Protein AF-A0A353BIG0-F1 (afdb_monomer)

Solvent-accessible surface area (backbone atoms only — not comparable to full-atom values): 51142 Å² total; per-residue (Å²): 138,81,90,80,89,87,86,81,90,82,89,83,92,85,81,86,79,82,74,80,84,74,84,76,69,96,79,75,74,76,82,68,70,40,45,62,81,20,70,46,75,50,62,79,36,42,40,41,32,28,27,45,16,28,34,22,61,23,34,34,74,80,96,41,64,10,23,25,47,74,30,81,84,37,34,51,23,29,32,25,8,45,36,43,28,32,29,44,91,85,68,50,62,15,39,36,35,8,37,39,77,92,74,71,43,39,18,23,34,37,14,31,74,85,79,68,41,54,77,60,36,70,64,34,65,65,21,36,55,36,38,61,80,36,74,68,35,49,74,68,46,84,53,62,56,97,89,38,74,67,77,77,48,77,35,26,36,42,28,25,19,22,30,69,43,78,91,40,49,55,99,85,54,42,76,68,32,38,38,37,36,40,40,36,40,26,42,62,48,86,56,42,20,47,38,39,38,38,36,40,40,39,25,31,70,38,97,53,56,35,32,66,23,32,43,25,51,33,38,30,42,34,66,70,57,42,63,73,93,56,19,42,33,22,45,52,72,41,77,94,60,31,26,43,36,41,36,56,92,66,69,47,92,77,47,95,69,55,45,25,41,34,42,28,52,83,45,50,55,48,22,65,65,80,49,71,48,68,38,53,35,97,86,71,59,44,80,42,49,57,77,35,72,51,52,65,42,17,35,38,72,40,33,85,95,58,58,65,86,44,32,63,38,44,41,30,42,56,69,13,22,45,68,90,79,71,47,72,43,14,56,59,71,80,69,25,73,48,61,28,47,40,29,39,36,51,12,32,53,60,22,61,41,44,50,74,32,73,46,49,38,31,38,36,44,33,50,27,75,36,75,68,54,34,51,51,46,50,52,51,50,47,55,41,53,78,50,74,52,58,56,88,58,45,37,43,59,31,55,63,47,73,36,64,28,61,39,21,36,37,40,35,47,53,68,50,27,70,76,33,59,42,70,28,62,79,65,57,74,58,47,45,93,88,73,79,46,72,36,68,43,78,44,72,80,51,49,73,46,81,52,86,72,81,84,62,96,44,27,18,24,35,51,77,56,99,82,81,43,77,52,76,51,48,73,84,81,74,64,92,83,76,64,92,70,40,69,67,39,67,45,45,61,78,82,51,49,59,56,61,35,52,35,34,42,40,46,38,34,13,65,42,72,70,31,45,70,34,82,89,46,33,39,43,46,61,50,75,88,67,69,68,95,74,39,74,36,79,86,60,65,33,59,52,70,40,76,37,57,36,23,11,45,70,78,76,72,54,38,57,71,49,82,60,53,58,75,44,68,28,70,87,44,72,46,75,56,80,52,69,53,46,62,38,65,47,60,34,69,76,42,42,53,70,46,63,72,47,55,57,78,44,64,35,30,40,20,44,27,30,30,25,48,38,84,45,59,95,72,51,90,57,67,60,62,53,29,59,30,58,33,65,43,59,43,46,80,47,54,20,33,68,72,60,98,82,67,77,78,78,80,74,84,87,81,90,88,71,61,48,20,57,89,68,57,10,29,36,32,77,49,72,56,63,45,64,57,48,68,92,76,65,73,97,80,61,71,45,80,44,73,47,83,54,45,70,83,59,88,88,45,46,46,63,24,43,28,50,32,38,18,42,80,87,68,50,76,77,38,70,54,80,42,67,44,48,81,55,78,56,81,96,49,63,86,49,53,46,49,72,53,65,99,74,50,47,43,64,51,92,58,36,25,40,31,89,40,66,46,50,44,80,84,44,71,78,80,94,77,85,63,79,45,75,29,95,90,58,66,80,60,64,69,67,17,54,39,76,41,73,59,88,58,93,54,94,61,96,80,70,56,70,69,66,88,60,36,36,50,52,67,42,41,40,31,34,62,50,63,45,100,82,72,40,60,21,38,31,69,49,42,30,34,62,58,72,72,41,76,48,60,77,56,86,58,30,33,94,88,62,59,66,81,31,47,48,42,53,46,66,92,90,69,88,44,27,40,74,57,49,42,66,85,71,34,47,62,76,44,27,36,37,41,45,61,34,30,45,23,65,37,33,40,98,89,46,63,42,55,30,64,80,43,54,94,41,47,86,42,65,60,20,36,60

Nearest PDB structures (foldseek):
  8rfg-assembly1_A  TM=5.755E-01  e=1.318E-05  Agrobacterium tumefaciens
  8rf9-assembly1_A  TM=5.511E-01  e=8.692E-06  Agrobacterium tumefaciens
  6gh3-assembly1_A  TM=3.251E-01  e=2.875E-05  Paenibacillus sp. YM1
  6gh3-assembly1_B  TM=3.128E-01  e=3.540E-05  Paenibacillus sp. YM1

Structure (mmCIF, N/CA/C/O backbone):
data_AF-A0A353BIG0-F1
#
_entry.id   AF-A0A353BIG0-F1
#
loop_
_atom_site.group_PDB
_atom_site.id
_atom_site.type_symbol
_atom_site.label_atom_id
_atom_site.label_alt_id
_atom_site.label_comp_id
_atom_site.label_asym_id
_atom_site.label_entity_id
_atom_site.label_seq_id
_atom_site.pdbx_PDB_ins_code
_atom_site.Cartn_x
_atom_site.Cartn_y
_atom_site.Cartn_z
_atom_site.occupancy
_atom_site.B_iso_or_equiv
_atom_site.auth_seq_id
_atom_site.auth_comp_id
_atom_site.auth_asym_id
_atom_site.auth_atom_id
_atom_site.pdbx_PDB_model_num
ATOM 1 N N . MET A 1 1 ? 72.687 -7.183 16.453 1.00 33.12 1 MET A N 1
ATOM 2 C CA . MET A 1 1 ? 73.380 -6.685 17.669 1.00 33.12 1 MET A CA 1
ATOM 3 C C . MET A 1 1 ? 72.549 -7.045 18.902 1.00 33.12 1 MET A C 1
ATOM 5 O O . MET A 1 1 ? 71.515 -7.675 18.727 1.00 33.12 1 MET A O 1
ATOM 9 N N . SER A 1 2 ? 73.030 -6.768 20.119 1.00 26.17 2 SER A N 1
ATOM 10 C CA . SER A 1 2 ? 72.526 -7.365 21.373 1.00 26.17 2 SER A CA 1
ATOM 11 C C . SER A 1 2 ? 72.053 -6.316 22.396 1.00 26.17 2 SER A C 1
ATOM 13 O O . SER A 1 2 ? 72.319 -5.133 22.214 1.00 26.17 2 SER A O 1
ATOM 15 N N . TYR A 1 3 ? 71.450 -6.798 23.494 1.00 25.53 3 TYR A N 1
ATOM 16 C CA . TYR A 1 3 ? 70.954 -6.075 24.682 1.00 25.53 3 TYR A CA 1
ATOM 17 C C . TYR A 1 3 ? 69.730 -5.161 24.458 1.00 25.53 3 TYR A C 1
ATOM 19 O O . TYR A 1 3 ? 69.538 -4.633 23.374 1.00 25.53 3 TYR A O 1
ATOM 27 N N . ARG A 1 4 ? 68.883 -4.829 25.446 1.00 28.52 4 ARG A N 1
ATOM 28 C CA . ARG A 1 4 ? 68.296 -5.465 26.662 1.00 28.52 4 ARG A CA 1
ATOM 29 C C . ARG A 1 4 ? 67.818 -4.313 27.579 1.00 28.52 4 ARG A C 1
ATOM 31 O O . ARG A 1 4 ? 68.652 -3.593 28.103 1.00 28.52 4 ARG A O 1
ATOM 38 N N . LYS A 1 5 ? 66.504 -4.262 27.841 1.00 30.64 5 LYS A N 1
ATOM 39 C CA . LYS A 1 5 ? 65.819 -3.890 29.109 1.00 30.64 5 LYS A CA 1
ATOM 40 C C . LYS A 1 5 ? 66.248 -2.645 29.929 1.00 30.64 5 LYS A C 1
ATOM 42 O O . LYS A 1 5 ? 67.293 -2.676 30.565 1.00 30.64 5 LYS A O 1
ATOM 47 N N . ILE A 1 6 ? 65.289 -1.734 30.161 1.00 28.56 6 ILE A N 1
ATOM 48 C CA . ILE A 1 6 ? 65.031 -1.044 31.456 1.00 28.56 6 ILE A CA 1
ATOM 49 C C . ILE A 1 6 ? 63.497 -1.037 31.708 1.00 28.56 6 ILE A C 1
ATOM 51 O O . ILE A 1 6 ? 62.725 -1.195 30.763 1.00 28.56 6 ILE A O 1
ATOM 55 N N . THR A 1 7 ? 63.057 -0.951 32.971 1.00 27.53 7 THR A N 1
ATOM 56 C CA . THR A 1 7 ? 61.685 -1.227 33.480 1.00 27.53 7 THR A CA 1
ATOM 57 C C . THR A 1 7 ? 61.436 -0.489 34.812 1.00 27.53 7 THR A C 1
ATOM 59 O O . THR A 1 7 ? 62.406 -0.318 35.543 1.00 27.53 7 THR A O 1
ATOM 62 N N . ALA A 1 8 ? 60.220 -0.118 35.251 1.00 25.77 8 ALA A N 1
ATOM 63 C CA . ALA A 1 8 ? 58.867 -0.150 34.653 1.00 25.77 8 ALA A CA 1
ATOM 64 C C . ALA A 1 8 ? 57.851 0.665 35.513 1.00 25.77 8 ALA A C 1
ATOM 66 O O . ALA A 1 8 ? 58.154 0.972 36.663 1.00 25.77 8 ALA A O 1
ATOM 67 N N . ALA A 1 9 ? 56.624 0.862 34.992 1.00 24.08 9 ALA A N 1
ATOM 68 C CA . ALA A 1 9 ? 55.405 1.348 35.687 1.00 24.08 9 ALA A CA 1
ATOM 69 C C . ALA A 1 9 ? 55.402 2.861 36.078 1.00 24.08 9 ALA A C 1
ATOM 71 O O . ALA A 1 9 ? 56.448 3.495 36.028 1.00 24.08 9 ALA A O 1
ATOM 72 N N . ILE A 1 10 ? 54.281 3.551 36.369 1.00 25.89 10 ILE A N 1
ATOM 73 C CA . ILE A 1 10 ? 52.926 3.175 36.854 1.00 25.89 10 ILE A CA 1
ATOM 74 C C . ILE A 1 10 ? 51.797 3.985 36.140 1.00 25.89 10 ILE A C 1
ATOM 76 O O . ILE A 1 10 ? 52.033 5.112 35.733 1.00 25.89 10 ILE A O 1
ATOM 80 N N . LEU A 1 11 ? 50.588 3.391 36.036 1.00 24.09 11 LEU A N 1
ATOM 81 C CA . LEU A 1 11 ? 49.238 3.934 35.695 1.00 24.09 11 LEU A CA 1
ATOM 82 C C . LEU A 1 11 ? 49.072 5.103 34.686 1.00 24.09 11 LEU A C 1
ATOM 84 O O . LEU A 1 11 ? 49.396 6.245 34.985 1.00 24.09 11 LEU A O 1
ATOM 88 N N . CYS A 1 12 ? 48.253 4.869 33.648 1.00 23.31 12 CYS A N 1
ATOM 89 C CA . CYS A 1 12 ? 46.862 5.368 33.643 1.00 23.31 12 CYS A CA 1
ATOM 90 C C . CYS A 1 12 ? 45.965 4.541 32.688 1.00 23.31 12 CYS A C 1
ATOM 92 O O . CYS A 1 12 ? 46.475 3.730 31.916 1.00 23.31 12 CYS A O 1
ATOM 94 N N . LEU A 1 13 ? 44.636 4.685 32.774 1.00 27.86 13 LEU A N 1
ATOM 95 C CA . LEU A 1 13 ? 43.669 3.850 32.039 1.00 27.86 13 LEU A CA 1
ATOM 96 C C . LEU A 1 13 ? 43.413 4.351 30.608 1.00 27.86 13 LEU A C 1
ATOM 98 O O . LEU A 1 13 ? 43.028 5.501 30.423 1.00 27.86 13 LEU A O 1
ATOM 102 N N . THR A 1 14 ? 43.478 3.449 29.623 1.00 25.98 14 THR A N 1
ATOM 103 C CA . THR A 1 14 ? 42.478 3.294 28.537 1.00 25.98 14 THR A CA 1
ATOM 104 C C . THR A 1 14 ? 42.842 2.089 27.665 1.00 25.98 14 THR A C 1
ATOM 106 O O . THR A 1 14 ? 43.896 2.064 27.039 1.00 25.98 14 THR A O 1
ATOM 109 N N . VAL A 1 15 ? 41.968 1.080 27.601 1.00 26.09 15 VAL A N 1
ATOM 110 C CA . VAL A 1 15 ? 42.100 -0.052 26.667 1.00 26.09 15 VAL A CA 1
ATOM 111 C C . VAL A 1 15 ? 40.781 -0.204 25.922 1.00 26.09 15 VAL A C 1
ATOM 113 O O . VAL A 1 15 ? 39.806 -0.687 26.492 1.00 26.09 15 VAL A O 1
ATOM 116 N N . LEU A 1 16 ? 40.751 0.190 24.645 1.00 27.78 16 LEU A N 1
ATOM 117 C CA . LEU A 1 16 ? 39.713 -0.286 23.734 1.00 27.78 16 LEU A CA 1
ATOM 118 C C . LEU A 1 16 ? 40.027 -1.740 23.377 1.00 27.78 16 LEU A C 1
ATOM 120 O O . LEU A 1 16 ? 41.023 -2.029 22.713 1.00 27.78 16 LEU A O 1
ATOM 124 N N . 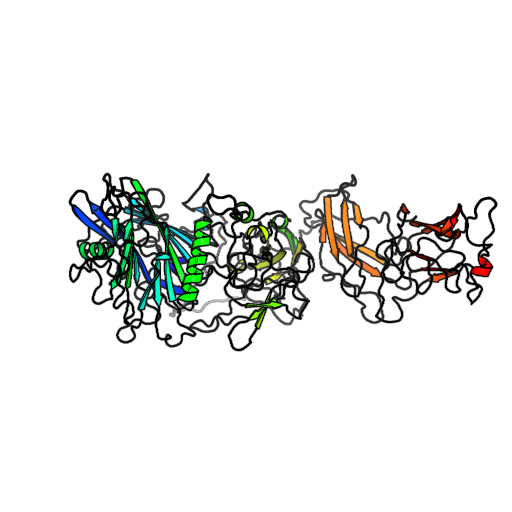SER A 1 17 ? 39.163 -2.659 23.796 1.00 25.45 17 SER A N 1
ATOM 125 C CA . SER A 1 17 ? 39.187 -4.046 23.347 1.00 25.45 17 SER A CA 1
ATOM 126 C C . SER A 1 17 ? 38.634 -4.147 21.922 1.00 25.45 17 SER A C 1
ATOM 128 O O . SER A 1 17 ? 37.429 -4.253 21.705 1.00 25.45 17 SER A O 1
ATOM 130 N N . LEU A 1 18 ? 39.536 -4.156 20.937 1.00 27.56 18 LEU A N 1
ATOM 131 C CA . LEU A 1 18 ? 39.240 -4.571 19.563 1.00 27.56 18 LEU A CA 1
ATOM 132 C C . LEU A 1 18 ? 38.856 -6.062 19.538 1.00 27.56 18 LEU A C 1
ATOM 134 O O . LEU A 1 18 ? 39.691 -6.938 19.315 1.00 27.56 18 LEU A O 1
ATOM 138 N N . ALA A 1 19 ? 37.579 -6.351 19.783 1.00 25.36 19 ALA A N 1
ATOM 139 C CA . ALA A 1 19 ? 36.992 -7.657 19.517 1.00 25.36 19 ALA A CA 1
ATOM 140 C C . ALA A 1 19 ? 36.952 -7.890 17.999 1.00 25.36 19 ALA A C 1
ATOM 142 O O . ALA A 1 19 ? 36.293 -7.159 17.260 1.00 25.36 19 ALA A O 1
ATOM 143 N N . ALA A 1 20 ? 37.667 -8.913 17.529 1.00 24.39 20 ALA A N 1
ATOM 144 C CA . ALA A 1 20 ? 37.645 -9.301 16.127 1.00 24.39 20 ALA A CA 1
ATOM 145 C C . ALA A 1 20 ? 36.263 -9.867 15.764 1.00 24.39 20 ALA A C 1
ATOM 147 O O . ALA A 1 20 ? 35.860 -10.912 16.278 1.00 24.39 20 ALA A O 1
ATOM 148 N N . ALA A 1 21 ? 35.551 -9.190 14.862 1.00 24.31 21 ALA A N 1
ATOM 149 C CA . ALA A 1 21 ? 34.274 -9.648 14.329 1.00 24.31 21 ALA A CA 1
ATOM 150 C C . ALA A 1 21 ? 34.482 -10.843 13.380 1.00 24.31 21 ALA A C 1
ATOM 152 O O . ALA A 1 21 ? 34.543 -10.694 12.160 1.00 24.31 21 ALA A O 1
ATOM 153 N N . ALA A 1 22 ? 34.617 -12.042 13.949 1.00 24.81 22 ALA A N 1
ATOM 154 C CA . ALA A 1 22 ? 34.528 -13.282 13.191 1.00 24.81 22 ALA A CA 1
ATOM 155 C C . ALA A 1 22 ? 33.106 -13.413 12.623 1.00 24.81 22 ALA A C 1
ATOM 157 O O . ALA A 1 22 ? 32.133 -13.408 13.377 1.00 24.81 22 ALA A O 1
ATOM 158 N N . ALA A 1 23 ? 32.985 -13.513 11.298 1.00 27.28 23 ALA A N 1
ATOM 159 C CA . ALA A 1 23 ? 31.691 -13.645 10.638 1.00 27.28 23 ALA A CA 1
ATOM 160 C C . ALA A 1 23 ? 31.014 -14.963 11.049 1.00 27.28 23 ALA A C 1
ATOM 162 O O . ALA A 1 23 ? 31.510 -16.049 10.742 1.00 27.28 23 ALA A O 1
ATOM 163 N N . THR A 1 24 ? 29.879 -14.870 11.742 1.00 25.33 24 THR A N 1
ATOM 164 C CA . THR A 1 24 ? 29.028 -16.025 12.037 1.00 25.33 24 THR A CA 1
ATOM 165 C C . THR A 1 24 ? 28.322 -16.499 10.767 1.00 25.33 24 THR A C 1
ATOM 167 O O . THR A 1 24 ? 27.964 -15.708 9.893 1.00 25.33 24 THR A O 1
ATOM 170 N N . ALA A 1 25 ? 28.140 -17.814 10.644 1.00 24.17 25 ALA A N 1
ATOM 171 C CA . ALA A 1 25 ? 27.469 -18.404 9.490 1.00 24.17 25 ALA A CA 1
ATOM 172 C C . ALA A 1 25 ? 25.969 -18.031 9.457 1.00 24.17 25 ALA A C 1
ATOM 174 O O . ALA A 1 25 ? 25.348 -17.912 10.519 1.00 24.17 25 ALA A O 1
ATOM 175 N N . PRO A 1 26 ? 25.355 -17.896 8.263 1.00 33.38 26 PRO A N 1
ATOM 176 C CA . PRO A 1 26 ? 23.918 -17.667 8.143 1.00 33.38 26 PRO A CA 1
ATOM 177 C C . PRO A 1 26 ? 23.152 -18.874 8.702 1.00 33.38 26 PRO A C 1
ATOM 179 O O . PRO A 1 26 ? 23.159 -19.955 8.119 1.00 33.38 26 PRO A O 1
ATOM 182 N N . GLY A 1 27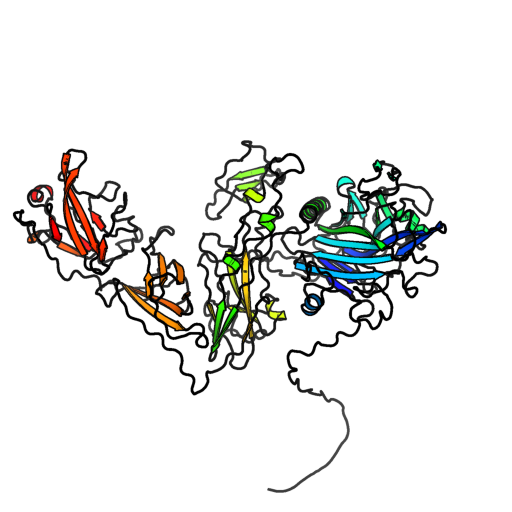 ? 22.520 -18.691 9.863 1.00 28.42 27 GLY A N 1
ATOM 183 C CA . GLY A 1 27 ? 21.805 -19.754 10.576 1.00 28.42 27 GLY A CA 1
ATOM 184 C C . GLY A 1 27 ? 21.632 -19.497 12.075 1.00 28.42 27 GLY A C 1
ATOM 185 O O . GLY A 1 27 ? 20.665 -19.975 12.659 1.00 28.42 27 GLY A O 1
ATOM 186 N N . SER A 1 28 ? 22.504 -18.699 12.703 1.00 23.28 28 SER A N 1
ATOM 187 C CA . SER A 1 28 ? 22.279 -18.242 14.080 1.00 23.28 28 SER A CA 1
ATOM 188 C C . SER A 1 28 ? 21.232 -17.124 14.109 1.00 23.28 28 SER A C 1
ATOM 190 O O . SER A 1 28 ? 21.559 -15.960 13.864 1.00 23.28 28 SER A O 1
ATOM 192 N N . THR A 1 29 ? 19.984 -17.458 14.438 1.00 28.86 29 THR A N 1
ATOM 193 C CA . THR A 1 29 ? 19.007 -16.467 14.909 1.00 28.86 29 THR A CA 1
ATOM 194 C C . THR A 1 29 ? 19.590 -15.741 16.125 1.00 28.86 29 THR A C 1
ATOM 196 O O . THR A 1 29 ? 19.948 -16.419 17.092 1.00 28.86 29 THR A O 1
ATOM 199 N N . PRO A 1 30 ? 19.692 -14.399 16.131 1.00 30.88 30 PRO A N 1
ATOM 200 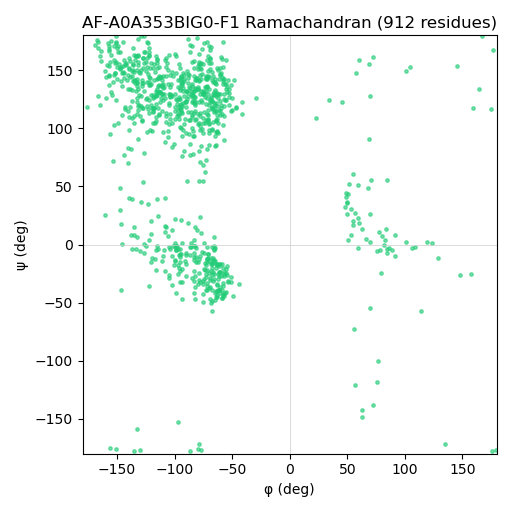C CA . PRO A 1 30 ? 19.952 -13.668 17.362 1.00 30.88 30 PRO A CA 1
ATOM 201 C C . PRO A 1 30 ? 18.803 -13.968 18.320 1.00 30.88 30 PRO A C 1
ATOM 203 O O . PRO A 1 30 ? 17.646 -13.756 17.951 1.00 30.88 30 PRO A O 1
ATOM 206 N N . ASP A 1 31 ? 19.107 -14.484 19.510 1.00 34.94 31 ASP A N 1
ATOM 207 C CA . ASP A 1 31 ? 18.074 -14.801 20.492 1.00 34.94 31 ASP A CA 1
ATOM 208 C C . ASP A 1 31 ? 17.388 -13.494 20.914 1.00 34.94 31 ASP A C 1
ATOM 210 O O . ASP A 1 31 ? 17.986 -12.621 21.554 1.00 34.94 31 ASP A O 1
ATOM 214 N N . ARG A 1 32 ? 16.155 -13.293 20.437 1.00 50.88 32 ARG A N 1
ATOM 215 C CA . ARG A 1 32 ? 15.383 -12.075 20.688 1.00 50.88 32 ARG A CA 1
ATOM 216 C C . ARG A 1 32 ? 14.844 -12.164 22.113 1.00 50.88 32 ARG A C 1
ATOM 218 O O . ARG A 1 32 ? 13.703 -12.579 22.304 1.00 50.88 32 ARG A O 1
ATOM 225 N N . ASN A 1 33 ? 15.687 -11.758 23.073 1.00 43.25 33 ASN A N 1
ATOM 226 C CA . ASN A 1 33 ? 15.368 -11.587 24.496 1.00 43.25 33 ASN A CA 1
ATOM 227 C C . ASN A 1 33 ? 13.896 -11.212 24.684 1.00 43.25 33 ASN A C 1
ATOM 229 O O . ASN A 1 33 ? 13.444 -10.226 24.088 1.00 43.25 33 ASN A O 1
ATOM 233 N N . ALA A 1 34 ? 13.179 -11.979 25.509 1.00 49.56 34 ALA A N 1
ATOM 234 C CA . ALA A 1 34 ? 11.756 -11.780 25.750 1.00 49.56 34 ALA A CA 1
ATOM 235 C C . ALA A 1 34 ? 11.470 -10.311 26.098 1.00 49.56 34 ALA A C 1
ATOM 237 O O . ALA A 1 34 ? 11.971 -9.767 27.084 1.00 49.56 34 ALA A O 1
ATOM 238 N N . LYS A 1 35 ? 10.707 -9.642 25.228 1.00 56.09 35 LYS A N 1
ATOM 239 C CA . LYS A 1 35 ? 10.376 -8.228 25.385 1.00 56.09 35 LYS A CA 1
ATOM 240 C C . LYS A 1 35 ? 9.135 -8.087 26.251 1.00 56.09 35 LYS A C 1
ATOM 242 O O . LYS A 1 35 ? 8.030 -7.959 25.729 1.00 56.09 35 LYS A O 1
ATOM 247 N N . ASN A 1 36 ? 9.356 -8.061 27.564 1.00 64.12 36 ASN A N 1
ATOM 248 C CA . ASN A 1 36 ? 8.404 -7.524 28.534 1.00 64.12 36 ASN A CA 1
ATOM 249 C C . ASN A 1 36 ? 7.802 -6.230 27.965 1.00 64.12 36 ASN A C 1
ATOM 251 O O . ASN A 1 36 ? 8.562 -5.314 27.652 1.00 64.12 36 ASN A O 1
ATOM 255 N N . MET A 1 37 ? 6.474 -6.154 27.839 1.00 80.38 37 MET A N 1
ATOM 256 C CA . MET A 1 37 ? 5.775 -4.953 27.356 1.00 80.38 37 MET A CA 1
ATOM 257 C C . MET A 1 37 ? 6.299 -4.479 25.979 1.00 80.38 37 MET A C 1
ATOM 259 O O . MET A 1 37 ? 6.851 -3.390 25.822 1.00 80.38 37 MET A O 1
ATOM 263 N N . SER A 1 38 ? 6.179 -5.330 24.956 1.00 89.25 38 SER A N 1
ATOM 264 C CA . SER A 1 38 ? 6.744 -5.104 23.620 1.00 89.25 38 SER A CA 1
ATOM 265 C C . SER A 1 38 ? 6.072 -3.944 22.869 1.00 89.25 38 SER A C 1
ATOM 267 O O . SER A 1 38 ? 5.085 -4.146 22.164 1.00 89.25 38 SER A O 1
ATOM 269 N N . GLN A 1 39 ? 6.697 -2.767 22.874 1.00 92.06 39 GLN A N 1
ATOM 270 C CA . GLN A 1 39 ? 6.380 -1.679 21.941 1.00 92.06 39 GLN A CA 1
ATOM 271 C C . GLN A 1 39 ? 7.047 -1.880 20.561 1.00 92.06 39 GLN A C 1
ATOM 273 O O . GLN A 1 39 ? 8.197 -2.329 20.460 1.00 92.06 39 GLN A O 1
ATOM 278 N N . ARG A 1 40 ? 6.343 -1.501 19.488 1.00 93.44 40 ARG A N 1
ATOM 279 C CA . ARG A 1 40 ? 6.851 -1.334 18.112 1.00 93.44 40 ARG A CA 1
ATOM 280 C C . ARG A 1 40 ? 6.295 -0.043 17.505 1.00 93.44 40 ARG A C 1
ATOM 282 O O . ARG A 1 40 ? 5.401 0.573 18.073 1.00 93.44 40 ARG A O 1
ATOM 289 N N . THR A 1 41 ? 6.831 0.364 16.360 1.00 93.06 41 THR A N 1
ATOM 290 C CA . THR A 1 41 ? 6.434 1.597 15.670 1.00 93.06 41 THR A CA 1
ATOM 291 C C . THR A 1 41 ? 5.792 1.262 14.327 1.00 93.06 41 THR A C 1
ATOM 293 O O . THR A 1 41 ? 6.376 0.513 13.544 1.00 93.06 41 THR A O 1
ATOM 296 N N . LEU A 1 42 ? 4.610 1.822 14.078 1.00 90.62 42 LEU A N 1
ATOM 297 C CA . LEU A 1 42 ? 3.981 1.917 12.762 1.00 90.62 42 LEU A CA 1
ATOM 298 C C . LEU A 1 42 ? 4.444 3.240 12.144 1.00 90.62 42 LEU A C 1
ATOM 300 O O . LEU A 1 42 ? 4.324 4.276 12.795 1.00 90.62 42 LEU A O 1
ATOM 304 N N . ASN A 1 43 ? 5.049 3.197 10.959 1.00 87.44 43 ASN A N 1
ATOM 305 C CA . ASN A 1 43 ? 5.731 4.332 10.326 1.00 87.44 43 ASN A CA 1
ATOM 306 C C . ASN A 1 43 ? 5.925 4.185 8.804 1.00 87.44 43 ASN A C 1
ATOM 308 O O . ASN A 1 43 ? 6.871 4.739 8.244 1.00 87.44 43 ASN A O 1
ATOM 312 N N . ILE A 1 44 ? 5.081 3.403 8.126 1.00 79.62 44 ILE A N 1
ATOM 313 C CA . ILE A 1 44 ? 5.158 3.235 6.665 1.00 79.62 44 ILE A CA 1
ATOM 314 C C . ILE A 1 44 ? 4.669 4.466 5.887 1.00 79.62 44 ILE A C 1
ATOM 316 O O . ILE A 1 44 ? 5.029 4.627 4.720 1.00 79.62 44 ILE A O 1
ATOM 320 N N . ASN A 1 45 ? 3.844 5.303 6.524 1.00 80.31 45 ASN A N 1
ATOM 321 C CA . ASN A 1 45 ? 3.114 6.417 5.924 1.00 80.31 45 ASN A CA 1
ATOM 322 C C . ASN A 1 45 ? 3.259 7.714 6.757 1.00 80.31 45 ASN A C 1
ATOM 324 O O . ASN A 1 45 ? 4.237 7.847 7.492 1.00 80.31 45 ASN A O 1
ATOM 328 N N . ALA A 1 46 ? 2.361 8.702 6.634 1.00 81.56 46 ALA A N 1
ATOM 329 C CA . ALA A 1 46 ? 2.488 9.973 7.366 1.00 81.56 46 ALA A CA 1
ATOM 330 C C . ALA A 1 46 ? 2.319 9.842 8.888 1.00 81.56 46 ALA A C 1
ATOM 332 O O . ALA A 1 46 ? 2.689 10.769 9.613 1.00 81.56 46 ALA A O 1
ATOM 333 N N . TRP A 1 47 ? 1.775 8.726 9.379 1.00 88.94 47 TRP A N 1
ATOM 334 C CA . TRP A 1 47 ? 1.696 8.438 10.806 1.00 88.94 47 TRP A CA 1
ATOM 335 C C . TRP A 1 47 ? 2.997 7.845 11.344 1.00 88.94 47 TRP A C 1
ATOM 337 O O . TRP A 1 47 ? 3.612 6.975 10.737 1.00 88.94 47 TRP A O 1
ATOM 347 N N . THR A 1 48 ? 3.370 8.255 12.553 1.00 92.69 48 THR A N 1
ATOM 348 C CA . THR A 1 48 ? 4.283 7.521 13.431 1.00 92.69 48 THR A CA 1
ATOM 349 C C . THR A 1 48 ? 3.528 7.182 14.710 1.00 92.69 48 THR A C 1
ATOM 351 O O . THR A 1 48 ? 3.289 8.058 15.536 1.00 92.69 48 THR A O 1
ATOM 354 N N . ILE A 1 49 ? 3.128 5.918 14.865 1.00 95.56 49 ILE A N 1
ATOM 355 C CA . ILE A 1 49 ? 2.369 5.426 16.023 1.00 95.56 49 ILE A CA 1
ATOM 356 C C . ILE A 1 49 ? 3.195 4.391 16.784 1.00 95.56 49 ILE A C 1
ATOM 358 O O . ILE A 1 49 ? 3.659 3.399 16.219 1.00 95.56 49 ILE A O 1
ATOM 362 N N . LEU A 1 50 ? 3.346 4.597 18.088 1.00 95.31 50 LEU A N 1
ATOM 363 C CA . LEU A 1 50 ? 3.920 3.632 19.017 1.00 95.31 50 LEU A CA 1
ATOM 364 C C . LEU A 1 50 ? 2.818 2.674 19.484 1.00 95.31 50 LEU A C 1
ATOM 366 O O . LEU A 1 50 ? 1.923 3.075 20.216 1.00 95.31 50 LEU A O 1
ATOM 370 N N . THR A 1 51 ? 2.868 1.413 19.057 1.00 95.69 51 THR A N 1
ATOM 371 C CA . THR A 1 51 ? 1.832 0.405 19.341 1.00 95.69 51 THR A CA 1
ATOM 372 C C . THR A 1 51 ? 2.390 -0.773 20.141 1.00 95.69 51 THR A C 1
ATOM 374 O O . THR A 1 51 ? 3.587 -1.074 20.069 1.00 95.69 51 THR A O 1
ATOM 377 N N . THR A 1 52 ? 1.547 -1.436 20.934 1.00 95.62 52 THR A N 1
ATOM 378 C CA . THR A 1 52 ? 1.989 -2.375 21.980 1.00 95.62 52 THR A CA 1
ATOM 379 C C . THR A 1 52 ? 1.251 -3.710 21.951 1.00 95.62 52 THR A C 1
ATOM 381 O O . THR A 1 52 ? 0.339 -3.928 21.159 1.00 95.62 52 THR A O 1
ATOM 384 N N . ASN A 1 53 ? 1.658 -4.629 22.827 1.00 94.19 53 ASN A N 1
ATOM 385 C CA . ASN A 1 53 ? 0.924 -5.848 23.151 1.00 94.19 53 ASN A CA 1
ATOM 386 C C . ASN A 1 53 ? 0.442 -5.868 24.610 1.00 94.19 53 ASN A C 1
ATOM 388 O O . ASN A 1 53 ? 0.525 -6.902 25.270 1.00 94.19 53 ASN A O 1
ATOM 392 N N . TYR A 1 54 ? -0.009 -4.726 25.130 1.00 93.50 54 TYR A N 1
ATOM 393 C CA . TYR A 1 54 ? -0.506 -4.615 26.504 1.00 93.50 54 TYR A CA 1
ATOM 394 C C . TYR A 1 54 ? -1.629 -3.575 26.656 1.00 93.50 54 TYR A C 1
ATOM 396 O O . TYR A 1 54 ? -1.781 -2.988 27.719 1.00 93.50 54 TYR A O 1
ATOM 404 N N . GLY A 1 55 ? -2.441 -3.340 25.618 1.00 93.69 55 GLY A N 1
ATOM 405 C CA . GLY A 1 55 ? -3.616 -2.454 25.684 1.00 93.69 55 GLY A CA 1
ATOM 406 C C . GLY A 1 55 ? -3.524 -1.183 24.832 1.00 93.69 55 GLY A C 1
ATOM 407 O O . GLY A 1 55 ? -4.398 -1.004 23.976 1.00 93.69 55 GLY A O 1
ATOM 408 N N . PRO A 1 56 ? -2.508 -0.313 25.021 1.00 96.25 56 PRO A N 1
ATOM 409 C CA . PRO A 1 56 ? -2.416 0.930 24.270 1.00 96.25 56 PRO A CA 1
ATOM 410 C C . PRO A 1 56 ? -2.039 0.658 22.811 1.00 96.25 56 PRO A C 1
ATOM 412 O O . PRO A 1 56 ? -0.924 0.212 22.503 1.00 96.25 56 PRO A O 1
ATOM 415 N N . PHE A 1 57 ? -2.979 0.927 21.905 1.00 96.50 57 PHE A N 1
ATOM 416 C CA . PHE A 1 57 ? -2.751 0.850 20.464 1.00 96.50 57 PHE A CA 1
ATOM 417 C C . PHE A 1 57 ? -2.010 2.094 19.951 1.00 96.50 57 PHE A C 1
ATOM 419 O O . PHE A 1 57 ? -1.264 1.988 18.976 1.00 96.50 57 PHE A O 1
ATOM 426 N N . VAL A 1 58 ? -2.133 3.212 20.678 1.00 97.06 58 VAL A N 1
ATOM 427 C CA . VAL A 1 58 ? -1.190 4.336 20.699 1.00 97.06 58 VAL A CA 1
ATOM 428 C C . VAL A 1 58 ? -0.665 4.482 22.134 1.00 97.06 58 VAL A C 1
ATOM 430 O O . VAL A 1 58 ? -1.441 4.721 23.053 1.00 97.06 58 VAL A O 1
ATOM 433 N N . ASN A 1 59 ? 0.637 4.309 22.350 1.00 95.25 59 ASN A N 1
ATOM 434 C CA . ASN A 1 59 ? 1.252 4.257 23.678 1.00 95.25 59 ASN A CA 1
ATOM 435 C C . ASN A 1 59 ? 2.164 5.464 23.940 1.00 95.25 59 ASN A C 1
ATOM 437 O O . ASN A 1 59 ? 3.154 5.591 23.215 1.00 95.25 59 ASN A O 1
ATOM 441 N N . PRO A 1 60 ? 1.932 6.261 24.997 1.00 92.06 60 PRO A N 1
ATOM 442 C CA . PRO A 1 60 ? 2.890 7.255 25.462 1.00 92.06 60 PRO A CA 1
ATOM 443 C C . PRO A 1 60 ? 4.023 6.580 26.261 1.00 92.06 60 PRO A C 1
ATOM 445 O O . PRO A 1 60 ? 3.778 6.023 27.337 1.00 92.06 60 PRO A O 1
ATOM 448 N N . PRO A 1 61 ? 5.286 6.566 25.788 1.00 84.38 61 PRO A N 1
ATOM 449 C CA . PRO A 1 61 ? 6.385 6.015 26.570 1.00 84.38 61 PRO A CA 1
ATOM 450 C C . PRO A 1 61 ? 6.812 7.021 27.650 1.00 84.38 61 PRO A C 1
ATOM 452 O O . PRO A 1 61 ? 7.574 7.959 27.404 1.00 84.38 61 PRO A O 1
ATOM 455 N N . GLY A 1 62 ? 6.329 6.809 28.875 1.00 80.75 62 GLY A N 1
ATOM 456 C CA . GLY A 1 62 ? 6.596 7.703 30.001 1.00 80.75 62 GLY A CA 1
ATOM 457 C C . GLY A 1 62 ? 5.768 8.980 29.890 1.00 80.75 62 GLY A C 1
ATOM 458 O O . GLY A 1 62 ? 4.548 8.910 29.902 1.00 80.75 62 GLY A O 1
ATOM 459 N N . SER A 1 63 ? 6.429 10.134 29.788 1.00 80.88 63 SER A N 1
ATOM 460 C CA . SER A 1 63 ? 5.785 11.453 29.699 1.00 80.88 63 SER A CA 1
ATOM 461 C C . SER A 1 63 ? 5.895 12.066 28.295 1.00 80.88 63 SER A C 1
ATOM 463 O O . SER A 1 63 ? 6.224 13.246 28.160 1.00 80.88 63 SER A O 1
ATOM 465 N N . THR A 1 64 ? 5.739 11.259 27.242 1.00 87.88 64 THR A N 1
ATOM 466 C CA . THR A 1 64 ? 5.832 11.719 25.844 1.00 87.88 64 THR A CA 1
ATOM 467 C C . THR A 1 64 ? 4.722 11.101 24.989 1.00 87.88 64 THR A C 1
ATOM 469 O O . THR A 1 64 ? 4.390 9.943 25.238 1.00 87.88 64 THR A O 1
ATOM 472 N N . PRO A 1 65 ? 4.162 11.821 23.994 1.00 92.12 65 PRO A N 1
ATOM 473 C CA . PRO A 1 65 ? 3.078 11.312 23.151 1.00 92.12 65 PRO A CA 1
ATOM 474 C C . PRO A 1 65 ? 3.428 10.049 22.353 1.00 92.12 65 PRO A C 1
ATOM 476 O O . PRO A 1 65 ? 4.579 9.825 21.969 1.00 92.12 65 PRO A O 1
ATOM 479 N N . GLY A 1 66 ? 2.410 9.238 22.065 1.00 93.94 66 GLY A N 1
ATOM 480 C CA . GLY A 1 66 ? 2.533 7.991 21.313 1.00 93.94 66 GLY A CA 1
ATOM 481 C C . GLY A 1 66 ? 2.220 8.083 19.817 1.00 93.94 66 GLY A C 1
ATOM 482 O O . GLY A 1 66 ? 2.621 7.185 19.072 1.00 93.94 66 GLY A O 1
ATOM 483 N N . GLY A 1 67 ? 1.494 9.113 19.365 1.00 95.19 67 GLY A N 1
ATOM 484 C CA . GLY A 1 67 ? 1.002 9.231 17.988 1.00 95.19 67 GLY A CA 1
ATOM 485 C C . GLY A 1 67 ? 1.292 10.589 17.353 1.00 95.19 67 GLY A C 1
ATOM 486 O O . GLY A 1 67 ? 0.809 11.625 17.813 1.00 95.19 67 GLY A O 1
ATOM 487 N N . PHE A 1 68 ? 2.042 10.563 16.251 1.00 93.62 68 PHE A N 1
ATOM 488 C CA . PHE A 1 68 ? 2.475 11.740 15.497 1.00 93.62 68 PHE A CA 1
ATOM 489 C C . PHE A 1 68 ? 2.029 11.648 14.032 1.00 93.62 68 PHE A C 1
ATOM 491 O O . PHE A 1 68 ? 2.030 10.551 13.472 1.00 93.62 68 PHE A O 1
ATOM 498 N N . TRP A 1 69 ? 1.710 12.775 13.390 1.00 91.88 69 TRP A N 1
ATOM 499 C CA . TRP A 1 69 ? 1.324 12.819 11.969 1.00 91.88 69 TRP A CA 1
ATOM 500 C C . TRP A 1 69 ? 1.999 13.973 11.219 1.00 91.88 69 TRP A C 1
ATOM 502 O O . TRP A 1 69 ? 2.176 15.061 11.757 1.00 91.88 69 TRP A O 1
ATOM 512 N N . GLY A 1 70 ? 2.421 13.730 9.976 1.00 73.81 70 GLY A N 1
ATOM 513 C CA . GLY A 1 70 ? 3.124 14.699 9.122 1.00 73.81 70 GLY A CA 1
ATOM 514 C C . GLY A 1 70 ? 4.621 14.855 9.438 1.00 73.81 70 GLY A C 1
ATOM 515 O O . GLY A 1 70 ? 5.407 15.195 8.550 1.00 73.81 70 GLY A O 1
ATOM 516 N N . GLY A 1 71 ? 5.056 14.543 10.665 1.00 70.69 71 GLY A N 1
ATOM 517 C CA . GLY A 1 71 ? 6.471 14.521 11.035 1.00 70.69 71 GLY A CA 1
ATOM 518 C C . GLY A 1 71 ? 6.772 14.226 12.509 1.00 70.69 71 GLY A C 1
ATOM 519 O O . GLY A 1 71 ? 5.879 14.263 13.356 1.00 70.69 71 GLY A O 1
ATOM 520 N N . PRO A 1 72 ? 8.047 13.942 12.840 1.00 65.25 72 PRO A N 1
ATOM 521 C CA . PRO A 1 72 ? 8.488 13.732 14.210 1.00 65.25 72 PRO A CA 1
ATOM 522 C C . PRO A 1 72 ? 8.443 15.063 14.971 1.00 65.25 72 PRO A C 1
ATOM 524 O O . PRO A 1 72 ? 9.115 16.024 14.593 1.00 65.25 72 PRO A O 1
ATOM 527 N N . GLY A 1 73 ? 7.654 15.103 16.046 1.00 74.31 73 GLY A N 1
ATOM 528 C CA . GLY A 1 73 ? 7.388 16.313 16.832 1.00 74.31 73 GLY A CA 1
ATOM 529 C C . GLY A 1 73 ? 6.047 16.999 16.539 1.00 74.31 73 GLY A C 1
ATOM 530 O O . GLY A 1 73 ? 5.782 18.032 17.138 1.00 74.31 73 GLY A O 1
ATOM 531 N N . TYR A 1 74 ? 5.207 16.444 15.656 1.00 86.69 74 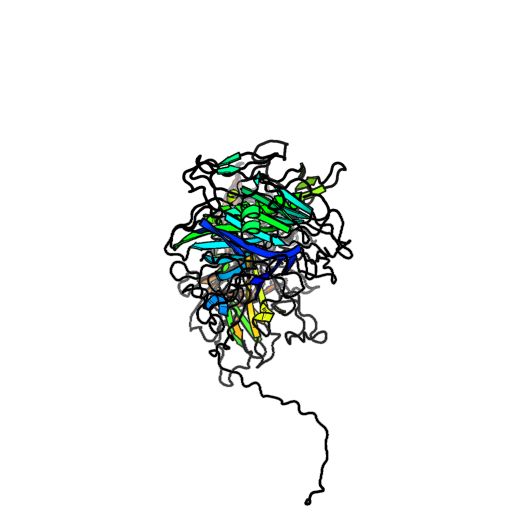TYR A N 1
ATOM 532 C CA . TYR A 1 74 ? 3.796 16.830 15.528 1.00 86.69 74 TYR A CA 1
ATOM 533 C C . TYR A 1 74 ? 2.902 15.790 16.215 1.00 86.69 74 TYR A C 1
ATOM 535 O O . TYR A 1 74 ? 2.442 14.849 15.566 1.00 86.69 74 TYR A O 1
ATOM 543 N N . ASN A 1 75 ? 2.712 15.887 17.531 1.00 92.50 75 ASN A N 1
ATOM 544 C CA . ASN A 1 75 ? 1.840 14.977 18.281 1.00 92.50 75 ASN A CA 1
ATOM 545 C C . ASN A 1 75 ? 0.361 15.299 18.054 1.00 92.50 75 ASN A C 1
ATOM 547 O O . ASN A 1 75 ? -0.049 16.438 18.209 1.00 92.50 75 ASN A O 1
ATOM 551 N N . TYR A 1 76 ? -0.426 14.279 17.714 1.00 94.88 76 TYR A N 1
ATOM 552 C CA . TYR A 1 76 ? -1.888 14.369 17.589 1.00 94.88 76 TYR A CA 1
ATOM 553 C C . TYR A 1 76 ? -2.621 13.417 18.543 1.00 94.88 76 TYR A C 1
ATOM 555 O O . TYR A 1 76 ? -3.841 13.478 18.663 1.00 94.88 76 TYR A O 1
ATOM 563 N N . ILE A 1 77 ? -1.896 12.485 19.172 1.00 95.75 77 ILE A N 1
ATOM 564 C CA . ILE A 1 77 ? -2.435 11.512 20.123 1.00 95.75 77 ILE A CA 1
ATOM 565 C C . ILE A 1 77 ? -1.393 11.308 21.228 1.00 95.75 77 ILE A C 1
ATOM 567 O O . ILE A 1 77 ? -0.290 10.822 20.946 1.00 95.75 77 ILE A O 1
ATOM 571 N N . TYR A 1 78 ? -1.734 11.634 22.478 1.00 94.50 78 TYR A N 1
ATOM 572 C CA . TYR A 1 78 ? -0.906 11.282 23.630 1.00 94.50 78 TYR A CA 1
ATOM 573 C C . TYR A 1 78 ? -0.920 9.767 23.817 1.00 94.50 78 TYR A C 1
ATOM 575 O O . TYR A 1 78 ? 0.113 9.103 23.716 1.00 94.50 78 TYR A O 1
ATOM 583 N N . GLY A 1 79 ? -2.118 9.205 23.970 1.00 96.00 79 GLY A N 1
ATOM 584 C CA . GLY A 1 79 ? -2.332 7.775 24.097 1.00 96.00 79 GLY A CA 1
ATOM 585 C C . GLY A 1 79 ? -3.753 7.363 23.741 1.00 96.00 79 GLY A C 1
ATOM 586 O O . GLY A 1 79 ? -4.697 8.144 23.811 1.00 96.00 79 GLY A O 1
ATOM 587 N N . ALA A 1 80 ? -3.908 6.115 23.323 1.00 97.56 80 ALA A N 1
ATOM 588 C CA . ALA A 1 80 ? -5.204 5.536 23.024 1.00 97.56 80 ALA A CA 1
ATOM 589 C C . ALA A 1 80 ? -5.173 4.020 23.218 1.00 97.56 80 ALA A C 1
ATOM 591 O O . ALA A 1 80 ? -4.220 3.335 22.835 1.00 97.56 80 ALA A O 1
ATOM 592 N N . GLY A 1 81 ? -6.246 3.482 23.786 1.00 97.38 81 GLY A N 1
ATOM 593 C CA . GLY A 1 81 ? -6.400 2.059 24.076 1.00 97.38 81 GLY A CA 1
ATOM 594 C C . GLY A 1 81 ? -7.867 1.668 24.058 1.00 97.38 81 GLY A C 1
ATOM 595 O O . GLY A 1 81 ? -8.748 2.506 24.246 1.00 97.38 81 GLY A O 1
ATOM 596 N N . VAL A 1 82 ? -8.146 0.391 23.811 1.00 97.50 82 VAL A N 1
ATOM 597 C CA . VAL A 1 82 ? -9.531 -0.092 23.789 1.00 97.50 82 VAL A CA 1
ATOM 598 C C . VAL A 1 82 ? -10.001 -0.451 25.189 1.00 97.50 82 VAL A C 1
ATOM 600 O O . VAL A 1 82 ? -9.343 -1.204 25.906 1.00 97.50 82 VAL A O 1
ATOM 603 N N . TRP A 1 83 ? -11.162 0.078 25.561 1.00 98.12 83 TRP A N 1
ATOM 604 C CA . TRP A 1 83 ? -11.914 -0.329 26.739 1.00 98.12 83 TRP A CA 1
ATOM 605 C C . TRP A 1 83 ? -12.955 -1.364 26.327 1.00 98.12 83 TRP A C 1
ATOM 607 O O . TRP A 1 83 ? -13.696 -1.164 25.359 1.00 98.12 83 TRP A O 1
ATOM 617 N N . PHE A 1 84 ? -13.036 -2.457 27.083 1.00 98.44 84 PHE A N 1
ATOM 618 C CA . PHE A 1 84 ? -14.107 -3.440 26.953 1.00 98.44 84 PHE A CA 1
ATOM 619 C C . PHE A 1 84 ? -14.837 -3.585 28.288 1.00 98.44 84 PHE A C 1
ATOM 621 O O . PHE A 1 84 ? -14.271 -4.063 29.269 1.00 98.44 84 PHE A O 1
ATOM 628 N N . ALA A 1 85 ? -16.099 -3.170 28.321 1.00 98.25 85 ALA A N 1
ATOM 629 C CA . ALA A 1 85 ? -16.949 -3.225 29.502 1.00 98.25 85 ALA A CA 1
ATOM 630 C C . ALA A 1 85 ? -17.959 -4.368 29.405 1.00 98.25 85 ALA A C 1
ATOM 632 O O . ALA A 1 85 ? -18.474 -4.644 28.321 1.00 98.25 85 ALA A O 1
ATOM 633 N N . ALA A 1 86 ? -18.299 -4.994 30.533 1.00 98.06 86 ALA A N 1
ATOM 634 C CA . ALA A 1 86 ? -19.387 -5.970 30.609 1.00 98.06 86 ALA A CA 1
ATOM 635 C C . ALA A 1 86 ? -19.978 -6.093 32.021 1.00 98.06 86 ALA A C 1
ATOM 637 O O . ALA A 1 86 ? -19.377 -5.679 33.012 1.00 98.06 86 ALA A O 1
ATOM 638 N N . THR A 1 87 ? -21.170 -6.684 32.108 1.00 97.38 87 THR A N 1
ATOM 639 C CA . THR A 1 87 ? -21.761 -7.184 33.353 1.00 97.38 87 THR A CA 1
ATOM 640 C C . THR A 1 87 ? -21.548 -8.700 33.438 1.00 97.38 87 THR A C 1
ATOM 642 O O . THR A 1 87 ? -21.863 -9.436 32.497 1.00 97.38 87 THR A O 1
ATOM 645 N N . THR A 1 88 ? -21.030 -9.184 34.568 1.00 92.38 88 THR A N 1
ATOM 646 C CA . THR A 1 88 ? -20.935 -10.623 34.866 1.00 92.38 88 THR A CA 1
ATOM 647 C C . THR A 1 88 ? -22.292 -11.183 35.334 1.00 92.38 88 THR A C 1
ATOM 649 O O . THR A 1 88 ? -23.160 -10.419 35.766 1.00 92.38 88 THR A O 1
ATOM 652 N N . PRO A 1 89 ? -22.501 -12.515 35.346 1.00 90.25 89 PRO A N 1
ATOM 653 C CA . PRO A 1 89 ? -23.717 -13.129 35.894 1.00 90.25 89 PRO A CA 1
ATOM 654 C C . PRO A 1 89 ? -23.993 -12.822 37.376 1.00 90.25 89 PRO A C 1
ATOM 656 O O . PRO A 1 89 ? -25.117 -13.013 37.831 1.00 90.25 89 PRO A O 1
ATOM 659 N N . GLY A 1 90 ? -22.993 -12.345 38.130 1.00 85.44 90 GLY A N 1
ATOM 660 C CA . GLY A 1 90 ? -23.156 -11.869 39.509 1.00 85.44 90 GLY A CA 1
ATOM 661 C C . GLY A 1 90 ? -23.656 -10.423 39.627 1.00 85.44 90 GLY A C 1
ATOM 662 O O . GLY A 1 90 ? -23.823 -9.935 40.739 1.00 85.44 90 GLY A O 1
ATOM 663 N N . GLY A 1 91 ? -23.868 -9.725 38.506 1.00 90.81 91 GLY A N 1
ATOM 664 C CA . GLY A 1 91 ? -24.252 -8.310 38.466 1.00 90.81 91 GLY A CA 1
ATOM 665 C C . GLY A 1 91 ? -23.078 -7.328 38.546 1.00 90.81 91 GLY A C 1
ATOM 666 O O . GLY A 1 91 ? -23.293 -6.126 38.413 1.00 90.81 91 GLY A O 1
ATOM 667 N N . THR A 1 92 ? -21.842 -7.807 38.722 1.00 92.44 92 THR A N 1
ATOM 668 C CA . THR A 1 92 ? -20.640 -6.960 38.733 1.00 92.44 92 THR A CA 1
ATOM 669 C C . THR A 1 92 ? -20.426 -6.334 37.359 1.00 92.44 92 THR A C 1
ATOM 671 O O . THR A 1 92 ? -20.280 -7.053 36.369 1.00 92.44 92 THR A O 1
ATOM 674 N N . ARG A 1 93 ? -20.385 -5.002 37.307 1.00 95.31 93 ARG A N 1
ATOM 675 C CA . ARG A 1 93 ? -19.875 -4.227 36.173 1.00 95.31 93 ARG A CA 1
ATOM 676 C C . ARG A 1 93 ? -18.351 -4.153 36.284 1.00 95.31 93 ARG A C 1
ATOM 678 O O . ARG A 1 93 ? -17.837 -3.908 37.371 1.00 95.31 93 ARG A O 1
ATOM 685 N N . GLY A 1 94 ? -17.653 -4.399 35.182 1.00 95.50 94 GLY A N 1
ATOM 686 C CA . GLY A 1 94 ? -16.195 -4.293 35.087 1.00 95.50 94 GLY A CA 1
ATOM 687 C C . GLY A 1 94 ? -15.784 -3.734 33.731 1.00 95.50 94 GLY A C 1
ATOM 688 O O . GLY A 1 94 ? -16.542 -3.862 32.759 1.00 95.50 94 GLY A O 1
ATOM 689 N N . VAL A 1 95 ? -14.608 -3.108 33.665 1.00 97.12 95 VAL A N 1
ATOM 690 C CA . VAL A 1 95 ? -14.069 -2.524 32.429 1.00 97.12 95 VAL A CA 1
ATOM 691 C C . VAL A 1 95 ? -12.603 -2.891 32.279 1.00 97.12 95 VAL A C 1
ATOM 693 O O . VAL A 1 95 ? -11.760 -2.357 32.979 1.00 97.12 95 VAL A O 1
ATOM 696 N N . ALA A 1 96 ? -12.287 -3.739 31.303 1.00 97.00 96 ALA A N 1
ATOM 697 C CA . ALA A 1 96 ? -10.910 -4.033 30.938 1.00 97.00 96 ALA A CA 1
ATOM 698 C C . ALA A 1 96 ? -10.293 -2.797 30.254 1.00 97.00 96 ALA A C 1
ATOM 700 O O . ALA A 1 96 ? -10.540 -2.547 29.067 1.00 97.00 96 ALA A O 1
ATOM 701 N N . CYS A 1 97 ? -9.540 -1.991 31.008 1.00 96.81 97 CYS A N 1
ATOM 702 C CA . CYS A 1 97 ? -9.004 -0.712 30.550 1.00 96.81 97 CYS A CA 1
ATOM 703 C C . CYS A 1 97 ? -7.678 -0.886 29.790 1.00 96.81 97 CYS A C 1
ATOM 705 O O . CYS A 1 97 ? -6.610 -1.018 30.388 1.00 96.81 97 CYS A O 1
ATOM 707 N N . GLY A 1 98 ? -7.725 -0.855 28.453 1.00 95.75 98 GLY A N 1
ATOM 708 C CA . GLY A 1 98 ? -6.522 -0.909 27.615 1.00 95.75 98 GLY A CA 1
ATOM 709 C C . GLY A 1 98 ? -5.663 0.363 27.618 1.00 95.75 98 GLY A C 1
ATOM 710 O O . GLY A 1 98 ? -4.549 0.323 27.115 1.00 95.75 98 GLY A O 1
ATOM 711 N N . TYR A 1 99 ? -6.155 1.489 28.140 1.00 95.50 99 TYR A N 1
ATOM 712 C CA . TYR A 1 99 ? -5.385 2.724 28.345 1.00 95.50 99 TYR A CA 1
ATOM 713 C C . TYR A 1 99 ? -6.160 3.652 29.285 1.00 95.50 99 TYR A C 1
ATOM 715 O O . TYR A 1 99 ? -7.283 4.041 28.970 1.00 95.50 99 TYR A O 1
ATOM 723 N N . ASN A 1 100 ? -5.575 3.999 30.425 1.00 93.56 100 ASN A N 1
ATOM 724 C CA . ASN A 1 100 ? -6.117 4.958 31.376 1.00 93.56 100 ASN A CA 1
ATOM 725 C C . ASN A 1 100 ? -5.479 6.332 31.109 1.00 93.56 100 ASN A C 1
ATOM 727 O O . ASN A 1 100 ? -4.297 6.491 31.424 1.00 93.56 100 ASN A O 1
ATOM 731 N N . PRO A 1 101 ? -6.218 7.310 30.557 1.00 90.38 101 PRO A N 1
ATOM 732 C CA . PRO A 1 101 ? -5.652 8.607 30.193 1.00 90.38 101 PRO A CA 1
ATOM 733 C C . PRO A 1 101 ? -5.021 9.343 31.380 1.00 90.38 101 PRO A C 1
ATOM 735 O O . PRO A 1 101 ? -3.913 9.854 31.268 1.00 90.38 101 PRO A O 1
ATOM 738 N N . ASN A 1 102 ? -5.646 9.265 32.558 1.00 87.25 102 ASN A N 1
ATOM 739 C CA . ASN A 1 102 ? -5.190 9.954 33.765 1.00 87.25 102 ASN A CA 1
ATOM 740 C C . ASN A 1 102 ? -3.788 9.528 34.254 1.00 87.25 102 ASN A C 1
ATOM 742 O O . ASN A 1 102 ? -3.142 10.262 35.000 1.00 87.25 102 ASN A O 1
ATOM 746 N N . SER A 1 103 ? -3.323 8.323 33.893 1.00 87.88 103 SER A N 1
ATOM 747 C CA . SER A 1 103 ? -2.049 7.766 34.382 1.00 87.88 103 SER A CA 1
ATOM 748 C C . SER A 1 103 ? -1.146 7.143 33.312 1.00 87.88 103 SER A C 1
ATOM 750 O O . SER A 1 103 ? -0.050 6.681 33.638 1.00 87.88 103 SER A O 1
ATOM 752 N N . GLY A 1 104 ? -1.593 7.072 32.055 1.00 88.25 104 GLY A N 1
ATOM 753 C CA . GLY A 1 104 ? -0.914 6.368 30.962 1.00 88.25 104 GLY A CA 1
ATOM 754 C C . GLY A 1 104 ? -0.850 4.838 31.111 1.00 88.25 104 GLY A C 1
ATOM 755 O O . GLY A 1 104 ? -0.200 4.167 30.310 1.00 88.25 104 GLY A O 1
ATOM 756 N N . GLN A 1 105 ? -1.479 4.262 32.143 1.00 90.88 105 GLN A N 1
ATOM 757 C CA . GLN A 1 105 ? -1.393 2.831 32.463 1.00 90.88 105 GLN A CA 1
ATOM 758 C C . GLN A 1 105 ? -2.428 1.990 31.700 1.00 90.88 105 GLN A C 1
ATOM 760 O O . GLN A 1 105 ? -3.340 2.512 31.069 1.00 90.88 105 GLN A O 1
ATOM 765 N N . SER A 1 106 ? -2.313 0.666 31.788 1.00 93.31 106 SER A N 1
ATOM 766 C CA . SER A 1 106 ? -3.253 -0.299 31.211 1.00 93.31 106 SER A CA 1
ATOM 767 C C . SER A 1 106 ? -3.388 -1.506 32.135 1.00 93.31 106 SER A C 1
ATOM 769 O O . SER A 1 106 ? -2.419 -1.892 32.790 1.00 93.31 106 SER A O 1
ATOM 771 N N . GLU A 1 107 ? -4.576 -2.105 32.155 1.00 94.12 107 GLU A N 1
ATOM 772 C CA . GLU A 1 107 ? -4.891 -3.339 32.886 1.00 94.12 107 GLU A CA 1
ATOM 773 C C . GLU A 1 107 ? -4.652 -4.601 32.044 1.00 94.12 107 GLU A C 1
ATOM 775 O O . GLU A 1 107 ? -4.741 -5.722 32.542 1.00 94.12 107 GLU A O 1
ATOM 780 N N . MET A 1 108 ? -4.345 -4.431 30.757 1.00 93.62 108 MET A N 1
ATOM 781 C CA . MET A 1 108 ? -4.089 -5.528 29.830 1.00 93.62 108 MET A CA 1
ATOM 782 C C . MET A 1 108 ? -2.618 -5.967 29.894 1.00 93.62 108 MET A C 1
ATOM 784 O O . MET A 1 108 ? -1.704 -5.155 29.775 1.00 93.62 108 MET A O 1
ATOM 788 N N . GLY A 1 109 ? -2.376 -7.272 29.993 1.00 92.88 109 GLY A N 1
ATOM 789 C CA . GLY A 1 109 ? -1.052 -7.891 29.927 1.00 92.88 109 GLY A CA 1
ATOM 790 C C . GLY A 1 109 ? -0.786 -8.647 28.616 1.00 92.88 109 GLY A C 1
ATOM 791 O O . GLY A 1 109 ? -1.733 -9.117 27.980 1.00 92.88 109 GLY A O 1
ATOM 792 N N . PRO A 1 110 ? 0.487 -8.836 28.216 1.00 94.44 110 PRO A N 1
ATOM 793 C CA . PRO A 1 110 ? 0.861 -9.708 27.102 1.00 94.44 110 PRO A CA 1
ATOM 794 C C . PRO A 1 110 ? 0.391 -11.160 27.273 1.00 94.44 110 PRO A C 1
ATOM 796 O O . PRO A 1 110 ? 0.523 -11.734 28.355 1.00 94.44 110 PRO A O 1
ATOM 799 N N . VAL A 1 111 ? -0.057 -11.790 26.181 1.00 94.31 111 VAL A N 1
ATOM 800 C CA . VAL A 1 111 ? -0.326 -13.242 26.123 1.00 94.31 111 VAL A CA 1
ATOM 801 C C . VAL A 1 111 ? 0.394 -13.907 24.949 1.00 94.31 111 VAL A C 1
ATOM 803 O O . VAL A 1 111 ? 0.772 -13.252 23.975 1.00 94.31 111 VAL A O 1
ATOM 806 N N . ASP A 1 112 ? 0.570 -15.227 25.016 1.00 93.19 112 ASP A N 1
ATOM 807 C CA . ASP A 1 112 ? 0.997 -16.020 23.861 1.00 93.19 112 ASP A CA 1
ATOM 808 C C . ASP A 1 112 ? -0.056 -15.932 22.734 1.00 93.19 112 ASP A C 1
ATOM 810 O O . ASP A 1 112 ? -1.239 -16.193 22.982 1.00 93.19 112 ASP A O 1
ATOM 814 N N . PRO A 1 113 ? 0.324 -15.610 21.484 1.00 92.31 113 PRO A N 1
ATOM 815 C CA . PRO A 1 113 ? -0.644 -15.434 20.404 1.00 92.31 113 PRO A CA 1
ATOM 816 C C . PRO A 1 113 ? -1.363 -16.730 19.985 1.00 92.31 113 PRO A C 1
ATOM 818 O O . PRO A 1 113 ? -2.441 -16.653 19.388 1.00 92.31 113 PRO A O 1
ATOM 821 N N . TYR A 1 114 ? -0.791 -17.899 20.298 1.00 91.25 114 TYR A N 1
ATOM 822 C CA . TYR A 1 114 ? -1.304 -19.224 19.946 1.00 91.25 114 TYR A CA 1
ATOM 823 C C . TYR A 1 114 ? -2.069 -19.894 21.095 1.00 91.25 114 TYR A C 1
ATOM 825 O O . TYR A 1 114 ? -3.099 -20.515 20.841 1.00 91.25 114 TYR A O 1
ATOM 833 N N . THR A 1 115 ? -1.584 -19.801 22.342 1.00 93.06 115 THR A N 1
ATOM 834 C CA . THR A 1 115 ? -2.247 -20.433 23.507 1.00 93.06 115 THR A CA 1
ATOM 835 C C . THR A 1 115 ? -3.179 -19.496 24.272 1.00 93.06 115 THR A C 1
ATOM 837 O O . THR A 1 115 ? -4.000 -19.968 25.057 1.00 93.06 115 THR A O 1
ATOM 840 N N . GLU A 1 116 ? -3.081 -18.183 24.038 1.00 94.19 116 GLU A N 1
ATOM 841 C CA . GLU A 1 116 ? -3.846 -17.135 24.728 1.00 94.19 116 GLU A CA 1
ATOM 842 C C . GLU A 1 116 ? -3.612 -17.090 26.252 1.00 94.19 116 GLU A C 1
ATOM 844 O O . GLU A 1 116 ? -4.426 -16.517 26.972 1.00 94.19 116 GLU A O 1
ATOM 849 N N . SER A 1 117 ? -2.518 -17.682 26.752 1.00 91.88 117 SER A N 1
ATOM 850 C CA . SER A 1 117 ? -2.135 -17.608 28.170 1.00 91.88 117 SER A CA 1
ATOM 851 C C . SER A 1 117 ? -1.143 -16.472 28.444 1.00 91.88 117 SER A C 1
ATOM 853 O O . SER A 1 117 ? -0.245 -16.208 27.640 1.00 91.88 117 SER A O 1
ATOM 855 N N . TYR A 1 118 ? -1.286 -15.843 29.614 1.00 90.50 118 TYR A N 1
ATOM 856 C CA . TYR A 1 118 ? -0.314 -14.922 30.215 1.00 90.50 118 TYR A CA 1
ATOM 857 C C . TYR A 1 118 ? 0.776 -15.651 31.035 1.00 90.50 118 TYR A C 1
ATOM 859 O O . TYR A 1 118 ? 1.682 -15.009 31.572 1.00 90.50 118 TYR A O 1
ATOM 867 N N . ASP A 1 119 ? 0.723 -16.982 31.155 1.00 87.81 119 ASP A N 1
ATOM 868 C CA . ASP A 1 119 ? 1.746 -17.767 31.853 1.00 87.81 119 ASP A CA 1
ATOM 869 C C . ASP A 1 119 ? 3.132 -17.521 31.247 1.00 87.81 119 ASP A C 1
ATOM 871 O O . ASP A 1 119 ? 3.339 -17.652 30.039 1.00 87.81 119 ASP A O 1
ATOM 875 N N . ASN A 1 120 ? 4.112 -17.218 32.101 1.00 83.69 120 ASN A N 1
ATOM 876 C CA . ASN A 1 120 ? 5.492 -16.940 31.695 1.00 83.69 120 ASN A CA 1
ATOM 877 C C . ASN A 1 120 ? 5.632 -15.783 30.677 1.00 83.69 120 ASN A C 1
ATOM 879 O O . ASN A 1 120 ? 6.601 -15.751 29.920 1.00 83.69 120 ASN A O 1
ATOM 883 N N . TRP A 1 121 ? 4.712 -14.806 30.660 1.00 77.62 121 TRP A N 1
ATOM 884 C CA . TRP A 1 121 ? 4.760 -13.654 29.740 1.00 77.62 121 TRP A CA 1
ATOM 885 C C . TRP A 1 121 ? 6.115 -12.910 29.741 1.00 77.62 121 TRP A C 1
ATOM 887 O O . TRP A 1 121 ? 6.560 -12.452 28.693 1.00 77.62 121 TRP A O 1
ATOM 897 N N . LEU A 1 122 ? 6.804 -12.869 30.891 1.00 75.38 122 LEU A N 1
ATOM 898 C CA . LEU A 1 122 ? 8.151 -12.299 31.079 1.00 75.38 122 LEU A CA 1
ATOM 899 C C . LEU A 1 122 ? 9.276 -13.017 30.307 1.00 75.38 122 LEU A C 1
ATOM 901 O O . LEU A 1 122 ? 10.370 -12.478 30.155 1.00 75.38 122 LEU A O 1
ATOM 905 N N . THR A 1 123 ? 9.065 -14.266 29.888 1.00 82.06 123 THR A N 1
ATOM 906 C CA . THR A 1 123 ? 10.080 -15.098 29.215 1.00 82.06 123 THR A CA 1
ATOM 907 C C . THR A 1 123 ? 9.598 -15.668 27.881 1.00 82.06 123 THR A C 1
ATOM 909 O O . THR A 1 123 ? 10.398 -16.216 27.122 1.00 82.06 123 THR A O 1
ATOM 912 N N . ASN A 1 124 ? 8.317 -15.502 27.543 1.00 85.31 124 ASN A N 1
ATOM 913 C CA . ASN A 1 124 ? 7.757 -15.949 26.277 1.00 85.31 124 ASN A CA 1
ATOM 914 C C . ASN A 1 124 ? 8.115 -14.990 25.127 1.00 85.31 124 ASN A C 1
ATOM 916 O O . ASN A 1 124 ? 7.471 -13.961 24.922 1.00 85.31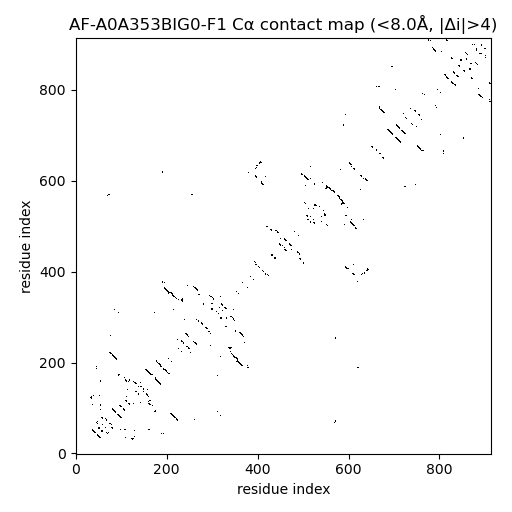 124 ASN A O 1
ATOM 920 N N . ASN A 1 125 ? 9.096 -15.370 24.306 1.00 86.06 125 ASN A N 1
ATOM 921 C CA . ASN A 1 125 ? 9.519 -14.603 23.130 1.00 86.06 125 ASN A CA 1
ATOM 922 C C . ASN A 1 125 ? 8.463 -14.495 22.002 1.00 86.06 125 ASN A C 1
ATOM 92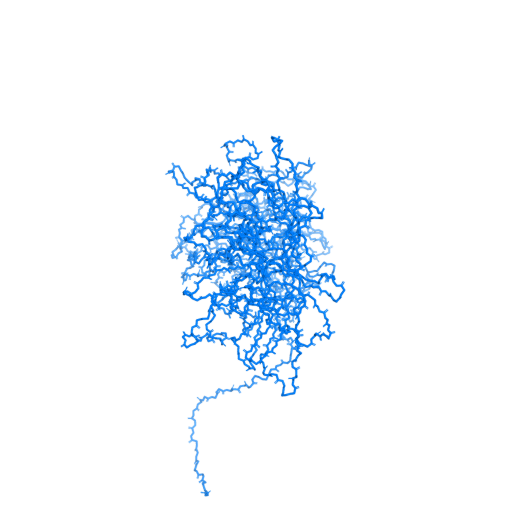4 O O . ASN A 1 125 ? 8.698 -13.779 21.029 1.00 86.06 125 ASN A O 1
ATOM 928 N N . LYS A 1 126 ? 7.296 -15.143 22.126 1.00 88.75 126 LYS A N 1
ATOM 929 C CA . LYS A 1 126 ? 6.141 -14.973 21.224 1.00 88.75 126 LYS A CA 1
ATOM 930 C C . LYS A 1 126 ? 5.139 -13.926 21.709 1.00 88.75 126 LYS A C 1
ATOM 932 O O . LYS A 1 126 ? 4.362 -13.414 20.906 1.00 88.75 126 LYS A O 1
ATOM 937 N N . ALA A 1 127 ? 5.140 -13.595 23.001 1.00 91.12 127 ALA A N 1
ATOM 938 C CA . ALA A 1 127 ? 4.259 -12.588 23.586 1.00 91.12 127 ALA A CA 1
ATOM 939 C C . ALA A 1 127 ? 4.792 -11.180 23.260 1.00 91.12 127 ALA A C 1
ATOM 941 O O . ALA A 1 127 ? 5.336 -10.479 24.113 1.00 91.12 127 ALA A O 1
ATOM 942 N N . ARG A 1 128 ? 4.682 -10.780 21.985 1.00 92.69 128 ARG A N 1
ATOM 943 C CA . ARG A 1 128 ? 5.238 -9.532 21.434 1.00 92.69 128 ARG A CA 1
ATOM 944 C C . ARG A 1 128 ? 4.409 -8.971 20.276 1.00 92.69 128 ARG A C 1
ATOM 946 O O . ARG A 1 128 ? 3.526 -9.648 19.755 1.00 92.69 128 ARG A O 1
ATOM 953 N N . VAL A 1 129 ? 4.725 -7.747 19.847 1.00 94.69 129 VAL A N 1
ATOM 954 C CA . VAL A 1 129 ? 4.201 -7.176 18.593 1.00 94.69 129 VAL A CA 1
ATOM 955 C C . VAL A 1 129 ? 5.074 -7.616 17.417 1.00 94.69 129 VAL A C 1
ATOM 957 O O . VAL A 1 129 ? 6.298 -7.422 17.420 1.00 94.69 129 VAL A O 1
ATOM 960 N N . TYR A 1 130 ? 4.418 -8.181 16.408 1.00 95.12 130 TYR A N 1
ATOM 961 C CA . TYR A 1 130 ? 4.983 -8.559 15.115 1.00 95.12 130 TYR A CA 1
ATOM 962 C C . TYR A 1 130 ? 4.740 -7.432 14.097 1.00 95.12 130 TYR A C 1
ATOM 964 O O . TYR A 1 130 ? 3.657 -6.848 14.111 1.00 95.12 130 TYR A O 1
ATOM 972 N N . LEU A 1 131 ? 5.705 -7.142 13.212 1.00 93.81 131 LEU A N 1
ATOM 973 C CA . LEU A 1 131 ? 5.542 -6.223 12.066 1.00 93.81 131 LEU A CA 1
ATOM 974 C C . LEU A 1 131 ? 5.828 -6.933 10.735 1.00 93.81 131 LEU A C 1
ATOM 976 O O . LEU A 1 131 ? 6.844 -7.617 10.631 1.00 93.81 131 LEU A O 1
ATOM 980 N N . SER A 1 132 ? 5.021 -6.720 9.689 1.00 90.62 132 SER A N 1
ATOM 981 C CA . SER A 1 132 ? 5.311 -7.303 8.362 1.00 90.62 132 SER A CA 1
ATOM 982 C C . SER A 1 132 ? 6.558 -6.710 7.689 1.00 90.62 132 SER A C 1
ATOM 984 O O . SER A 1 132 ? 7.120 -7.323 6.785 1.00 90.62 132 SER A O 1
ATOM 986 N N . THR A 1 133 ? 7.039 -5.555 8.159 1.00 80.19 133 THR A N 1
ATOM 987 C CA . THR A 1 133 ? 8.292 -4.930 7.704 1.00 80.19 133 THR A CA 1
ATOM 988 C C . THR A 1 133 ? 9.553 -5.490 8.383 1.00 80.19 133 THR A C 1
ATOM 990 O O . THR A 1 133 ? 10.660 -5.072 8.052 1.00 80.19 133 THR A O 1
ATOM 993 N N . ASP A 1 134 ? 9.424 -6.448 9.311 1.00 80.19 134 ASP A N 1
ATOM 994 C CA . ASP A 1 134 ? 10.541 -7.156 9.952 1.00 80.19 134 ASP A CA 1
ATOM 995 C C . ASP A 1 134 ? 10.619 -8.604 9.426 1.00 80.19 134 ASP A C 1
ATOM 997 O O . ASP A 1 134 ? 9.755 -9.420 9.759 1.00 80.19 134 ASP A O 1
ATOM 1001 N N . PRO A 1 135 ? 11.646 -8.978 8.634 1.00 74.69 135 PRO A N 1
ATOM 1002 C CA . PRO A 1 135 ? 11.729 -10.308 8.026 1.00 74.69 135 PRO A CA 1
ATOM 1003 C C . PRO A 1 135 ? 11.684 -11.482 9.016 1.00 74.69 135 PRO A C 1
ATOM 1005 O O . PRO A 1 135 ? 11.225 -12.564 8.654 1.00 74.69 135 PRO A O 1
ATOM 1008 N N . VAL A 1 136 ? 12.120 -11.293 10.269 1.00 79.19 136 VAL A N 1
ATOM 1009 C CA . VAL A 1 136 ? 12.037 -12.343 11.304 1.00 79.19 136 VAL A CA 1
ATOM 1010 C C . VAL A 1 136 ? 10.592 -12.533 11.767 1.00 79.19 136 VAL A C 1
ATOM 1012 O O . VAL A 1 136 ? 10.134 -13.658 11.954 1.00 79.19 136 VAL A O 1
ATOM 1015 N N . ASP A 1 137 ? 9.848 -11.438 11.892 1.00 87.31 137 ASP A N 1
ATOM 1016 C CA . ASP A 1 137 ? 8.446 -11.457 12.305 1.00 87.31 137 ASP A CA 1
ATOM 1017 C C . ASP A 1 137 ? 7.553 -12.019 11.204 1.00 87.31 137 ASP A C 1
ATOM 1019 O O . ASP A 1 137 ? 6.629 -12.773 11.499 1.00 87.31 137 ASP A O 1
ATOM 1023 N N . VAL A 1 138 ? 7.875 -11.729 9.939 1.00 82.69 138 VAL A N 1
ATOM 1024 C CA . VAL A 1 138 ? 7.263 -12.398 8.787 1.00 82.69 138 VAL A CA 1
ATOM 1025 C C . VAL A 1 138 ? 7.508 -13.903 8.864 1.00 82.69 138 VAL A C 1
ATOM 1027 O O . VAL A 1 138 ? 6.563 -14.671 8.705 1.00 82.69 138 VAL A O 1
ATOM 1030 N N . LEU A 1 139 ? 8.731 -14.370 9.152 1.00 82.94 139 LEU A N 1
ATOM 1031 C CA . LEU A 1 139 ? 8.999 -15.810 9.245 1.00 82.94 139 LEU A CA 1
ATOM 1032 C C . LEU A 1 139 ? 8.104 -16.507 10.287 1.00 82.94 139 LEU A C 1
ATOM 1034 O O . LEU A 1 139 ? 7.518 -17.549 9.968 1.00 82.94 139 LEU A O 1
ATOM 1038 N N . GLU A 1 140 ? 7.945 -15.893 11.461 1.00 88.12 140 GLU A N 1
ATOM 1039 C CA . GLU A 1 140 ? 7.167 -16.379 12.612 1.00 88.12 140 GLU A CA 1
ATOM 1040 C C . GLU A 1 140 ? 5.664 -16.022 12.591 1.00 88.12 140 GLU A C 1
ATOM 1042 O O . GLU A 1 140 ? 4.939 -16.428 13.502 1.00 88.12 140 GLU A O 1
ATOM 1047 N N . TRP A 1 141 ? 5.196 -15.284 11.575 1.00 92.44 141 TRP A N 1
ATOM 1048 C CA . TRP A 1 141 ? 3.903 -14.582 11.548 1.00 92.44 141 TRP A CA 1
ATOM 1049 C C . TRP A 1 141 ? 2.716 -15.444 12.023 1.00 92.44 141 TRP A C 1
ATOM 1051 O O . TRP A 1 141 ? 2.418 -16.453 11.370 1.00 92.44 141 TRP A O 1
ATOM 1061 N N . PRO A 1 142 ? 2.018 -15.087 13.126 1.00 92.38 142 PRO A N 1
ATOM 1062 C CA . PRO A 1 142 ? 1.020 -15.975 13.729 1.00 92.38 142 PRO A CA 1
ATOM 1063 C C . PRO A 1 142 ? -0.232 -16.216 12.878 1.00 92.38 142 PRO A C 1
ATOM 1065 O O . PRO A 1 142 ? -0.731 -17.341 12.827 1.00 92.38 142 PRO A O 1
ATOM 1068 N N . ARG A 1 143 ? -0.739 -15.182 12.192 1.00 90.94 143 ARG A N 1
ATOM 1069 C CA . ARG A 1 143 ? -2.025 -15.229 11.479 1.00 90.94 143 ARG A CA 1
ATOM 1070 C C . ARG A 1 143 ? -1.876 -15.869 10.095 1.00 90.94 143 ARG A C 1
ATOM 1072 O O . ARG A 1 143 ? -1.126 -15.376 9.250 1.00 90.94 143 ARG A O 1
ATOM 1079 N N . LYS A 1 144 ? -2.586 -16.976 9.850 1.00 87.44 144 LYS A N 1
ATOM 1080 C CA . LYS A 1 144 ? -2.444 -17.793 8.631 1.00 87.44 144 LYS A CA 1
ATOM 1081 C C . LYS A 1 144 ? -3.790 -18.240 8.062 1.00 87.44 144 LYS A C 1
ATOM 1083 O O . LYS A 1 144 ? -4.727 -18.481 8.815 1.00 87.44 144 LYS A O 1
ATOM 1088 N N . VAL A 1 145 ? -3.840 -18.397 6.741 1.00 83.56 145 VAL A N 1
ATOM 1089 C CA . VAL A 1 145 ? -4.951 -18.978 5.965 1.00 83.56 145 VAL A CA 1
ATOM 1090 C C . VAL A 1 145 ? -4.337 -19.965 4.973 1.00 83.56 145 VAL A C 1
ATOM 1092 O O . VAL A 1 145 ? -3.330 -19.644 4.348 1.00 83.56 145 VAL A O 1
ATOM 1095 N N . ASP A 1 146 ? -4.871 -21.184 4.874 1.00 82.50 146 ASP A N 1
ATOM 1096 C CA . ASP A 1 146 ? -4.334 -22.267 4.025 1.00 82.50 146 ASP A CA 1
ATOM 1097 C C . ASP A 1 146 ? -2.813 -22.490 4.180 1.00 82.50 146 ASP A C 1
ATOM 1099 O O . ASP A 1 146 ? -2.071 -22.659 3.212 1.00 82.50 146 ASP A O 1
ATOM 1103 N N . ASN A 1 147 ? -2.330 -22.430 5.429 1.00 79.06 147 ASN A N 1
ATOM 1104 C CA . ASN A 1 147 ? -0.914 -22.417 5.838 1.00 79.06 147 ASN A CA 1
ATOM 1105 C C . ASN A 1 147 ? -0.050 -21.252 5.300 1.00 79.06 147 ASN A C 1
ATOM 1107 O O . ASN A 1 147 ? 1.108 -21.122 5.706 1.00 79.06 147 ASN A O 1
ATOM 1111 N N . LYS A 1 148 ? -0.592 -20.365 4.459 1.00 78.06 148 LYS A N 1
ATOM 1112 C CA . LYS A 1 148 ? 0.049 -19.115 4.028 1.00 78.06 148 LYS A CA 1
ATOM 1113 C C . LYS A 1 148 ? -0.099 -18.042 5.107 1.00 78.06 148 LYS A C 1
ATOM 1115 O O . LYS A 1 148 ? -1.058 -18.038 5.874 1.00 78.06 148 LYS A O 1
ATOM 1120 N N . ARG A 1 149 ? 0.859 -17.117 5.169 1.00 84.12 149 ARG A N 1
ATOM 1121 C CA . ARG A 1 149 ? 0.835 -15.954 6.073 1.00 84.12 149 ARG A CA 1
ATOM 1122 C C . ARG A 1 149 ? -0.200 -14.952 5.566 1.00 84.12 149 ARG A C 1
ATOM 1124 O O . ARG A 1 149 ? -0.185 -14.646 4.378 1.00 84.12 149 ARG A O 1
ATOM 1131 N N . LEU A 1 150 ? -1.065 -14.447 6.443 1.00 86.00 150 LEU A N 1
ATOM 1132 C CA . LEU A 1 150 ? -2.030 -13.406 6.090 1.00 86.00 150 LEU A CA 1
ATOM 1133 C C . LEU A 1 150 ? -1.460 -12.032 6.457 1.00 86.00 150 LEU A C 1
ATOM 1135 O O . LEU A 1 150 ? -1.476 -11.655 7.629 1.00 86.00 150 LEU A O 1
ATOM 1139 N N . ILE A 1 151 ? -0.949 -11.335 5.443 1.00 87.31 151 ILE A N 1
ATOM 1140 C CA . ILE A 1 151 ? -0.464 -9.949 5.470 1.00 87.31 151 ILE A CA 1
ATOM 1141 C C . ILE A 1 151 ? -1.212 -9.224 4.339 1.00 87.31 151 ILE A C 1
ATOM 1143 O O . ILE A 1 151 ? -1.293 -9.790 3.248 1.00 87.31 151 ILE A O 1
ATOM 1147 N N . LYS A 1 152 ? -1.791 -8.040 4.586 1.00 84.12 152 LYS A N 1
ATOM 1148 C CA . LYS A 1 152 ? -2.649 -7.331 3.608 1.00 84.12 152 LYS A CA 1
ATOM 1149 C C . LYS A 1 152 ? -2.120 -5.981 3.113 1.00 84.12 152 LYS A C 1
ATOM 1151 O O . LYS A 1 152 ? -2.554 -5.522 2.062 1.00 84.12 152 LYS A O 1
ATOM 1156 N N . SER A 1 153 ? -1.224 -5.328 3.845 1.00 86.81 153 SER A N 1
ATOM 1157 C CA . SER A 1 153 ? -0.830 -3.936 3.599 1.00 86.81 153 SER A CA 1
ATOM 1158 C C . SER A 1 153 ? 0.687 -3.744 3.513 1.00 86.81 153 SER A C 1
ATOM 1160 O O . SER A 1 153 ? 1.468 -4.691 3.646 1.00 86.81 153 SER A O 1
ATOM 1162 N N . ARG A 1 154 ? 1.130 -2.500 3.279 1.00 80.44 154 ARG A N 1
ATOM 1163 C CA . ARG A 1 154 ? 2.563 -2.164 3.215 1.00 80.44 154 ARG A CA 1
ATOM 1164 C C . ARG A 1 154 ? 3.230 -2.215 4.600 1.00 80.44 154 ARG A C 1
ATOM 1166 O O . ARG A 1 154 ? 4.441 -2.413 4.666 1.00 80.44 154 ARG A O 1
ATOM 1173 N N . GLN A 1 155 ? 2.462 -2.104 5.689 1.00 86.12 155 GLN A N 1
ATOM 1174 C CA . GLN A 1 155 ? 2.895 -2.458 7.044 1.00 86.12 155 GLN A CA 1
ATOM 1175 C C . GLN A 1 155 ? 1.711 -2.953 7.885 1.00 86.12 155 GLN A C 1
ATOM 1177 O O . GLN A 1 155 ? 0.908 -2.165 8.378 1.00 86.12 155 GLN A O 1
ATOM 1182 N N . ASP A 1 156 ? 1.658 -4.267 8.094 1.00 95.25 156 ASP A N 1
ATOM 1183 C CA . ASP A 1 156 ? 0.760 -4.897 9.057 1.00 95.25 156 ASP A CA 1
ATOM 1184 C C . ASP A 1 156 ? 1.451 -4.979 10.421 1.00 95.25 156 ASP A C 1
ATOM 1186 O O . ASP A 1 156 ? 2.663 -5.224 10.503 1.00 95.25 156 ASP A O 1
ATOM 1190 N N . SER A 1 157 ? 0.669 -4.910 11.498 1.00 96.94 157 SER A N 1
ATOM 1191 C CA . SER A 1 157 ? 1.092 -5.402 12.813 1.00 96.94 157 SER A CA 1
ATOM 1192 C C . SER A 1 157 ? 0.113 -6.411 13.395 1.00 96.94 157 SER A C 1
ATOM 1194 O O . SER A 1 157 ? -1.069 -6.416 13.057 1.00 96.94 157 SER A O 1
ATOM 1196 N N . TYR A 1 158 ? 0.603 -7.244 14.312 1.00 97.81 158 TYR A N 1
ATOM 1197 C CA . TYR A 1 158 ? -0.202 -8.246 15.010 1.00 97.81 158 TYR A CA 1
ATOM 1198 C C . TYR A 1 158 ? 0.280 -8.446 16.454 1.00 97.81 158 TYR A C 1
ATOM 1200 O O . TYR A 1 158 ? 1.487 -8.575 16.692 1.00 97.81 158 TYR A O 1
ATOM 1208 N N . CYS A 1 159 ? -0.651 -8.523 17.409 1.00 96.38 159 CYS A N 1
ATOM 1209 C CA . CYS A 1 159 ? -0.402 -8.970 18.784 1.00 96.38 159 CYS A CA 1
ATOM 1210 C C . CYS A 1 159 ? -1.683 -9.495 19.472 1.00 96.38 159 CYS A C 1
ATOM 1212 O O . CYS A 1 159 ? -2.792 -9.339 18.960 1.00 96.38 159 CYS A O 1
ATOM 1214 N N . LYS A 1 160 ? -1.527 -10.108 20.655 1.00 96.88 160 LYS A N 1
ATOM 1215 C CA . LYS A 1 160 ? -2.627 -10.405 21.588 1.00 96.88 160 LYS A CA 1
ATOM 1216 C C . LYS A 1 160 ? -2.290 -9.918 23.002 1.00 96.88 160 LYS A C 1
ATOM 1218 O O . LYS A 1 160 ? -1.124 -9.970 23.402 1.00 96.88 160 LYS A O 1
ATOM 1223 N N . TYR A 1 161 ? -3.307 -9.496 23.751 1.00 96.62 161 TYR A N 1
ATOM 1224 C CA . TYR A 1 161 ? -3.223 -9.096 25.162 1.00 96.62 161 TYR A CA 1
ATOM 1225 C C . TYR A 1 161 ? -4.529 -9.380 25.925 1.00 96.62 161 TYR A C 1
ATOM 1227 O O . TYR A 1 161 ? -5.545 -9.698 25.310 1.00 96.62 161 TYR A O 1
ATOM 1235 N N . SER A 1 162 ? -4.505 -9.334 27.260 1.00 96.81 162 SER A N 1
ATOM 1236 C CA . SER A 1 162 ? -5.634 -9.744 28.110 1.00 96.81 162 SER A CA 1
ATOM 1237 C C . SER A 1 162 ? -5.615 -9.116 29.503 1.00 96.81 162 SER A C 1
ATOM 1239 O O . SER A 1 162 ? -4.554 -8.993 30.108 1.00 96.81 162 SER A O 1
ATOM 1241 N N . ASP A 1 163 ? -6.791 -8.816 30.051 1.00 95.94 163 ASP A N 1
ATOM 1242 C CA . ASP A 1 163 ? -6.996 -8.376 31.440 1.00 95.94 163 ASP A CA 1
ATOM 1243 C C . ASP A 1 163 ? -6.899 -9.518 32.473 1.00 95.94 163 ASP A C 1
ATOM 1245 O O . ASP A 1 163 ? -6.919 -9.282 33.678 1.00 95.94 163 ASP A O 1
ATOM 1249 N N . GLN A 1 164 ? -6.777 -10.775 32.026 1.00 94.75 164 GLN A N 1
ATOM 1250 C CA . GLN A 1 164 ? -6.779 -11.951 32.903 1.00 94.75 164 GLN A CA 1
ATOM 1251 C C . GLN A 1 164 ? -5.566 -12.043 33.847 1.00 94.75 164 GLN A C 1
ATOM 1253 O O . GLN A 1 164 ? -5.579 -12.869 34.759 1.00 94.75 164 GLN A O 1
ATOM 1258 N N . ASN A 1 165 ? -4.524 -11.227 33.652 1.00 91.75 165 ASN A N 1
ATOM 1259 C CA . ASN A 1 165 ? -3.355 -11.204 34.526 1.00 91.75 165 ASN A CA 1
ATOM 1260 C C . ASN A 1 165 ? -3.531 -10.166 35.662 1.00 91.75 165 ASN A C 1
ATOM 1262 O O . ASN A 1 165 ? -3.378 -8.966 35.416 1.00 91.75 165 ASN A O 1
ATOM 1266 N N . PRO A 1 166 ? -3.746 -10.595 36.925 1.00 89.06 166 PRO A N 1
ATOM 1267 C CA . PRO A 1 166 ? -4.008 -9.696 38.054 1.00 89.06 166 PRO A CA 1
ATOM 1268 C C . PRO A 1 166 ? -2.811 -8.818 38.462 1.00 89.06 166 PRO A C 1
ATOM 1270 O O . PRO A 1 166 ? -2.938 -8.016 39.380 1.00 89.06 166 PRO A O 1
ATOM 1273 N N . GLN A 1 167 ? -1.649 -8.952 37.812 1.00 88.81 167 GLN A N 1
ATOM 1274 C CA . GLN A 1 167 ? -0.506 -8.058 38.009 1.00 88.81 167 GLN A CA 1
ATOM 1275 C C . GLN A 1 167 ? -0.756 -6.628 37.482 1.00 88.81 167 GLN A C 1
ATOM 1277 O O . GLN A 1 167 ? -0.079 -5.705 37.934 1.00 88.81 167 GLN A O 1
ATOM 1282 N N . TYR A 1 168 ? -1.686 -6.445 36.537 1.00 88.88 168 TYR A N 1
ATOM 1283 C CA . TYR A 1 168 ? -1.925 -5.159 35.863 1.00 88.88 168 TYR A CA 1
ATOM 1284 C C . TYR A 1 168 ? -3.234 -4.460 36.254 1.00 88.88 168 TYR A C 1
ATOM 1286 O O . TYR A 1 168 ? -3.325 -3.245 36.098 1.00 88.88 168 TYR A O 1
ATOM 1294 N N . GLY A 1 169 ? -4.232 -5.200 36.750 1.00 86.56 169 GLY A N 1
ATOM 1295 C CA . GLY A 1 169 ? -5.535 -4.642 37.128 1.00 86.56 169 GLY A CA 1
ATOM 1296 C C . GLY A 1 169 ? -5.415 -3.533 38.177 1.00 86.56 169 GLY A C 1
ATOM 1297 O O . GLY A 1 169 ? -4.637 -3.648 39.130 1.00 86.56 169 GLY A O 1
ATOM 1298 N N . PHE A 1 170 ? -6.179 -2.452 38.020 1.00 90.50 170 PHE A N 1
ATOM 1299 C CA . PHE A 1 170 ? -6.140 -1.334 38.956 1.00 90.50 170 PHE A CA 1
ATOM 1300 C C . PHE A 1 170 ? -6.800 -1.707 40.293 1.00 90.50 170 PHE A C 1
ATOM 1302 O O . PHE A 1 170 ? -7.598 -2.640 40.403 1.00 90.50 170 PHE A O 1
ATOM 1309 N N . SER A 1 171 ? -6.453 -0.967 41.350 1.00 84.44 171 SER A N 1
ATOM 1310 C CA . SER A 1 171 ? -6.892 -1.257 42.719 1.00 84.44 171 SER A CA 1
ATOM 1311 C C . SER A 1 171 ? -8.411 -1.111 42.888 1.00 84.44 171 SER A C 1
ATOM 1313 O O . SER A 1 171 ? -8.900 -0.034 43.223 1.00 84.44 171 SER A O 1
ATOM 1315 N N . GLY A 1 172 ? -9.140 -2.218 42.731 1.00 83.12 172 GLY A N 1
ATOM 1316 C CA . GLY A 1 172 ? -10.597 -2.294 42.878 1.00 83.12 172 GLY A CA 1
ATOM 1317 C C . GLY A 1 172 ? -11.371 -2.490 41.569 1.00 83.12 172 GLY A C 1
ATOM 1318 O O . GLY A 1 172 ? -12.591 -2.628 41.632 1.00 83.12 172 GLY A O 1
ATOM 1319 N N . SER A 1 173 ? -10.690 -2.540 40.420 1.00 88.25 173 SER A N 1
ATOM 1320 C CA . SER A 1 173 ? -11.286 -2.954 39.142 1.00 88.25 173 SER A CA 1
ATOM 1321 C C . SER A 1 173 ? -11.630 -4.447 39.133 1.00 88.25 173 SER A C 1
ATOM 1323 O O . SER A 1 173 ? -11.077 -5.240 39.904 1.00 88.25 173 SER A O 1
ATOM 1325 N N . ALA A 1 174 ? -12.528 -4.851 38.234 1.00 90.88 174 ALA A N 1
ATOM 1326 C CA . ALA A 1 174 ? -12.935 -6.240 38.059 1.00 90.88 174 ALA A CA 1
ATOM 1327 C C . ALA A 1 174 ? -12.374 -6.822 36.754 1.00 90.88 174 ALA A C 1
ATOM 1329 O O . ALA A 1 174 ? -12.641 -6.305 35.673 1.00 90.88 174 ALA A O 1
ATOM 1330 N N . ILE A 1 175 ? -11.671 -7.959 36.846 1.00 94.00 175 ILE A N 1
ATOM 1331 C CA . ILE A 1 175 ? -11.268 -8.739 35.666 1.00 94.00 175 ILE A CA 1
ATOM 1332 C C . ILE A 1 175 ? -12.539 -9.189 34.931 1.00 94.00 175 ILE A C 1
ATOM 1334 O O . ILE A 1 175 ? -13.338 -9.965 35.462 1.00 94.00 175 ILE A O 1
ATOM 1338 N N . VAL A 1 176 ? -12.713 -8.702 33.705 1.00 95.88 176 VAL A N 1
ATOM 1339 C CA . VAL A 1 176 ? -13.812 -9.038 32.792 1.00 95.88 176 VAL A CA 1
ATOM 1340 C C . VAL A 1 176 ? -13.552 -10.388 32.120 1.00 95.88 176 VAL A C 1
ATOM 1342 O O . VAL A 1 176 ? -14.492 -11.130 31.833 1.00 95.88 176 VAL A O 1
ATOM 1345 N N . GLY A 1 177 ? -12.285 -10.750 31.913 1.00 96.06 177 GLY A N 1
ATOM 1346 C CA . GLY A 1 177 ? -11.869 -12.063 31.426 1.00 96.06 177 GLY A CA 1
ATOM 1347 C C . GLY A 1 177 ? -11.914 -12.171 29.906 1.00 96.06 177 GLY A C 1
ATOM 1348 O O . GLY A 1 177 ? -12.580 -13.051 29.351 1.00 96.06 177 GLY A O 1
ATOM 1349 N N . VAL A 1 178 ? -11.212 -11.267 29.225 1.00 97.81 178 VAL A N 1
ATOM 1350 C CA . VAL A 1 178 ? -11.172 -11.162 27.765 1.00 97.81 178 VAL A CA 1
ATOM 1351 C C . VAL A 1 178 ? -9.750 -11.209 27.212 1.00 97.81 178 VAL A C 1
ATOM 1353 O O . VAL A 1 178 ? -8.792 -10.760 27.835 1.00 97.81 178 VAL A O 1
ATOM 1356 N N . VAL A 1 179 ? -9.608 -11.733 25.996 1.00 98.38 179 VAL A N 1
ATOM 1357 C CA . VAL A 1 179 ? -8.386 -11.607 25.186 1.00 98.38 179 VAL A CA 1
ATOM 1358 C C . VAL A 1 179 ? -8.704 -10.714 23.998 1.00 98.38 179 VAL A C 1
ATOM 1360 O O . VAL A 1 179 ? -9.646 -10.985 23.256 1.00 98.38 179 VAL A O 1
ATOM 1363 N N . VAL A 1 180 ? -7.913 -9.665 23.805 1.00 98.56 180 VAL A N 1
ATOM 1364 C CA . VAL A 1 180 ? -7.951 -8.807 22.623 1.00 98.56 180 VAL A CA 1
ATOM 1365 C C . VAL A 1 180 ? -6.858 -9.264 21.666 1.00 98.56 180 VAL A C 1
ATOM 1367 O O . VAL A 1 180 ? -5.682 -9.313 22.025 1.00 98.56 180 VAL A O 1
ATOM 1370 N N . GLU A 1 181 ? -7.237 -9.585 20.436 1.00 98.31 181 GLU A N 1
ATOM 1371 C CA . GLU A 1 181 ? -6.320 -9.661 19.303 1.00 98.31 181 GLU A CA 1
ATOM 1372 C C . GLU A 1 181 ? -6.358 -8.328 18.554 1.00 98.31 181 GLU A C 1
ATOM 1374 O O . GLU A 1 181 ? -7.418 -7.906 18.084 1.00 98.31 181 GLU A O 1
ATOM 1379 N N . GLN A 1 182 ? -5.201 -7.669 18.469 1.00 98.38 182 GLN A N 1
ATOM 1380 C CA . GLN A 1 182 ? -5.031 -6.410 17.753 1.00 98.38 182 GLN A CA 1
ATOM 1381 C C . GLN A 1 182 ? -4.290 -6.663 16.439 1.00 98.38 182 GLN A C 1
ATOM 1383 O O . GLN A 1 182 ? -3.213 -7.268 16.416 1.00 98.38 182 GLN A O 1
ATOM 1388 N N . ILE A 1 183 ? -4.854 -6.158 15.344 1.00 97.88 183 ILE A N 1
ATOM 1389 C CA . ILE A 1 183 ? -4.264 -6.212 14.000 1.00 97.88 183 ILE A CA 1
ATOM 1390 C C . ILE A 1 183 ? -4.271 -4.799 13.427 1.00 97.88 183 ILE A C 1
ATOM 1392 O O . ILE A 1 183 ? -5.248 -4.079 13.626 1.00 97.88 183 ILE A O 1
ATOM 1396 N N . THR A 1 184 ? -3.223 -4.400 12.709 1.00 97.69 184 THR A N 1
ATOM 1397 C CA . THR A 1 184 ? -3.223 -3.127 11.970 1.00 97.69 184 THR A CA 1
ATOM 1398 C C . THR A 1 184 ? -2.925 -3.315 10.495 1.00 97.69 184 THR A C 1
ATOM 1400 O O . THR A 1 184 ? -2.243 -4.273 10.130 1.00 97.69 184 THR A O 1
ATOM 1403 N N . TYR A 1 185 ? -3.431 -2.396 9.671 1.00 95.94 185 TYR A N 1
ATOM 1404 C CA . TYR A 1 185 ? -3.098 -2.279 8.252 1.00 95.94 185 TYR A CA 1
ATOM 1405 C C . TYR A 1 185 ? -2.785 -0.816 7.903 1.00 95.94 185 TYR A C 1
ATOM 1407 O O . TYR A 1 185 ? -3.528 0.088 8.301 1.00 95.94 185 TYR A O 1
ATOM 1415 N N . ALA A 1 186 ? -1.724 -0.586 7.127 1.00 88.62 186 ALA A N 1
ATOM 1416 C CA . ALA A 1 186 ? -1.319 0.738 6.660 1.00 88.62 186 ALA A CA 1
ATOM 1417 C C . ALA A 1 186 ? -0.691 0.700 5.252 1.00 88.62 186 ALA A C 1
ATOM 1419 O O . ALA A 1 186 ? 0.100 -0.184 4.909 1.00 88.62 186 ALA A O 1
ATOM 1420 N N . TRP A 1 187 ? -1.018 1.709 4.444 1.00 81.06 187 TRP A N 1
ATOM 1421 C CA . TRP A 1 187 ? -0.466 1.951 3.107 1.00 81.06 187 TRP A CA 1
ATOM 1422 C C . TRP A 1 187 ? 0.063 3.382 3.022 1.00 81.06 187 TRP A C 1
ATOM 1424 O O . TRP A 1 187 ? -0.301 4.243 3.821 1.00 81.06 187 TRP A O 1
ATOM 1434 N N . ASN A 1 188 ? 0.928 3.622 2.042 1.00 71.19 188 ASN A N 1
ATOM 1435 C CA . ASN A 1 188 ? 1.584 4.899 1.779 1.00 71.19 188 ASN A CA 1
ATOM 1436 C C . ASN A 1 188 ? 1.322 5.396 0.348 1.00 71.19 188 ASN A C 1
ATOM 1438 O O . ASN A 1 188 ? 2.192 5.989 -0.288 1.00 71.19 188 ASN A O 1
ATOM 1442 N N . TYR A 1 189 ? 0.123 5.124 -0.173 1.00 65.38 189 TYR A N 1
ATOM 1443 C CA . TYR A 1 189 ? -0.351 5.666 -1.447 1.00 65.38 189 TYR A CA 1
ATOM 1444 C C . TYR A 1 189 ? -0.965 7.054 -1.192 1.00 65.38 189 TYR A C 1
ATOM 1446 O O . TYR A 1 189 ? -1.362 7.353 -0.067 1.00 65.38 189 TYR A O 1
ATOM 1454 N N . ALA A 1 190 ? -1.041 7.919 -2.207 1.00 55.12 190 ALA A N 1
ATOM 1455 C CA . ALA A 1 190 ? -1.167 9.380 -2.054 1.00 55.12 190 ALA A CA 1
ATOM 1456 C C . ALA A 1 190 ? -2.337 9.920 -1.188 1.00 55.12 190 ALA A C 1
ATOM 1458 O O . ALA A 1 190 ? -2.293 11.081 -0.751 1.00 55.12 190 ALA A O 1
ATOM 1459 N N . ASP A 1 191 ? -3.353 9.089 -0.952 1.00 58.00 191 ASP A N 1
ATOM 1460 C CA . ASP A 1 191 ? -4.660 9.418 -0.365 1.00 58.00 191 ASP A CA 1
ATOM 1461 C C . ASP A 1 191 ? -5.047 8.465 0.783 1.00 58.00 191 ASP A C 1
ATOM 1463 O O . ASP A 1 191 ? -6.041 8.687 1.469 1.00 58.00 191 ASP A O 1
ATOM 1467 N N . ASN A 1 192 ? -4.246 7.417 1.021 1.00 71.75 192 ASN A N 1
ATOM 1468 C CA . ASN A 1 192 ? -4.335 6.555 2.206 1.00 71.75 192 ASN A CA 1
ATOM 1469 C C . ASN A 1 192 ? -3.092 6.636 3.110 1.00 71.75 192 ASN A C 1
ATOM 1471 O O . ASN A 1 192 ? -3.071 6.053 4.192 1.00 71.75 192 ASN A O 1
ATOM 1475 N N . ASN A 1 193 ? -2.101 7.436 2.707 1.00 75.00 193 ASN A N 1
ATOM 1476 C CA . ASN A 1 193 ? -0.902 7.754 3.472 1.00 75.00 193 ASN A CA 1
ATOM 1477 C C . ASN A 1 193 ? -1.197 8.400 4.842 1.00 75.00 193 ASN A C 1
ATOM 1479 O O . ASN A 1 193 ? -0.354 8.366 5.732 1.00 75.00 193 ASN A O 1
ATOM 1483 N N . ASP A 1 194 ? -2.391 8.962 5.021 1.00 83.19 194 ASP A N 1
ATOM 1484 C CA . ASP A 1 194 ? -2.827 9.637 6.246 1.00 83.19 194 ASP A CA 1
ATOM 1485 C C . ASP A 1 194 ? -3.761 8.763 7.116 1.00 83.19 194 ASP A C 1
ATOM 1487 O O . ASP A 1 194 ? -4.394 9.267 8.046 1.00 83.19 194 ASP A O 1
ATOM 1491 N N . ILE A 1 195 ? -3.855 7.455 6.825 1.00 91.31 195 ILE A N 1
ATOM 1492 C CA . ILE A 1 195 ? -4.828 6.509 7.400 1.00 91.31 195 ILE A CA 1
ATOM 1493 C C . ILE A 1 195 ? -4.115 5.263 7.962 1.00 91.31 195 ILE A C 1
ATOM 1495 O O . ILE A 1 195 ? -3.247 4.680 7.311 1.00 91.31 195 ILE A O 1
ATOM 1499 N N . VAL A 1 196 ? -4.515 4.812 9.154 1.00 97.25 196 VAL A N 1
ATOM 1500 C CA . VAL A 1 196 ? -4.117 3.528 9.759 1.00 97.25 196 VAL A CA 1
ATOM 1501 C C . VAL A 1 196 ? -5.359 2.823 10.301 1.00 97.25 196 VAL A C 1
ATOM 1503 O O . VAL A 1 196 ? -6.114 3.389 11.092 1.00 97.25 196 VAL A O 1
ATOM 1506 N N . PHE A 1 197 ? -5.577 1.574 9.895 1.00 98.31 197 PHE A N 1
ATOM 1507 C CA . PHE A 1 197 ? -6.690 0.761 10.386 1.00 98.31 197 PHE A CA 1
ATOM 1508 C C . PHE A 1 197 ? -6.249 -0.093 11.569 1.00 98.31 197 PHE A C 1
ATOM 1510 O O . PHE A 1 197 ? -5.196 -0.726 11.512 1.00 98.31 197 PHE A O 1
ATOM 1517 N N . PHE A 1 198 ? -7.094 -0.173 12.593 1.00 98.38 198 PHE A N 1
ATOM 1518 C CA . PHE A 1 198 ? -6.954 -1.044 13.754 1.00 98.38 198 PHE A CA 1
ATOM 1519 C C . PHE A 1 198 ? -8.167 -1.975 13.851 1.00 98.38 198 PHE A C 1
ATOM 1521 O O . PHE A 1 198 ? -9.314 -1.531 13.840 1.00 98.38 198 PHE A O 1
ATOM 1528 N N . PHE A 1 199 ? -7.915 -3.272 13.982 1.00 98.25 199 PHE A N 1
ATOM 1529 C CA . PHE A 1 199 ? -8.907 -4.275 14.354 1.00 98.25 199 PHE A CA 1
ATOM 1530 C C . PHE A 1 199 ? -8.701 -4.683 15.802 1.00 98.25 199 PHE A C 1
ATOM 1532 O O . PHE A 1 199 ? -7.575 -4.979 16.199 1.00 98.25 199 PHE A O 1
ATOM 1539 N N . PHE A 1 200 ? -9.800 -4.779 16.542 1.00 98.56 200 PHE A N 1
ATOM 1540 C CA . PHE A 1 200 ? -9.845 -5.284 17.907 1.00 98.56 200 PHE A CA 1
ATOM 1541 C C . PHE A 1 200 ? -10.836 -6.445 17.961 1.00 98.56 200 PHE A C 1
ATOM 1543 O O . PHE A 1 200 ? -12.051 -6.254 18.035 1.00 98.56 200 PHE A O 1
ATOM 1550 N N . ASN A 1 201 ? -10.298 -7.659 17.872 1.00 98.31 201 ASN A N 1
ATOM 1551 C CA . ASN A 1 201 ? -11.037 -8.910 17.989 1.00 98.31 201 ASN A CA 1
ATOM 1552 C C . ASN A 1 201 ? -11.049 -9.313 19.469 1.00 98.31 201 ASN A C 1
ATOM 1554 O O . ASN A 1 201 ? -10.082 -9.893 19.964 1.00 98.31 201 ASN A O 1
ATOM 1558 N N . VAL A 1 202 ? -12.116 -8.971 20.193 1.00 98.50 202 VAL A N 1
ATOM 1559 C CA . VAL A 1 202 ? -12.238 -9.246 21.631 1.00 98.50 202 VAL A CA 1
ATOM 1560 C C . VAL A 1 202 ? -12.979 -10.556 21.856 1.00 98.50 202 VAL A C 1
ATOM 1562 O O . VAL A 1 202 ? -14.143 -10.706 21.481 1.00 98.50 202 VAL A O 1
ATOM 1565 N N . LYS A 1 203 ? -12.292 -11.506 22.484 1.00 98.50 203 LYS A N 1
ATOM 1566 C CA . LYS A 1 203 ? -12.768 -12.848 22.803 1.00 98.50 203 LYS A CA 1
ATOM 1567 C C . LYS A 1 203 ? -13.133 -12.958 24.281 1.00 98.50 203 LYS A C 1
ATOM 1569 O O . LYS A 1 203 ? -12.294 -12.676 25.134 1.00 98.50 203 LYS A O 1
ATOM 1574 N N . ASN A 1 204 ? -14.330 -13.451 24.592 1.00 98.25 204 ASN A N 1
ATOM 1575 C CA . ASN A 1 204 ? -14.686 -13.844 25.958 1.00 98.25 204 ASN A CA 1
ATOM 1576 C C . ASN A 1 204 ? -13.970 -15.154 26.335 1.00 98.25 204 ASN A C 1
ATOM 1578 O O . ASN A 1 204 ? -14.166 -16.178 25.679 1.00 98.25 204 ASN A O 1
ATOM 1582 N N . LYS A 1 205 ? -13.152 -15.131 27.393 1.00 97.31 205 LYS A N 1
ATOM 1583 C CA . LYS A 1 205 ? -12.394 -16.293 27.894 1.00 97.31 205 LYS A CA 1
ATOM 1584 C C . LYS A 1 205 ? -13.053 -16.968 29.101 1.00 97.31 205 LYS A C 1
ATOM 1586 O O . LYS A 1 205 ? -12.512 -17.941 29.624 1.00 97.31 205 LYS A O 1
ATOM 1591 N N . ASN A 1 206 ? -14.210 -16.477 29.541 1.00 96.56 206 ASN A N 1
ATOM 1592 C CA . ASN A 1 206 ? -14.992 -17.084 30.608 1.00 96.56 206 ASN A CA 1
ATOM 1593 C C . ASN A 1 206 ? -15.792 -18.296 30.112 1.00 96.56 206 ASN A C 1
ATOM 1595 O O . ASN A 1 206 ? -16.216 -18.367 28.961 1.00 96.56 206 ASN A O 1
ATOM 1599 N N . SER A 1 207 ? -16.120 -19.200 31.038 1.00 96.81 207 SER A N 1
ATOM 1600 C CA . SER A 1 207 ? -17.077 -20.297 30.828 1.00 96.81 207 SER A CA 1
ATOM 1601 C C . SER A 1 207 ? -18.549 -19.848 30.809 1.00 96.81 207 SER A C 1
ATOM 1603 O O . SER A 1 207 ? -19.446 -20.681 30.684 1.00 96.81 207 SER A O 1
ATOM 1605 N N . TYR A 1 208 ? -18.811 -18.545 30.948 1.00 97.00 208 TYR A N 1
ATOM 1606 C CA . TYR A 1 208 ? -20.142 -17.953 31.050 1.00 97.00 208 TYR A CA 1
ATOM 1607 C C . TYR A 1 208 ? -20.314 -16.757 30.102 1.00 97.00 208 TYR A C 1
ATOM 1609 O O . TYR A 1 208 ? -19.352 -16.118 29.677 1.00 97.00 208 TYR A O 1
ATOM 1617 N N . THR A 1 209 ? -21.568 -16.453 29.771 1.00 97.75 209 THR A N 1
ATOM 1618 C CA . THR A 1 209 ? -21.941 -15.318 28.920 1.00 97.75 209 THR A CA 1
ATOM 1619 C C . THR A 1 209 ? -21.741 -13.991 29.650 1.00 97.75 209 THR A C 1
ATOM 1621 O O . THR A 1 209 ? -22.262 -13.805 30.750 1.00 97.75 209 THR A O 1
ATOM 1624 N N . LEU A 1 210 ? -21.047 -13.056 29.005 1.00 98.31 210 LEU A N 1
ATOM 1625 C CA . LEU A 1 210 ? -20.990 -11.651 29.400 1.00 98.31 210 LEU A CA 1
ATOM 1626 C C . LEU A 1 210 ? -22.194 -10.903 28.803 1.00 98.31 210 LEU A C 1
ATOM 1628 O O . LEU A 1 210 ? -22.568 -11.138 27.650 1.00 98.31 210 LEU A O 1
ATOM 1632 N N . THR A 1 211 ? -22.817 -10.018 29.582 1.00 97.81 211 THR A N 1
ATOM 1633 C CA . THR A 1 211 ? -24.002 -9.247 29.163 1.00 97.81 211 THR A CA 1
ATOM 1634 C C . THR A 1 211 ? -23.756 -7.745 29.258 1.00 97.81 211 THR A C 1
ATOM 1636 O O . THR A 1 211 ? -22.797 -7.301 29.890 1.00 97.81 211 THR A O 1
ATOM 1639 N N . ASN A 1 212 ? -24.606 -6.953 28.593 1.00 97.19 212 ASN A N 1
ATOM 1640 C CA . ASN A 1 212 ? -24.475 -5.494 28.497 1.00 97.19 212 ASN A CA 1
ATOM 1641 C C . ASN A 1 212 ? -23.062 -5.050 28.064 1.00 97.19 212 ASN A C 1
ATOM 1643 O O . ASN A 1 212 ? -22.522 -4.063 28.566 1.00 97.19 212 ASN A O 1
ATOM 1647 N N . CYS A 1 213 ? -22.444 -5.828 27.173 1.00 98.56 213 CYS A N 1
ATOM 1648 C CA . CYS A 1 213 ? -21.082 -5.622 26.713 1.00 98.56 213 CYS A CA 1
ATOM 1649 C C . CYS A 1 213 ? -20.982 -4.341 25.887 1.00 98.56 213 CYS A C 1
ATOM 1651 O O . CYS A 1 213 ? -21.886 -4.042 25.103 1.00 98.56 213 CYS A O 1
ATOM 1653 N N . ARG A 1 214 ? -19.883 -3.603 26.045 1.00 98.56 214 ARG A N 1
ATOM 1654 C CA . ARG A 1 214 ? -19.592 -2.373 25.299 1.00 98.56 214 ARG A CA 1
ATOM 1655 C C . ARG A 1 214 ? -18.116 -2.315 24.937 1.00 98.56 214 ARG A C 1
ATOM 1657 O O . ARG A 1 214 ? -17.279 -2.766 25.715 1.00 98.56 214 ARG A O 1
ATOM 1664 N N . ILE A 1 215 ? -17.803 -1.751 23.776 1.00 98.62 215 ILE A N 1
ATOM 1665 C CA . ILE A 1 215 ? -16.427 -1.593 23.295 1.00 98.62 215 ILE A CA 1
ATOM 1666 C C . ILE A 1 215 ? -16.206 -0.180 22.748 1.00 98.62 215 ILE A C 1
ATOM 1668 O O . ILE A 1 215 ? -17.087 0.363 22.080 1.00 98.62 215 ILE A O 1
ATOM 1672 N N . ALA A 1 216 ? -15.047 0.409 23.043 1.00 98.00 216 ALA A N 1
ATOM 1673 C CA . ALA A 1 216 ? -14.652 1.741 22.583 1.00 98.00 216 ALA A CA 1
ATOM 1674 C C . ALA A 1 216 ? -13.126 1.872 22.496 1.00 98.00 216 ALA A C 1
ATOM 1676 O O . ALA A 1 216 ? -12.449 1.355 23.385 1.00 98.00 216 ALA A O 1
ATOM 1677 N N . PRO A 1 217 ? -12.553 2.623 21.539 1.00 96.94 217 PRO A N 1
ATOM 1678 C CA . PRO A 1 217 ? -11.322 3.344 21.818 1.00 96.94 217 PRO A CA 1
ATOM 1679 C C . PRO A 1 217 ? -11.614 4.444 22.855 1.00 96.94 217 PRO A C 1
ATOM 1681 O O . PRO A 1 217 ? -12.543 5.238 22.686 1.00 96.94 217 PRO A O 1
ATOM 1684 N N . CYS A 1 218 ? -10.808 4.492 23.912 1.00 96.56 218 CYS A N 1
ATOM 1685 C CA . CYS A 1 218 ? -10.567 5.717 24.663 1.00 96.56 218 CYS A CA 1
ATOM 1686 C C . CYS A 1 218 ? -9.373 6.418 24.023 1.00 96.56 218 CYS A C 1
ATOM 1688 O O . CYS A 1 218 ? -8.346 5.775 23.779 1.00 96.56 218 CYS A O 1
ATOM 1690 N N . VAL A 1 219 ? -9.516 7.710 23.749 1.00 96.31 219 VAL A N 1
ATOM 1691 C CA . VAL A 1 219 ? -8.506 8.530 23.084 1.00 96.31 219 VAL A CA 1
ATOM 1692 C C . VAL A 1 219 ? -8.200 9.739 23.952 1.00 96.31 219 VAL A C 1
ATOM 1694 O O . VAL A 1 219 ? -9.092 10.500 24.322 1.00 96.31 219 VAL A O 1
ATOM 1697 N N . ASP A 1 220 ? -6.918 9.890 24.250 1.00 94.00 220 ASP A N 1
ATOM 1698 C CA . ASP A 1 220 ? -6.296 11.083 24.798 1.00 94.00 220 ASP A CA 1
ATOM 1699 C C . ASP A 1 220 ? -5.512 11.711 23.653 1.00 94.00 220 ASP A C 1
ATOM 1701 O O . ASP A 1 220 ? -4.406 11.278 23.301 1.00 94.00 220 ASP A O 1
ATOM 1705 N N . ALA A 1 221 ? -6.188 12.622 22.960 1.00 89.44 221 ALA A N 1
ATOM 1706 C CA . ALA A 1 221 ? -5.578 13.436 21.934 1.00 89.44 221 ALA A CA 1
ATOM 1707 C C . ALA A 1 221 ? -5.091 14.729 22.595 1.00 89.44 221 ALA A C 1
ATOM 1709 O O . ALA A 1 221 ? -5.818 15.382 23.330 1.00 89.44 221 ALA A O 1
ATOM 1710 N N . ASP A 1 222 ? -3.820 15.014 22.349 1.00 86.56 222 ASP A N 1
ATOM 1711 C CA . ASP A 1 222 ? -3.064 16.160 22.845 1.00 86.56 222 ASP A CA 1
ATOM 1712 C C . ASP A 1 222 ? -2.380 16.693 21.593 1.00 86.56 222 ASP A C 1
ATOM 1714 O O . ASP A 1 222 ? -1.353 16.150 21.154 1.00 86.56 222 ASP A O 1
ATOM 1718 N N . ILE A 1 223 ? -3.053 17.622 20.909 1.00 91.38 223 ILE A N 1
ATOM 1719 C CA . ILE A 1 223 ? -2.533 18.215 19.681 1.00 91.38 223 ILE A CA 1
ATOM 1720 C C . ILE A 1 223 ? -1.551 19.330 20.070 1.00 91.38 223 ILE A C 1
ATOM 1722 O O . ILE A 1 223 ? -1.933 20.399 20.527 1.00 91.38 223 ILE A O 1
ATOM 1726 N N . GLY A 1 224 ? -0.252 19.099 19.889 1.00 88.62 224 GLY A N 1
ATOM 1727 C CA . GLY A 1 224 ? 0.767 20.087 20.262 1.00 88.62 224 GLY A CA 1
ATOM 1728 C C . GLY A 1 224 ? 1.052 20.156 21.763 1.00 88.62 224 GLY A C 1
ATOM 1729 O O . GLY A 1 224 ? 1.864 19.368 22.248 1.00 88.62 224 GLY A O 1
ATOM 1730 N N . ASN A 1 225 ? 0.492 21.134 22.478 1.00 85.69 225 ASN A N 1
ATOM 1731 C CA . ASN A 1 225 ? 0.801 21.372 23.890 1.00 85.69 225 ASN A CA 1
ATOM 1732 C C . ASN A 1 225 ? -0.450 21.686 24.730 1.00 85.69 225 ASN A C 1
ATOM 1734 O O . ASN A 1 225 ? -0.693 22.840 25.089 1.00 85.69 225 ASN A O 1
ATOM 1738 N N . GLU A 1 226 ? -1.175 20.653 25.159 1.00 82.19 226 GLU A N 1
ATOM 1739 C CA . GLU A 1 226 ? -2.346 20.794 26.040 1.00 82.19 226 GLU A CA 1
ATOM 1740 C C . GLU A 1 226 ? -2.000 21.029 27.536 1.00 82.19 226 GLU A C 1
ATOM 1742 O O . GLU A 1 226 ? -2.789 20.782 28.449 1.00 82.19 226 GLU A O 1
ATOM 1747 N N . ALA A 1 227 ? -0.806 21.554 27.833 1.00 79.44 227 ALA A N 1
ATOM 1748 C CA . ALA A 1 227 ? -0.359 21.810 29.200 1.00 79.44 227 ALA A CA 1
ATOM 1749 C C . ALA A 1 227 ? -0.980 23.088 29.808 1.00 79.44 227 ALA A C 1
ATOM 1751 O O . ALA A 1 227 ? -0.588 24.213 29.483 1.00 79.44 227 ALA A O 1
ATOM 1752 N N . GLN A 1 228 ? -1.869 22.913 30.792 1.00 80.75 228 GLN A N 1
ATOM 1753 C CA . GLN A 1 228 ? -2.456 23.988 31.611 1.00 80.75 228 GLN A CA 1
ATOM 1754 C C . GLN A 1 228 ? -3.176 25.065 30.771 1.00 80.75 228 GLN A C 1
ATOM 1756 O O . GLN A 1 228 ? -4.122 24.752 30.060 1.00 80.75 228 GLN A O 1
ATOM 1761 N N . GLU A 1 229 ? -2.768 26.336 30.852 1.00 77.69 229 GLU A N 1
ATOM 1762 C CA . GLU A 1 229 ? -3.410 27.456 30.139 1.00 77.69 229 GLU A CA 1
ATOM 1763 C C . GLU A 1 229 ? -3.170 27.444 28.616 1.00 77.69 229 GLU A C 1
ATOM 1765 O O . GLU A 1 229 ? -3.781 28.236 27.901 1.00 77.69 229 GLU A O 1
ATOM 1770 N N . ALA A 1 230 ? -2.297 26.566 28.108 1.00 77.19 230 ALA A N 1
ATOM 1771 C CA . ALA A 1 230 ? -2.121 26.355 26.669 1.00 77.19 230 ALA A CA 1
ATOM 1772 C C . ALA A 1 230 ? -3.175 25.411 26.060 1.00 77.19 230 ALA A C 1
ATOM 1774 O O . ALA A 1 230 ? -3.332 25.383 24.838 1.00 77.19 230 ALA A O 1
ATOM 1775 N N . ALA A 1 231 ? -3.904 24.674 26.906 1.00 82.44 231 ALA A N 1
ATOM 1776 C CA . ALA A 1 231 ? -4.878 23.680 26.489 1.00 82.44 231 ALA A CA 1
ATOM 1777 C C . ALA A 1 231 ? -6.008 24.294 25.651 1.00 82.44 231 ALA A C 1
ATOM 1779 O O . ALA A 1 231 ? -6.770 25.139 26.134 1.00 82.44 231 ALA A O 1
ATOM 1780 N N . ASN A 1 232 ? -6.093 23.906 24.379 1.00 86.81 232 ASN A N 1
ATOM 1781 C CA . ASN A 1 232 ? -7.021 24.479 23.416 1.00 86.81 232 ASN A CA 1
ATOM 1782 C C . ASN A 1 232 ? -7.713 23.471 22.484 1.00 86.81 232 ASN A C 1
ATOM 1784 O O . ASN A 1 232 ? -8.448 23.908 21.585 1.00 86.81 232 ASN A O 1
ATOM 1788 N N . ASP A 1 233 ? -7.543 22.169 22.728 1.00 88.38 233 ASP A N 1
ATOM 1789 C CA . ASP A 1 233 ? -8.164 21.097 21.952 1.00 88.38 233 ASP A CA 1
ATOM 1790 C C . ASP A 1 233 ? -9.696 21.097 22.040 1.00 88.38 233 ASP A C 1
ATOM 1792 O O . ASP A 1 233 ? -10.319 21.593 22.989 1.00 88.38 233 ASP A O 1
ATOM 1796 N N . ARG A 1 234 ? -10.321 20.581 20.978 1.00 88.94 234 ARG A N 1
ATOM 1797 C CA . ARG A 1 234 ? -11.778 20.562 20.778 1.00 88.94 234 ARG A CA 1
ATOM 1798 C C . ARG A 1 234 ? -12.185 19.296 20.051 1.00 88.94 234 ARG A C 1
ATOM 1800 O O . ARG A 1 234 ? -11.474 18.791 19.188 1.00 88.94 234 ARG A O 1
ATOM 1807 N N . THR A 1 235 ? -13.371 18.804 20.365 1.00 89.12 235 THR A N 1
ATOM 1808 C CA . THR A 1 235 ? -13.920 17.565 19.813 1.00 89.12 235 THR A CA 1
ATOM 1809 C C . THR A 1 235 ? -15.167 17.829 18.979 1.00 89.12 235 THR A C 1
ATOM 1811 O O . THR A 1 235 ? -15.852 18.840 19.124 1.00 89.12 235 THR A O 1
ATOM 1814 N N . ALA A 1 236 ? -15.456 16.915 18.058 1.00 87.06 236 ALA A N 1
ATOM 1815 C CA . ALA A 1 236 ? -16.708 16.858 17.313 1.00 87.06 236 ALA A CA 1
ATOM 1816 C C . ALA A 1 236 ? -16.947 15.432 16.803 1.00 87.06 236 ALA A C 1
ATOM 1818 O O . ALA A 1 236 ? -16.037 14.604 16.781 1.00 87.06 236 ALA A O 1
ATOM 1819 N N . PHE A 1 237 ? -18.151 15.152 16.308 1.00 88.31 237 PHE A N 1
ATOM 1820 C CA . PHE A 1 237 ? -18.450 13.885 15.647 1.00 88.31 237 PHE A CA 1
ATOM 1821 C C . PHE A 1 237 ? -19.321 14.067 14.396 1.00 88.31 237 PHE A C 1
ATOM 1823 O O . PHE A 1 237 ? -20.014 15.065 14.212 1.00 88.31 237 PHE A O 1
ATOM 1830 N N . ASP A 1 238 ? -19.262 13.087 13.499 1.00 86.38 238 ASP A N 1
ATOM 1831 C CA . ASP A 1 238 ? -20.161 12.917 12.362 1.00 86.38 238 ASP A CA 1
ATOM 1832 C C . ASP A 1 238 ? -20.852 11.561 12.523 1.00 86.38 238 ASP A C 1
ATOM 1834 O O . ASP A 1 238 ? -20.294 10.505 12.202 1.00 86.38 238 ASP A O 1
ATOM 1838 N N . TYR A 1 239 ? -22.071 11.602 13.069 1.00 84.00 239 TYR A N 1
ATOM 1839 C CA . TYR A 1 239 ? -22.868 10.411 13.356 1.00 84.00 239 TYR A CA 1
ATOM 1840 C C . TYR A 1 239 ? -23.074 9.534 12.112 1.00 84.00 239 TYR A C 1
ATOM 1842 O O . TYR A 1 239 ? -22.956 8.312 12.184 1.00 84.00 239 TYR A O 1
ATOM 1850 N N . HIS A 1 240 ? -23.318 10.146 10.949 1.00 82.94 240 HIS A N 1
ATOM 1851 C CA . HIS A 1 240 ? -23.589 9.420 9.707 1.00 82.94 240 HIS A CA 1
ATOM 1852 C C . HIS A 1 240 ? -22.375 8.634 9.195 1.00 82.94 240 HIS A C 1
ATOM 1854 O O . HIS A 1 240 ? -22.553 7.646 8.485 1.00 82.94 240 HIS A O 1
ATOM 1860 N N . ARG A 1 241 ? -21.159 9.040 9.578 1.00 86.12 241 ARG A N 1
ATOM 1861 C CA . ARG A 1 241 ? -19.908 8.323 9.288 1.00 86.12 241 ARG A CA 1
ATOM 1862 C C . ARG A 1 241 ? -19.445 7.401 10.417 1.00 86.12 241 ARG A C 1
ATOM 1864 O O . ARG A 1 241 ? -18.484 6.672 10.212 1.00 86.12 241 ARG A O 1
ATOM 1871 N N . ASN A 1 242 ? -20.080 7.431 11.594 1.00 93.69 242 ASN A N 1
ATOM 1872 C CA . ASN A 1 242 ? -19.508 6.917 12.849 1.00 93.69 242 ASN A CA 1
ATOM 1873 C C . ASN A 1 242 ? -18.073 7.445 13.077 1.00 93.69 242 ASN A C 1
ATOM 1875 O O . ASN A 1 242 ? -17.169 6.674 13.400 1.00 93.69 242 ASN A O 1
ATOM 1879 N N . LEU A 1 243 ? -17.852 8.744 12.848 1.00 92.88 243 LEU A N 1
ATOM 1880 C CA . LEU A 1 243 ? -16.540 9.396 12.905 1.00 92.88 243 LEU A CA 1
ATOM 1881 C C . LEU A 1 243 ? -16.469 10.344 14.110 1.00 92.88 243 LEU A C 1
ATOM 1883 O O . LEU A 1 243 ? -17.169 11.352 14.123 1.00 92.88 243 LEU A O 1
ATOM 1887 N N . ALA A 1 244 ? -15.602 10.056 15.078 1.00 94.06 244 ALA A N 1
ATOM 1888 C CA . ALA A 1 244 ? -15.135 11.021 16.073 1.00 94.06 244 ALA A CA 1
ATOM 1889 C C . ALA A 1 244 ? -13.984 11.865 15.495 1.00 94.06 244 ALA A C 1
ATOM 1891 O O . ALA A 1 244 ? -13.261 11.397 14.612 1.00 94.06 244 ALA A O 1
ATOM 1892 N N . MET A 1 245 ? -13.816 13.104 15.961 1.00 91.19 245 MET A N 1
ATOM 1893 C CA . MET A 1 245 ? -12.822 14.069 15.473 1.00 91.19 245 MET A CA 1
ATOM 1894 C C . MET A 1 245 ? -12.282 14.927 16.626 1.00 91.19 245 MET A C 1
ATOM 1896 O O . MET A 1 245 ? -13.059 15.337 17.487 1.00 91.19 245 MET A O 1
ATOM 1900 N N . GLN A 1 246 ? -10.988 15.256 16.593 1.00 91.81 246 GLN A N 1
ATOM 1901 C CA . GLN A 1 246 ? -10.339 16.215 17.496 1.00 91.81 246 GLN A CA 1
ATOM 1902 C C . GLN A 1 246 ? -9.471 17.202 16.700 1.00 91.81 246 GLN A C 1
ATOM 1904 O O . GLN A 1 246 ? -8.866 16.837 15.684 1.00 91.81 246 GLN A O 1
ATOM 1909 N N . PHE A 1 247 ? -9.511 18.473 17.092 1.00 88.81 247 PHE A N 1
ATOM 1910 C CA . PHE A 1 247 ? -8.950 19.604 16.357 1.00 88.81 247 PHE A CA 1
ATOM 1911 C C . PHE A 1 247 ? -8.814 20.842 17.252 1.00 88.81 247 PHE A C 1
ATOM 1913 O O . PHE A 1 247 ? -9.581 21.036 18.189 1.00 88.81 247 PHE A O 1
ATOM 1920 N N . GLN A 1 248 ? -7.934 21.763 16.868 1.00 84.19 248 GLN A N 1
ATOM 1921 C CA . GLN A 1 248 ? -7.781 23.062 17.526 1.00 84.19 248 GLN A CA 1
ATOM 1922 C C . GLN A 1 248 ? -8.332 24.210 16.670 1.00 84.19 248 GLN A C 1
ATOM 1924 O O . GLN A 1 248 ? -8.508 24.096 15.456 1.00 84.19 248 GLN A O 1
ATOM 1929 N N . SER A 1 249 ? -8.618 25.346 17.315 1.00 78.62 249 SER A N 1
ATOM 1930 C CA . SER A 1 249 ? -8.992 26.605 16.633 1.00 78.62 249 SER A CA 1
ATOM 1931 C C . SER A 1 249 ? -7.827 27.591 16.488 1.00 78.62 249 SER A C 1
ATOM 1933 O O . SER A 1 249 ? -7.985 28.646 15.873 1.00 78.62 249 SER A O 1
ATOM 1935 N N . VAL A 1 250 ? -6.671 27.264 17.066 1.00 81.75 250 VAL A N 1
ATOM 1936 C CA . VAL A 1 250 ? -5.428 28.036 17.002 1.00 81.75 250 VAL A CA 1
ATOM 1937 C C . VAL A 1 250 ? -4.369 27.170 16.315 1.00 81.75 250 VAL A C 1
ATOM 1939 O O . VAL A 1 250 ? -4.489 25.950 16.261 1.00 81.75 250 VAL A O 1
ATOM 1942 N N . ASN A 1 251 ? -3.364 27.806 15.715 1.00 84.06 251 ASN A N 1
ATOM 1943 C CA . ASN A 1 251 ? -2.233 27.104 15.123 1.00 84.06 251 ASN A CA 1
ATOM 1944 C C . ASN A 1 251 ? -1.096 26.986 16.136 1.00 84.06 251 ASN A C 1
ATOM 1946 O O . ASN A 1 251 ? -0.675 28.000 16.695 1.00 84.06 251 ASN A O 1
ATOM 1950 N N . GLU A 1 252 ? -0.542 25.788 16.281 1.00 86.12 252 GLU A N 1
ATOM 1951 C CA . GLU A 1 252 ? 0.458 25.504 17.303 1.00 86.12 252 GLU A CA 1
ATOM 1952 C C . GLU A 1 252 ? 1.771 26.288 17.103 1.00 86.12 252 GLU A C 1
ATOM 1954 O O . GLU A 1 252 ? 2.218 26.495 15.963 1.00 86.12 252 GLU A O 1
ATOM 1959 N N . PRO A 1 253 ? 2.422 26.759 18.186 1.00 85.50 253 PRO A N 1
ATOM 1960 C CA . PRO A 1 253 ? 3.658 27.529 18.087 1.00 85.50 253 PRO A CA 1
ATOM 1961 C C . PRO A 1 253 ? 4.786 26.751 17.392 1.00 85.50 253 PRO A C 1
ATOM 1963 O O . PRO A 1 253 ? 5.236 25.705 17.851 1.00 85.50 253 PRO A O 1
ATOM 1966 N N . GLY A 1 254 ? 5.279 27.288 16.272 1.00 83.00 254 GLY A N 1
ATOM 1967 C CA . GLY A 1 254 ? 6.321 26.647 15.459 1.00 83.00 254 GLY A CA 1
ATOM 1968 C C . GLY A 1 254 ? 5.811 25.572 14.490 1.00 83.00 254 GLY A C 1
ATOM 1969 O O . GLY A 1 254 ? 6.609 25.019 13.733 1.00 83.00 254 GLY A O 1
ATOM 1970 N N . TRP A 1 255 ? 4.504 25.297 14.456 1.00 81.12 255 TRP A N 1
ATOM 1971 C CA . TRP A 1 255 ? 3.905 24.391 13.479 1.00 81.12 255 TRP A CA 1
ATOM 1972 C C . TRP A 1 255 ? 3.505 25.153 12.196 1.00 81.12 255 TRP A C 1
ATOM 1974 O O . TRP A 1 255 ? 2.948 26.247 12.292 1.00 81.12 255 TRP A O 1
ATOM 1984 N N . PRO A 1 256 ? 3.727 24.605 10.984 1.00 74.38 256 PRO A N 1
ATOM 1985 C CA . PRO A 1 256 ? 3.352 25.243 9.715 1.00 74.38 256 PRO A CA 1
ATOM 1986 C C . PRO A 1 256 ? 1.839 25.290 9.501 1.00 74.38 256 PRO A C 1
ATOM 1988 O O . PRO A 1 256 ? 1.323 26.249 8.929 1.00 74.38 256 PRO A O 1
ATOM 1991 N N . LYS A 1 257 ? 1.148 24.230 9.935 1.00 79.44 257 LYS A N 1
ATOM 1992 C CA . LYS A 1 257 ? -0.305 24.151 10.042 1.00 79.44 257 LYS A CA 1
ATOM 1993 C C . LYS A 1 257 ? -0.693 23.104 11.095 1.00 79.44 257 LYS A C 1
ATOM 1995 O O . LYS A 1 257 ? -0.223 21.972 11.006 1.00 79.44 257 LYS A O 1
ATOM 2000 N N . THR A 1 258 ? -1.581 23.441 12.027 1.00 82.44 258 THR A N 1
ATOM 2001 C CA . THR A 1 258 ? -2.308 22.439 12.830 1.00 82.44 258 THR A CA 1
ATOM 2002 C C . THR A 1 258 ? -3.406 21.780 11.988 1.00 82.44 258 THR A C 1
ATOM 2004 O O . THR A 1 258 ? -4.160 22.463 11.289 1.00 82.44 258 THR A O 1
ATOM 2007 N N . GLY A 1 259 ? -3.474 20.448 12.019 1.00 85.88 259 GLY A N 1
ATOM 2008 C CA . GLY A 1 259 ? -4.499 19.647 11.352 1.00 85.88 259 GLY A CA 1
ATOM 2009 C C . GLY A 1 259 ? -5.647 19.224 12.275 1.00 85.88 259 GLY A C 1
ATOM 2010 O O . GLY A 1 259 ? -5.972 19.882 13.260 1.00 85.88 259 GLY A O 1
ATOM 2011 N N . CYS A 1 260 ? -6.265 18.096 11.944 1.00 88.94 260 CYS A N 1
ATOM 2012 C CA . CYS A 1 260 ? -7.303 17.431 12.726 1.00 88.94 260 CYS A CA 1
ATOM 2013 C C . CYS A 1 260 ? -7.054 15.918 12.699 1.00 88.94 260 CYS A C 1
ATOM 2015 O O . CYS A 1 260 ? -6.670 15.385 11.655 1.00 88.94 260 CYS A O 1
ATOM 2017 N N . VAL A 1 261 ? -7.336 15.224 13.802 1.00 95.88 261 VAL A N 1
ATOM 2018 C CA . VAL A 1 261 ? -7.336 13.755 13.888 1.00 95.88 261 VAL A CA 1
ATOM 2019 C C . VAL A 1 261 ? -8.772 13.230 13.944 1.00 95.88 261 VAL A C 1
ATOM 2021 O O . VAL A 1 261 ? -9.676 13.909 14.427 1.00 95.88 261 VAL A O 1
ATOM 2024 N N . GLY A 1 262 ? -9.009 12.026 13.428 1.00 95.81 262 GLY A N 1
ATOM 2025 C CA . GLY A 1 262 ? -10.317 11.383 13.402 1.00 95.81 262 GLY A CA 1
ATOM 2026 C C . GLY A 1 262 ? -10.254 9.871 13.581 1.00 95.81 262 GLY A C 1
ATOM 2027 O O . GLY A 1 262 ? -9.259 9.226 13.251 1.00 95.81 262 GLY A O 1
ATOM 2028 N N . PHE A 1 263 ? -11.345 9.317 14.108 1.00 97.88 263 PHE A N 1
ATOM 2029 C CA . PHE A 1 263 ? -11.512 7.900 14.420 1.00 97.88 263 PHE A CA 1
ATOM 2030 C C . PHE A 1 263 ? -12.868 7.424 13.886 1.00 97.88 263 PHE A C 1
ATOM 2032 O O . PHE A 1 263 ? -13.913 7.872 14.358 1.00 97.88 263 PHE A O 1
ATOM 2039 N N . ARG A 1 264 ? -12.868 6.556 12.865 1.00 97.31 264 ARG A N 1
ATOM 2040 C CA . ARG A 1 264 ? -14.096 6.036 12.228 1.00 97.31 264 ARG A CA 1
ATOM 2041 C C . ARG A 1 264 ? -14.323 4.564 12.520 1.00 97.31 264 ARG A C 1
ATOM 2043 O O . ARG A 1 264 ? -13.412 3.768 12.325 1.00 97.31 264 ARG A O 1
ATOM 2050 N N . PHE A 1 265 ? -15.551 4.191 12.874 1.00 98.06 265 PHE A N 1
ATOM 2051 C CA . PHE A 1 265 ? -15.977 2.789 12.883 1.00 98.06 265 PHE A CA 1
ATOM 2052 C C . PHE A 1 265 ? -16.439 2.340 11.494 1.00 98.06 265 PHE A C 1
ATOM 2054 O O . PHE A 1 265 ? -17.383 2.906 10.944 1.00 98.06 265 PHE A O 1
ATOM 2061 N N . PHE A 1 266 ? -15.826 1.277 10.968 1.00 95.62 266 PHE A N 1
ATOM 2062 C CA . PHE A 1 266 ? -16.288 0.590 9.747 1.00 95.62 266 PHE A CA 1
ATOM 2063 C C . PHE A 1 266 ? -17.022 -0.717 10.066 1.00 95.62 266 PHE A C 1
ATOM 2065 O O . PHE A 1 266 ? -18.005 -1.070 9.421 1.00 95.62 266 PHE A O 1
ATOM 2072 N N . GLN A 1 267 ? -16.571 -1.411 11.114 1.00 95.31 267 GLN A N 1
ATOM 2073 C CA . GLN A 1 267 ? -17.176 -2.630 11.641 1.00 95.31 267 GLN A CA 1
ATOM 2074 C C . GLN A 1 267 ? -17.305 -2.506 13.154 1.00 95.31 267 GLN A C 1
ATOM 2076 O O . GLN A 1 267 ? -16.404 -1.992 13.812 1.00 95.31 267 GLN A O 1
ATOM 2081 N N . GLY A 1 268 ? -18.395 -3.027 13.708 1.00 95.44 268 GLY A N 1
ATOM 2082 C CA . GLY A 1 268 ? -18.608 -3.107 15.145 1.00 95.44 268 GLY A CA 1
ATOM 2083 C C . GLY A 1 268 ? -19.597 -4.214 15.513 1.00 95.44 268 GLY A C 1
ATOM 2084 O O . GLY A 1 268 ? -20.050 -4.959 14.637 1.00 95.44 268 GLY A O 1
ATOM 2085 N N . PRO A 1 269 ? -19.959 -4.317 16.801 1.00 97.19 269 PRO A N 1
ATOM 2086 C CA . PRO A 1 269 ? -20.971 -5.252 17.270 1.00 97.19 269 PRO A CA 1
ATOM 2087 C C . PRO A 1 269 ? -22.341 -5.048 16.596 1.00 97.19 269 PRO A C 1
ATOM 2089 O O . PRO A 1 269 ? -22.732 -3.946 16.201 1.00 97.19 269 PRO A O 1
ATOM 2092 N N . VAL A 1 270 ? -23.104 -6.136 16.521 1.00 97.12 270 VAL A N 1
ATOM 2093 C CA . VAL A 1 270 ? -24.506 -6.168 16.077 1.00 97.12 270 VAL A CA 1
ATOM 2094 C C . VAL A 1 270 ? -25.406 -6.262 17.308 1.00 97.12 270 VAL A C 1
ATOM 2096 O O . VAL A 1 270 ? -25.048 -6.934 18.276 1.00 97.12 270 VAL A O 1
ATOM 2099 N N . ASN A 1 271 ? -26.587 -5.636 17.279 1.00 97.69 271 ASN A N 1
ATOM 2100 C CA . ASN A 1 271 ? -27.570 -5.775 18.350 1.00 97.69 271 ASN A CA 1
ATOM 2101 C C . ASN A 1 271 ? -28.070 -7.229 18.435 1.00 97.69 271 ASN A C 1
ATOM 2103 O O . ASN A 1 271 ? -28.989 -7.633 17.723 1.00 97.69 271 ASN A O 1
ATOM 2107 N N . ASN A 1 272 ? -27.483 -8.011 19.336 1.00 97.31 272 ASN A N 1
ATOM 2108 C CA . ASN A 1 272 ? -27.882 -9.382 19.647 1.00 97.31 272 ASN A CA 1
ATOM 2109 C C . ASN A 1 272 ? -28.583 -9.500 21.016 1.00 97.31 272 ASN A C 1
ATOM 2111 O O . ASN A 1 272 ? -28.759 -10.604 21.524 1.00 97.31 272 ASN A O 1
ATOM 2115 N N . THR A 1 273 ? -29.017 -8.378 21.606 1.00 95.56 273 THR A N 1
ATOM 2116 C CA . THR A 1 273 ? -29.651 -8.337 22.940 1.00 95.56 273 THR A CA 1
ATOM 2117 C C . THR A 1 273 ? -31.064 -8.934 22.977 1.00 95.56 273 THR A C 1
ATOM 2119 O O . THR A 1 273 ? -31.642 -9.107 24.047 1.00 95.56 273 THR A O 1
ATOM 2122 N N . GLY A 1 274 ? -31.659 -9.198 21.808 1.00 93.75 274 GLY A N 1
ATOM 2123 C CA . GLY A 1 274 ? -33.062 -9.597 21.658 1.00 93.75 274 GLY A CA 1
ATOM 2124 C C . GLY A 1 274 ? -34.071 -8.452 21.830 1.00 93.75 274 GLY A C 1
ATOM 2125 O O . GLY A 1 274 ? -35.253 -8.657 21.577 1.00 93.75 274 GLY A O 1
ATOM 2126 N N . SER A 1 275 ? -33.620 -7.251 22.208 1.00 95.69 275 SER A N 1
ATOM 2127 C CA . SER A 1 275 ? -34.446 -6.052 22.397 1.00 95.69 275 SER A CA 1
ATOM 2128 C C . SER A 1 275 ? -33.965 -4.896 21.517 1.00 95.69 275 SER A C 1
ATOM 2130 O O . SER A 1 275 ? -32.837 -4.892 21.030 1.00 95.69 275 SER A O 1
ATOM 2132 N N . THR A 1 276 ? -34.809 -3.889 21.302 1.00 96.38 276 THR A N 1
ATOM 2133 C CA . THR A 1 276 ? -34.393 -2.647 20.632 1.00 96.38 276 THR A CA 1
ATOM 2134 C C . THR A 1 276 ? -33.441 -1.860 21.532 1.00 96.38 276 THR A C 1
ATOM 2136 O O . THR A 1 276 ? -33.803 -1.520 22.658 1.00 96.38 276 THR A O 1
ATOM 2139 N N . VAL A 1 277 ? -32.247 -1.532 21.033 1.00 95.38 277 VAL A N 1
ATOM 2140 C CA . VAL A 1 277 ? -31.352 -0.568 21.686 1.00 95.38 277 VAL A CA 1
ATOM 2141 C C . VAL A 1 277 ? -31.808 0.833 21.295 1.00 95.38 277 VAL A C 1
ATOM 2143 O O . VAL A 1 277 ? -31.899 1.141 20.109 1.00 95.38 277 VAL A O 1
ATOM 2146 N N . ASN A 1 278 ? -32.100 1.678 22.282 1.00 93.31 278 ASN A N 1
ATOM 2147 C CA . ASN A 1 278 ? -32.446 3.078 22.056 1.00 93.31 278 ASN A CA 1
ATOM 2148 C C . ASN A 1 278 ? -31.262 3.963 22.442 1.00 93.31 278 ASN A C 1
ATOM 2150 O O . ASN A 1 278 ? -30.826 3.931 23.598 1.00 93.31 278 ASN A O 1
ATOM 2154 N N . ILE A 1 279 ? -30.796 4.749 21.475 1.00 91.31 279 ILE A N 1
ATOM 2155 C CA . ILE A 1 279 ? -29.969 5.934 21.684 1.00 91.31 279 ILE A CA 1
ATOM 2156 C C . ILE A 1 279 ? -30.906 7.043 22.174 1.00 91.31 279 ILE A C 1
ATOM 2158 O O . ILE A 1 279 ? -31.908 7.339 21.515 1.00 91.31 279 ILE A O 1
ATOM 2162 N N . VAL A 1 280 ? -30.611 7.591 23.349 1.00 85.50 280 VAL A N 1
ATOM 2163 C CA . VAL A 1 280 ? -31.387 8.610 24.061 1.00 85.50 280 VAL A CA 1
ATOM 2164 C C . VAL A 1 280 ? -30.516 9.852 24.163 1.00 85.50 280 VAL A C 1
ATOM 2166 O O . VAL A 1 280 ? -29.564 9.894 24.938 1.00 85.50 280 VAL A O 1
ATOM 2169 N N . ASP A 1 281 ? -30.839 10.833 23.333 1.00 85.50 281 ASP A N 1
ATOM 2170 C CA . ASP A 1 281 ? -29.955 11.954 23.037 1.00 85.50 281 ASP A CA 1
ATOM 2171 C C . ASP A 1 281 ? -30.755 13.208 22.666 1.00 85.50 281 ASP A C 1
ATOM 2173 O O . ASP A 1 281 ? -31.840 13.100 22.074 1.00 85.50 281 ASP A O 1
ATOM 2177 N N . ASN A 1 282 ? -30.230 14.389 23.011 1.00 78.12 282 ASN A N 1
ATOM 2178 C CA . ASN A 1 282 ? -30.951 15.650 22.853 1.00 78.12 282 ASN A CA 1
ATOM 2179 C C . ASN A 1 282 ? -31.063 16.144 21.391 1.00 78.12 282 ASN A C 1
ATOM 2181 O O . ASN A 1 282 ? -31.958 16.947 21.107 1.00 78.12 282 ASN A O 1
ATOM 2185 N N . GLN A 1 283 ? -30.266 15.607 20.454 1.00 74.19 283 GLN A N 1
ATOM 2186 C CA . GLN A 1 283 ? -30.340 15.916 19.016 1.00 74.19 283 GLN A CA 1
ATOM 2187 C C . GLN A 1 283 ? -30.585 14.683 18.119 1.00 74.19 283 GLN A C 1
ATOM 2189 O O . GLN A 1 283 ? -31.305 14.784 17.122 1.00 74.19 283 GLN A O 1
ATOM 2194 N N . ILE A 1 284 ? -30.027 13.514 18.454 1.00 78.31 284 ILE A N 1
ATOM 2195 C CA . ILE A 1 284 ? -29.936 12.316 17.595 1.00 78.31 284 ILE A CA 1
ATOM 2196 C C . ILE A 1 284 ? -30.484 11.062 18.312 1.00 78.31 284 ILE A C 1
ATOM 2198 O O . ILE A 1 284 ? -29.854 10.007 18.385 1.00 78.31 284 ILE A O 1
ATOM 2202 N N . THR A 1 285 ? -31.716 11.144 18.819 1.00 85.19 285 THR A N 1
ATOM 2203 C CA . THR A 1 285 ? -32.441 9.967 19.339 1.00 85.19 285 THR A CA 1
ATOM 2204 C C . THR A 1 285 ? -32.719 8.942 18.222 1.00 85.19 285 THR A C 1
ATOM 2206 O O . THR A 1 285 ? -33.258 9.288 17.167 1.00 85.19 285 THR A O 1
ATOM 2209 N N . LYS A 1 286 ? -32.406 7.655 18.451 1.00 88.56 286 LYS A N 1
ATOM 2210 C CA . LYS A 1 286 ? -32.575 6.572 17.454 1.00 88.56 286 LYS A CA 1
ATOM 2211 C C . LYS A 1 286 ? -32.858 5.205 18.087 1.00 88.56 286 LYS A C 1
ATOM 2213 O O . LYS A 1 286 ? -32.235 4.822 19.069 1.00 88.56 286 LYS A O 1
ATOM 2218 N N . ALA A 1 287 ? -33.722 4.416 17.448 1.00 93.88 287 ALA A N 1
ATOM 2219 C CA . ALA A 1 287 ? -33.916 2.994 17.741 1.00 93.88 287 ALA A CA 1
ATOM 2220 C C . ALA A 1 287 ? -33.070 2.098 16.809 1.00 93.88 287 ALA A C 1
ATOM 2222 O O . ALA A 1 287 ? -33.069 2.293 15.592 1.00 93.88 287 ALA A O 1
ATOM 2223 N N . ILE A 1 288 ? -32.390 1.093 17.369 1.00 95.12 288 ILE A N 1
ATOM 2224 C CA . ILE A 1 288 ? -31.619 0.063 16.654 1.00 95.12 288 ILE A CA 1
ATOM 2225 C C . ILE A 1 288 ? -32.229 -1.308 16.962 1.00 95.12 288 ILE A C 1
ATOM 2227 O O . ILE A 1 288 ? -32.214 -1.777 18.103 1.00 95.12 288 ILE A O 1
ATOM 2231 N N . LEU A 1 289 ? -32.783 -1.962 15.943 1.00 96.88 289 LEU A N 1
ATOM 2232 C CA . LEU A 1 289 ? -33.489 -3.237 16.084 1.00 96.88 289 LEU A CA 1
ATOM 2233 C C . LEU A 1 289 ? -32.511 -4.419 16.245 1.00 96.88 289 LEU A C 1
ATOM 2235 O O . LEU A 1 289 ? -31.367 -4.333 15.789 1.00 96.88 289 LEU A O 1
ATOM 2239 N N . PRO A 1 290 ? -32.941 -5.545 16.848 1.00 97.69 290 PRO A N 1
ATOM 2240 C CA . PRO A 1 290 ? -32.161 -6.780 16.851 1.00 97.69 290 PRO A CA 1
ATOM 2241 C C . PRO A 1 290 ? -31.711 -7.186 15.439 1.00 97.69 290 PRO A C 1
ATOM 2243 O O . PRO A 1 290 ? -32.481 -7.108 14.483 1.00 97.69 290 PRO A O 1
ATOM 2246 N N . GLY A 1 291 ? -30.456 -7.614 15.310 1.00 95.31 291 GLY A N 1
ATOM 2247 C CA . GLY A 1 291 ? -29.820 -7.968 14.038 1.00 95.31 291 GLY A CA 1
ATOM 2248 C C . GLY A 1 291 ? -29.224 -6.794 13.249 1.00 95.31 291 GLY A C 1
ATOM 2249 O O . GLY A 1 291 ? -28.535 -7.038 12.262 1.00 95.31 291 GLY A O 1
ATOM 2250 N N . GLN A 1 292 ? -29.426 -5.537 13.665 1.00 96.25 292 GLN A N 1
ATOM 2251 C CA . GLN A 1 292 ? -28.790 -4.374 13.029 1.00 96.25 292 GLN A CA 1
ATOM 2252 C C . GLN A 1 292 ? -27.411 -4.062 13.651 1.00 96.25 292 GLN A C 1
ATOM 2254 O O . GLN A 1 292 ? -27.241 -4.245 14.861 1.00 96.25 292 GLN A O 1
ATOM 2259 N N . PRO A 1 293 ? -26.426 -3.567 12.872 1.00 95.25 293 PRO A N 1
ATOM 2260 C CA . PRO A 1 293 ? -25.176 -3.030 13.414 1.00 95.25 293 PRO A CA 1
ATOM 2261 C C . PRO A 1 293 ? -25.439 -1.898 14.413 1.00 95.25 293 PRO A C 1
ATOM 2263 O O . PRO A 1 293 ? -26.291 -1.043 14.167 1.00 95.25 293 PRO A O 1
ATOM 2266 N N . LEU A 1 294 ? -24.698 -1.877 15.524 1.00 96.31 294 LEU A N 1
ATOM 2267 C CA . LEU A 1 294 ? -24.834 -0.832 16.544 1.00 96.31 294 LEU A CA 1
ATOM 2268 C C . LEU A 1 294 ? -24.205 0.497 16.101 1.00 96.31 294 LEU A C 1
ATOM 2270 O O . LEU A 1 294 ? -24.806 1.553 16.288 1.00 96.31 294 LEU A O 1
ATOM 2274 N N . GLY A 1 295 ? -23.018 0.446 15.487 1.00 94.31 295 GLY A N 1
ATOM 2275 C CA . GLY A 1 295 ? -22.241 1.648 15.171 1.00 94.31 295 GLY A CA 1
ATOM 2276 C C . GLY A 1 295 ? -21.830 2.406 16.437 1.00 94.31 295 GLY A C 1
ATOM 2277 O O . GLY A 1 295 ? -21.615 1.797 17.485 1.00 94.31 295 GLY A O 1
ATOM 2278 N N . MET A 1 296 ? -21.721 3.729 16.345 1.00 94.25 296 MET A N 1
ATOM 2279 C CA . MET A 1 296 ? -21.459 4.611 17.483 1.00 94.25 296 MET A CA 1
ATOM 2280 C C . MET A 1 296 ? -22.751 4.850 18.282 1.00 94.25 296 MET A C 1
ATOM 2282 O O . MET A 1 296 ? -23.628 5.604 17.859 1.00 94.25 296 MET A O 1
ATOM 2286 N N . THR A 1 297 ? -22.879 4.201 19.438 1.00 95.81 297 THR A N 1
ATOM 2287 C CA . THR A 1 297 ? -24.066 4.261 20.312 1.00 95.81 297 THR A CA 1
ATOM 2288 C C . THR A 1 297 ? -23.933 5.257 21.456 1.00 95.81 297 THR A C 1
ATOM 2290 O O . THR A 1 297 ? -24.946 5.624 22.032 1.00 95.81 297 THR A O 1
ATOM 2293 N N . ALA A 1 298 ? -22.709 5.679 21.778 1.00 95.12 298 ALA A N 1
ATOM 2294 C CA . ALA A 1 298 ? -22.444 6.856 22.598 1.00 95.12 298 ALA A CA 1
ATOM 2295 C C . ALA A 1 298 ? -21.122 7.514 22.167 1.00 95.12 298 ALA A C 1
ATOM 2297 O O . ALA A 1 298 ? -20.242 6.852 21.609 1.00 95.12 298 ALA A O 1
ATOM 2298 N N . PHE A 1 299 ? -20.985 8.809 22.426 1.00 94.94 299 PHE A N 1
ATOM 2299 C CA . PHE A 1 299 ? -19.759 9.586 22.244 1.00 94.94 299 PHE A CA 1
ATOM 2300 C C . PHE A 1 299 ? -19.650 10.519 23.440 1.00 94.94 299 PHE A C 1
ATOM 2302 O O . PHE A 1 299 ? -20.472 11.420 23.577 1.00 94.94 299 PHE A O 1
ATOM 2309 N N . LYS A 1 300 ? -18.694 10.260 24.333 1.00 93.94 300 LYS A N 1
ATOM 2310 C CA . LYS A 1 300 ? -18.590 10.990 25.600 1.00 93.94 300 LYS A CA 1
ATOM 2311 C C . LYS A 1 300 ? -17.240 11.662 25.738 1.00 93.94 300 LYS A C 1
ATOM 2313 O O . LYS A 1 300 ? -16.225 11.063 25.382 1.00 93.94 300 LYS A O 1
ATOM 2318 N N . ILE A 1 301 ? -17.257 12.879 26.269 1.00 92.06 301 ILE A N 1
ATOM 2319 C CA . ILE A 1 301 ? -16.110 13.784 26.350 1.00 92.06 301 ILE A CA 1
ATOM 2320 C C . ILE A 1 301 ? -15.796 14.060 27.818 1.00 92.06 301 ILE A C 1
ATOM 2322 O O . ILE A 1 301 ? -16.694 14.212 28.646 1.00 92.06 301 ILE A O 1
ATOM 2326 N N . PHE A 1 302 ? -14.513 14.131 28.142 1.00 91.25 302 PHE A N 1
ATOM 2327 C CA . PHE A 1 302 ? -14.020 14.507 29.460 1.00 91.25 302 PHE A CA 1
ATOM 2328 C C . PHE A 1 302 ? -12.645 15.179 29.337 1.00 91.25 302 PHE A C 1
ATOM 2330 O O . PHE A 1 302 ? -12.127 15.382 28.240 1.00 91.25 302 PHE A O 1
ATOM 2337 N N . ASP A 1 303 ? -12.084 15.585 30.467 1.00 89.19 303 ASP A N 1
ATOM 2338 C CA . ASP A 1 303 ? -10.780 16.230 30.590 1.00 89.19 303 ASP A CA 1
ATOM 2339 C C . ASP A 1 303 ? -10.106 15.769 31.895 1.00 89.19 303 ASP A C 1
ATOM 2341 O O . ASP A 1 303 ? -10.727 15.055 32.685 1.00 89.19 303 ASP A O 1
ATOM 2345 N N . ILE A 1 304 ? -8.849 16.157 32.125 1.00 86.38 304 ILE A N 1
ATOM 2346 C CA . ILE A 1 304 ? -8.014 15.623 33.216 1.00 86.38 304 ILE A CA 1
ATOM 2347 C C . ILE A 1 304 ? -8.566 15.861 34.636 1.00 86.38 304 ILE A C 1
ATOM 2349 O O . ILE A 1 304 ? -8.259 15.092 35.550 1.00 86.38 304 ILE A O 1
ATOM 2353 N N . ASP A 1 305 ? -9.416 16.878 34.842 1.00 87.69 305 ASP A N 1
ATOM 2354 C CA . ASP A 1 305 ? -10.078 17.116 36.136 1.00 87.69 305 ASP A CA 1
ATOM 2355 C C . ASP A 1 305 ? -11.208 16.098 36.400 1.00 87.69 305 ASP A C 1
ATOM 2357 O O . ASP A 1 305 ? -11.638 15.908 37.542 1.00 87.69 305 ASP A O 1
ATOM 2361 N N . ILE A 1 306 ? -11.715 15.466 35.336 1.00 90.38 306 ILE A N 1
ATOM 2362 C CA . ILE A 1 306 ? -12.922 14.633 35.304 1.00 90.38 306 ILE A CA 1
ATOM 2363 C C . ILE A 1 306 ? -12.733 13.341 34.485 1.00 90.38 306 ILE A C 1
ATOM 2365 O O . ILE A 1 306 ? -13.646 12.883 33.795 1.00 90.38 306 ILE A O 1
ATOM 2369 N N . ASP A 1 307 ? -11.559 12.717 34.590 1.00 90.44 307 ASP A N 1
ATOM 2370 C CA . ASP A 1 307 ? -11.343 11.353 34.102 1.00 90.44 307 ASP A CA 1
ATOM 2371 C C . ASP A 1 307 ? -12.154 10.320 34.922 1.00 90.44 307 ASP A C 1
ATOM 2373 O O . ASP A 1 307 ? -12.190 10.390 36.158 1.00 90.44 307 ASP A O 1
ATOM 2377 N N . PRO A 1 308 ? -12.758 9.293 34.290 1.00 93.19 308 PRO A N 1
ATOM 2378 C CA . PRO A 1 308 ? -13.434 8.207 35.001 1.00 93.19 308 PRO A CA 1
ATOM 2379 C C . PRO A 1 308 ? -12.423 7.250 35.670 1.00 93.19 308 PRO A C 1
ATOM 2381 O O . PRO A 1 308 ? -11.791 6.399 35.035 1.00 93.19 308 PRO A O 1
ATOM 2384 N N . GLN A 1 309 ? -12.293 7.367 36.994 1.00 91.12 309 GLN A N 1
ATOM 2385 C CA . GLN A 1 309 ? -11.262 6.691 37.795 1.00 91.12 309 GLN A CA 1
ATOM 2386 C C . GLN A 1 309 ? -11.591 5.233 38.159 1.00 91.12 309 GLN A C 1
ATOM 2388 O O . GLN A 1 309 ? -10.679 4.429 38.367 1.00 91.12 309 GLN A O 1
ATOM 2393 N N . THR A 1 310 ? -12.874 4.875 38.235 1.00 93.56 310 THR A N 1
ATOM 2394 C CA . THR A 1 310 ? -13.349 3.535 38.635 1.00 93.56 310 THR A CA 1
ATOM 2395 C C . THR A 1 310 ? -14.073 2.816 37.501 1.00 93.56 310 THR A C 1
ATOM 2397 O O . THR A 1 310 ? -14.595 3.458 36.589 1.00 93.56 310 THR A O 1
ATOM 2400 N N . ASP A 1 311 ? -14.167 1.487 37.581 1.00 93.75 311 ASP A N 1
ATOM 2401 C CA . ASP A 1 311 ? -14.891 0.679 36.591 1.00 93.75 311 ASP A CA 1
ATOM 2402 C C . ASP A 1 311 ? -16.343 1.110 36.417 1.00 93.75 311 ASP A C 1
ATOM 2404 O O . ASP A 1 311 ? -16.792 1.216 35.284 1.00 93.75 311 ASP A O 1
ATOM 2408 N N . GLU A 1 312 ? -17.066 1.435 37.493 1.00 95.38 312 GLU A N 1
ATOM 2409 C CA . GLU A 1 312 ? -18.449 1.913 37.370 1.00 95.38 312 GLU A CA 1
ATOM 2410 C C . GLU A 1 312 ? -18.513 3.252 36.620 1.00 95.38 312 GLU A C 1
ATOM 2412 O O . GLU A 1 312 ? -19.366 3.427 35.756 1.00 95.38 312 GLU A O 1
ATOM 2417 N N . GLN A 1 313 ? -17.578 4.176 36.870 1.00 95.69 313 GLN A N 1
ATOM 2418 C CA . GLN A 1 313 ? -17.514 5.444 36.135 1.00 95.69 313 GLN A CA 1
ATOM 2419 C C . GLN A 1 313 ? -17.200 5.210 34.653 1.00 95.69 313 GLN A C 1
ATOM 2421 O O . GLN A 1 313 ? -17.922 5.718 33.801 1.00 95.69 313 GLN A O 1
ATOM 2426 N N . ARG A 1 314 ? -16.194 4.382 34.325 1.00 96.00 314 ARG A N 1
ATOM 2427 C CA . ARG A 1 314 ? -15.868 4.020 32.931 1.00 96.00 314 ARG A CA 1
ATOM 2428 C C . ARG A 1 314 ? -17.041 3.323 32.244 1.00 96.00 314 ARG A C 1
ATOM 2430 O O . ARG A 1 314 ? -17.342 3.612 31.089 1.00 96.00 314 ARG A O 1
ATOM 2437 N N . TYR A 1 315 ? -17.718 2.424 32.956 1.00 97.38 315 TYR A N 1
ATOM 2438 C CA . TYR A 1 315 ? -18.874 1.682 32.470 1.00 97.38 315 TYR A CA 1
ATOM 2439 C C . TYR A 1 315 ? -20.039 2.625 32.152 1.00 97.38 315 TYR A C 1
ATOM 2441 O O . TYR A 1 315 ? -20.639 2.506 31.086 1.00 97.38 315 TYR A O 1
ATOM 2449 N N . LEU A 1 316 ? -20.331 3.579 33.042 1.00 96.94 316 LEU A N 1
ATOM 2450 C CA . LEU A 1 316 ? -21.356 4.605 32.849 1.00 96.94 316 LEU A CA 1
ATOM 2451 C C . LEU A 1 316 ? -21.030 5.517 31.659 1.00 96.94 316 LEU A C 1
ATOM 2453 O O . LEU A 1 316 ? -21.902 5.732 30.818 1.00 96.94 316 LEU A O 1
ATOM 2457 N N . THR A 1 317 ? -19.775 5.953 31.514 1.00 96.38 317 THR A N 1
ATOM 2458 C CA . THR A 1 317 ? -19.329 6.723 30.342 1.00 96.38 317 THR A CA 1
ATOM 2459 C C . THR A 1 317 ? -19.542 5.930 29.044 1.00 96.38 317 THR A C 1
ATOM 2461 O O . THR A 1 317 ? -20.126 6.439 28.093 1.00 96.38 317 THR A O 1
ATOM 2464 N N . LEU A 1 318 ? -19.171 4.645 29.003 1.00 97.50 318 LEU A N 1
ATOM 2465 C CA . LEU A 1 318 ? -19.436 3.775 27.844 1.00 97.50 318 LEU A CA 1
ATOM 2466 C C . LEU A 1 318 ? -20.940 3.515 27.612 1.00 97.50 318 LEU A C 1
ATOM 2468 O O . LEU A 1 318 ? -21.350 3.212 26.493 1.00 97.50 318 LEU A O 1
ATOM 2472 N N . GLU A 1 319 ? -21.764 3.616 28.656 1.00 96.06 319 GLU A N 1
ATOM 2473 C CA . GLU A 1 319 ? -23.225 3.472 28.636 1.00 96.06 319 GLU A CA 1
ATOM 2474 C C . GLU A 1 319 ? -23.974 4.743 28.186 1.00 96.06 319 GLU A C 1
ATOM 2476 O O . GLU A 1 319 ? -25.192 4.682 28.028 1.00 96.06 319 GLU A O 1
ATOM 2481 N N . GLY A 1 320 ? -23.270 5.855 27.928 1.00 94.56 320 GLY A N 1
ATOM 2482 C CA . GLY A 1 320 ? -23.876 7.141 27.548 1.00 94.56 320 GLY A CA 1
ATOM 2483 C C . GLY A 1 320 ? -24.346 7.984 28.742 1.00 94.56 320 GLY A C 1
ATOM 2484 O O . GLY A 1 320 ? -25.087 8.954 28.589 1.00 94.56 320 GLY A O 1
ATOM 2485 N N . VAL A 1 321 ? -23.928 7.626 29.959 1.00 94.25 321 VAL A N 1
ATOM 2486 C CA . VAL A 1 321 ? -24.294 8.318 31.200 1.00 94.25 321 VAL A CA 1
ATOM 2487 C C . VAL A 1 321 ? -23.141 9.201 31.662 1.00 94.25 321 VAL A C 1
ATOM 2489 O O . VAL A 1 321 ? -22.017 8.736 31.844 1.00 94.25 321 VAL A O 1
ATOM 2492 N N . ASN A 1 322 ? -23.422 10.479 31.913 1.00 91.38 322 ASN A N 1
ATOM 2493 C CA . ASN A 1 322 ? -22.493 11.348 32.622 1.00 91.38 322 ASN A CA 1
ATOM 2494 C C . ASN A 1 322 ? -22.450 10.909 34.097 1.00 91.38 322 ASN A C 1
ATOM 2496 O O . ASN A 1 322 ? -23.395 11.115 34.860 1.00 91.38 322 ASN A O 1
ATOM 2500 N N . TYR A 1 323 ? -21.348 10.279 34.505 1.00 92.88 323 TYR A N 1
ATOM 2501 C CA . TYR A 1 323 ? -21.215 9.663 35.828 1.00 92.88 323 TYR A CA 1
ATOM 2502 C C . TYR A 1 323 ? -21.166 10.669 36.997 1.00 92.88 323 TYR A C 1
ATOM 2504 O O . TYR A 1 323 ? -21.257 10.258 38.152 1.00 92.88 323 TYR A O 1
ATOM 2512 N N . GLN A 1 324 ? -21.006 11.973 36.733 1.00 92.44 324 GLN A N 1
ATOM 2513 C CA . GLN A 1 324 ? -20.935 13.006 37.776 1.00 92.44 324 GLN A CA 1
ATOM 2514 C C . GLN A 1 324 ? -22.328 13.437 38.252 1.00 92.44 324 GLN A C 1
ATOM 2516 O O . GLN A 1 324 ? -22.523 13.731 39.430 1.00 92.44 324 GLN A O 1
ATOM 2521 N N . ASN A 1 325 ? -23.296 13.488 37.331 1.00 92.50 325 ASN A N 1
ATOM 2522 C CA . ASN A 1 325 ? -24.669 13.935 37.589 1.00 92.50 325 ASN A CA 1
ATOM 2523 C C . ASN A 1 325 ? -25.724 12.827 37.384 1.00 92.50 325 ASN A C 1
ATOM 2525 O O . ASN A 1 325 ? -26.896 13.040 37.692 1.00 92.50 325 ASN A O 1
ATOM 2529 N N . MET A 1 326 ? -25.308 11.648 36.906 1.00 93.75 326 MET A N 1
ATOM 2530 C CA . MET A 1 326 ? -26.139 10.477 36.595 1.00 93.75 326 MET A CA 1
ATOM 2531 C C . MET A 1 326 ? -27.229 10.724 35.536 1.00 93.75 326 MET A C 1
ATOM 2533 O O . MET A 1 326 ? -28.211 9.983 35.464 1.00 93.75 326 MET A O 1
ATOM 2537 N N . ILE A 1 327 ? -27.055 11.742 34.689 1.00 91.06 327 ILE A N 1
ATOM 2538 C CA . ILE A 1 327 ? -27.921 12.017 33.538 1.00 91.06 327 ILE A CA 1
ATOM 2539 C C . ILE A 1 327 ? -27.417 11.209 32.337 1.00 91.06 327 ILE A C 1
ATOM 2541 O O . ILE A 1 327 ? -26.217 11.174 32.053 1.00 91.06 327 ILE A O 1
ATOM 2545 N N . ARG A 1 328 ? -28.342 10.559 31.622 1.00 90.69 328 ARG A N 1
ATOM 2546 C CA . ARG A 1 328 ? -28.065 9.929 30.327 1.00 90.69 328 ARG A CA 1
ATOM 2547 C C . ARG A 1 328 ? -28.269 10.944 29.205 1.00 90.69 328 ARG A C 1
ATOM 2549 O O . ARG A 1 328 ? -29.328 11.562 29.143 1.00 90.69 328 ARG A O 1
ATOM 2556 N N . ASP A 1 329 ? -27.256 11.075 28.363 1.00 90.38 329 ASP A N 1
ATOM 2557 C CA . ASP A 1 329 ? -27.186 11.969 27.204 1.00 90.38 329 ASP A CA 1
ATOM 2558 C C . ASP A 1 329 ? -26.145 11.306 26.291 1.00 90.38 329 ASP A C 1
ATOM 2560 O O . ASP A 1 329 ? -24.950 11.355 26.587 1.00 90.38 329 ASP A O 1
ATOM 2564 N N . ASP A 1 330 ? -26.579 10.497 25.322 1.00 91.88 330 ASP A N 1
ATOM 2565 C CA . ASP A 1 330 ? -25.675 9.513 24.705 1.00 91.88 330 ASP A CA 1
ATOM 2566 C C . ASP A 1 330 ? -24.546 10.150 23.873 1.00 91.88 330 ASP A C 1
ATOM 2568 O O . ASP A 1 330 ? -23.469 9.552 23.767 1.00 91.88 330 ASP A O 1
ATOM 2572 N N . TYR A 1 331 ? -24.737 11.360 23.338 1.00 91.75 331 TYR A N 1
ATOM 2573 C CA . TYR A 1 331 ? -23.685 12.138 22.689 1.00 91.75 331 TYR A CA 1
ATOM 2574 C C . TYR A 1 331 ? -23.437 13.459 23.434 1.00 91.75 331 TYR A C 1
ATOM 2576 O O . TYR A 1 331 ? -24.301 14.326 23.495 1.00 91.75 331 TYR A O 1
ATOM 2584 N N . ASP A 1 332 ? -22.229 13.651 23.972 1.00 86.69 332 ASP A N 1
ATOM 2585 C CA . ASP A 1 332 ? -21.810 14.970 24.459 1.00 86.69 332 ASP A CA 1
ATOM 2586 C C . ASP A 1 332 ? -21.547 15.883 23.250 1.00 86.69 332 ASP A C 1
ATOM 2588 O O . ASP A 1 332 ? -20.550 15.717 22.546 1.00 86.69 332 ASP A O 1
ATOM 2592 N N . GLU A 1 333 ? -22.433 16.850 22.990 1.00 73.38 333 GLU A N 1
ATOM 2593 C CA . GLU A 1 333 ? -22.217 17.867 21.947 1.00 73.38 333 GLU A CA 1
ATOM 2594 C C . GLU A 1 333 ? -21.976 19.275 22.512 1.00 73.38 333 GLU A C 1
ATOM 2596 O O . GLU A 1 333 ? -21.493 20.143 21.789 1.00 73.38 333 GLU A O 1
ATOM 2601 N N . ARG A 1 334 ? -22.265 19.507 23.801 1.00 61.66 334 ARG A N 1
ATOM 2602 C CA . ARG A 1 334 ? -22.075 20.800 24.484 1.00 61.66 334 ARG A CA 1
ATOM 2603 C C . ARG A 1 334 ? -20.776 20.827 25.278 1.00 61.66 334 ARG A C 1
ATOM 2605 O O . ARG A 1 334 ? -20.578 19.991 26.155 1.00 61.66 334 ARG A O 1
ATOM 2612 N N . GLY A 1 335 ? -19.921 21.810 25.017 1.00 64.00 335 GLY A N 1
ATOM 2613 C CA . GLY A 1 335 ? -18.572 21.859 25.586 1.00 64.00 335 GLY A CA 1
ATOM 2614 C C . GLY A 1 335 ? -17.599 20.908 24.880 1.00 64.00 335 GLY A C 1
ATOM 2615 O O . GLY A 1 335 ? -16.473 20.716 25.347 1.00 64.00 335 GLY A O 1
ATOM 2616 N N . ALA A 1 336 ? -18.010 20.341 23.743 1.00 72.06 336 ALA A N 1
ATOM 2617 C CA . ALA A 1 336 ? -17.124 19.680 22.791 1.00 72.06 336 ALA A CA 1
ATOM 2618 C C . ALA A 1 336 ? -16.248 20.720 22.077 1.00 72.06 336 ALA A C 1
ATOM 2620 O O . ALA A 1 336 ? -15.053 20.517 21.867 1.00 72.06 336 ALA A O 1
ATOM 2621 N N . GLU A 1 337 ? -16.842 21.879 21.789 1.00 70.88 337 GLU A N 1
ATOM 2622 C CA . GLU A 1 337 ? -16.210 23.042 21.188 1.00 70.88 337 GLU A CA 1
ATOM 2623 C C . GLU A 1 337 ? -15.407 23.902 22.174 1.00 70.88 337 GLU A C 1
ATOM 2625 O O . GLU A 1 337 ? -14.643 24.753 21.720 1.00 70.88 337 GLU A O 1
ATOM 2630 N N . ASP A 1 338 ? -15.572 23.732 23.488 1.00 83.19 338 ASP A N 1
ATOM 2631 C CA . ASP A 1 338 ? -14.856 24.530 24.493 1.00 83.19 338 ASP A CA 1
ATOM 2632 C C . ASP A 1 338 ? -13.378 24.107 24.581 1.00 83.19 338 ASP A C 1
ATOM 2634 O O . ASP A 1 338 ? -13.122 22.927 24.808 1.00 83.19 338 ASP A O 1
ATOM 2638 N N . PRO A 1 339 ? -12.404 25.031 24.457 1.00 87.00 339 PRO A N 1
ATOM 2639 C CA . PRO A 1 339 ? -10.975 24.706 24.465 1.00 87.00 339 PRO A CA 1
ATOM 2640 C C . PRO A 1 339 ? -10.525 24.131 25.815 1.00 87.00 339 PRO A C 1
ATOM 2642 O O . PRO A 1 339 ? -10.655 24.806 26.839 1.00 87.00 339 PRO A O 1
ATOM 2645 N N . LYS A 1 340 ? -10.000 22.900 25.814 1.00 87.94 340 LYS A N 1
ATOM 2646 C CA . LYS A 1 340 ? -9.314 22.268 26.955 1.00 87.94 340 LYS A CA 1
ATOM 2647 C C . LYS A 1 340 ? -8.571 21.010 26.480 1.00 87.94 340 LYS A C 1
ATOM 2649 O O . LYS A 1 340 ? -8.794 20.547 25.373 1.00 87.94 340 LYS A O 1
ATOM 2654 N N . ASP A 1 341 ? -7.816 20.402 27.382 1.00 88.12 341 ASP A N 1
ATOM 2655 C CA . ASP A 1 341 ? -7.195 19.083 27.257 1.00 88.12 341 ASP A CA 1
ATOM 2656 C C . ASP A 1 341 ? -8.286 17.986 27.167 1.00 88.12 341 ASP A C 1
ATOM 2658 O O . ASP A 1 341 ? -8.755 17.463 28.187 1.00 88.12 341 ASP A O 1
ATOM 2662 N N . LYS A 1 342 ? -8.797 17.737 25.948 1.00 89.50 342 LYS A N 1
ATOM 2663 C CA . LYS A 1 342 ? -9.973 16.884 25.691 1.00 89.50 342 LYS A CA 1
ATOM 2664 C C . LYS A 1 342 ? -9.609 15.422 25.472 1.00 89.50 342 LYS A C 1
ATOM 2666 O O . LYS A 1 342 ? -8.823 15.060 24.601 1.00 89.50 342 LYS A O 1
ATOM 2671 N N . ARG A 1 343 ? -10.351 14.567 26.169 1.00 92.00 343 ARG A N 1
ATOM 2672 C CA . ARG A 1 343 ? -10.398 13.115 25.992 1.00 92.00 343 ARG A CA 1
ATOM 2673 C C . ARG A 1 343 ? -11.784 12.702 25.534 1.00 92.00 343 ARG A C 1
ATOM 2675 O O . ARG A 1 343 ? -12.776 13.340 25.890 1.00 92.00 343 ARG A O 1
ATOM 2682 N N . PHE A 1 344 ? -11.872 11.602 24.792 1.00 94.44 344 PHE A N 1
ATOM 2683 C CA . PHE A 1 344 ? -13.164 11.022 24.440 1.00 94.44 344 PHE A CA 1
ATOM 2684 C C . PHE A 1 344 ? -13.170 9.493 24.444 1.00 94.44 344 PHE A C 1
ATOM 2686 O O . PHE A 1 344 ? -12.156 8.829 24.216 1.00 94.44 344 PHE A O 1
ATOM 2693 N N . VAL A 1 345 ? -14.366 8.930 24.632 1.00 95.94 345 VAL A N 1
ATOM 2694 C CA . VAL A 1 345 ? -14.679 7.545 24.259 1.00 95.94 345 VAL A CA 1
ATOM 2695 C C . VAL A 1 345 ? -15.734 7.525 23.163 1.00 95.94 345 VAL A C 1
ATOM 2697 O O . VAL A 1 345 ? -16.766 8.191 23.245 1.00 95.94 345 VAL A O 1
ATOM 2700 N N . GLN A 1 346 ? -15.488 6.712 22.141 1.00 95.81 346 GLN A N 1
ATOM 2701 C CA . GLN A 1 346 ? -16.448 6.424 21.081 1.00 95.81 346 GLN A CA 1
ATOM 2702 C C . GLN A 1 346 ? -17.000 5.016 21.321 1.00 95.81 346 GLN A C 1
ATOM 2704 O O . GLN A 1 346 ? -16.292 4.046 21.090 1.00 95.81 346 GLN A O 1
ATOM 2709 N N . ALA A 1 347 ? -18.219 4.859 21.836 1.00 97.38 347 ALA A N 1
ATOM 2710 C CA . ALA A 1 347 ? -18.700 3.560 22.317 1.00 97.38 347 ALA A CA 1
ATOM 2711 C C . ALA A 1 347 ? -19.654 2.852 21.348 1.00 97.38 347 ALA A C 1
ATOM 2713 O O . ALA A 1 347 ? -20.445 3.483 20.646 1.00 97.38 347 ALA A O 1
ATOM 2714 N N . SER A 1 348 ? -19.614 1.516 21.363 1.00 97.94 348 SER A N 1
ATOM 2715 C CA . SER A 1 348 ? -20.577 0.635 20.699 1.00 97.94 348 SER A CA 1
ATOM 2716 C C . SER A 1 348 ? -21.123 -0.414 21.675 1.00 97.94 348 SER A C 1
ATOM 2718 O O . SER A 1 348 ? -20.367 -1.232 22.208 1.00 97.94 348 SER A O 1
ATOM 2720 N N . GLY A 1 349 ? -22.435 -0.388 21.927 1.00 96.94 349 GLY A N 1
ATOM 2721 C CA . GLY A 1 349 ? -23.132 -1.298 22.841 1.00 96.94 349 GLY A CA 1
ATOM 2722 C C . GLY A 1 349 ? -24.564 -0.847 23.190 1.00 96.94 349 GLY A C 1
ATOM 2723 O O . GLY A 1 349 ? -25.007 0.205 22.738 1.00 96.94 349 GLY A O 1
ATOM 2724 N N . PRO A 1 350 ? -25.308 -1.602 24.019 1.00 97.62 350 PRO A N 1
ATOM 2725 C CA . PRO A 1 350 ? -24.947 -2.897 24.584 1.00 97.62 350 PRO A CA 1
ATOM 2726 C C . PRO A 1 350 ? -25.083 -4.059 23.585 1.00 97.62 350 PRO A C 1
ATOM 2728 O O . PRO A 1 350 ? -25.949 -4.060 22.712 1.00 97.62 350 PRO A O 1
ATOM 2731 N N . PHE A 1 351 ? -24.269 -5.094 23.779 1.00 98.38 351 PHE A N 1
ATOM 2732 C CA . PHE A 1 351 ? -24.413 -6.415 23.157 1.00 98.38 351 PHE A CA 1
ATOM 2733 C C . PHE A 1 351 ? -24.203 -7.536 24.196 1.00 98.38 351 PHE A C 1
ATOM 2735 O O . PHE A 1 351 ? -24.035 -7.283 25.389 1.00 98.38 351 PHE A O 1
ATOM 2742 N N . ILE A 1 352 ? -24.262 -8.790 23.758 1.00 98.19 352 ILE A N 1
ATOM 2743 C CA . ILE A 1 352 ? -24.047 -10.000 24.563 1.00 98.19 352 ILE A CA 1
ATOM 2744 C C . ILE A 1 352 ? -22.879 -10.785 23.953 1.00 98.19 352 ILE A C 1
ATOM 2746 O O . ILE A 1 352 ? -22.815 -10.924 22.730 1.00 98.19 352 ILE A O 1
ATOM 2750 N N . LEU A 1 353 ? -21.975 -11.326 24.777 1.00 98.31 353 LEU A N 1
ATOM 2751 C CA . LEU A 1 353 ? -20.825 -12.112 24.313 1.00 98.31 353 LEU A CA 1
ATOM 2752 C C . LEU A 1 353 ? -20.757 -13.468 25.036 1.00 98.31 353 LEU A C 1
ATOM 2754 O O . LEU A 1 353 ? -20.430 -13.552 26.221 1.00 98.31 353 LEU A O 1
ATOM 2758 N N . GLY A 1 354 ? -21.096 -14.545 24.323 1.00 98.12 354 GLY A N 1
ATOM 2759 C CA . GLY A 1 354 ? -21.069 -15.915 24.853 1.00 98.12 354 GLY A CA 1
ATOM 2760 C C . GLY A 1 354 ? -19.650 -16.439 25.139 1.00 98.12 354 GLY A C 1
ATOM 2761 O O . GLY A 1 354 ? -18.677 -15.800 24.735 1.00 98.12 354 GLY A O 1
ATOM 2762 N N . PRO A 1 355 ? -19.504 -17.593 25.816 1.00 97.94 355 PRO A N 1
ATOM 2763 C CA . PRO A 1 355 ? -18.212 -18.262 26.011 1.00 97.94 355 PRO A CA 1
ATOM 2764 C C . PRO A 1 355 ? -17.471 -18.497 24.687 1.00 97.94 355 PRO A C 1
ATOM 2766 O O . PRO A 1 355 ? -18.112 -18.787 23.674 1.00 97.94 355 PRO A O 1
ATOM 2769 N N . ASP A 1 356 ? -16.143 -18.325 24.690 1.00 96.62 356 ASP A N 1
ATOM 2770 C CA . ASP A 1 356 ? -15.224 -18.396 23.530 1.00 96.62 356 ASP A CA 1
ATOM 2771 C C . ASP A 1 356 ? -15.617 -17.545 22.297 1.00 96.62 356 ASP A C 1
ATOM 2773 O O . ASP A 1 356 ? -14.930 -17.570 21.273 1.00 96.62 356 ASP A O 1
ATOM 2777 N N . SER A 1 357 ? -16.688 -16.750 22.387 1.00 98.06 357 SER A N 1
ATOM 2778 C CA . SER A 1 357 ? -17.209 -15.934 21.292 1.00 98.06 357 SER A CA 1
ATOM 2779 C C . SER A 1 357 ? -16.362 -14.677 21.109 1.00 98.06 357 SER A C 1
ATOM 2781 O O . SER A 1 357 ? -15.867 -14.103 22.082 1.00 98.06 357 SER A O 1
ATOM 2783 N N . ILE A 1 358 ? -16.228 -14.238 19.857 1.00 98.06 358 ILE A N 1
ATOM 2784 C CA . ILE A 1 358 ? -15.426 -13.076 19.460 1.00 98.06 358 ILE A CA 1
ATOM 2785 C C . ILE A 1 358 ? -16.351 -11.981 18.926 1.00 98.06 358 ILE A C 1
ATOM 2787 O O . ILE A 1 358 ? -17.258 -12.260 18.142 1.00 98.06 358 ILE A O 1
ATOM 2791 N N . VAL A 1 359 ? -16.093 -10.737 19.323 1.00 98.19 359 VAL A N 1
ATOM 2792 C CA . VAL A 1 359 ? -16.645 -9.530 18.698 1.00 98.19 359 VAL A CA 1
ATOM 2793 C C . VAL A 1 359 ? -15.516 -8.723 18.060 1.00 98.19 359 VAL A C 1
ATOM 2795 O O . VAL A 1 359 ? -14.420 -8.650 18.609 1.00 98.19 359 VAL A O 1
ATOM 2798 N N . THR A 1 360 ? -15.780 -8.112 16.908 1.00 97.94 360 THR A N 1
ATOM 2799 C CA . THR A 1 360 ? -14.806 -7.292 16.177 1.00 97.94 360 THR A CA 1
ATOM 2800 C C . THR A 1 360 ? -15.247 -5.835 16.168 1.00 97.94 360 THR A C 1
ATOM 2802 O O . THR A 1 360 ? -16.380 -5.534 15.790 1.00 97.94 360 THR A O 1
ATOM 2805 N N . LEU A 1 361 ? -14.327 -4.937 16.515 1.00 98.31 361 LEU A N 1
ATOM 2806 C CA . LEU A 1 361 ? -14.400 -3.513 16.193 1.00 98.31 361 LEU A CA 1
ATOM 2807 C C . LEU A 1 361 ? -13.276 -3.180 15.199 1.00 98.31 361 LEU A C 1
ATOM 2809 O O . LEU A 1 361 ? -12.128 -3.553 15.434 1.00 98.31 361 LEU A O 1
ATOM 2813 N N . CYS A 1 362 ? -13.597 -2.490 14.105 1.00 98.19 362 CYS A N 1
ATOM 2814 C CA . CYS A 1 362 ? -12.619 -1.951 13.159 1.00 98.19 362 CYS A CA 1
ATOM 2815 C C . CYS A 1 362 ? -12.673 -0.421 13.194 1.00 98.19 362 CYS A C 1
ATOM 2817 O O . CYS A 1 362 ? -13.712 0.165 12.873 1.00 98.19 362 CYS A O 1
ATOM 2819 N N . VAL A 1 363 ? -11.556 0.196 13.583 1.00 98.06 363 VAL A N 1
ATOM 2820 C CA . VAL A 1 363 ? -11.393 1.642 13.757 1.00 98.06 363 VAL A CA 1
ATOM 2821 C C . VAL A 1 363 ? -10.327 2.157 12.793 1.00 98.06 363 VAL A C 1
ATOM 2823 O O . VAL A 1 363 ? -9.209 1.651 12.781 1.00 98.06 363 VAL A O 1
ATOM 2826 N N . GLY A 1 364 ? -10.642 3.175 11.998 1.00 97.31 364 GLY A N 1
ATOM 2827 C CA . GLY A 1 364 ? -9.651 3.919 11.218 1.00 97.31 364 GLY A CA 1
ATOM 2828 C C . GLY A 1 364 ? -9.199 5.150 11.975 1.00 97.31 364 GLY A C 1
ATOM 2829 O O . GLY A 1 364 ? -10.007 6.059 12.150 1.00 97.31 364 GLY A O 1
ATOM 2830 N N . THR A 1 365 ? -7.932 5.193 12.378 1.00 97.56 365 THR A N 1
ATOM 2831 C CA . THR A 1 365 ? -7.259 6.419 12.815 1.00 97.56 365 THR A CA 1
ATOM 2832 C C . THR A 1 365 ? -6.762 7.151 11.574 1.00 97.56 365 THR A C 1
ATOM 2834 O O . THR A 1 365 ? -6.103 6.561 10.719 1.00 97.56 365 THR A O 1
ATOM 2837 N N . MET A 1 366 ? -7.107 8.425 11.439 1.00 93.88 366 MET A N 1
ATOM 2838 C CA . MET A 1 366 ? -6.817 9.226 10.249 1.00 93.88 366 MET A CA 1
ATOM 2839 C C . MET A 1 366 ? -6.561 10.682 10.623 1.00 93.88 366 MET A C 1
ATOM 2841 O O . MET A 1 366 ? -7.077 11.150 11.634 1.00 93.88 366 MET A O 1
ATOM 2845 N N . ALA A 1 367 ? -5.780 11.401 9.823 1.00 89.06 367 ALA A N 1
ATOM 2846 C CA . ALA A 1 367 ? -5.558 12.833 10.008 1.00 89.06 367 ALA A CA 1
ATOM 2847 C C . ALA A 1 367 ? -5.675 13.597 8.688 1.00 89.06 367 ALA A C 1
ATOM 2849 O O . ALA A 1 367 ? -5.579 13.025 7.603 1.00 89.06 367 ALA A O 1
ATOM 2850 N N . ALA A 1 368 ? -5.934 14.898 8.787 1.00 81.56 368 ALA A N 1
ATOM 2851 C CA . ALA A 1 368 ? -6.025 15.797 7.645 1.00 81.56 368 ALA A CA 1
ATOM 2852 C C . ALA A 1 368 ? -5.782 17.252 8.066 1.00 81.56 368 ALA A C 1
ATOM 2854 O O . ALA A 1 368 ? -5.713 17.577 9.247 1.00 81.56 368 ALA A O 1
ATOM 2855 N N . TRP A 1 369 ? -5.698 18.158 7.091 1.00 78.25 369 TRP A N 1
ATOM 2856 C CA . TRP A 1 369 ? -5.452 19.582 7.344 1.00 78.25 369 TRP A CA 1
ATOM 2857 C C . TRP A 1 369 ? -6.678 20.372 7.829 1.00 78.25 369 TRP A C 1
ATOM 2859 O O . TRP A 1 369 ? -6.530 21.530 8.206 1.00 78.25 369 TRP A O 1
ATOM 2869 N N . ASP A 1 370 ? -7.876 19.797 7.786 1.00 75.31 370 ASP A N 1
ATOM 2870 C CA . ASP A 1 370 ? -9.119 20.369 8.315 1.00 75.31 370 ASP A CA 1
ATOM 2871 C C . ASP A 1 370 ? -10.207 19.282 8.378 1.00 75.31 370 ASP A C 1
ATOM 2873 O O . ASP A 1 370 ? -10.050 18.190 7.825 1.00 75.31 370 ASP A O 1
ATOM 2877 N N . THR A 1 371 ? -11.333 19.573 9.033 1.00 72.94 371 THR A N 1
ATOM 2878 C CA . THR A 1 371 ? -12.432 18.612 9.228 1.00 72.94 371 THR A CA 1
ATOM 2879 C C . THR A 1 371 ? -13.211 18.272 7.950 1.00 72.94 371 THR A C 1
ATOM 2881 O O . THR A 1 371 ? -13.929 17.270 7.936 1.00 72.94 371 THR A O 1
ATOM 2884 N N . ALA A 1 372 ? -13.070 19.035 6.858 1.00 71.81 372 ALA A N 1
ATOM 2885 C CA . ALA A 1 372 ? -13.661 18.680 5.566 1.00 71.81 372 ALA A CA 1
ATOM 2886 C C . ALA A 1 372 ? -12.771 17.671 4.825 1.00 71.81 372 ALA A C 1
ATOM 2888 O O . ALA A 1 372 ? -13.257 16.625 4.392 1.00 71.81 372 ALA A O 1
ATOM 2889 N N . ALA A 1 373 ? -11.461 17.923 4.772 1.00 68.69 373 ALA A N 1
ATOM 2890 C CA . ALA A 1 373 ? -10.468 16.973 4.281 1.00 68.69 373 ALA A CA 1
ATOM 2891 C C . ALA A 1 373 ? -10.455 15.673 5.111 1.00 68.69 373 ALA A C 1
ATOM 2893 O O . ALA A 1 373 ? -10.347 14.587 4.543 1.00 68.69 373 ALA A O 1
ATOM 2894 N N . LEU A 1 374 ? -10.667 15.759 6.430 1.00 77.00 374 LEU A N 1
ATOM 2895 C CA . LEU A 1 374 ? -10.783 14.593 7.313 1.00 77.00 374 LEU A CA 1
ATOM 2896 C C . LEU A 1 374 ? -11.974 13.706 6.929 1.00 77.00 374 LEU A C 1
ATOM 2898 O O . LEU A 1 374 ? -11.852 12.485 6.913 1.00 77.00 374 LEU A O 1
ATOM 2902 N N . LYS A 1 375 ? -13.114 14.300 6.549 1.00 76.12 375 LYS A N 1
ATOM 2903 C CA . LYS A 1 375 ? -14.286 13.555 6.060 1.00 76.12 375 LYS A CA 1
ATOM 2904 C C . LYS A 1 375 ? -14.056 12.922 4.685 1.00 76.12 375 LYS A C 1
ATOM 2906 O O . LYS A 1 375 ? -14.578 11.838 4.449 1.00 76.12 375 LYS A O 1
ATOM 2911 N N . LEU A 1 376 ? -13.236 13.528 3.820 1.00 69.75 376 LEU A N 1
ATOM 2912 C CA . LEU A 1 376 ? -12.810 12.902 2.560 1.00 69.75 376 LEU A CA 1
ATOM 2913 C C . LEU A 1 376 ? -11.898 11.691 2.810 1.00 69.75 376 LEU A C 1
ATOM 2915 O O . LEU A 1 376 ? -12.183 10.612 2.297 1.00 69.75 376 LEU A O 1
ATOM 2919 N N . ALA A 1 377 ? -10.876 11.825 3.664 1.00 74.81 377 ALA A N 1
ATOM 2920 C CA . ALA A 1 377 ? -10.038 10.698 4.090 1.00 74.81 377 ALA A CA 1
ATOM 2921 C C . ALA A 1 377 ? -10.873 9.585 4.756 1.00 74.81 377 ALA A C 1
ATOM 2923 O O . ALA A 1 377 ? -10.632 8.400 4.544 1.00 74.81 377 ALA A O 1
ATOM 2924 N N . SER A 1 378 ? -11.913 9.968 5.501 1.00 81.25 378 SER A N 1
ATOM 2925 C CA . SER A 1 378 ? -12.873 9.055 6.124 1.00 81.25 378 SER A CA 1
ATOM 2926 C C . SER A 1 378 ? -13.676 8.229 5.121 1.00 81.25 378 SER A C 1
ATOM 2928 O O . SER A 1 378 ? -13.910 7.043 5.353 1.00 81.25 378 SER A O 1
ATOM 2930 N N . ASP A 1 379 ? -14.096 8.836 4.013 1.00 77.56 379 ASP A N 1
ATOM 2931 C CA . ASP A 1 379 ? -14.863 8.152 2.972 1.00 77.56 379 ASP A CA 1
ATOM 2932 C C . ASP A 1 379 ? -13.946 7.318 2.056 1.00 77.56 379 ASP A C 1
ATOM 2934 O O . ASP A 1 379 ? -14.310 6.202 1.695 1.00 77.56 379 ASP A O 1
ATOM 2938 N N . VAL A 1 380 ? -12.708 7.764 1.798 1.00 73.56 380 VAL A N 1
ATOM 2939 C CA . VAL A 1 380 ? -11.646 6.917 1.212 1.00 73.56 380 VAL A CA 1
ATOM 2940 C C . VAL A 1 380 ? -11.388 5.683 2.084 1.00 73.56 380 VAL A C 1
ATOM 2942 O O . VAL A 1 380 ? -11.302 4.570 1.567 1.00 73.56 380 VAL A O 1
ATOM 2945 N N . ALA A 1 381 ? -11.324 5.845 3.409 1.00 84.25 381 ALA A N 1
ATOM 2946 C CA . ALA A 1 381 ? -11.117 4.735 4.333 1.00 84.25 381 ALA A CA 1
ATOM 2947 C C . ALA A 1 381 ? -12.265 3.707 4.311 1.00 84.25 381 ALA A C 1
ATOM 2949 O O . ALA A 1 381 ? -12.009 2.510 4.443 1.00 84.25 381 ALA A O 1
ATOM 2950 N N . GLN A 1 382 ? -13.511 4.155 4.107 1.00 83.19 382 GLN A N 1
ATOM 2951 C CA . GLN A 1 382 ? -14.661 3.259 3.946 1.00 83.19 382 GLN A CA 1
ATOM 2952 C C . GLN A 1 382 ? -14.520 2.394 2.694 1.00 83.19 382 GLN A C 1
ATOM 2954 O O . GLN A 1 382 ? -14.713 1.189 2.777 1.00 83.19 382 GLN A O 1
ATOM 2959 N N . GLU A 1 383 ? -14.128 2.971 1.557 1.00 75.06 383 GLU A N 1
ATOM 2960 C CA . GLU A 1 383 ? -13.982 2.208 0.309 1.00 75.06 383 GLU A CA 1
ATOM 2961 C C . GLU A 1 383 ? -12.804 1.223 0.354 1.00 75.06 383 GLU A C 1
ATOM 2963 O O . GLU A 1 383 ? -12.862 0.154 -0.249 1.00 75.06 383 GLU A O 1
ATOM 2968 N N . ILE A 1 384 ? -11.752 1.525 1.124 1.00 80.44 384 ILE A N 1
ATOM 2969 C CA . ILE A 1 384 ? -10.684 0.560 1.429 1.00 80.44 384 ILE A CA 1
ATOM 2970 C C . ILE A 1 384 ? -11.233 -0.613 2.265 1.00 80.44 384 ILE A C 1
ATOM 2972 O O . ILE A 1 384 ? -10.886 -1.763 1.994 1.00 80.44 384 ILE A O 1
ATOM 2976 N N . PHE A 1 385 ? -12.097 -0.343 3.252 1.00 86.00 385 PHE A N 1
ATOM 2977 C CA . PHE A 1 385 ? -12.726 -1.370 4.091 1.00 86.00 385 PHE A CA 1
ATOM 2978 C C . PHE A 1 385 ? -13.733 -2.237 3.311 1.00 86.00 385 PHE A C 1
ATOM 2980 O O . PHE A 1 385 ? -13.643 -3.464 3.353 1.00 86.00 385 PHE A O 1
ATOM 2987 N N . ASP A 1 386 ? -14.664 -1.619 2.578 1.00 80.06 386 ASP A N 1
ATOM 2988 C CA . ASP A 1 386 ? -15.745 -2.296 1.838 1.00 80.06 386 ASP A CA 1
ATOM 2989 C C . ASP A 1 386 ? -15.197 -3.223 0.734 1.00 80.06 386 ASP A C 1
ATOM 2991 O O . ASP A 1 386 ? -15.815 -4.224 0.374 1.00 80.06 386 ASP A O 1
ATOM 2995 N N . ASN A 1 387 ? -13.994 -2.919 0.243 1.00 74.75 387 ASN A N 1
ATOM 2996 C CA . ASN A 1 387 ? -13.214 -3.690 -0.723 1.00 74.75 387 ASN A CA 1
ATOM 2997 C C . ASN A 1 387 ? -12.290 -4.752 -0.063 1.00 74.75 387 ASN A C 1
ATOM 2999 O O . ASN A 1 387 ? -11.316 -5.200 -0.666 1.00 74.75 387 ASN A O 1
ATOM 3003 N N . ASP A 1 388 ? -12.542 -5.131 1.198 1.00 82.50 388 ASP A N 1
ATOM 3004 C CA . ASP A 1 388 ? -11.737 -6.076 1.998 1.00 82.50 388 ASP A CA 1
ATOM 3005 C C . ASP A 1 388 ? -10.223 -5.757 1.985 1.00 82.50 388 ASP A C 1
ATOM 3007 O O . ASP A 1 388 ? -9.375 -6.649 2.010 1.00 82.50 388 ASP A O 1
ATOM 3011 N N . PHE A 1 389 ? -9.855 -4.471 1.968 1.00 83.38 389 PHE A N 1
ATOM 3012 C CA . PHE A 1 389 ? -8.466 -3.983 1.955 1.00 83.38 389 PHE A CA 1
ATOM 3013 C C . PHE A 1 389 ? -7.633 -4.380 0.722 1.00 83.38 389 PHE A C 1
ATOM 3015 O O . PHE A 1 389 ? -6.410 -4.236 0.719 1.00 83.38 389 PHE A O 1
ATOM 3022 N N . GLU A 1 390 ? -8.273 -4.870 -0.337 1.00 75.94 390 GLU A N 1
ATOM 3023 C CA . GLU A 1 390 ? -7.611 -5.370 -1.544 1.00 75.94 390 GLU A CA 1
ATOM 3024 C C . GLU A 1 390 ? -7.347 -4.223 -2.517 1.00 75.94 390 GLU A C 1
ATOM 3026 O O . GLU A 1 390 ? -8.085 -4.006 -3.475 1.00 75.94 390 GLU A O 1
ATOM 3031 N N . LEU A 1 391 ? -6.320 -3.431 -2.217 1.00 73.56 391 LEU A N 1
ATOM 3032 C CA . LEU A 1 391 ? -5.917 -2.289 -3.036 1.00 73.56 391 LEU A CA 1
ATOM 3033 C C . LEU A 1 391 ? -4.984 -2.704 -4.173 1.00 73.56 391 LEU A C 1
ATOM 3035 O O . LEU A 1 391 ? -4.474 -3.822 -4.203 1.00 73.56 391 LEU A O 1
ATOM 3039 N N . ALA A 1 392 ? -4.729 -1.755 -5.073 1.00 70.44 392 ALA A N 1
ATOM 3040 C CA . ALA A 1 392 ? -3.747 -1.894 -6.136 1.00 70.44 392 ALA A CA 1
ATOM 3041 C C . ALA A 1 392 ? -2.389 -2.367 -5.580 1.00 70.44 392 ALA A C 1
ATOM 3043 O O . ALA A 1 392 ? -1.844 -1.783 -4.626 1.00 70.44 392 ALA A O 1
ATOM 3044 N N . ASN A 1 393 ? -1.868 -3.449 -6.151 1.00 71.12 393 ASN A N 1
ATOM 3045 C CA . ASN A 1 393 ? -0.634 -4.100 -5.717 1.00 71.12 393 ASN A CA 1
ATOM 3046 C C . ASN A 1 393 ? 0.493 -3.851 -6.721 1.00 71.12 393 ASN A C 1
ATOM 3048 O O . ASN A 1 393 ? 0.209 -3.631 -7.888 1.00 71.12 393 ASN A O 1
ATOM 3052 N N . PRO A 1 394 ? 1.767 -3.868 -6.287 1.00 71.75 394 PRO A N 1
ATOM 3053 C CA . PRO A 1 394 ? 2.879 -3.780 -7.222 1.00 71.75 394 PRO A CA 1
ATOM 3054 C C . PRO A 1 394 ? 2.970 -5.067 -8.063 1.00 71.75 394 PRO A C 1
ATOM 3056 O O . PRO A 1 394 ? 2.499 -6.124 -7.618 1.00 71.75 394 PRO A O 1
ATOM 3059 N N . PRO A 1 395 ? 3.647 -5.018 -9.220 1.00 78.50 395 PRO A N 1
ATOM 3060 C CA . PRO A 1 395 ? 3.780 -6.172 -10.100 1.00 78.50 395 PRO A CA 1
ATOM 3061 C C . PRO A 1 395 ? 4.692 -7.231 -9.455 1.00 78.50 395 PRO A C 1
ATOM 3063 O O . PRO A 1 395 ? 5.336 -6.994 -8.434 1.00 78.50 395 PRO A O 1
ATOM 3066 N N . THR A 1 396 ? 4.784 -8.436 -10.020 1.00 84.44 396 THR A N 1
ATOM 3067 C CA . THR A 1 396 ? 5.608 -9.497 -9.408 1.00 84.44 396 THR A CA 1
ATOM 3068 C C . THR A 1 396 ? 7.097 -9.147 -9.463 1.00 84.44 396 THR A C 1
ATOM 3070 O O . THR A 1 396 ? 7.655 -8.951 -10.544 1.00 84.44 396 THR A O 1
ATOM 3073 N N . ALA A 1 397 ? 7.767 -9.116 -8.304 1.00 84.25 397 ALA A N 1
ATOM 3074 C CA . ALA A 1 397 ? 9.189 -8.792 -8.207 1.00 84.25 397 ALA A CA 1
ATOM 3075 C C . ALA A 1 397 ? 10.052 -9.707 -9.105 1.00 84.25 397 ALA A C 1
ATOM 3077 O O . ALA A 1 397 ? 10.006 -10.934 -8.949 1.00 84.25 397 ALA A O 1
ATOM 3078 N N . PRO A 1 398 ? 10.869 -9.153 -10.024 1.00 85.75 398 PRO A N 1
ATOM 3079 C CA . PRO A 1 398 ? 11.705 -9.954 -10.910 1.00 85.75 398 PRO A CA 1
ATOM 3080 C C . PRO A 1 398 ? 12.683 -10.850 -10.149 1.00 85.75 398 PRO A C 1
ATOM 3082 O O . PRO A 1 398 ? 13.242 -10.472 -9.120 1.00 85.75 398 PRO A O 1
ATOM 3085 N N . THR A 1 399 ? 12.930 -12.050 -10.664 1.00 87.44 399 THR A N 1
ATOM 3086 C CA . THR A 1 399 ? 13.965 -12.947 -10.140 1.00 87.44 399 THR A CA 1
ATOM 3087 C C . THR A 1 399 ? 15.317 -12.561 -10.730 1.00 87.44 399 THR A C 1
ATOM 3089 O O . THR A 1 399 ? 15.481 -12.564 -11.952 1.00 87.44 399 THR A O 1
ATOM 3092 N N . ILE A 1 400 ? 16.286 -12.244 -9.869 1.00 86.44 400 ILE A N 1
ATOM 3093 C CA . ILE A 1 400 ? 17.603 -11.743 -10.273 1.00 86.44 400 ILE A CA 1
ATOM 3094 C C . ILE A 1 400 ? 18.611 -12.894 -10.407 1.00 86.44 400 ILE A C 1
ATOM 3096 O O . ILE A 1 400 ? 18.671 -13.813 -9.593 1.00 86.44 400 ILE A O 1
ATOM 3100 N N . THR A 1 401 ? 19.449 -12.809 -11.434 1.00 82.56 401 THR A N 1
ATOM 3101 C CA . THR A 1 401 ? 20.606 -13.669 -11.707 1.00 82.56 401 THR A CA 1
ATOM 3102 C C . THR A 1 401 ? 21.849 -12.797 -11.899 1.00 82.56 401 THR A C 1
ATOM 3104 O O . THR A 1 401 ? 21.736 -11.612 -12.219 1.00 82.56 401 THR A O 1
ATOM 3107 N N . TYR A 1 402 ? 23.047 -13.342 -11.678 1.00 83.50 402 TYR A N 1
ATOM 3108 C CA . TYR A 1 402 ? 24.282 -12.557 -11.746 1.00 83.50 402 TYR A CA 1
ATOM 3109 C C . TYR A 1 402 ? 25.508 -13.376 -12.166 1.00 83.50 402 TYR A C 1
ATOM 3111 O O . TYR A 1 402 ? 25.575 -14.587 -11.958 1.00 83.50 402 TYR A O 1
ATOM 3119 N N . THR A 1 403 ? 26.515 -12.681 -12.697 1.00 78.44 403 THR A N 1
ATOM 3120 C CA . THR A 1 403 ? 27.867 -13.195 -12.952 1.00 78.44 403 THR A CA 1
ATOM 3121 C C . THR A 1 403 ? 28.891 -12.197 -12.412 1.00 78.44 403 THR A C 1
ATOM 3123 O O . THR A 1 403 ? 28.944 -11.051 -12.853 1.00 78.44 403 THR A O 1
ATOM 3126 N N . ALA A 1 404 ? 29.718 -12.628 -11.457 1.00 84.06 404 ALA A N 1
ATOM 3127 C CA . ALA A 1 404 ? 30.817 -11.825 -10.916 1.00 84.06 404 ALA A CA 1
ATOM 3128 C C . ALA A 1 404 ? 32.060 -11.899 -11.821 1.00 84.06 404 ALA A C 1
ATOM 3130 O O . ALA A 1 404 ? 32.458 -12.993 -12.226 1.00 84.06 404 ALA A O 1
ATOM 3131 N N . GLY A 1 405 ? 32.691 -10.753 -12.084 1.00 79.69 405 GLY A N 1
ATOM 3132 C CA . GLY A 1 405 ? 33.915 -10.612 -12.874 1.00 79.69 405 GLY A CA 1
ATOM 3133 C C . GLY A 1 405 ? 34.988 -9.768 -12.176 1.00 79.69 405 GLY A C 1
ATOM 3134 O O . GLY A 1 405 ? 34.829 -9.339 -11.030 1.00 79.69 405 GLY A O 1
ATOM 3135 N N . ASP A 1 406 ? 36.105 -9.540 -12.874 1.00 81.94 406 ASP A N 1
ATOM 3136 C CA . ASP A 1 406 ? 37.185 -8.665 -12.403 1.00 81.94 406 ASP A CA 1
ATOM 3137 C C . ASP A 1 406 ? 36.699 -7.207 -12.463 1.00 81.94 406 ASP A C 1
ATOM 3139 O O . ASP A 1 406 ? 36.350 -6.723 -13.541 1.00 81.94 406 ASP A O 1
ATOM 3143 N N . LYS A 1 407 ? 36.597 -6.544 -11.301 1.00 82.56 407 LYS A N 1
ATOM 3144 C CA . LYS A 1 407 ? 36.017 -5.195 -11.124 1.00 82.56 407 LYS A CA 1
ATOM 3145 C C . LYS A 1 407 ? 34.653 -5.005 -11.804 1.00 82.56 407 LYS A C 1
ATOM 3147 O O . LYS A 1 407 ? 34.347 -3.927 -12.294 1.00 82.56 407 LYS A O 1
ATOM 3152 N N . SER A 1 408 ? 33.848 -6.061 -11.875 1.00 79.56 408 SER A N 1
ATOM 3153 C CA . SER A 1 408 ? 32.569 -6.021 -12.581 1.00 79.56 408 SER A CA 1
ATOM 3154 C C . SER A 1 408 ? 31.559 -7.007 -11.999 1.00 79.56 408 SER A C 1
ATOM 3156 O O . SER A 1 408 ? 31.918 -8.094 -11.538 1.00 79.56 408 SER A O 1
ATOM 3158 N N . VAL A 1 409 ? 30.277 -6.650 -12.041 1.00 81.00 409 VAL A N 1
ATOM 3159 C CA . VAL A 1 409 ? 29.158 -7.574 -11.822 1.00 81.00 409 VAL A CA 1
ATOM 3160 C C . VAL A 1 409 ? 28.167 -7.416 -12.964 1.00 81.00 409 VAL A C 1
ATOM 3162 O O . VAL A 1 409 ? 27.598 -6.348 -13.155 1.00 81.00 409 VAL A O 1
ATOM 3165 N N . ARG A 1 410 ? 27.928 -8.493 -13.712 1.00 78.62 410 ARG A N 1
ATOM 3166 C CA . ARG A 1 410 ? 26.783 -8.577 -14.621 1.00 78.62 410 ARG A CA 1
ATOM 3167 C C . ARG A 1 410 ? 25.564 -9.049 -13.838 1.00 78.62 410 ARG A C 1
ATOM 3169 O O . ARG A 1 410 ? 25.666 -9.993 -13.057 1.00 78.62 410 ARG A O 1
ATOM 3176 N N . ILE A 1 411 ? 24.422 -8.423 -14.084 1.00 80.75 411 ILE A N 1
ATOM 3177 C CA . ILE A 1 411 ? 23.134 -8.689 -13.439 1.00 80.75 411 ILE A CA 1
ATOM 3178 C C . ILE A 1 411 ? 22.103 -8.884 -14.549 1.00 80.75 411 ILE A C 1
ATOM 3180 O O . ILE A 1 411 ? 22.134 -8.145 -15.533 1.00 80.75 411 ILE A O 1
ATOM 3184 N N . SER A 1 412 ? 21.194 -9.845 -14.413 1.00 76.75 412 SER A N 1
ATOM 3185 C CA . SER A 1 412 ? 20.103 -10.086 -15.366 1.00 76.75 412 SER A CA 1
ATOM 3186 C C . SER A 1 412 ? 18.837 -10.547 -14.642 1.00 76.75 412 SER A C 1
ATOM 3188 O O . SER A 1 412 ? 18.945 -11.232 -13.627 1.00 76.75 412 SER A O 1
ATOM 3190 N N . TRP A 1 413 ? 17.646 -10.219 -15.140 1.00 82.31 413 TRP A N 1
ATOM 3191 C CA . TRP A 1 413 ? 16.373 -10.577 -14.492 1.00 82.31 413 TRP A CA 1
ATOM 3192 C C . TRP A 1 413 ? 15.326 -11.117 -15.475 1.00 82.31 413 TRP A C 1
ATOM 3194 O O . TRP A 1 413 ? 15.466 -10.984 -16.691 1.00 82.31 413 TRP A O 1
ATOM 3204 N N . ASN A 1 414 ? 14.296 -11.781 -14.944 1.00 79.19 414 ASN A N 1
ATOM 3205 C CA . ASN A 1 414 ? 13.181 -12.310 -15.734 1.00 79.19 414 ASN A CA 1
ATOM 3206 C C . ASN A 1 414 ? 12.059 -11.274 -15.952 1.00 79.19 414 ASN A C 1
ATOM 3208 O O . ASN A 1 414 ? 11.977 -10.257 -15.267 1.00 79.19 414 ASN A O 1
ATOM 3212 N N . LYS A 1 415 ? 11.166 -11.577 -16.900 1.00 81.19 415 LYS A N 1
ATOM 3213 C CA . LYS A 1 415 ? 10.042 -10.725 -17.331 1.00 81.19 415 LYS A CA 1
ATOM 3214 C C . LYS A 1 415 ? 8.799 -10.830 -16.426 1.00 81.19 415 LYS A C 1
ATOM 3216 O O . LYS A 1 415 ? 7.717 -10.410 -16.807 1.00 81.19 415 LYS A O 1
ATOM 3221 N N . ALA A 1 416 ? 8.931 -11.396 -15.220 1.00 83.00 416 ALA A N 1
ATOM 3222 C CA . ALA A 1 416 ? 7.792 -11.798 -14.381 1.00 83.00 416 ALA A CA 1
ATOM 3223 C C . ALA A 1 416 ? 6.838 -10.646 -14.005 1.00 83.00 416 ALA A C 1
ATOM 3225 O O . ALA A 1 416 ? 5.652 -10.887 -13.804 1.00 83.00 416 ALA A O 1
ATOM 3226 N N . ALA A 1 417 ? 7.350 -9.414 -13.949 1.00 83.50 417 ALA A N 1
ATOM 3227 C CA . ALA A 1 417 ? 6.561 -8.209 -13.709 1.00 83.50 417 ALA A CA 1
ATOM 3228 C C . ALA A 1 417 ? 5.689 -7.782 -14.909 1.00 83.50 417 ALA A C 1
ATOM 3230 O O . ALA A 1 417 ? 4.653 -7.163 -14.711 1.00 83.50 417 ALA A O 1
ATOM 3231 N N . GLU A 1 418 ? 6.085 -8.101 -16.148 1.00 83.31 418 GLU A N 1
ATOM 3232 C CA . GLU A 1 418 ? 5.321 -7.732 -17.352 1.00 83.31 418 GLU A CA 1
ATOM 3233 C C . GLU A 1 418 ? 4.071 -8.603 -17.539 1.00 83.31 418 GLU A C 1
ATOM 3235 O O . GLU A 1 418 ? 3.073 -8.133 -18.085 1.00 83.31 418 GLU A O 1
ATOM 3240 N N . ASP A 1 419 ? 4.149 -9.863 -17.096 1.00 80.62 419 ASP A N 1
ATOM 3241 C CA . ASP A 1 419 ? 3.107 -10.888 -17.236 1.00 80.62 419 ASP A CA 1
ATOM 3242 C C . ASP A 1 419 ? 2.178 -10.984 -16.003 1.00 80.62 419 ASP A C 1
ATOM 3244 O O . ASP A 1 419 ? 1.183 -11.716 -16.028 1.00 80.62 419 ASP A O 1
ATOM 3248 N N . SER A 1 420 ? 2.486 -10.283 -14.904 1.00 76.94 420 SER A N 1
ATOM 3249 C CA . SER A 1 420 ? 1.685 -10.321 -13.676 1.00 76.94 420 SER A CA 1
ATOM 3250 C C . SER A 1 420 ? 0.519 -9.335 -13.727 1.00 76.94 420 SER A C 1
ATOM 3252 O O . SER A 1 420 ? 0.735 -8.129 -13.662 1.00 76.94 420 SER A O 1
ATOM 3254 N N . ALA A 1 421 ? -0.710 -9.849 -13.796 1.00 76.38 421 ALA A N 1
ATOM 3255 C CA . ALA A 1 421 ? -1.916 -9.036 -13.645 1.00 76.38 421 ALA A CA 1
ATOM 3256 C C . ALA A 1 421 ? -2.125 -8.608 -12.186 1.00 76.38 421 ALA A C 1
ATOM 3258 O O . ALA A 1 421 ? -1.937 -9.429 -11.281 1.00 76.38 421 ALA A O 1
ATOM 3259 N N . ASP A 1 422 ? -2.616 -7.390 -11.956 1.00 74.38 422 ASP A N 1
ATOM 3260 C CA . ASP A 1 422 ? -3.021 -6.974 -10.611 1.00 74.38 422 ASP A CA 1
ATOM 3261 C C . ASP A 1 422 ? -4.270 -7.751 -10.153 1.00 74.38 422 ASP A C 1
ATOM 3263 O O . ASP A 1 422 ? -5.320 -7.767 -10.805 1.00 74.38 422 ASP A O 1
ATOM 3267 N N . ALA A 1 423 ? -4.169 -8.385 -8.984 1.00 72.44 423 ALA A N 1
ATOM 3268 C CA . ALA A 1 423 ? -5.269 -9.094 -8.343 1.00 72.44 423 ALA A CA 1
ATOM 3269 C C . ALA A 1 423 ? -6.456 -8.171 -8.005 1.00 72.44 423 ALA A C 1
ATOM 3271 O O . ALA A 1 423 ? -7.599 -8.647 -7.981 1.00 72.44 423 ALA A O 1
ATOM 3272 N N . TYR A 1 424 ? -6.222 -6.867 -7.795 1.00 72.06 424 TYR A N 1
ATOM 3273 C CA . TYR A 1 424 ? -7.295 -5.909 -7.533 1.00 72.06 424 TYR A CA 1
ATOM 3274 C C . TYR A 1 424 ? -8.279 -5.830 -8.704 1.00 72.06 424 TYR A C 1
ATOM 3276 O O . TYR A 1 424 ? -9.489 -5.839 -8.474 1.00 72.06 424 TYR A O 1
ATOM 3284 N N . TRP A 1 425 ? -7.803 -5.877 -9.958 1.00 73.62 425 TRP A N 1
ATOM 3285 C CA . TRP A 1 425 ? -8.664 -5.838 -11.148 1.00 73.62 425 TRP A CA 1
ATOM 3286 C C . TRP A 1 425 ? -9.819 -6.838 -11.066 1.00 73.62 425 TRP A C 1
ATOM 3288 O O . TRP A 1 425 ? -10.962 -6.486 -11.359 1.00 73.62 425 TRP A O 1
ATOM 3298 N N . ALA A 1 426 ? -9.555 -8.073 -10.629 1.00 72.50 426 ALA A N 1
ATOM 3299 C CA . ALA A 1 426 ? -10.588 -9.094 -10.485 1.00 72.50 426 ALA A CA 1
ATOM 3300 C C . ALA A 1 426 ? -11.656 -8.689 -9.452 1.00 72.50 426 ALA A C 1
ATOM 3302 O O . ALA A 1 426 ? -12.847 -8.891 -9.701 1.00 72.50 426 ALA A O 1
ATOM 3303 N N . LYS A 1 427 ? -11.230 -8.063 -8.348 1.00 69.00 427 LYS A N 1
ATOM 3304 C CA . LYS A 1 427 ? -12.047 -7.687 -7.186 1.00 69.00 427 LYS A CA 1
ATOM 3305 C C . LYS A 1 427 ? -12.813 -6.369 -7.328 1.00 69.00 427 LYS A C 1
ATOM 3307 O O . LYS A 1 427 ? -13.838 -6.248 -6.668 1.00 69.00 427 LYS A O 1
ATOM 3312 N N . ILE A 1 428 ? -12.398 -5.438 -8.203 1.00 67.94 428 ILE A N 1
ATOM 3313 C CA . ILE A 1 428 ? -13.137 -4.176 -8.444 1.00 67.94 428 ILE A CA 1
ATOM 3314 C C . ILE A 1 428 ? -14.616 -4.482 -8.724 1.00 67.94 428 ILE A C 1
ATOM 3316 O O . ILE A 1 428 ? -14.954 -5.099 -9.745 1.00 67.94 428 ILE A O 1
ATOM 3320 N N . ASP A 1 429 ? -15.480 -4.030 -7.818 1.00 61.31 429 ASP A N 1
ATOM 3321 C CA . ASP A 1 429 ? -16.924 -4.216 -7.884 1.00 61.31 429 ASP A CA 1
ATOM 3322 C C . ASP A 1 429 ? -17.510 -3.490 -9.103 1.00 61.31 429 ASP A C 1
ATOM 3324 O O . ASP A 1 429 ? -17.279 -2.303 -9.342 1.00 61.31 429 ASP A O 1
ATOM 3328 N N . THR A 1 430 ? -18.281 -4.232 -9.895 1.00 60.25 430 THR A N 1
ATOM 3329 C CA . THR A 1 430 ? -18.958 -3.700 -11.083 1.00 60.25 430 THR A CA 1
ATOM 3330 C C . THR A 1 430 ? -20.413 -3.359 -10.826 1.00 60.25 430 THR A C 1
ATOM 3332 O O . THR A 1 430 ? -21.046 -2.828 -11.725 1.00 60.25 430 THR A O 1
ATOM 3335 N N . THR A 1 431 ? -20.968 -3.634 -9.649 1.00 50.69 431 THR A N 1
ATOM 3336 C CA . THR A 1 431 ? -22.416 -3.758 -9.458 1.00 50.69 431 THR A CA 1
ATOM 3337 C C . THR A 1 431 ? -22.898 -3.111 -8.172 1.00 50.69 431 THR A C 1
ATOM 3339 O O . THR A 1 431 ? -22.609 -3.592 -7.083 1.00 50.69 431 THR A O 1
ATOM 3342 N N . ASN A 1 432 ? -23.761 -2.097 -8.282 1.00 49.31 432 ASN A N 1
ATOM 3343 C CA . ASN A 1 432 ? -24.491 -1.615 -7.108 1.00 49.31 432 ASN A CA 1
ATOM 3344 C C . ASN A 1 432 ? -25.296 -2.768 -6.476 1.00 49.31 432 ASN A C 1
ATOM 3346 O O . ASN A 1 432 ? -26.077 -3.441 -7.162 1.00 49.31 432 ASN A O 1
ATOM 3350 N N . GLY A 1 433 ? -25.073 -2.990 -5.175 1.00 40.34 433 GLY A N 1
ATOM 3351 C CA . GLY A 1 433 ? -25.420 -4.214 -4.445 1.00 40.34 433 GLY A CA 1
ATOM 3352 C C . GLY A 1 433 ? -26.899 -4.603 -4.499 1.00 40.34 433 GLY A C 1
ATOM 3353 O O . GLY A 1 433 ? -27.678 -4.231 -3.626 1.00 40.34 433 GLY A O 1
ATOM 3354 N N . GLY A 1 434 ? -27.267 -5.395 -5.511 1.00 36.19 434 GLY A N 1
ATOM 3355 C CA . GLY A 1 434 ? -28.586 -6.019 -5.655 1.00 36.19 434 GLY A CA 1
ATOM 3356 C C . GLY A 1 434 ? -29.298 -5.818 -6.998 1.00 36.19 434 GLY A C 1
ATOM 3357 O O . GLY A 1 434 ? -30.284 -6.511 -7.230 1.00 36.19 434 GLY A O 1
ATOM 3358 N N . LEU A 1 435 ? -28.842 -4.918 -7.887 1.00 36.53 435 LEU A N 1
ATOM 3359 C CA . LEU A 1 435 ? -29.608 -4.549 -9.102 1.00 36.53 435 LEU A CA 1
ATOM 3360 C C . LEU A 1 435 ? -28.870 -4.672 -10.449 1.00 36.53 435 LEU A C 1
ATOM 3362 O O . LEU A 1 435 ? -29.468 -4.403 -11.489 1.00 36.53 435 LEU A O 1
ATOM 3366 N N . GLY A 1 436 ? -27.605 -5.101 -10.469 1.00 41.56 436 GLY A N 1
ATOM 3367 C CA . GLY A 1 436 ? -26.888 -5.431 -11.714 1.00 41.56 436 GLY A CA 1
ATOM 3368 C C . GLY A 1 436 ? -26.530 -4.243 -12.623 1.00 41.56 436 GLY A C 1
ATOM 3369 O O . GLY A 1 436 ? -25.957 -4.445 -13.692 1.00 41.56 436 GLY A O 1
ATOM 3370 N N . THR A 1 437 ? -26.836 -3.009 -12.219 1.00 45.22 437 THR A N 1
ATOM 3371 C CA . THR A 1 437 ? -26.352 -1.787 -12.872 1.00 45.22 437 THR A CA 1
ATOM 3372 C C . THR A 1 437 ? -24.889 -1.511 -12.520 1.00 45.22 437 THR A C 1
ATOM 3374 O O . THR A 1 437 ? -24.492 -1.773 -11.378 1.00 45.22 437 THR A O 1
ATOM 3377 N N . PRO A 1 438 ? -24.096 -0.932 -13.449 1.00 49.53 438 PRO A N 1
ATOM 3378 C CA . PRO A 1 438 ? -22.715 -0.565 -13.173 1.00 49.53 438 PRO A CA 1
ATOM 3379 C C . PRO A 1 438 ? -22.590 0.305 -11.917 1.00 49.53 438 PRO A C 1
ATOM 3381 O O . PRO A 1 438 ? -23.351 1.264 -11.759 1.00 49.53 438 PRO A O 1
ATOM 3384 N N . LYS A 1 439 ? -21.632 0.001 -11.034 1.00 52.50 439 LYS A N 1
ATOM 3385 C CA . LYS A 1 439 ? -21.259 0.919 -9.949 1.00 52.50 439 LYS A CA 1
ATOM 3386 C C . LYS A 1 439 ? -20.608 2.157 -10.579 1.00 52.50 439 LYS A C 1
ATOM 3388 O O . LYS A 1 439 ? -19.666 2.038 -11.368 1.00 52.50 439 LYS A O 1
ATOM 3393 N N . TRP A 1 440 ? -21.176 3.323 -10.287 1.00 47.31 440 TRP A N 1
ATOM 3394 C CA . TRP A 1 440 ? -20.796 4.616 -10.855 1.00 47.31 440 TRP A CA 1
ATOM 3395 C C . TRP A 1 440 ? -20.367 5.547 -9.724 1.00 47.31 440 TRP A C 1
ATOM 3397 O O . TRP A 1 440 ? -21.150 5.844 -8.823 1.00 47.31 440 TRP A O 1
ATOM 3407 N N . TRP A 1 441 ? -19.124 6.004 -9.787 1.00 46.44 441 TRP A N 1
ATOM 3408 C CA . TRP A 1 441 ? -18.480 6.820 -8.768 1.00 46.44 441 TRP A CA 1
ATOM 3409 C C . TRP A 1 441 ? -18.604 8.305 -9.078 1.00 46.44 441 TRP A C 1
ATOM 3411 O O . TRP A 1 441 ? -18.417 8.703 -10.228 1.00 46.44 441 TRP A O 1
ATOM 3421 N N . ASN A 1 442 ? -18.883 9.126 -8.062 1.00 41.09 442 ASN A N 1
ATOM 3422 C CA . ASN A 1 442 ? -18.850 10.580 -8.208 1.00 41.09 442 ASN A CA 1
ATOM 3423 C C . ASN A 1 442 ? -17.399 11.044 -8.398 1.00 41.09 442 ASN A C 1
ATOM 3425 O O . ASN A 1 442 ? -16.559 10.831 -7.526 1.00 41.09 442 ASN A O 1
ATOM 3429 N N . TYR A 1 443 ? -17.123 11.737 -9.497 1.00 41.09 443 TYR A N 1
ATOM 3430 C CA . TYR A 1 443 ? -15.992 12.656 -9.582 1.00 41.09 443 TYR A CA 1
ATOM 3431 C C . TYR A 1 443 ? -16.278 13.891 -8.708 1.00 41.09 443 TYR A C 1
ATOM 3433 O O . TYR A 1 443 ? -17.434 14.210 -8.412 1.00 41.09 443 TYR A O 1
ATOM 3441 N N . PHE A 1 444 ? -15.236 14.589 -8.262 1.00 35.53 444 PHE A N 1
ATOM 3442 C CA . PHE A 1 444 ? -15.386 15.632 -7.244 1.00 35.53 444 PHE A CA 1
ATOM 3443 C C . PHE A 1 444 ? -16.098 16.894 -7.742 1.00 35.53 444 PHE A C 1
ATOM 3445 O O . PHE A 1 444 ? -15.984 17.292 -8.901 1.00 35.53 444 PHE A O 1
ATOM 3452 N N . LYS A 1 445 ? -16.814 17.557 -6.823 1.00 31.70 445 LYS A N 1
ATOM 3453 C CA . LYS A 1 445 ? -17.536 18.807 -7.092 1.00 31.70 445 LYS A CA 1
ATOM 3454 C C . LYS A 1 445 ? -16.561 19.929 -7.466 1.00 31.70 445 LYS A C 1
ATOM 3456 O O . LYS A 1 445 ? -15.894 20.485 -6.600 1.00 31.70 445 LYS A O 1
ATOM 3461 N N . GLY A 1 446 ? -16.546 20.282 -8.746 1.00 32.25 446 GLY A N 1
ATOM 3462 C CA . GLY A 1 446 ? -15.772 21.378 -9.329 1.00 32.25 446 GLY A CA 1
ATOM 3463 C C . GLY A 1 446 ? -16.233 21.673 -10.760 1.00 32.25 446 GLY A C 1
ATOM 3464 O O . GLY A 1 446 ? -17.088 20.960 -11.296 1.00 32.25 446 GLY A O 1
ATOM 3465 N N . SER A 1 447 ? -15.670 22.709 -11.380 1.00 31.58 447 SER A N 1
ATOM 3466 C CA . SER A 1 447 ? -15.902 23.108 -12.781 1.00 31.58 447 SER A CA 1
ATOM 3467 C C . SER A 1 447 ? -14.606 23.007 -13.600 1.00 31.58 447 SER A C 1
ATOM 3469 O O . SER A 1 447 ? -13.526 23.172 -13.044 1.00 31.58 447 SER A O 1
ATOM 3471 N N . TRP A 1 448 ? -14.693 22.691 -14.902 1.00 32.12 448 TRP A N 1
ATOM 3472 C CA . TRP A 1 448 ? -13.549 22.225 -15.718 1.00 32.12 448 TRP A CA 1
ATOM 3473 C C . TRP A 1 448 ? -13.672 22.686 -17.200 1.00 32.12 448 TRP A C 1
ATOM 3475 O O . TRP A 1 448 ? -14.790 22.857 -17.686 1.00 32.12 448 TRP A O 1
ATOM 3485 N N . GLN A 1 449 ? -12.564 22.880 -17.937 1.00 31.42 449 GLN A N 1
ATOM 3486 C CA . GLN A 1 449 ? -12.505 23.337 -19.354 1.00 31.42 449 GLN A CA 1
ATOM 3487 C C . GLN A 1 449 ? -11.272 22.786 -20.111 1.00 31.42 449 GLN A C 1
ATOM 3489 O O . GLN A 1 449 ? -10.266 22.571 -19.479 1.00 31.42 449 GLN A O 1
ATOM 3494 N N . TYR A 1 450 ? -11.226 22.594 -21.437 1.00 33.59 450 TYR A N 1
ATOM 3495 C CA . TYR A 1 450 ? -10.021 22.005 -22.092 1.00 33.59 450 TYR A CA 1
ATOM 3496 C C . TYR A 1 450 ? -8.748 22.874 -22.104 1.00 33.59 450 TYR A C 1
ATOM 3498 O O . TYR A 1 450 ? -8.812 24.100 -22.084 1.00 33.59 450 TYR A O 1
ATOM 3506 N N . CYS A 1 451 ? -7.580 22.225 -22.221 1.00 34.81 451 CYS A N 1
ATOM 3507 C CA . CYS A 1 451 ? -6.276 22.894 -22.240 1.00 34.81 451 CYS A CA 1
ATOM 3508 C C . CYS A 1 451 ? -5.660 23.093 -23.633 1.00 34.81 451 CYS A C 1
ATOM 3510 O O . CYS A 1 451 ? -6.018 22.476 -24.645 1.00 34.81 451 CYS A O 1
ATOM 3512 N N . THR A 1 452 ? -4.664 23.980 -23.648 1.00 35.81 452 THR A N 1
ATOM 3513 C CA . THR A 1 452 ? -3.947 24.435 -24.842 1.00 35.81 452 THR A CA 1
ATOM 3514 C C . THR A 1 452 ? -2.650 23.679 -25.134 1.00 35.81 452 THR A C 1
ATOM 3516 O O . THR A 1 452 ? -2.241 23.658 -26.294 1.00 35.81 452 THR A O 1
ATOM 3519 N N . ASP A 1 453 ? -2.030 23.035 -24.141 1.00 36.97 453 ASP A N 1
ATOM 3520 C CA . ASP A 1 453 ? -0.891 22.135 -24.369 1.00 36.97 453 ASP A CA 1
ATOM 3521 C C . ASP A 1 453 ? -1.364 20.790 -24.960 1.00 36.97 453 ASP A C 1
ATOM 3523 O O . ASP A 1 453 ? -2.524 20.402 -24.823 1.00 36.97 453 ASP A O 1
ATOM 3527 N N . THR A 1 454 ? -0.472 20.100 -25.666 1.00 35.78 454 THR A N 1
ATOM 3528 C CA . THR A 1 454 ? -0.723 18.807 -26.330 1.00 35.78 454 THR A CA 1
ATOM 3529 C C . THR A 1 454 ? 0.408 17.795 -26.111 1.00 35.78 454 THR A C 1
ATOM 3531 O O . THR A 1 454 ? 0.418 16.746 -26.749 1.00 35.78 454 THR A O 1
ATOM 3534 N N . THR A 1 455 ? 1.371 18.107 -25.234 1.00 32.81 455 THR A N 1
ATOM 3535 C CA . THR A 1 455 ? 2.540 17.258 -24.941 1.00 32.81 455 THR A CA 1
ATOM 3536 C C . THR A 1 455 ? 2.368 16.380 -23.700 1.00 32.81 455 THR A C 1
ATOM 3538 O O . THR A 1 455 ? 2.964 15.308 -23.632 1.00 32.81 455 THR A O 1
ATOM 3541 N N . LEU A 1 456 ? 1.511 16.780 -22.755 1.00 30.67 456 LEU A N 1
ATOM 3542 C CA . LEU A 1 456 ? 0.990 15.893 -21.715 1.00 30.67 456 LEU A CA 1
ATOM 3543 C C . LEU A 1 456 ? -0.100 15.009 -22.323 1.00 30.67 456 LEU A C 1
ATOM 3545 O O . LEU A 1 456 ? -1.006 15.522 -22.983 1.00 30.67 456 LEU A O 1
ATOM 3549 N N . VAL A 1 457 ? -0.031 13.699 -22.065 1.00 28.78 457 VAL A N 1
ATOM 3550 C CA . VAL A 1 457 ? -0.933 12.699 -22.668 1.00 28.78 457 VAL A CA 1
ATOM 3551 C C . VAL A 1 457 ? -2.409 12.940 -22.294 1.00 28.78 457 VAL A C 1
ATOM 3553 O O . VAL A 1 457 ? -3.289 12.516 -23.034 1.00 28.78 457 VAL A O 1
ATOM 3556 N N . ASP A 1 458 ? -2.691 13.719 -21.238 1.00 34.22 458 ASP A N 1
ATOM 3557 C CA . ASP A 1 458 ? -4.045 14.107 -20.820 1.00 34.22 458 ASP A CA 1
ATOM 3558 C C . ASP A 1 458 ? -4.108 15.553 -20.214 1.00 34.22 458 ASP A C 1
ATOM 3560 O O . ASP A 1 458 ? -3.656 15.750 -19.089 1.00 34.22 458 ASP A O 1
ATOM 3564 N N . SER A 1 459 ? -4.752 16.568 -20.865 1.00 34.66 459 SER A N 1
ATOM 3565 C CA . SER A 1 459 ? -5.048 17.912 -20.240 1.00 34.66 459 SER A CA 1
ATOM 3566 C C . SER A 1 459 ? -6.392 18.693 -20.535 1.00 34.66 459 SER A C 1
ATOM 3568 O O . SER A 1 459 ? -6.616 19.191 -21.643 1.00 34.66 459 SER A O 1
ATOM 3570 N N . PHE A 1 460 ? -7.226 18.911 -19.489 1.00 35.62 460 PHE A N 1
ATOM 3571 C CA . PHE A 1 460 ? -8.352 19.861 -19.288 1.00 35.62 460 PHE A CA 1
ATOM 3572 C C . PHE A 1 460 ? -8.325 20.510 -17.874 1.00 35.62 460 PHE A C 1
ATOM 3574 O O . PHE A 1 460 ? -8.114 19.881 -16.851 1.00 35.62 460 PHE A O 1
ATOM 3581 N N . GLU A 1 461 ? -8.492 21.817 -17.802 1.00 36.44 461 GLU A N 1
ATOM 3582 C CA . GLU A 1 461 ? -8.306 22.738 -16.687 1.00 36.44 461 GLU A CA 1
ATOM 3583 C C . GLU A 1 461 ? -9.492 22.834 -15.693 1.00 36.44 461 GLU A C 1
ATOM 3585 O O . GLU A 1 461 ? -10.541 23.355 -16.061 1.00 36.44 461 GLU A O 1
ATOM 3590 N N . ILE A 1 462 ? -9.331 22.416 -14.426 1.00 35.56 462 ILE A N 1
ATOM 3591 C CA . ILE A 1 462 ? -10.216 22.758 -13.288 1.00 35.56 462 ILE A CA 1
ATOM 3592 C C . ILE A 1 462 ? -10.230 24.278 -13.071 1.00 35.56 462 ILE A C 1
ATOM 3594 O O . ILE A 1 462 ? -9.180 24.902 -13.197 1.00 35.56 462 ILE A O 1
ATOM 3598 N N . PHE A 1 463 ? -11.359 24.853 -12.654 1.00 34.47 463 PHE A N 1
ATOM 3599 C CA . PHE A 1 463 ? -11.471 26.163 -12.002 1.00 34.47 463 PHE A CA 1
ATOM 3600 C C . PHE A 1 463 ? -11.433 26.010 -10.477 1.00 34.47 463 PHE A C 1
ATOM 3602 O O . PHE A 1 463 ? -12.112 25.146 -9.922 1.00 34.47 463 PHE A O 1
ATOM 3609 N N . ILE A 1 464 ? -10.660 26.860 -9.797 1.00 36.41 464 ILE A N 1
ATOM 3610 C CA . ILE A 1 464 ? -10.297 26.659 -8.383 1.00 36.41 464 ILE A CA 1
ATOM 3611 C C . ILE A 1 464 ? -11.075 27.597 -7.435 1.00 36.41 464 ILE A C 1
ATOM 3613 O O . ILE A 1 464 ? -11.322 27.239 -6.285 1.00 36.41 464 ILE A O 1
ATOM 3617 N N . ALA A 1 465 ? -11.521 28.767 -7.908 1.00 34.62 465 ALA A N 1
ATOM 3618 C CA . ALA A 1 465 ? -12.318 29.719 -7.127 1.00 34.62 465 ALA A CA 1
ATOM 3619 C C . ALA A 1 465 ? -13.184 30.650 -8.007 1.00 34.62 465 ALA A C 1
ATOM 3621 O O . ALA A 1 465 ? -13.095 30.653 -9.236 1.00 34.62 465 ALA A O 1
ATOM 3622 N N . LEU A 1 466 ? -14.019 31.474 -7.356 1.00 36.06 466 LEU A N 1
ATOM 3623 C CA . LEU A 1 466 ? -14.889 32.494 -7.974 1.00 36.06 466 LEU A CA 1
ATOM 3624 C C . LEU A 1 466 ? -14.128 33.657 -8.655 1.00 36.06 466 LEU A C 1
ATOM 3626 O O . LEU A 1 466 ? -14.759 34.542 -9.227 1.00 36.06 466 LEU A O 1
ATOM 3630 N N . ASP A 1 467 ? -12.794 33.663 -8.601 1.00 31.52 467 ASP A N 1
ATOM 3631 C CA . ASP A 1 467 ? -11.895 34.726 -9.070 1.00 31.52 467 ASP A CA 1
ATOM 3632 C C . ASP A 1 467 ? -11.108 34.368 -10.351 1.00 31.52 467 ASP A C 1
ATOM 3634 O O . ASP A 1 467 ? -10.172 35.072 -10.728 1.00 31.52 467 ASP A O 1
ATOM 3638 N N . SER A 1 468 ? -11.538 33.323 -11.072 1.00 33.22 468 SER A N 1
ATOM 3639 C CA . SER A 1 468 ? -11.035 32.898 -12.396 1.00 33.22 468 SER A CA 1
ATOM 3640 C C . SER A 1 468 ? -9.594 32.341 -12.463 1.00 33.22 468 SER A C 1
ATOM 3642 O O . SER A 1 468 ? -8.819 32.691 -13.350 1.00 33.22 468 SER A O 1
ATOM 3644 N N . THR A 1 469 ? -9.249 31.408 -11.570 1.00 32.47 469 THR A N 1
ATOM 3645 C CA . THR A 1 469 ? -7.945 30.700 -11.515 1.00 32.47 469 THR A CA 1
ATOM 3646 C C . THR A 1 469 ? -8.067 29.193 -11.857 1.00 32.47 469 THR A C 1
ATOM 3648 O O . THR A 1 469 ? -9.101 28.598 -11.538 1.00 32.47 469 THR A O 1
ATOM 3651 N N . THR A 1 470 ? -7.076 28.564 -12.540 1.00 34.47 470 THR A N 1
ATOM 3652 C CA . THR A 1 470 ? -7.261 27.259 -13.258 1.00 34.47 470 THR A CA 1
ATOM 3653 C C . THR A 1 470 ? -6.037 26.261 -13.337 1.00 34.47 470 THR A C 1
ATOM 3655 O O . THR A 1 470 ? -4.900 26.729 -13.331 1.00 34.47 470 THR A O 1
ATOM 3658 N N . ALA A 1 471 ? -6.209 24.902 -13.424 1.00 36.75 471 ALA A N 1
ATOM 3659 C CA . ALA A 1 471 ? -5.123 23.851 -13.596 1.00 36.75 471 ALA A CA 1
ATOM 3660 C C . ALA A 1 471 ? -5.520 22.446 -14.232 1.00 36.75 471 ALA A C 1
ATOM 3662 O O . ALA A 1 471 ? -6.673 22.090 -14.120 1.00 36.75 471 ALA A O 1
ATOM 3663 N N . ARG A 1 472 ? -4.637 21.606 -14.858 1.00 36.22 472 ARG A N 1
ATOM 3664 C CA . ARG A 1 472 ? -4.890 20.681 -16.054 1.00 36.22 472 ARG A CA 1
ATOM 3665 C C . ARG A 1 472 ? -4.951 19.094 -15.934 1.00 36.22 472 ARG A C 1
ATOM 3667 O O . ARG A 1 472 ? -3.998 18.540 -15.404 1.00 36.22 472 ARG A O 1
ATOM 3674 N N . VAL A 1 473 ? -5.925 18.363 -16.564 1.00 37.12 473 VAL A N 1
ATOM 3675 C CA . VAL A 1 473 ? -6.115 16.859 -16.780 1.00 37.12 473 VAL A CA 1
ATOM 3676 C C . VAL A 1 473 ? -7.092 16.445 -17.966 1.00 37.12 473 VAL A C 1
ATOM 3678 O O . VAL A 1 473 ? -8.215 16.900 -17.938 1.00 37.12 473 VAL A O 1
ATOM 3681 N N . ALA A 1 474 ? -6.742 15.603 -18.975 1.00 35.03 474 ALA A N 1
ATOM 3682 C CA . ALA A 1 474 ? -7.457 15.069 -20.224 1.00 35.03 474 ALA A CA 1
ATOM 3683 C C . ALA A 1 474 ? -7.848 15.917 -21.528 1.00 35.03 474 ALA A C 1
ATOM 3685 O O . ALA A 1 474 ? -8.588 16.884 -21.435 1.00 35.03 474 ALA A O 1
ATOM 3686 N N . ARG A 1 475 ? -7.504 15.515 -22.801 1.00 32.38 475 ARG A N 1
ATOM 3687 C CA . ARG A 1 475 ? -8.069 16.053 -24.118 1.00 32.38 475 ARG A CA 1
ATOM 3688 C C . ARG A 1 475 ? -8.546 14.950 -25.096 1.00 32.38 475 ARG A C 1
ATOM 3690 O O . ARG A 1 475 ? -7.726 14.342 -25.775 1.00 32.38 475 ARG A O 1
ATOM 3697 N N . GLY A 1 476 ? -9.862 14.822 -25.329 1.00 34.41 476 GLY A N 1
ATOM 3698 C CA . GLY A 1 476 ? -10.406 14.081 -26.491 1.00 34.41 476 GLY A CA 1
ATOM 3699 C C . GLY A 1 476 ? -11.754 13.376 -26.288 1.00 34.41 476 GLY A C 1
ATOM 3700 O O . GLY A 1 476 ? -12.495 13.190 -27.251 1.00 34.41 476 GLY A O 1
ATOM 3701 N N . ALA A 1 477 ? -12.095 13.011 -25.051 1.00 35.88 477 ALA A N 1
ATOM 3702 C CA . ALA A 1 477 ? -13.364 12.361 -24.723 1.00 35.88 477 ALA A CA 1
ATOM 3703 C C . ALA A 1 477 ? -14.533 13.359 -24.684 1.00 35.88 477 ALA A C 1
ATOM 3705 O O . ALA A 1 477 ? -14.375 14.465 -24.176 1.00 35.88 477 ALA A O 1
ATOM 3706 N N . GLY A 1 478 ? -15.720 12.958 -25.149 1.00 36.12 478 GLY A N 1
ATOM 3707 C CA . GLY A 1 478 ? -16.965 13.635 -24.771 1.00 36.12 478 GLY A CA 1
ATOM 3708 C C . GLY A 1 478 ? -17.402 13.209 -23.366 1.00 36.12 478 GLY A C 1
ATOM 3709 O O . GLY A 1 478 ? -17.112 12.086 -22.957 1.00 36.12 478 GLY A O 1
ATOM 3710 N N . ASN A 1 479 ? -18.125 14.068 -22.635 1.00 39.19 479 ASN A N 1
ATOM 3711 C CA . ASN A 1 479 ? -18.758 13.671 -21.371 1.00 39.19 479 ASN A CA 1
ATOM 3712 C C . ASN A 1 479 ? -19.691 12.465 -21.636 1.00 39.19 479 ASN A C 1
ATOM 3714 O O . ASN A 1 479 ? -20.642 12.629 -22.408 1.00 39.19 479 ASN A O 1
ATOM 3718 N N . PRO A 1 480 ? -19.477 11.288 -21.010 1.00 37.91 480 PRO A N 1
ATOM 3719 C CA . PRO A 1 480 ? -20.274 10.087 -21.278 1.00 37.91 480 PRO A CA 1
ATOM 3720 C C . PRO A 1 480 ? -21.763 10.235 -20.920 1.00 37.91 480 PRO A C 1
ATOM 3722 O O . PRO A 1 480 ? -22.577 9.458 -21.413 1.00 37.91 480 PRO A O 1
ATOM 3725 N N . ALA A 1 481 ? -22.133 11.238 -20.113 1.00 33.81 481 ALA A N 1
ATOM 3726 C CA . ALA A 1 481 ? -23.518 11.569 -19.768 1.00 33.81 481 ALA A CA 1
ATOM 3727 C C . ALA A 1 481 ? -24.116 12.745 -20.578 1.00 33.81 481 ALA A C 1
ATOM 3729 O O . ALA A 1 481 ? -25.286 13.075 -20.396 1.00 33.81 481 ALA A O 1
ATOM 3730 N N . GLY A 1 482 ? -23.352 13.387 -21.472 1.00 31.36 482 GLY A N 1
ATOM 3731 C CA . GLY A 1 482 ? -23.881 14.382 -22.418 1.00 31.36 482 GLY A CA 1
ATOM 3732 C C . GLY A 1 482 ? -24.347 15.725 -21.827 1.00 31.36 482 GLY A C 1
ATOM 3733 O O . GLY A 1 482 ? -25.200 16.375 -22.428 1.00 31.36 482 GLY A O 1
ATOM 3734 N N . GLY A 1 483 ? -23.809 16.156 -20.679 1.00 34.84 483 GLY A N 1
ATOM 3735 C CA . GLY A 1 483 ? -24.159 17.427 -20.023 1.00 34.84 483 GLY A CA 1
ATOM 3736 C C . GLY A 1 483 ? -22.973 18.375 -19.793 1.00 34.84 483 GLY A C 1
ATOM 3737 O O . GLY A 1 483 ? -21.814 17.971 -19.876 1.00 34.84 483 GLY A O 1
ATOM 3738 N N . THR A 1 484 ? -23.268 19.639 -19.472 1.00 32.50 484 THR A N 1
ATOM 3739 C CA . THR A 1 484 ? -22.276 20.669 -19.087 1.00 32.50 484 THR A CA 1
ATOM 3740 C C . THR A 1 484 ? -22.154 20.874 -17.573 1.00 32.50 484 THR A C 1
ATOM 3742 O O . THR A 1 484 ? -21.368 21.711 -17.143 1.00 32.50 484 THR A O 1
ATOM 3745 N N . ASP A 1 485 ? -22.936 20.152 -16.766 1.00 33.69 485 ASP A N 1
ATOM 3746 C CA . ASP A 1 485 ? -22.820 20.156 -15.305 1.00 33.69 485 ASP A CA 1
ATOM 3747 C C . ASP A 1 485 ? -21.858 19.047 -14.857 1.00 33.69 485 ASP A C 1
ATOM 3749 O O . ASP A 1 485 ? -22.044 17.871 -15.178 1.00 33.69 485 ASP A O 1
ATOM 3753 N N . THR A 1 486 ? -20.813 19.439 -14.134 1.00 38.03 486 THR A N 1
ATOM 3754 C CA . THR A 1 486 ? -19.742 18.568 -13.637 1.00 38.03 486 THR A CA 1
ATOM 3755 C C . THR A 1 486 ? -19.835 18.288 -12.137 1.00 38.03 486 THR A C 1
ATOM 3757 O O . THR A 1 486 ? -18.961 17.617 -11.596 1.00 38.03 486 THR A O 1
ATOM 3760 N N . LEU A 1 487 ? -20.911 18.715 -11.460 1.00 34.88 487 LEU A N 1
ATOM 3761 C CA . LEU A 1 487 ? -21.210 18.321 -10.073 1.00 34.88 487 LEU A CA 1
ATOM 3762 C C . LEU A 1 487 ? -21.548 16.826 -9.921 1.00 34.88 487 LEU A C 1
ATOM 3764 O O . LEU A 1 487 ? -21.566 16.324 -8.798 1.00 34.88 487 LEU A O 1
ATOM 3768 N N . PHE A 1 488 ? -21.818 16.140 -11.039 1.00 38.69 488 PHE A N 1
ATOM 3769 C CA . PHE A 1 488 ? -22.224 14.733 -11.122 1.00 38.69 488 PHE A CA 1
ATOM 3770 C C . PHE A 1 488 ? -21.542 14.001 -12.293 1.00 38.69 488 PHE A C 1
ATOM 3772 O O . PHE A 1 488 ? -22.169 13.215 -13.004 1.00 38.69 488 PHE A O 1
ATOM 3779 N N . ALA A 1 489 ? -20.259 14.276 -12.545 1.00 41.22 489 ALA A N 1
ATOM 3780 C CA . ALA A 1 489 ? -19.494 13.452 -13.478 1.00 41.22 489 ALA A CA 1
ATOM 3781 C C . ALA A 1 489 ? -19.319 12.048 -12.870 1.00 41.22 489 ALA A C 1
ATOM 3783 O O . ALA A 1 489 ? -18.737 11.901 -11.798 1.00 41.22 489 ALA A O 1
ATOM 3784 N N . PHE A 1 490 ? -19.849 11.024 -13.540 1.00 45.47 490 PHE A N 1
ATOM 3785 C CA . PHE A 1 490 ? -19.812 9.639 -13.072 1.00 45.47 490 PHE A CA 1
ATOM 3786 C C . PHE A 1 490 ? -18.802 8.808 -13.864 1.00 45.47 490 PHE A C 1
ATOM 3788 O O . PHE A 1 490 ? -18.772 8.879 -15.093 1.00 45.47 490 PHE A O 1
ATOM 3795 N N . TYR A 1 491 ? -18.030 7.960 -13.179 1.00 50.03 491 TYR A N 1
ATOM 3796 C CA . TYR A 1 491 ? -17.133 6.996 -13.826 1.00 50.03 491 TYR A CA 1
ATOM 3797 C C . TYR A 1 491 ? -17.279 5.575 -13.274 1.00 50.03 491 TYR A C 1
ATOM 3799 O O . TYR A 1 491 ? -17.594 5.370 -12.103 1.00 50.03 491 TYR A O 1
ATOM 3807 N N . ASN A 1 492 ? -17.057 4.577 -14.130 1.00 55.75 492 ASN A N 1
ATOM 3808 C CA . ASN A 1 492 ? -16.951 3.186 -13.712 1.00 55.75 492 ASN A CA 1
ATOM 3809 C C . ASN A 1 492 ? -15.467 2.843 -13.556 1.00 55.75 492 ASN A C 1
ATOM 3811 O O . ASN A 1 492 ? -14.721 2.861 -14.532 1.00 55.75 492 ASN A O 1
ATOM 3815 N N . GLN A 1 493 ? -15.043 2.524 -12.335 1.00 54.69 493 GLN A N 1
ATOM 3816 C CA . GLN A 1 493 ? -13.632 2.291 -12.013 1.00 54.69 493 GLN A CA 1
ATOM 3817 C C . GLN A 1 493 ? -13.013 1.170 -12.862 1.00 54.69 493 GLN A C 1
ATOM 3819 O O . GLN A 1 493 ? -11.923 1.333 -13.402 1.00 54.69 493 GLN A O 1
ATOM 3824 N N . LYS A 1 494 ? -13.738 0.064 -13.070 1.00 65.12 494 LYS A N 1
ATOM 3825 C CA . LYS A 1 494 ? -13.270 -1.075 -13.878 1.00 65.12 494 LYS A CA 1
ATOM 3826 C C . LYS A 1 494 ? -13.235 -0.791 -15.387 1.00 65.12 494 LYS A C 1
ATOM 3828 O O . LYS A 1 494 ? -12.645 -1.560 -16.130 1.00 65.12 494 LYS A O 1
ATOM 3833 N N . ALA A 1 495 ? -13.837 0.301 -15.856 1.00 60.34 495 ALA A N 1
ATOM 3834 C CA . ALA A 1 495 ? -13.691 0.763 -17.237 1.00 60.34 495 ALA A CA 1
ATOM 3835 C C . ALA A 1 495 ? -12.459 1.669 -17.442 1.00 60.34 495 ALA A C 1
ATOM 3837 O O . ALA A 1 495 ? -12.155 2.013 -18.582 1.00 60.34 495 ALA A O 1
ATOM 3838 N N . MET A 1 496 ? -11.781 2.075 -16.361 1.00 55.75 496 MET A N 1
ATOM 3839 C CA . MET A 1 496 ? -10.642 3.005 -16.382 1.00 55.75 496 MET A CA 1
ATOM 3840 C C . MET A 1 496 ? -9.335 2.420 -15.814 1.00 55.75 496 MET A C 1
ATOM 3842 O O . MET A 1 496 ? -8.274 3.004 -16.031 1.00 55.75 496 MET A O 1
ATOM 3846 N N . TYR A 1 497 ? -9.421 1.298 -15.096 1.00 63.97 497 TYR A N 1
ATOM 3847 C CA . TYR A 1 497 ? -8.292 0.546 -14.541 1.00 63.97 497 TYR A CA 1
ATOM 3848 C C . TYR A 1 497 ? -7.617 -0.315 -15.619 1.00 63.97 497 TYR A C 1
ATOM 3850 O O . TYR A 1 497 ? -8.309 -0.924 -16.439 1.00 63.97 497 TYR A O 1
ATOM 3858 N N . GLU A 1 498 ? -6.289 -0.413 -15.609 1.00 67.31 498 GLU A N 1
ATOM 3859 C CA . GLU A 1 498 ? -5.529 -1.193 -16.595 1.00 67.31 498 GLU A CA 1
ATOM 3860 C C . GLU A 1 498 ? -5.031 -2.506 -15.943 1.00 67.31 498 GLU A C 1
ATOM 3862 O O . GLU A 1 498 ? -4.322 -2.440 -14.951 1.00 67.31 498 GLU A O 1
ATOM 3867 N N . PRO A 1 499 ? -5.376 -3.725 -16.417 1.00 69.50 499 PRO A N 1
ATOM 3868 C CA . PRO A 1 499 ? -5.075 -4.957 -15.659 1.00 69.50 499 PRO A CA 1
ATOM 3869 C C . PRO A 1 499 ? -3.602 -5.416 -15.672 1.00 69.50 499 PRO A C 1
ATOM 3871 O O . PRO A 1 499 ? -3.288 -6.414 -15.029 1.00 69.50 499 PRO A O 1
ATOM 3874 N N . TYR A 1 500 ? -2.751 -4.760 -16.469 1.00 72.19 500 TYR A N 1
ATOM 3875 C CA . TYR A 1 500 ? -1.359 -5.129 -16.785 1.00 72.19 500 TYR A CA 1
ATOM 3876 C C . TYR A 1 500 ? -0.505 -3.862 -17.009 1.00 72.19 500 TYR A C 1
ATOM 3878 O O . TYR A 1 500 ? 0.181 -3.709 -18.028 1.00 72.19 500 TYR A O 1
ATOM 3886 N N . ASP A 1 501 ? -0.606 -2.917 -16.081 1.00 66.06 501 ASP A N 1
ATOM 3887 C CA . ASP A 1 501 ? -0.091 -1.548 -16.172 1.00 66.06 501 ASP A CA 1
ATOM 3888 C C . ASP A 1 501 ? 1.410 -1.390 -15.874 1.00 66.06 501 ASP A C 1
ATOM 3890 O O . ASP A 1 501 ? 1.900 -0.267 -15.758 1.00 66.06 501 ASP A O 1
ATOM 3894 N N . PHE A 1 502 ? 2.152 -2.501 -15.809 1.00 78.38 502 PHE A N 1
ATOM 3895 C CA . PHE A 1 502 ? 3.604 -2.516 -15.636 1.00 78.38 502 PHE A CA 1
ATOM 3896 C C . PHE A 1 502 ? 4.298 -1.527 -16.578 1.00 78.38 502 PHE A C 1
ATOM 3898 O O . PHE A 1 502 ? 4.249 -1.681 -17.797 1.00 78.38 502 PHE A O 1
ATOM 3905 N N . GLN A 1 503 ? 4.999 -0.543 -16.022 1.00 72.44 503 GLN A N 1
ATOM 3906 C CA . GLN A 1 503 ? 5.638 0.517 -16.789 1.00 72.44 503 GLN A CA 1
ATOM 3907 C C . GLN A 1 503 ? 7.153 0.368 -16.897 1.00 72.44 503 GLN A C 1
ATOM 3909 O O . GLN A 1 503 ? 7.697 0.803 -17.908 1.00 72.44 503 GLN A O 1
ATOM 3914 N N . GLY A 1 504 ? 7.874 -0.235 -15.942 1.00 76.81 504 GLY A N 1
ATOM 3915 C CA . GLY A 1 504 ? 9.336 -0.307 -16.080 1.00 76.81 504 GLY A CA 1
ATOM 3916 C C . GLY A 1 504 ? 10.161 -0.905 -14.942 1.00 76.81 504 GLY A C 1
ATOM 3917 O O . GLY A 1 504 ? 9.646 -1.356 -13.920 1.00 76.81 504 GLY A O 1
ATOM 3918 N N . TYR A 1 505 ? 11.482 -0.886 -15.145 1.00 77.44 505 TYR A N 1
ATOM 3919 C CA . TYR A 1 505 ? 12.491 -1.389 -14.211 1.00 77.44 505 TYR A CA 1
ATOM 3920 C C . TYR A 1 505 ? 13.498 -0.319 -13.772 1.00 77.44 505 TYR A C 1
ATOM 3922 O O . TYR A 1 505 ? 13.992 0.474 -14.580 1.00 77.44 505 TYR A O 1
ATOM 3930 N N . LEU A 1 506 ? 13.902 -0.408 -12.504 1.00 77.56 506 LEU A N 1
ATOM 3931 C CA . LEU A 1 506 ? 15.061 0.273 -11.929 1.00 77.56 506 LEU A CA 1
ATOM 3932 C C . LEU A 1 506 ? 15.962 -0.738 -11.223 1.00 77.56 506 LEU A C 1
ATOM 3934 O O . LEU A 1 506 ? 15.479 -1.605 -10.497 1.00 77.56 506 LEU A O 1
ATOM 3938 N N . VAL A 1 507 ? 17.277 -0.598 -11.378 1.00 80.06 507 VAL A N 1
ATOM 3939 C CA . VAL A 1 507 ? 18.257 -1.477 -10.727 1.00 80.06 507 VAL A CA 1
ATOM 3940 C C . VAL A 1 507 ? 19.073 -0.683 -9.710 1.00 80.06 507 VAL A C 1
ATOM 3942 O O . VAL A 1 507 ? 19.585 0.396 -10.015 1.00 80.06 507 VAL A O 1
ATOM 3945 N N . VAL A 1 508 ? 19.188 -1.224 -8.497 1.00 81.06 508 VAL A N 1
ATOM 3946 C CA . VAL A 1 508 ? 19.832 -0.588 -7.336 1.00 81.06 508 VAL A CA 1
ATOM 3947 C C . VAL A 1 508 ? 20.894 -1.484 -6.709 1.00 81.06 508 VAL A C 1
ATOM 3949 O O . VAL A 1 508 ? 20.778 -2.710 -6.751 1.00 81.06 508 VAL A O 1
ATOM 3952 N N . LYS A 1 509 ? 21.900 -0.871 -6.074 1.00 88.06 509 LYS A N 1
ATOM 3953 C CA . LYS A 1 509 ? 22.901 -1.562 -5.248 1.00 88.06 509 LYS A CA 1
ATOM 3954 C C . LYS A 1 509 ? 23.146 -0.889 -3.904 1.00 88.06 509 LYS A C 1
ATOM 3956 O O . LYS A 1 509 ? 23.074 0.332 -3.790 1.00 88.06 509 LYS A O 1
ATOM 3961 N N . ALA A 1 510 ? 23.503 -1.687 -2.901 1.00 85.88 510 ALA A N 1
ATOM 3962 C CA . ALA A 1 510 ? 23.884 -1.212 -1.571 1.00 85.88 510 ALA A CA 1
ATOM 3963 C C . ALA A 1 510 ? 24.879 -2.165 -0.880 1.00 85.88 510 ALA A C 1
ATOM 3965 O O . ALA A 1 510 ? 25.174 -3.254 -1.378 1.00 85.88 510 ALA A O 1
ATOM 3966 N N . ARG A 1 511 ? 25.412 -1.767 0.283 1.00 83.62 511 ARG A N 1
ATOM 3967 C CA . ARG A 1 511 ? 26.353 -2.585 1.075 1.00 83.62 511 ARG A CA 1
ATOM 3968 C C . ARG A 1 511 ? 25.650 -3.583 1.993 1.00 83.62 511 ARG A C 1
ATOM 3970 O O . ARG A 1 511 ? 26.185 -4.666 2.232 1.00 83.62 511 ARG A O 1
ATOM 3977 N N . THR A 1 512 ? 24.443 -3.262 2.441 1.00 80.44 512 THR A N 1
ATOM 3978 C CA . THR A 1 512 ? 23.559 -4.124 3.230 1.00 80.44 512 THR A CA 1
ATOM 3979 C C . THR A 1 512 ? 22.139 -4.127 2.664 1.00 80.44 512 THR A C 1
ATOM 3981 O O . THR A 1 512 ? 21.733 -3.219 1.940 1.00 80.44 512 THR A O 1
ATOM 3984 N N . MET A 1 513 ? 21.349 -5.133 3.048 1.00 76.81 513 MET A N 1
ATOM 3985 C CA . MET A 1 513 ? 19.936 -5.227 2.667 1.00 76.81 513 MET A CA 1
ATOM 3986 C C . MET A 1 513 ? 19.092 -4.052 3.206 1.00 76.81 513 MET A C 1
ATOM 3988 O O . MET A 1 513 ? 18.128 -3.642 2.570 1.00 76.81 513 MET A O 1
ATOM 3992 N N . ALA A 1 514 ? 19.470 -3.477 4.355 1.00 68.50 514 ALA A N 1
ATOM 3993 C CA . ALA A 1 514 ? 18.775 -2.330 4.944 1.00 68.50 514 ALA A CA 1
ATOM 3994 C C . ALA A 1 514 ? 19.026 -1.030 4.160 1.00 68.50 514 ALA A C 1
ATOM 3996 O O . ALA A 1 514 ? 18.104 -0.251 3.941 1.00 68.50 514 ALA A O 1
ATOM 3997 N N . GLU A 1 515 ? 20.252 -0.814 3.681 1.00 74.06 515 GLU A N 1
ATOM 3998 C CA . GLU A 1 515 ? 20.591 0.342 2.839 1.00 74.06 515 GLU A CA 1
ATOM 3999 C C . GLU A 1 515 ? 19.968 0.246 1.439 1.00 74.06 515 GLU A C 1
ATOM 4001 O O . GLU A 1 515 ? 19.707 1.270 0.822 1.00 74.06 515 GLU A O 1
ATOM 4006 N N . LEU A 1 516 ? 19.665 -0.962 0.947 1.00 73.94 516 LEU A N 1
ATOM 4007 C CA . LEU A 1 516 ? 18.978 -1.169 -0.335 1.00 73.94 516 LEU A CA 1
ATOM 4008 C C . LEU A 1 516 ? 17.527 -0.638 -0.317 1.00 73.94 516 LEU A C 1
ATOM 4010 O O . LEU A 1 516 ? 17.011 -0.176 -1.340 1.00 73.94 516 LEU A O 1
ATOM 4014 N N . MET A 1 517 ? 16.883 -0.650 0.857 1.00 63.38 517 MET A N 1
ATOM 4015 C CA . MET A 1 517 ? 15.580 -0.009 1.080 1.00 63.38 517 MET A CA 1
ATOM 4016 C C . MET A 1 517 ? 15.668 1.518 1.094 1.00 63.38 517 MET A C 1
ATOM 4018 O O . MET A 1 517 ? 14.728 2.181 0.662 1.00 63.38 517 MET A O 1
ATOM 4022 N N . ASP A 1 518 ? 16.780 2.070 1.577 1.00 59.81 518 ASP A N 1
ATOM 4023 C CA . ASP A 1 518 ? 16.972 3.500 1.804 1.00 59.81 518 ASP A CA 1
ATOM 4024 C C . ASP A 1 518 ? 17.393 4.224 0.506 1.00 59.81 518 ASP A C 1
ATOM 4026 O O . ASP A 1 518 ? 18.509 4.023 0.014 1.00 59.81 518 ASP A O 1
ATOM 4030 N N . PRO A 1 519 ? 16.552 5.114 -0.058 1.00 58.75 519 PRO A N 1
ATOM 4031 C CA . PRO A 1 519 ? 16.875 5.807 -1.302 1.00 58.75 519 PRO A CA 1
ATOM 4032 C C . PRO A 1 519 ? 18.067 6.768 -1.223 1.00 58.75 519 PRO A C 1
ATOM 4034 O O . PRO A 1 519 ? 18.540 7.198 -2.273 1.00 58.75 519 PRO A O 1
ATOM 4037 N N . LEU A 1 520 ? 18.537 7.108 -0.017 1.00 59.06 520 LEU A N 1
ATOM 4038 C CA . LEU A 1 520 ? 19.705 7.958 0.233 1.00 59.06 520 LEU A CA 1
ATOM 4039 C C . LEU A 1 520 ? 20.992 7.146 0.476 1.00 59.06 520 LEU A C 1
ATOM 4041 O O . LEU A 1 520 ? 22.072 7.735 0.547 1.00 59.06 520 LEU A O 1
ATOM 4045 N N . ARG A 1 521 ? 20.899 5.814 0.626 1.00 63.88 521 ARG A N 1
ATOM 4046 C CA . ARG A 1 521 ? 22.042 4.916 0.911 1.00 63.88 521 ARG A CA 1
ATOM 4047 C C . ARG A 1 521 ? 22.255 3.801 -0.125 1.00 63.88 521 ARG A C 1
ATOM 4049 O O . ARG A 1 521 ? 23.179 3.002 0.030 1.00 63.88 521 ARG A O 1
ATOM 4056 N N . ARG A 1 522 ? 21.463 3.782 -1.201 1.00 71.38 522 ARG A N 1
ATOM 4057 C CA . ARG A 1 522 ? 21.653 2.934 -2.391 1.00 71.38 522 ARG A CA 1
ATOM 4058 C C . ARG A 1 522 ? 22.138 3.750 -3.592 1.00 71.38 522 ARG A C 1
ATOM 4060 O O . ARG A 1 522 ? 21.703 4.883 -3.780 1.00 71.38 522 ARG A O 1
ATOM 4067 N N . ASP A 1 523 ? 22.982 3.155 -4.431 1.00 75.00 523 ASP A N 1
ATOM 4068 C CA . ASP A 1 523 ? 23.315 3.701 -5.754 1.00 75.00 523 ASP A CA 1
ATOM 4069 C C . ASP A 1 523 ? 22.374 3.100 -6.819 1.00 75.00 523 ASP A C 1
ATOM 4071 O O . ASP A 1 523 ? 21.982 1.933 -6.724 1.00 75.00 523 ASP A O 1
ATOM 4075 N N . TYR A 1 524 ? 22.055 3.871 -7.861 1.00 73.19 524 TYR A N 1
ATOM 4076 C CA . TYR A 1 524 ? 21.321 3.408 -9.048 1.00 73.19 524 TYR A CA 1
ATOM 4077 C C . TYR A 1 524 ? 22.301 3.003 -10.162 1.00 73.19 524 TYR A C 1
ATOM 4079 O O . TYR A 1 524 ? 23.360 3.617 -10.301 1.00 73.19 524 TYR A O 1
ATOM 4087 N N . LEU A 1 525 ? 21.977 1.973 -10.949 1.00 72.44 525 LEU A N 1
ATOM 4088 C CA . LEU A 1 525 ? 22.878 1.442 -11.984 1.00 72.44 525 LEU A CA 1
ATOM 4089 C C . LEU A 1 525 ? 22.612 2.031 -13.379 1.00 72.44 525 LEU A C 1
ATOM 4091 O O . LEU A 1 525 ? 21.483 2.374 -13.718 1.00 72.44 525 LEU A O 1
ATOM 4095 N N . GLY A 1 526 ? 23.668 2.071 -14.202 1.00 58.44 526 GLY A N 1
ATOM 4096 C CA . GLY A 1 526 ? 23.640 2.504 -15.604 1.00 58.44 526 GLY A CA 1
ATOM 4097 C C . GLY A 1 526 ? 23.373 4.002 -15.760 1.00 58.44 526 GLY A C 1
ATOM 4098 O O . GLY A 1 526 ? 22.227 4.412 -15.862 1.00 58.44 526 GLY A O 1
ATOM 4099 N N . SER A 1 527 ? 24.412 4.839 -15.792 1.00 50.47 527 SER A N 1
ATOM 4100 C CA . SER A 1 527 ? 24.261 6.301 -15.896 1.00 50.47 527 SER A CA 1
ATOM 4101 C C . SER A 1 527 ? 25.409 6.955 -16.667 1.00 50.47 527 SER A C 1
ATOM 4103 O O . SER A 1 527 ? 26.460 6.345 -16.847 1.00 50.47 527 SER A O 1
ATOM 4105 N N . TYR A 1 528 ? 25.240 8.218 -17.078 1.00 44.72 528 TYR A N 1
ATOM 4106 C CA . TYR A 1 528 ? 26.294 9.001 -17.744 1.00 44.72 528 TYR A CA 1
ATOM 4107 C C . TYR A 1 528 ? 27.604 9.025 -16.939 1.00 44.72 528 TYR A C 1
ATOM 4109 O O . TYR A 1 528 ? 27.609 9.371 -15.757 1.00 44.72 528 TYR A O 1
ATOM 4117 N N . TYR A 1 529 ? 28.719 8.726 -17.609 1.00 36.38 529 TYR A N 1
ATOM 4118 C CA . TYR A 1 529 ? 30.052 8.677 -17.008 1.00 36.38 529 TYR A CA 1
ATOM 4119 C C . TYR A 1 529 ? 30.550 10.085 -16.629 1.00 36.38 529 TYR A C 1
ATOM 4121 O O . TYR A 1 529 ? 31.081 10.826 -17.459 1.00 36.38 529 TYR A O 1
ATOM 4129 N N . ALA A 1 530 ? 30.368 10.471 -15.365 1.00 38.06 530 ALA A N 1
ATOM 4130 C CA . ALA A 1 530 ? 31.007 11.648 -14.779 1.00 38.06 530 ALA A CA 1
ATOM 4131 C C . ALA A 1 530 ? 32.446 11.304 -14.354 1.00 38.06 530 ALA A C 1
ATOM 4133 O O . ALA A 1 530 ? 32.691 10.214 -13.846 1.00 38.06 530 ALA A O 1
ATOM 4134 N N . ASN A 1 531 ? 33.398 12.227 -14.549 1.00 37.47 531 ASN A N 1
ATOM 4135 C CA . ASN A 1 531 ? 34.829 11.956 -14.347 1.00 37.47 531 ASN A CA 1
ATOM 4136 C C . ASN A 1 531 ? 35.122 11.359 -12.941 1.00 37.47 531 ASN A C 1
ATOM 4138 O O . ASN A 1 531 ? 34.857 12.050 -11.945 1.00 37.47 531 ASN A O 1
ATOM 4142 N N . PRO A 1 532 ? 35.702 10.138 -12.839 1.00 42.84 532 PRO A N 1
ATOM 4143 C CA . PRO A 1 532 ? 35.955 9.454 -11.565 1.00 42.84 532 PRO A CA 1
ATOM 4144 C C . PRO A 1 532 ? 36.823 10.250 -10.582 1.00 42.84 532 PRO A C 1
ATOM 4146 O O . PRO A 1 532 ? 36.654 10.101 -9.373 1.00 42.84 532 PRO A O 1
ATOM 4149 N N . ASP A 1 533 ? 37.669 11.164 -11.064 1.00 43.19 533 ASP A N 1
ATOM 4150 C CA . ASP A 1 533 ? 38.520 12.017 -10.221 1.00 43.19 533 ASP A CA 1
ATOM 4151 C C . ASP A 1 533 ? 37.732 13.018 -9.342 1.00 43.19 533 ASP A C 1
ATOM 4153 O O . ASP A 1 533 ? 38.322 13.752 -8.551 1.00 43.19 533 ASP A O 1
ATOM 4157 N N . THR A 1 534 ? 36.398 13.092 -9.476 1.00 44.50 534 THR A N 1
ATOM 4158 C CA . THR A 1 534 ? 35.575 14.183 -8.914 1.00 44.50 534 THR A CA 1
ATOM 4159 C C . THR A 1 534 ? 34.491 13.766 -7.911 1.00 44.50 534 THR A C 1
ATOM 4161 O O . THR A 1 534 ? 33.671 14.604 -7.520 1.00 44.50 534 THR A O 1
ATOM 4164 N N . GLY A 1 535 ? 34.444 12.511 -7.446 1.00 53.00 535 GLY A N 1
ATOM 4165 C CA . GLY A 1 535 ? 33.596 12.160 -6.296 1.00 53.00 535 GLY A CA 1
ATOM 4166 C C . GLY A 1 535 ? 33.522 10.678 -5.928 1.00 53.00 535 GLY A C 1
ATOM 4167 O O . GLY A 1 535 ? 32.966 9.871 -6.662 1.00 53.00 535 GLY A O 1
ATOM 4168 N N . PHE A 1 536 ? 33.989 10.341 -4.730 1.00 57.34 536 PHE A N 1
ATOM 4169 C CA . PHE A 1 536 ? 33.789 9.035 -4.101 1.00 57.34 536 PHE A CA 1
ATOM 4170 C C . PHE A 1 536 ? 32.576 9.093 -3.155 1.00 57.34 536 PHE A C 1
ATOM 4172 O O . PHE A 1 536 ? 32.535 9.945 -2.267 1.00 57.34 536 PHE A O 1
ATOM 4179 N N . ASN A 1 537 ? 31.595 8.203 -3.333 1.00 58.75 537 ASN A N 1
ATOM 4180 C CA . ASN A 1 537 ? 30.509 7.985 -2.379 1.00 58.75 537 ASN A CA 1
ATOM 4181 C C . ASN A 1 537 ? 31.030 7.091 -1.243 1.00 58.75 537 ASN A C 1
ATOM 4183 O O . ASN A 1 537 ? 31.182 5.880 -1.403 1.00 58.75 537 ASN A O 1
ATOM 4187 N N . SER A 1 538 ? 31.312 7.688 -0.085 1.00 60.25 538 SER A N 1
ATOM 4188 C CA . SER A 1 538 ? 31.859 6.976 1.072 1.00 60.25 538 SER A CA 1
ATOM 4189 C C . SER A 1 538 ? 30.857 6.064 1.785 1.00 60.25 538 SER A C 1
ATOM 4191 O O . SER A 1 538 ? 31.295 5.172 2.509 1.00 60.25 538 SER A O 1
ATOM 4193 N N . ALA A 1 539 ? 29.546 6.234 1.572 1.00 56.16 539 ALA A N 1
ATOM 4194 C CA . ALA A 1 539 ? 28.528 5.361 2.159 1.00 56.16 539 ALA A CA 1
ATOM 4195 C C . ALA A 1 539 ? 28.474 4.000 1.443 1.00 56.16 539 ALA A C 1
ATOM 4197 O O . ALA A 1 539 ? 28.566 2.953 2.079 1.00 56.16 539 ALA A O 1
ATOM 4198 N N . THR A 1 540 ? 28.406 4.002 0.109 1.00 55.16 540 THR A N 1
ATOM 4199 C CA . THR A 1 540 ? 28.343 2.773 -0.705 1.00 55.16 540 THR A CA 1
ATOM 4200 C C . THR A 1 540 ? 29.718 2.249 -1.137 1.00 55.16 540 THR A C 1
ATOM 4202 O O . THR A 1 540 ? 29.836 1.092 -1.546 1.00 55.16 540 THR A O 1
ATOM 4205 N N . SER A 1 541 ? 30.775 3.060 -1.000 1.00 58.94 541 SER A N 1
ATOM 4206 C CA . SER A 1 541 ? 32.124 2.798 -1.526 1.00 58.94 541 SER A CA 1
ATOM 4207 C C . SER A 1 541 ? 32.152 2.620 -3.052 1.00 58.94 541 SER A C 1
ATOM 4209 O O . SER A 1 541 ? 32.696 1.637 -3.564 1.00 58.94 541 SER A O 1
ATOM 4211 N N . SER A 1 542 ? 31.562 3.582 -3.766 1.00 55.84 542 SER A N 1
ATOM 4212 C CA . SER A 1 542 ? 31.541 3.689 -5.234 1.00 55.84 542 SER A CA 1
ATOM 4213 C C . SER A 1 542 ? 32.046 5.065 -5.702 1.00 55.84 542 SER A C 1
ATOM 4215 O O . SER A 1 542 ? 32.167 5.997 -4.907 1.00 55.84 542 SER A O 1
ATOM 4217 N N . TYR A 1 543 ? 32.356 5.230 -6.988 1.00 52.47 543 TYR A N 1
ATOM 4218 C CA . TYR A 1 543 ? 32.647 6.541 -7.584 1.00 52.47 543 TYR A CA 1
ATOM 4219 C C . TYR A 1 543 ? 31.365 7.108 -8.208 1.00 52.47 543 TYR A C 1
ATOM 4221 O O . TYR A 1 543 ? 30.828 6.490 -9.115 1.00 52.47 543 TYR A O 1
ATOM 4229 N N . ARG A 1 544 ? 30.864 8.236 -7.677 1.00 49.06 544 ARG A N 1
ATOM 4230 C CA . ARG A 1 544 ? 29.560 8.896 -7.942 1.00 49.06 544 ARG A CA 1
ATOM 4231 C C . ARG A 1 544 ? 28.438 8.003 -8.508 1.00 49.06 544 ARG A C 1
ATOM 4233 O O . ARG A 1 544 ? 28.383 7.755 -9.709 1.00 49.06 544 ARG A O 1
ATOM 4240 N N . GLY A 1 545 ? 27.428 7.706 -7.687 1.00 43.34 545 GLY A N 1
ATOM 4241 C CA . GLY A 1 545 ? 26.102 7.357 -8.202 1.00 43.34 545 GLY A CA 1
ATOM 4242 C C . GLY A 1 545 ? 25.563 8.485 -9.093 1.00 43.34 545 GLY A C 1
ATOM 4243 O O . GLY A 1 545 ? 25.287 9.585 -8.612 1.00 43.34 545 GLY A O 1
ATOM 4244 N N . GLY A 1 546 ? 25.476 8.235 -10.400 1.00 40.00 546 GLY A N 1
ATOM 4245 C CA . GLY A 1 546 ? 24.808 9.125 -11.344 1.00 40.00 546 GLY A CA 1
ATOM 4246 C C . GLY A 1 546 ? 23.291 8.931 -11.315 1.00 40.00 546 GLY A C 1
ATOM 4247 O O . GLY A 1 546 ? 22.766 8.061 -10.620 1.00 40.00 546 GLY A O 1
ATOM 4248 N N . ALA A 1 547 ? 22.570 9.730 -12.103 1.00 46.84 547 ALA A N 1
ATOM 4249 C CA . ALA A 1 547 ? 21.157 9.474 -12.358 1.00 46.84 547 ALA A CA 1
ATOM 4250 C C . ALA A 1 547 ? 21.032 8.188 -13.192 1.00 46.84 547 ALA A C 1
ATOM 4252 O O . ALA A 1 547 ? 21.263 8.214 -14.403 1.00 46.84 547 ALA A O 1
ATOM 4253 N N . GLY A 1 548 ? 20.735 7.073 -12.520 1.00 48.03 548 GLY A N 1
ATOM 4254 C CA . GLY A 1 548 ? 20.505 5.781 -13.159 1.00 48.03 548 GLY A CA 1
ATOM 4255 C C . GLY A 1 548 ? 19.404 5.884 -14.208 1.00 48.03 548 GLY A C 1
ATOM 4256 O O . GLY A 1 548 ? 18.360 6.497 -13.974 1.00 48.03 548 GLY A O 1
ATOM 4257 N N . TRP A 1 549 ? 19.651 5.306 -15.376 1.00 52.31 549 TRP A N 1
ATOM 4258 C CA . TRP A 1 549 ? 18.647 5.135 -16.407 1.00 52.31 549 TRP A CA 1
ATOM 4259 C C . TRP A 1 549 ? 17.509 4.277 -15.850 1.00 52.31 549 TRP A C 1
ATOM 4261 O O . TRP A 1 549 ? 17.738 3.202 -15.296 1.00 52.31 549 TRP A O 1
ATOM 4271 N N . MET A 1 550 ? 16.282 4.762 -16.011 1.00 59.84 550 MET A N 1
ATOM 4272 C CA . MET A 1 550 ? 15.085 3.967 -15.770 1.00 59.84 550 MET A CA 1
ATOM 4273 C C . MET A 1 550 ? 14.600 3.422 -17.104 1.00 59.84 550 MET A C 1
ATOM 4275 O O . MET A 1 550 ? 14.605 4.136 -18.113 1.00 59.84 550 MET A O 1
ATOM 4279 N N . TYR A 1 551 ? 14.248 2.142 -17.099 1.00 66.31 551 TYR A N 1
ATOM 4280 C CA . TYR A 1 551 ? 13.965 1.370 -18.300 1.00 66.31 551 TYR A CA 1
ATOM 4281 C C . TYR A 1 551 ? 12.471 1.112 -18.360 1.00 66.31 551 TYR A C 1
ATOM 4283 O O . TYR A 1 551 ? 11.974 0.131 -17.809 1.00 66.31 551 TYR A O 1
ATOM 4291 N N . ASP A 1 552 ? 11.774 2.059 -18.972 1.00 64.62 552 ASP A N 1
ATOM 4292 C CA . ASP A 1 552 ? 10.328 2.121 -19.103 1.00 64.62 552 ASP A CA 1
ATOM 4293 C C . ASP A 1 552 ? 9.835 1.562 -20.445 1.00 64.62 552 ASP A C 1
ATOM 4295 O O . ASP A 1 552 ? 10.572 1.523 -21.435 1.00 64.62 552 ASP A O 1
ATOM 4299 N N . ARG A 1 553 ? 8.578 1.108 -20.495 1.00 66.75 553 ARG A N 1
ATOM 4300 C CA . ARG A 1 553 ? 7.901 0.721 -21.735 1.00 66.75 553 ARG A CA 1
ATOM 4301 C C . ARG A 1 553 ? 7.907 1.913 -22.703 1.00 66.75 553 ARG A C 1
ATOM 4303 O O . ARG A 1 553 ? 7.811 3.072 -22.314 1.00 66.75 553 ARG A O 1
ATOM 4310 N N . LYS A 1 554 ? 8.072 1.619 -23.998 1.00 57.56 554 LYS A N 1
ATOM 4311 C CA . LYS A 1 554 ? 8.092 2.639 -25.057 1.00 57.56 554 LYS A CA 1
ATOM 4312 C C . LYS A 1 554 ? 6.699 2.828 -25.653 1.00 57.56 554 LYS A C 1
ATOM 4314 O O . LYS A 1 554 ? 6.400 2.327 -26.740 1.00 57.56 554 LYS A O 1
ATOM 4319 N N . ASP A 1 555 ? 5.860 3.523 -24.901 1.00 55.78 555 ASP A N 1
ATOM 4320 C CA . ASP A 1 555 ? 4.457 3.829 -25.200 1.00 55.78 555 ASP A CA 1
ATOM 4321 C C . ASP A 1 555 ? 4.148 5.339 -25.157 1.00 55.78 555 ASP A C 1
ATOM 4323 O O . ASP A 1 555 ? 3.027 5.747 -25.466 1.00 55.78 555 ASP A O 1
ATOM 4327 N N . GLY A 1 556 ? 5.139 6.184 -24.847 1.00 51.00 556 GLY A N 1
ATOM 4328 C CA . GLY A 1 556 ? 4.978 7.625 -24.671 1.00 51.00 556 GLY A CA 1
ATOM 4329 C C . GLY A 1 556 ? 4.620 8.063 -23.243 1.00 51.00 556 GLY A C 1
ATOM 4330 O O . GLY A 1 556 ? 4.606 9.269 -22.986 1.00 51.00 556 GLY A O 1
ATOM 4331 N N . VAL A 1 557 ? 4.388 7.141 -22.301 1.00 50.72 557 VAL A N 1
ATOM 4332 C CA . VAL A 1 557 ? 4.207 7.452 -20.877 1.00 50.72 557 VAL A CA 1
ATOM 4333 C C . VAL A 1 557 ? 5.578 7.574 -20.209 1.00 50.72 557 VAL A C 1
ATOM 4335 O O . VAL A 1 557 ? 6.052 6.698 -19.486 1.00 50.72 557 VAL A O 1
ATOM 4338 N N . GLN A 1 558 ? 6.221 8.721 -20.438 1.00 48.09 558 GLN A N 1
ATOM 4339 C CA . GLN A 1 558 ? 7.305 9.166 -19.570 1.00 48.09 558 GLN A CA 1
ATOM 4340 C C . GLN A 1 558 ? 6.701 9.583 -18.232 1.00 48.09 558 GLN A C 1
ATOM 4342 O O . GLN A 1 558 ? 6.079 10.641 -18.132 1.00 48.09 558 GLN A O 1
ATOM 4347 N N . ILE A 1 559 ? 6.915 8.777 -17.196 1.00 48.25 559 ILE A N 1
ATOM 4348 C CA . ILE A 1 559 ? 6.804 9.273 -15.826 1.00 48.25 559 ILE A CA 1
ATOM 4349 C C . ILE A 1 559 ? 8.067 10.118 -15.576 1.00 48.25 559 ILE A C 1
ATOM 4351 O O . ILE A 1 559 ? 9.174 9.712 -15.937 1.00 48.25 559 ILE A O 1
ATOM 4355 N N . VAL A 1 560 ? 7.918 11.349 -15.087 1.00 41.22 560 VAL A N 1
ATOM 4356 C CA . VAL A 1 560 ? 8.996 12.356 -15.089 1.00 41.22 560 VAL A CA 1
ATOM 4357 C C . VAL A 1 560 ? 9.419 12.683 -13.657 1.00 41.22 560 VAL A C 1
ATOM 4359 O O . VAL A 1 560 ? 8.541 12.942 -12.836 1.00 41.22 560 VAL A O 1
ATOM 4362 N N . PRO A 1 561 ? 10.733 12.784 -13.355 1.00 36.25 561 PRO A N 1
ATOM 4363 C CA . PRO A 1 561 ? 11.202 13.242 -12.053 1.00 36.25 561 PRO A CA 1
ATOM 4364 C C . PRO A 1 561 ? 10.694 14.637 -11.710 1.00 36.25 561 PRO A C 1
ATOM 4366 O O . PRO A 1 561 ? 11.258 15.655 -12.124 1.00 36.25 561 PRO A O 1
ATOM 4369 N N . ASN A 1 562 ? 9.686 14.676 -10.846 1.00 35.78 562 ASN A N 1
ATOM 4370 C CA . ASN A 1 562 ? 9.359 15.874 -10.108 1.00 35.78 562 ASN A CA 1
ATOM 4371 C C . ASN A 1 562 ? 10.343 16.029 -8.939 1.00 35.78 562 ASN A C 1
ATOM 4373 O O . ASN A 1 562 ? 10.040 15.719 -7.791 1.00 35.78 562 ASN A O 1
ATOM 4377 N N . PHE A 1 563 ? 11.539 16.553 -9.228 1.00 35.84 563 PHE A N 1
ATOM 4378 C CA . PHE A 1 563 ? 12.512 16.936 -8.194 1.00 35.84 563 PHE A CA 1
ATOM 4379 C C . PHE A 1 563 ? 12.039 18.107 -7.310 1.00 35.84 563 PHE A C 1
ATOM 4381 O O . PHE A 1 563 ? 12.802 18.568 -6.460 1.00 35.84 563 PHE A O 1
ATOM 4388 N N . SER A 1 564 ? 10.789 18.573 -7.449 1.00 33.56 564 SER A N 1
ATOM 4389 C CA . SER A 1 564 ? 10.126 19.266 -6.353 1.00 33.56 564 SER A CA 1
ATOM 4390 C C . SER A 1 564 ? 9.976 18.292 -5.188 1.00 33.56 564 SER A C 1
ATOM 4392 O O . SER A 1 564 ? 8.970 17.601 -5.029 1.00 33.56 564 SER A O 1
ATOM 4394 N N . THR A 1 565 ? 10.927 18.378 -4.262 1.00 34.38 565 THR A N 1
ATOM 4395 C CA . THR A 1 565 ? 10.546 18.413 -2.856 1.00 34.38 565 THR A CA 1
ATOM 4396 C C . THR A 1 565 ? 9.324 19.325 -2.748 1.00 34.38 565 THR A C 1
ATOM 4398 O O . THR A 1 565 ? 9.424 20.535 -2.967 1.00 34.38 565 THR A O 1
ATOM 4401 N N . ARG A 1 566 ? 8.151 18.774 -2.426 1.00 33.38 566 ARG A N 1
ATOM 4402 C CA . ARG A 1 566 ? 7.296 19.539 -1.525 1.00 33.38 566 ARG A CA 1
ATOM 4403 C C . ARG A 1 566 ? 8.108 19.635 -0.249 1.00 33.38 566 ARG A C 1
ATOM 4405 O O . ARG A 1 566 ? 8.567 18.609 0.250 1.00 33.38 566 ARG A O 1
ATOM 4412 N N . GLU A 1 567 ? 8.311 20.843 0.253 1.00 31.50 567 GLU A N 1
ATOM 4413 C CA . GLU A 1 567 ? 8.737 20.989 1.634 1.00 31.50 567 GLU A CA 1
ATOM 4414 C C . GLU A 1 567 ? 7.604 20.406 2.486 1.00 31.50 567 GLU A C 1
ATOM 4416 O O . GLU A 1 567 ? 6.599 21.061 2.761 1.00 31.50 567 GLU A O 1
ATOM 4421 N N . HIS A 1 568 ? 7.739 19.138 2.883 1.00 33.91 568 HIS A N 1
ATOM 4422 C CA . HIS A 1 568 ? 7.153 18.707 4.137 1.00 33.91 568 HIS A CA 1
ATOM 4423 C C . HIS A 1 568 ? 7.998 19.378 5.210 1.00 33.91 568 HIS A C 1
ATOM 4425 O O . HIS A 1 568 ? 9.015 18.863 5.676 1.00 33.91 568 HIS A O 1
ATOM 4431 N N . VAL A 1 569 ? 7.601 20.616 5.500 1.00 31.58 569 VAL A N 1
ATOM 4432 C CA . VAL A 1 569 ? 8.056 21.341 6.670 1.00 31.58 569 VAL A CA 1
ATOM 4433 C C . VAL A 1 569 ? 7.606 20.493 7.853 1.00 31.58 569 VAL A C 1
ATOM 4435 O O . VAL A 1 569 ? 6.412 20.302 8.068 1.00 31.58 569 VAL A O 1
ATOM 4438 N N . GLN A 1 570 ? 8.578 19.905 8.538 1.00 31.91 570 GLN A N 1
ATOM 4439 C CA . GLN A 1 570 ? 8.420 19.225 9.816 1.00 31.91 570 GLN A CA 1
ATOM 4440 C C . GLN A 1 570 ? 8.855 20.215 10.914 1.00 31.91 570 GLN A C 1
ATOM 4442 O O . GLN A 1 570 ? 9.530 21.203 10.603 1.00 31.91 570 GLN A O 1
ATOM 4447 N N . PRO A 1 571 ? 8.500 20.029 12.202 1.00 28.75 571 PRO A N 1
ATOM 4448 C CA . PRO A 1 571 ? 8.724 21.077 13.209 1.00 28.75 571 PRO A CA 1
ATOM 4449 C C . PRO A 1 571 ? 10.219 21.284 13.486 1.00 28.75 571 PRO A C 1
ATOM 4451 O O . PRO A 1 571 ? 10.641 22.296 14.035 1.00 28.75 571 PRO A O 1
ATOM 4454 N N . THR A 1 572 ? 11.024 20.305 13.080 1.00 24.89 572 THR A N 1
ATOM 4455 C CA . THR A 1 572 ? 12.477 20.238 13.203 1.00 24.89 572 THR A CA 1
ATOM 4456 C C . THR A 1 572 ? 13.218 20.656 11.923 1.00 24.89 572 THR A C 1
ATOM 4458 O O . THR A 1 572 ? 14.449 20.685 11.927 1.00 24.89 572 THR A O 1
ATOM 4461 N N . GLY A 1 573 ? 12.505 21.011 10.843 1.00 31.67 573 GLY A N 1
ATOM 4462 C CA . GLY A 1 573 ? 13.065 21.492 9.575 1.00 31.67 573 GLY A CA 1
ATOM 4463 C C . GLY A 1 573 ? 12.436 20.851 8.331 1.00 31.67 573 GLY A C 1
ATOM 4464 O O . GLY A 1 573 ? 11.454 20.117 8.407 1.00 31.67 573 GLY A O 1
ATOM 4465 N N . ASN A 1 574 ? 13.019 21.114 7.160 1.00 29.86 574 ASN A N 1
ATOM 4466 C CA . ASN A 1 574 ? 12.568 20.519 5.900 1.00 29.86 574 ASN A CA 1
ATOM 4467 C C . ASN A 1 574 ? 12.912 19.024 5.850 1.00 29.86 574 ASN A C 1
ATOM 4469 O O . ASN A 1 574 ? 14.086 18.673 5.685 1.00 29.86 574 ASN A O 1
ATOM 4473 N N . LEU A 1 575 ? 11.908 18.142 5.894 1.00 32.66 575 LEU A N 1
ATOM 4474 C CA . LEU A 1 575 ? 12.114 16.765 5.460 1.00 32.66 575 LEU A CA 1
ATOM 4475 C C . LEU A 1 575 ? 11.884 16.678 3.955 1.00 32.66 575 LEU A C 1
ATOM 4477 O O . LEU A 1 575 ? 10.756 16.694 3.462 1.00 32.66 575 LEU A O 1
ATOM 4481 N N . ASN A 1 576 ? 12.988 16.527 3.230 1.00 34.09 576 ASN A N 1
ATOM 4482 C CA . ASN A 1 576 ? 12.986 16.223 1.807 1.00 34.09 576 ASN A CA 1
ATOM 4483 C C . ASN A 1 576 ? 12.555 14.765 1.589 1.00 34.09 576 ASN A C 1
ATOM 4485 O O . ASN A 1 576 ? 13.379 13.910 1.267 1.00 34.09 576 ASN A O 1
ATOM 4489 N N . LEU A 1 577 ? 11.264 14.477 1.778 1.00 31.58 577 LEU A N 1
ATOM 4490 C CA . LEU A 1 577 ? 10.662 13.248 1.273 1.00 31.58 577 LEU A CA 1
ATOM 4491 C C . LEU A 1 577 ? 10.692 13.306 -0.263 1.00 31.58 577 LEU A C 1
ATOM 4493 O O . LEU A 1 577 ? 10.073 14.205 -0.839 1.00 31.58 577 LEU A O 1
ATOM 4497 N N . PRO A 1 578 ? 11.400 12.390 -0.947 1.00 32.38 578 PRO A N 1
ATOM 4498 C CA . PRO A 1 578 ? 11.302 12.289 -2.393 1.00 32.38 578 PRO A CA 1
ATOM 4499 C C . PRO A 1 578 ? 9.879 11.858 -2.760 1.00 32.38 578 PRO A C 1
ATOM 4501 O O . PRO A 1 578 ? 9.446 10.754 -2.426 1.00 32.38 578 PRO A O 1
ATOM 4504 N N . VAL A 1 579 ? 9.154 12.742 -3.445 1.00 36.03 579 VAL A N 1
ATOM 4505 C CA . VAL A 1 579 ? 7.890 12.397 -4.096 1.00 36.03 579 VAL A CA 1
ATOM 4506 C C . VAL A 1 579 ? 8.242 11.497 -5.276 1.00 36.03 579 VAL A C 1
ATOM 4508 O O . VAL A 1 579 ? 8.767 11.970 -6.281 1.00 36.03 579 VAL A O 1
ATOM 4511 N N . TRP A 1 580 ? 7.999 10.193 -5.140 1.00 38.62 580 TRP A N 1
ATOM 4512 C CA . TRP A 1 580 ? 8.236 9.216 -6.206 1.00 38.62 580 TRP A CA 1
ATOM 4513 C C . TRP A 1 580 ? 7.120 9.240 -7.255 1.00 38.62 580 TRP A C 1
ATOM 4515 O O . TRP A 1 580 ? 6.558 8.202 -7.586 1.00 38.62 580 TRP A O 1
ATOM 4525 N N . ASP A 1 581 ? 6.848 10.415 -7.825 1.00 37.59 581 ASP A N 1
ATOM 4526 C CA . ASP A 1 581 ? 6.361 10.465 -9.200 1.00 37.59 581 ASP A CA 1
ATOM 4527 C C . ASP A 1 581 ? 7.503 9.867 -10.045 1.00 37.59 581 ASP A C 1
ATOM 4529 O O . ASP A 1 581 ? 8.589 10.446 -10.135 1.00 37.59 581 ASP A O 1
ATOM 4533 N N . THR A 1 582 ? 7.315 8.621 -10.497 1.00 47.41 582 THR A N 1
ATOM 4534 C CA . THR A 1 582 ? 8.397 7.735 -10.975 1.00 47.41 582 THR A CA 1
ATOM 4535 C C . THR A 1 582 ? 9.188 8.324 -12.148 1.00 47.41 582 THR A C 1
ATOM 4537 O O . THR A 1 582 ? 8.744 9.242 -12.830 1.00 47.41 582 THR A O 1
ATOM 4540 N N . LEU A 1 583 ? 10.404 7.819 -12.374 1.00 52.44 583 LEU A N 1
ATOM 4541 C CA . LEU A 1 583 ? 11.270 8.306 -13.441 1.00 52.44 583 LEU A CA 1
ATOM 4542 C C . LEU A 1 583 ? 11.256 7.315 -14.614 1.00 52.44 583 LEU A C 1
ATOM 4544 O O . LEU A 1 583 ? 11.334 6.106 -14.427 1.00 52.44 583 LEU A O 1
ATOM 4548 N N . GLY A 1 584 ? 11.194 7.845 -15.826 1.00 48.56 584 GLY A N 1
ATOM 4549 C CA . GLY A 1 584 ? 11.194 7.128 -17.095 1.00 48.56 584 GLY A CA 1
ATOM 4550 C C . GLY A 1 584 ? 11.839 7.990 -18.179 1.00 48.56 584 GLY A C 1
ATOM 4551 O O . GLY A 1 584 ? 12.151 9.165 -17.964 1.00 48.56 584 GLY A O 1
ATOM 4552 N N . SER A 1 585 ? 12.116 7.413 -19.346 1.00 50.91 585 SER A N 1
ATOM 4553 C CA . SER A 1 585 ? 12.706 8.146 -20.466 1.00 50.91 585 SER A CA 1
ATOM 4554 C C . SER A 1 585 ? 12.265 7.681 -21.865 1.00 50.91 585 SER A C 1
ATOM 4556 O O . SER A 1 585 ? 12.899 8.066 -22.850 1.00 50.91 585 SER A O 1
ATOM 4558 N N . ASP A 1 586 ? 11.161 6.932 -21.974 1.00 53.72 586 ASP A N 1
ATOM 4559 C CA . ASP A 1 586 ? 10.590 6.342 -23.201 1.00 53.72 586 ASP A CA 1
ATOM 4560 C C . ASP A 1 586 ? 11.634 5.552 -24.019 1.00 53.72 586 ASP A C 1
ATOM 4562 O O . ASP A 1 586 ? 11.775 5.701 -25.244 1.00 53.72 586 ASP A O 1
ATOM 4566 N N . ARG A 1 587 ? 12.454 4.746 -23.328 1.00 53.25 587 ARG A N 1
ATOM 4567 C CA . ARG A 1 587 ? 13.574 4.021 -23.966 1.00 53.25 587 ARG A CA 1
ATOM 4568 C C . ARG A 1 587 ? 13.243 2.598 -24.373 1.00 53.25 587 ARG A C 1
ATOM 4570 O O . ARG A 1 587 ? 13.751 2.146 -25.399 1.00 53.25 587 ARG A O 1
ATOM 4577 N N . GLY A 1 588 ? 12.373 1.928 -23.630 1.00 58.72 588 GLY A N 1
ATOM 4578 C CA . GLY A 1 588 ? 12.157 0.493 -23.728 1.00 58.72 588 GLY A CA 1
ATOM 4579 C C . GLY A 1 588 ? 12.807 -0.260 -22.565 1.00 58.72 588 GLY A C 1
ATOM 4580 O O . GLY A 1 588 ? 13.814 0.158 -21.991 1.00 58.72 588 GLY A O 1
ATOM 4581 N N . LEU A 1 589 ? 12.213 -1.409 -22.253 1.00 70.00 589 LEU A N 1
ATOM 4582 C CA . LEU A 1 589 ? 12.653 -2.316 -21.200 1.00 70.00 589 LEU A CA 1
ATOM 4583 C C . LEU A 1 589 ? 13.977 -3.005 -21.567 1.00 70.00 589 LEU A C 1
ATOM 4585 O O . LEU A 1 589 ? 14.184 -3.412 -22.715 1.00 70.00 589 LEU A O 1
ATOM 4589 N N . ILE A 1 590 ? 14.826 -3.218 -20.562 1.00 65.88 590 ILE A N 1
ATOM 4590 C CA . ILE A 1 590 ? 16.002 -4.096 -20.640 1.00 65.88 590 ILE A CA 1
ATOM 4591 C C . ILE A 1 590 ? 15.920 -5.185 -19.567 1.00 65.88 590 ILE A C 1
ATOM 4593 O O . ILE A 1 590 ? 15.109 -5.102 -18.648 1.00 65.88 590 ILE A O 1
ATOM 4597 N N . TYR A 1 591 ? 16.808 -6.176 -19.673 1.00 71.88 591 TYR A N 1
ATOM 4598 C CA . TYR A 1 591 ? 16.830 -7.358 -18.799 1.00 71.88 591 TYR A CA 1
ATOM 4599 C C . TYR A 1 591 ? 18.228 -7.694 -18.265 1.00 71.88 591 TYR A C 1
ATOM 4601 O O . TYR A 1 591 ? 18.421 -8.752 -17.666 1.00 71.88 591 TYR A O 1
ATOM 4609 N N . THR A 1 592 ? 19.234 -6.845 -18.515 1.00 70.19 592 THR A N 1
ATOM 4610 C CA . THR A 1 592 ? 20.590 -7.031 -17.985 1.00 70.19 592 THR A CA 1
ATOM 4611 C C . THR A 1 592 ? 21.389 -5.733 -17.926 1.00 70.19 592 THR A C 1
ATOM 4613 O O . THR A 1 592 ? 21.261 -4.883 -18.798 1.00 70.19 592 THR A O 1
ATOM 4616 N N . LEU A 1 593 ? 22.250 -5.608 -16.917 1.00 72.88 593 LEU A N 1
ATOM 4617 C CA . LEU A 1 593 ? 23.237 -4.538 -16.779 1.00 72.88 593 LEU A CA 1
ATOM 4618 C C . LEU A 1 593 ? 24.606 -5.110 -16.406 1.00 72.88 593 LEU A C 1
ATOM 4620 O O . LEU A 1 593 ? 24.713 -6.232 -15.903 1.00 72.88 593 LEU A O 1
ATOM 4624 N N . VAL A 1 594 ? 25.647 -4.308 -16.616 1.00 74.69 594 VAL A N 1
ATOM 4625 C CA . VAL A 1 594 ? 26.967 -4.502 -16.010 1.00 74.69 594 VAL A CA 1
ATOM 4626 C C . VAL A 1 594 ? 27.243 -3.313 -15.100 1.00 74.69 594 VAL A C 1
ATOM 4628 O O . VAL A 1 594 ? 27.105 -2.167 -15.515 1.00 74.69 594 VAL A O 1
ATOM 4631 N N . ASP A 1 595 ? 27.621 -3.605 -13.863 1.00 78.69 595 ASP A N 1
ATOM 4632 C CA . ASP A 1 595 ? 28.142 -2.648 -12.897 1.00 78.69 595 ASP A CA 1
ATOM 4633 C C . ASP A 1 595 ? 29.663 -2.806 -12.823 1.00 78.69 595 ASP A C 1
ATOM 4635 O O . ASP A 1 595 ? 30.169 -3.788 -12.276 1.00 78.69 595 ASP A O 1
ATOM 4639 N N . ASP A 1 596 ? 30.388 -1.867 -13.423 1.00 73.62 596 ASP A N 1
ATOM 4640 C CA . ASP A 1 596 ? 31.853 -1.757 -13.423 1.00 73.62 596 ASP A CA 1
ATOM 4641 C C . ASP A 1 596 ? 32.386 -0.906 -12.250 1.00 73.62 596 ASP A C 1
ATOM 4643 O O . ASP A 1 596 ? 33.582 -0.881 -11.951 1.00 73.62 596 ASP A O 1
ATOM 4647 N N . ASN A 1 597 ? 31.485 -0.246 -11.521 1.00 75.50 597 ASN A N 1
ATOM 4648 C CA . ASN A 1 597 ? 31.780 0.647 -10.407 1.00 75.50 597 ASN A CA 1
ATOM 4649 C C . ASN A 1 597 ? 31.844 -0.129 -9.075 1.00 75.50 597 ASN A C 1
ATOM 4651 O O . ASN A 1 597 ? 31.105 0.156 -8.124 1.00 75.50 597 ASN A O 1
ATOM 4655 N N . VAL A 1 598 ? 32.687 -1.171 -9.035 1.00 79.88 598 VAL A N 1
ATOM 4656 C CA . VAL A 1 598 ? 32.775 -2.147 -7.932 1.00 79.88 598 VAL A CA 1
ATOM 4657 C C . VAL A 1 598 ? 34.211 -2.550 -7.587 1.00 79.88 598 VAL A C 1
ATOM 4659 O O . VAL A 1 598 ? 35.104 -2.598 -8.434 1.00 79.88 598 VAL A O 1
ATOM 4662 N N . VAL A 1 599 ? 34.437 -2.909 -6.321 1.00 84.44 599 VAL A N 1
ATOM 4663 C CA . VAL A 1 599 ? 35.751 -3.335 -5.816 1.00 84.44 599 VAL A CA 1
ATOM 4664 C C . VAL A 1 599 ? 35.803 -4.854 -5.630 1.00 84.44 599 VAL A C 1
ATOM 4666 O O . VAL A 1 599 ? 34.972 -5.437 -4.933 1.00 84.44 599 VAL A O 1
ATOM 4669 N N . ASN A 1 600 ? 36.821 -5.503 -6.209 1.00 85.50 600 ASN A N 1
ATOM 4670 C CA . ASN A 1 600 ? 37.073 -6.935 -6.012 1.00 85.50 600 ASN A CA 1
ATOM 4671 C C . ASN A 1 600 ? 37.192 -7.293 -4.522 1.00 85.50 600 ASN A C 1
ATOM 4673 O O . ASN A 1 600 ? 37.903 -6.628 -3.770 1.00 85.50 600 ASN A O 1
ATOM 4677 N N . GLY A 1 601 ? 36.549 -8.385 -4.111 1.00 83.25 601 GLY A N 1
ATOM 4678 C CA . GLY A 1 601 ? 36.559 -8.863 -2.727 1.00 83.25 601 GLY A CA 1
ATOM 4679 C C . GLY A 1 601 ? 35.630 -8.102 -1.773 1.00 83.25 601 GLY A C 1
ATOM 4680 O O . GLY A 1 601 ? 35.488 -8.524 -0.627 1.00 83.25 601 GLY A O 1
ATOM 4681 N N . MET A 1 602 ? 34.965 -7.030 -2.217 1.00 85.81 602 MET A N 1
ATOM 4682 C CA . MET A 1 602 ? 33.892 -6.382 -1.457 1.00 85.81 602 MET A CA 1
ATOM 4683 C C . MET A 1 602 ? 32.527 -6.962 -1.836 1.00 85.81 602 MET A C 1
ATOM 4685 O O . MET A 1 602 ? 32.282 -7.274 -2.994 1.00 85.81 602 MET A O 1
ATOM 4689 N N . GLY A 1 603 ? 31.632 -7.109 -0.862 1.00 89.38 603 GLY A N 1
ATOM 4690 C CA . GLY A 1 603 ? 30.267 -7.574 -1.107 1.00 89.38 603 GLY A CA 1
ATOM 4691 C C . GLY A 1 603 ? 29.284 -6.433 -1.344 1.00 89.38 603 GLY A C 1
ATOM 4692 O O . GLY A 1 603 ? 29.339 -5.420 -0.644 1.00 89.38 603 GLY A O 1
ATOM 4693 N N . TYR A 1 604 ? 28.364 -6.647 -2.281 1.00 90.62 604 TYR A N 1
ATOM 4694 C CA . TYR A 1 604 ? 27.281 -5.734 -2.641 1.00 90.62 604 TYR A CA 1
ATOM 4695 C C . TYR A 1 604 ? 25.968 -6.520 -2.769 1.00 90.62 604 TYR A C 1
ATOM 4697 O O . TYR A 1 604 ? 25.965 -7.643 -3.277 1.00 90.62 604 TYR A O 1
ATOM 4705 N N . TYR A 1 605 ? 24.861 -5.935 -2.316 1.00 92.62 605 TYR A N 1
ATOM 4706 C CA . TYR A 1 605 ? 23.505 -6.413 -2.596 1.00 92.62 605 TYR A CA 1
ATOM 4707 C C . TYR A 1 605 ? 22.954 -5.681 -3.817 1.00 92.62 605 TYR A C 1
ATOM 4709 O O . TYR A 1 605 ? 23.125 -4.465 -3.907 1.00 92.62 605 TYR A O 1
ATOM 4717 N N . TYR A 1 606 ? 22.267 -6.400 -4.704 1.00 91.69 606 TYR A N 1
ATOM 4718 C CA . TYR A 1 606 ? 21.589 -5.847 -5.878 1.00 91.69 606 TYR A CA 1
ATOM 4719 C C . TYR A 1 606 ? 20.103 -6.184 -5.861 1.00 91.69 606 TYR A C 1
ATOM 4721 O O . TYR A 1 606 ? 19.733 -7.324 -5.577 1.00 91.69 606 TYR A O 1
ATOM 4729 N N . GLY A 1 607 ? 19.281 -5.196 -6.207 1.00 89.75 607 GLY A N 1
ATOM 4730 C CA . GLY A 1 607 ? 17.826 -5.294 -6.293 1.00 89.75 607 GLY A CA 1
ATOM 4731 C C . GLY A 1 607 ? 17.303 -4.771 -7.628 1.00 89.75 607 GLY A C 1
ATOM 4732 O O . GLY A 1 607 ? 17.899 -3.866 -8.216 1.00 89.75 607 GLY A O 1
ATOM 4733 N N . VAL A 1 608 ? 16.176 -5.319 -8.087 1.00 86.62 608 VAL A N 1
ATOM 4734 C CA . VAL A 1 608 ? 15.420 -4.813 -9.241 1.00 86.62 608 VAL A CA 1
ATOM 4735 C C . VAL A 1 608 ? 14.039 -4.402 -8.748 1.00 86.62 608 VAL A C 1
ATOM 4737 O O . VAL A 1 608 ? 13.274 -5.232 -8.263 1.00 86.62 608 VAL A O 1
ATOM 4740 N N . ILE A 1 609 ? 13.733 -3.115 -8.873 1.00 80.19 609 ILE A N 1
ATOM 4741 C CA . ILE A 1 609 ? 12.403 -2.572 -8.619 1.00 80.19 609 ILE A CA 1
ATOM 4742 C C . ILE A 1 609 ? 11.635 -2.620 -9.937 1.00 80.19 609 ILE A C 1
ATOM 4744 O O . ILE A 1 609 ? 12.081 -2.051 -10.935 1.00 80.19 609 ILE A O 1
ATOM 4748 N N . ALA A 1 610 ? 10.498 -3.302 -9.932 1.00 81.12 610 ALA A N 1
ATOM 4749 C CA . ALA A 1 610 ? 9.499 -3.238 -10.985 1.00 81.12 610 ALA A CA 1
ATOM 4750 C C . ALA A 1 610 ? 8.428 -2.203 -10.609 1.00 81.12 610 ALA A C 1
ATOM 4752 O O . ALA A 1 610 ? 8.089 -2.068 -9.430 1.00 81.12 610 ALA A O 1
ATOM 4753 N N . TYR A 1 611 ? 7.933 -1.474 -11.608 1.00 74.69 611 TYR A N 1
ATOM 4754 C CA . TYR A 1 611 ? 6.984 -0.371 -11.461 1.00 74.69 611 TYR A CA 1
ATOM 4755 C C . TYR A 1 611 ? 5.727 -0.599 -12.291 1.00 74.69 611 TYR A C 1
ATOM 4757 O O . TYR A 1 611 ? 5.833 -0.982 -13.452 1.00 74.69 611 TYR A O 1
ATOM 4765 N N . ASP A 1 612 ? 4.584 -0.258 -11.709 1.00 73.00 612 ASP A N 1
ATOM 4766 C CA . ASP A 1 612 ? 3.259 -0.143 -12.334 1.00 73.00 612 ASP A CA 1
ATOM 4767 C C . ASP A 1 612 ? 2.862 1.333 -12.545 1.00 73.00 612 ASP A C 1
ATOM 4769 O O . ASP A 1 612 ? 3.447 2.242 -11.941 1.00 73.00 612 ASP A O 1
ATOM 4773 N N . PHE A 1 613 ? 1.860 1.572 -13.395 1.00 66.12 613 PHE A N 1
ATOM 4774 C CA . PHE A 1 613 ? 1.309 2.887 -13.729 1.00 66.12 613 PHE A CA 1
ATOM 4775 C C . PHE A 1 613 ? -0.216 2.829 -13.937 1.00 66.12 613 PHE A C 1
ATOM 4777 O O . PHE A 1 613 ? -0.732 2.924 -15.053 1.00 66.12 613 PHE A O 1
ATOM 4784 N N . GLN A 1 614 ? -0.982 2.760 -12.849 1.00 59.62 614 GLN A N 1
ATOM 4785 C CA . GLN A 1 614 ? -2.433 2.899 -12.949 1.00 59.62 614 GLN A CA 1
ATOM 4786 C C . GLN A 1 614 ? -2.807 4.341 -13.305 1.00 59.62 614 GLN A C 1
ATOM 4788 O O . GLN A 1 614 ? -2.820 5.227 -12.446 1.00 59.62 614 GLN A O 1
ATOM 4793 N N . ARG A 1 615 ? -3.170 4.575 -14.574 1.00 50.59 615 ARG A N 1
ATOM 4794 C CA . ARG A 1 615 ? -3.590 5.895 -15.079 1.00 50.59 615 ARG A CA 1
ATOM 4795 C C . ARG A 1 615 ? -4.800 6.463 -14.325 1.00 50.59 615 ARG A C 1
ATOM 4797 O O . ARG A 1 615 ? -4.899 7.677 -14.176 1.00 50.59 615 ARG A O 1
ATOM 4804 N N . ASN A 1 616 ? -5.713 5.604 -13.856 1.00 48.22 616 ASN A N 1
ATOM 4805 C CA . ASN A 1 616 ? -6.943 6.009 -13.169 1.00 48.22 616 ASN A CA 1
ATOM 4806 C C . ASN A 1 616 ? -7.255 5.081 -11.976 1.00 48.22 616 ASN A C 1
ATOM 4808 O O . ASN A 1 616 ? -7.867 4.024 -12.146 1.00 48.22 616 ASN A O 1
ATOM 4812 N N . VAL A 1 617 ? -6.913 5.492 -10.752 1.00 46.47 617 VAL A N 1
ATOM 4813 C CA . VAL A 1 617 ? -7.364 4.812 -9.523 1.00 46.47 617 VAL A CA 1
ATOM 4814 C C . VAL A 1 617 ? -8.364 5.701 -8.789 1.00 46.47 617 VAL A C 1
ATOM 4816 O O . VAL A 1 617 ? -8.150 6.902 -8.672 1.00 46.47 617 VAL A O 1
ATOM 4819 N N . TYR A 1 618 ? -9.441 5.112 -8.259 1.00 44.59 618 TYR A N 1
ATOM 4820 C CA . TYR A 1 618 ? -10.512 5.846 -7.564 1.00 44.59 618 TYR A CA 1
ATOM 4821 C C . TYR A 1 618 ? -10.011 6.743 -6.417 1.00 44.59 618 TYR A C 1
ATOM 4823 O O . TYR A 1 618 ? -10.587 7.794 -6.149 1.00 44.59 618 TYR A O 1
ATOM 4831 N N . PHE A 1 619 ? -8.928 6.335 -5.753 1.00 46.72 619 PHE A N 1
ATOM 4832 C CA . PHE A 1 619 ? -8.406 7.016 -4.573 1.00 46.72 619 PHE A CA 1
ATOM 4833 C C . PHE A 1 619 ? -7.675 8.337 -4.895 1.00 46.72 619 PHE A C 1
ATOM 4835 O O . PHE A 1 619 ? -7.711 9.245 -4.069 1.00 46.72 619 PHE A O 1
ATOM 4842 N N . THR A 1 620 ? -7.044 8.472 -6.073 1.00 38.56 620 THR A N 1
ATOM 4843 C CA . THR A 1 620 ? -5.941 9.430 -6.283 1.00 38.56 620 THR A CA 1
ATOM 4844 C C . THR A 1 620 ? -6.342 10.864 -6.614 1.00 38.56 620 THR A C 1
ATOM 4846 O O . THR A 1 620 ? -6.433 11.251 -7.779 1.00 38.56 620 THR A O 1
ATOM 4849 N N . HIS A 1 621 ? -6.438 11.704 -5.580 1.00 34.06 621 HIS A N 1
ATOM 4850 C CA . HIS A 1 621 ? -6.451 13.165 -5.710 1.00 34.06 621 HIS A CA 1
ATOM 4851 C C . HIS A 1 621 ? -5.078 13.746 -6.101 1.00 34.06 621 HIS A C 1
ATOM 4853 O O . HIS A 1 621 ? -4.996 14.920 -6.472 1.00 34.06 621 HIS A O 1
ATOM 4859 N N . LYS A 1 622 ? -3.988 12.970 -5.987 1.00 30.80 622 LYS A N 1
ATOM 4860 C CA . LYS A 1 622 ? -2.624 13.388 -6.358 1.00 30.80 622 LYS A CA 1
ATOM 4861 C C . LYS A 1 622 ? -1.896 12.270 -7.119 1.00 30.80 622 LYS A C 1
ATOM 4863 O O . LYS A 1 622 ? -1.446 11.320 -6.489 1.00 30.80 622 LYS A O 1
ATOM 4868 N N . CYS A 1 623 ? -1.696 12.470 -8.424 1.00 31.50 623 CYS A N 1
ATOM 4869 C CA . CYS A 1 623 ? -0.887 11.624 -9.319 1.00 31.50 623 CYS A CA 1
ATOM 4870 C C . CYS A 1 623 ? -1.333 10.145 -9.461 1.00 31.50 623 CYS A C 1
ATOM 4872 O O . CYS A 1 623 ? -2.052 9.615 -8.620 1.00 31.50 623 CYS A O 1
ATOM 4874 N N . PRO A 1 624 ? -0.930 9.456 -10.544 1.00 40.72 624 PRO A N 1
ATOM 4875 C CA . PRO A 1 624 ? -1.100 8.006 -10.655 1.00 40.72 624 PRO A CA 1
ATOM 4876 C C . PRO A 1 624 ? -0.254 7.289 -9.592 1.00 40.72 624 PRO A C 1
ATOM 4878 O O . PRO A 1 624 ? 0.898 7.663 -9.361 1.00 40.72 624 PRO A O 1
ATOM 4881 N N . VAL A 1 625 ? -0.792 6.243 -8.950 1.00 43.97 625 VAL A N 1
ATOM 4882 C CA . VAL A 1 625 ? -0.008 5.462 -7.977 1.00 43.97 625 VAL A CA 1
ATOM 4883 C C . VAL A 1 625 ? 1.027 4.636 -8.732 1.00 43.97 625 VAL A C 1
ATOM 4885 O O . VAL A 1 625 ? 0.690 3.627 -9.346 1.00 43.97 625 VAL A O 1
ATOM 4888 N N . THR A 1 626 ? 2.296 5.032 -8.668 1.00 51.84 626 THR A N 1
ATOM 4889 C CA . THR A 1 626 ? 3.374 4.235 -9.261 1.00 51.84 626 THR A CA 1
ATOM 4890 C C . THR A 1 626 ? 3.780 3.140 -8.282 1.00 51.84 626 THR A C 1
ATOM 4892 O O . THR A 1 626 ? 4.557 3.373 -7.348 1.00 51.84 626 THR A O 1
ATOM 4895 N N . LEU A 1 627 ? 3.184 1.957 -8.428 1.00 63.44 627 LEU A N 1
ATOM 4896 C CA . LEU A 1 627 ? 3.332 0.874 -7.459 1.00 63.44 627 LEU A CA 1
ATOM 4897 C C . LEU A 1 627 ? 4.671 0.172 -7.689 1.00 63.44 627 LEU A C 1
ATOM 4899 O O . LEU A 1 627 ? 4.890 -0.484 -8.702 1.00 63.44 627 LEU A O 1
ATOM 4903 N N . ALA A 1 628 ? 5.575 0.326 -6.724 1.00 68.62 628 ALA A N 1
ATOM 4904 C CA . ALA A 1 628 ? 6.910 -0.254 -6.764 1.00 68.62 628 ALA A CA 1
ATOM 4905 C C . ALA A 1 628 ? 6.989 -1.571 -5.975 1.00 68.62 628 ALA A C 1
ATOM 4907 O O . ALA A 1 628 ? 6.422 -1.690 -4.873 1.00 68.62 628 ALA A O 1
ATOM 4908 N N . THR A 1 629 ? 7.742 -2.536 -6.507 1.00 72.31 629 THR A N 1
ATOM 4909 C CA . THR A 1 629 ? 8.176 -3.724 -5.756 1.00 72.31 629 THR A CA 1
ATOM 4910 C C . THR A 1 629 ? 9.228 -3.368 -4.712 1.00 72.31 629 THR A C 1
ATOM 4912 O O . THR A 1 629 ? 9.861 -2.310 -4.747 1.00 72.31 629 THR A O 1
ATOM 4915 N N . ASN A 1 630 ? 9.425 -4.253 -3.740 1.00 73.81 630 ASN A N 1
ATOM 4916 C CA . ASN A 1 630 ? 10.456 -4.055 -2.735 1.00 73.81 630 ASN A CA 1
ATOM 4917 C C . ASN A 1 630 ? 11.839 -4.405 -3.342 1.00 73.81 630 ASN A C 1
ATOM 4919 O O . ASN A 1 630 ? 12.015 -5.534 -3.793 1.00 73.81 630 ASN A O 1
ATOM 4923 N N . PRO A 1 631 ? 12.853 -3.512 -3.333 1.00 77.00 631 PRO A N 1
ATOM 4924 C CA . PRO A 1 631 ? 14.171 -3.808 -3.910 1.00 77.00 631 PRO A CA 1
ATOM 4925 C C . PRO A 1 631 ? 14.931 -4.942 -3.207 1.00 77.00 631 PRO A C 1
ATOM 4927 O O . PRO A 1 631 ? 15.893 -5.455 -3.769 1.00 77.00 631 PRO A O 1
ATOM 4930 N N . THR A 1 632 ? 14.544 -5.317 -1.984 1.00 77.50 632 THR A N 1
ATOM 4931 C CA . THR A 1 632 ? 15.105 -6.468 -1.249 1.00 77.50 632 THR A CA 1
ATOM 4932 C C . THR A 1 632 ? 14.454 -7.799 -1.637 1.00 77.50 632 THR A C 1
ATOM 4934 O O . THR A 1 632 ? 14.983 -8.866 -1.322 1.00 77.50 632 THR A O 1
ATOM 4937 N N . GLU A 1 633 ? 13.328 -7.758 -2.349 1.00 77.44 633 GLU A N 1
ATOM 4938 C CA . GLU A 1 633 ? 12.636 -8.933 -2.864 1.00 77.44 633 GLU A CA 1
ATOM 4939 C C . GLU A 1 633 ? 13.444 -9.536 -4.020 1.00 77.44 633 GLU A C 1
ATOM 4941 O O . GLU A 1 633 ? 13.854 -8.838 -4.945 1.00 77.44 633 GLU A O 1
ATOM 4946 N N . ASN A 1 634 ? 13.755 -10.833 -3.925 1.00 86.69 634 ASN A N 1
ATOM 4947 C CA . ASN A 1 634 ? 14.702 -11.537 -4.804 1.00 86.69 634 ASN A CA 1
ATOM 4948 C C . ASN A 1 634 ? 16.119 -10.919 -4.895 1.00 86.69 634 ASN A C 1
ATOM 4950 O O . ASN A 1 634 ? 16.875 -11.271 -5.805 1.00 86.69 634 ASN A O 1
ATOM 4954 N N . ALA A 1 635 ? 16.507 -10.039 -3.964 1.00 88.56 635 ALA A N 1
ATOM 4955 C CA . ALA A 1 635 ? 17.811 -9.380 -3.986 1.00 88.56 635 ALA A CA 1
ATOM 4956 C C . ALA A 1 635 ? 18.982 -10.362 -3.828 1.00 88.56 635 ALA A C 1
ATOM 4958 O O . ALA A 1 635 ? 18.963 -11.267 -2.989 1.00 88.56 635 ALA A O 1
ATOM 4959 N N . VAL A 1 636 ? 20.042 -10.145 -4.610 1.00 90.62 636 VAL A N 1
ATOM 4960 C CA . VAL A 1 636 ? 21.212 -11.035 -4.680 1.00 90.62 636 VAL A CA 1
ATOM 4961 C C . VAL A 1 636 ? 22.457 -10.386 -4.086 1.00 90.62 636 VAL A C 1
ATOM 4963 O O . VAL A 1 636 ? 22.754 -9.222 -4.346 1.00 90.62 636 VAL A O 1
ATOM 4966 N N . TYR A 1 637 ? 23.213 -11.158 -3.303 1.00 92.94 637 TYR A N 1
ATOM 4967 C CA . TYR A 1 637 ? 24.506 -10.744 -2.757 1.00 92.94 637 TYR A CA 1
ATOM 4968 C C . TYR A 1 637 ? 25.649 -11.248 -3.638 1.00 92.94 637 TYR A C 1
ATOM 4970 O O . TYR A 1 637 ? 25.765 -12.449 -3.893 1.00 92.94 637 TYR A O 1
ATOM 4978 N N . VAL A 1 638 ? 26.516 -10.339 -4.082 1.00 89.88 638 VAL A N 1
ATOM 4979 C CA . VAL A 1 638 ? 27.603 -10.638 -5.019 1.00 89.88 638 VAL A CA 1
ATOM 4980 C C . VAL A 1 638 ? 28.917 -10.040 -4.529 1.00 89.88 638 VAL A C 1
ATOM 4982 O O . VAL A 1 638 ? 28.969 -8.904 -4.059 1.00 89.88 638 VAL A O 1
ATOM 4985 N N . VAL A 1 639 ? 29.998 -10.804 -4.688 1.00 91.38 639 VAL A N 1
ATOM 4986 C CA . VAL A 1 639 ? 31.377 -10.354 -4.473 1.00 91.38 639 VAL A CA 1
ATOM 4987 C C . VAL A 1 639 ? 32.091 -10.369 -5.833 1.00 91.38 639 VAL A C 1
ATOM 4989 O O . VAL A 1 639 ? 32.301 -11.464 -6.368 1.00 91.38 639 VAL A O 1
ATOM 4992 N N . PRO A 1 640 ? 32.462 -9.211 -6.420 1.00 88.44 640 PRO A N 1
ATOM 4993 C CA . PRO A 1 640 ? 33.270 -9.156 -7.633 1.00 88.44 640 PRO A CA 1
ATOM 4994 C C . PRO A 1 640 ? 34.627 -9.800 -7.358 1.00 88.44 640 PRO A C 1
ATOM 4996 O O . PRO A 1 640 ? 35.187 -9.673 -6.263 1.00 88.44 640 PRO A O 1
ATOM 4999 N N . ARG A 1 641 ? 35.164 -10.522 -8.337 1.00 85.69 641 ARG A N 1
ATOM 5000 C CA . ARG A 1 641 ? 36.442 -11.218 -8.201 1.00 85.69 641 ARG A CA 1
ATOM 5001 C C . ARG A 1 641 ? 37.031 -11.512 -9.566 1.00 85.69 641 ARG A C 1
ATOM 5003 O O . ARG A 1 641 ? 36.323 -11.903 -10.492 1.00 85.69 641 ARG A O 1
ATOM 5010 N N . LYS A 1 642 ? 38.356 -11.431 -9.651 1.00 83.94 642 LYS A N 1
ATOM 5011 C CA . LYS A 1 642 ? 39.090 -11.933 -10.808 1.00 83.94 642 LYS A CA 1
ATOM 5012 C C . LYS A 1 642 ? 38.753 -13.419 -11.056 1.00 83.94 642 LYS A C 1
ATOM 5014 O O . LYS A 1 642 ? 38.674 -14.173 -10.080 1.00 83.94 642 LYS A O 1
ATOM 5019 N N . PRO A 1 643 ? 38.563 -13.851 -12.319 1.00 76.25 643 PRO A N 1
ATOM 5020 C CA . PRO A 1 643 ? 38.431 -15.265 -12.659 1.00 76.25 643 PRO A CA 1
ATOM 5021 C C . PRO A 1 643 ? 39.615 -16.109 -12.167 1.00 76.25 643 PRO A C 1
ATOM 5023 O O . PRO A 1 643 ? 40.711 -15.592 -11.937 1.00 76.25 643 PRO A O 1
ATOM 5026 N N . ALA A 1 644 ? 39.401 -17.419 -12.039 1.00 78.12 644 ALA A N 1
ATOM 5027 C CA . ALA A 1 644 ? 40.485 -18.359 -11.773 1.00 78.12 644 ALA A CA 1
ATOM 5028 C C . ALA A 1 644 ? 41.506 -18.352 -12.929 1.00 78.12 644 ALA A C 1
ATOM 5030 O O . ALA A 1 644 ? 41.148 -18.093 -14.077 1.00 78.12 644 ALA A O 1
ATOM 5031 N N . THR A 1 645 ? 42.779 -18.623 -12.634 1.00 80.25 645 THR A N 1
ATOM 5032 C CA . THR A 1 645 ? 43.892 -18.534 -13.604 1.00 80.25 645 THR A CA 1
ATOM 5033 C C . THR A 1 645 ? 43.731 -19.477 -14.806 1.00 80.25 645 THR A C 1
ATOM 5035 O O . THR A 1 645 ? 44.297 -19.233 -15.867 1.00 80.25 645 THR A O 1
ATOM 5038 N N . ASP A 1 646 ? 42.960 -20.546 -14.630 1.00 82.31 646 ASP A N 1
ATOM 5039 C CA . ASP A 1 646 ? 42.621 -21.600 -15.584 1.00 82.31 646 ASP A CA 1
ATOM 5040 C C . ASP A 1 646 ? 41.220 -21.446 -16.212 1.00 82.31 646 ASP A C 1
ATOM 5042 O O . ASP A 1 646 ? 40.844 -22.242 -17.073 1.00 82.31 646 ASP A O 1
ATOM 5046 N N . TYR A 1 647 ? 40.446 -20.421 -15.830 1.00 75.75 647 TYR A N 1
ATOM 5047 C CA . TYR A 1 647 ? 39.112 -20.181 -16.383 1.00 75.75 647 TYR A CA 1
ATOM 5048 C C . TYR A 1 647 ? 39.177 -19.820 -17.873 1.00 75.75 647 TYR A C 1
ATOM 5050 O O . TYR A 1 647 ? 39.645 -18.744 -18.252 1.00 75.75 647 TYR A O 1
ATOM 5058 N N . GLN A 1 648 ? 38.629 -20.695 -18.715 1.00 72.06 648 GLN A N 1
ATOM 5059 C CA . GLN A 1 648 ? 38.350 -20.390 -20.115 1.00 72.06 648 GLN A CA 1
ATOM 5060 C C . GLN A 1 648 ? 36.904 -19.912 -20.253 1.00 72.06 648 GLN A C 1
ATOM 5062 O O . GLN A 1 648 ? 35.965 -20.622 -19.895 1.00 72.06 648 GLN A O 1
ATOM 5067 N N . ALA A 1 649 ? 36.727 -18.695 -20.767 1.00 68.56 649 ALA A N 1
ATOM 5068 C CA . ALA A 1 649 ? 35.406 -18.157 -21.062 1.00 68.56 649 ALA A CA 1
ATOM 5069 C C . ALA A 1 649 ? 34.790 -18.868 -22.286 1.00 68.56 649 ALA A C 1
ATOM 5071 O O . ALA A 1 649 ? 35.512 -19.135 -23.252 1.00 68.56 649 ALA A O 1
ATOM 5072 N N . PRO A 1 650 ? 33.470 -19.136 -22.296 1.00 72.19 650 PRO A N 1
ATOM 5073 C CA . PRO A 1 650 ? 32.792 -19.689 -23.463 1.00 72.19 650 PRO A CA 1
ATOM 5074 C C . PRO A 1 650 ? 32.859 -18.701 -24.632 1.00 72.19 650 PRO A C 1
ATOM 5076 O O . PRO A 1 650 ? 32.525 -17.523 -24.490 1.00 72.19 650 PRO A O 1
ATOM 5079 N N . THR A 1 651 ? 33.288 -19.176 -25.802 1.00 72.44 651 THR A N 1
ATOM 5080 C CA . THR A 1 651 ? 33.449 -18.331 -26.991 1.00 72.44 651 THR A CA 1
ATOM 5081 C C . THR A 1 651 ? 32.197 -18.366 -27.858 1.00 72.44 651 THR A C 1
ATOM 5083 O O . THR A 1 651 ? 31.919 -19.388 -28.487 1.00 72.44 651 THR A O 1
ATOM 5086 N N . CYS A 1 652 ? 31.484 -17.245 -27.976 1.00 71.81 652 CYS A N 1
ATOM 5087 C CA . CYS A 1 652 ? 30.511 -17.089 -29.054 1.00 71.81 652 CYS A CA 1
ATOM 5088 C C . CYS A 1 652 ? 31.243 -16.892 -30.396 1.00 71.81 652 CYS A C 1
ATOM 5090 O O . CYS A 1 652 ? 32.311 -16.277 -30.451 1.00 71.81 652 CYS A O 1
ATOM 5092 N N . ARG A 1 653 ? 30.676 -17.414 -31.486 1.00 74.75 653 ARG A N 1
ATOM 5093 C CA . ARG A 1 653 ? 31.110 -17.151 -32.865 1.00 74.75 653 ARG A CA 1
ATOM 5094 C C . ARG A 1 653 ? 29.866 -16.972 -33.722 1.00 74.75 653 ARG A C 1
ATOM 5096 O O . ARG A 1 653 ? 28.955 -17.789 -33.632 1.00 74.75 653 ARG A O 1
ATOM 5103 N N . TYR A 1 654 ? 29.844 -15.943 -34.563 1.00 75.56 654 TYR A N 1
ATOM 5104 C CA . TYR A 1 654 ? 28.747 -15.697 -35.496 1.00 75.56 654 TYR A CA 1
ATOM 5105 C C . TYR A 1 654 ? 29.210 -15.830 -36.950 1.00 75.56 654 TYR A C 1
ATOM 5107 O O . TYR A 1 654 ? 30.397 -15.730 -37.256 1.00 75.56 654 TYR A O 1
ATOM 5115 N N . THR A 1 655 ? 28.256 -16.045 -37.854 1.00 75.00 655 THR A N 1
ATOM 5116 C CA . THR A 1 655 ? 28.439 -15.900 -39.305 1.00 75.00 655 THR A CA 1
ATOM 5117 C C . THR A 1 655 ? 27.235 -15.151 -39.868 1.00 75.00 655 THR A C 1
ATOM 5119 O O . THR A 1 655 ? 26.113 -15.350 -39.404 1.00 75.00 655 THR A O 1
ATOM 5122 N N . HIS A 1 656 ? 27.456 -14.260 -40.835 1.00 72.62 656 HIS A N 1
ATOM 5123 C CA . HIS A 1 656 ? 26.369 -13.567 -41.525 1.00 72.62 656 HIS A CA 1
ATOM 5124 C C . HIS A 1 656 ? 25.822 -14.485 -42.631 1.00 72.62 656 HIS A C 1
ATOM 5126 O O . HIS A 1 656 ? 26.601 -15.003 -43.428 1.00 72.62 656 HIS A O 1
ATOM 5132 N N . GLN A 1 657 ? 24.505 -14.726 -42.652 1.00 71.12 657 GLN A N 1
ATOM 5133 C CA . GLN A 1 657 ? 23.865 -15.673 -43.585 1.00 71.12 657 GLN A CA 1
ATOM 5134 C C . GLN A 1 657 ? 22.989 -15.017 -44.664 1.00 71.12 657 GLN A C 1
ATOM 5136 O O . GLN A 1 657 ? 22.560 -15.703 -45.586 1.00 71.12 657 GLN A O 1
ATOM 5141 N N . GLY A 1 658 ? 22.710 -13.716 -44.561 1.00 68.69 658 GLY A N 1
ATOM 5142 C CA . GLY A 1 658 ? 21.858 -12.991 -45.501 1.00 68.69 658 GLY A CA 1
ATOM 5143 C C . GLY A 1 658 ? 21.413 -11.649 -44.927 1.00 68.69 658 GLY A C 1
ATOM 5144 O O . GLY A 1 658 ? 21.014 -11.573 -43.764 1.00 68.69 658 GLY A O 1
ATOM 5145 N N . GLY A 1 659 ? 21.512 -10.610 -45.752 1.00 66.94 659 GLY A N 1
ATOM 5146 C CA . GLY A 1 659 ? 21.336 -9.212 -45.373 1.00 66.94 659 GLY A CA 1
ATOM 5147 C C . GLY A 1 659 ? 22.275 -8.309 -46.176 1.00 66.94 659 GLY A C 1
ATOM 5148 O O . GLY A 1 659 ? 23.335 -8.745 -46.631 1.00 66.94 659 GLY A O 1
ATOM 5149 N N . ALA A 1 660 ? 21.889 -7.048 -46.361 1.00 60.09 660 ALA A N 1
ATOM 5150 C CA . ALA A 1 660 ? 22.709 -6.047 -47.038 1.00 60.09 660 ALA A CA 1
ATOM 5151 C C . ALA A 1 660 ? 23.649 -5.355 -46.032 1.00 60.09 660 ALA A C 1
ATOM 5153 O O . ALA A 1 660 ? 23.239 -4.405 -45.364 1.00 60.09 660 ALA A O 1
ATOM 5154 N N . ASP A 1 661 ? 24.894 -5.831 -45.917 1.00 64.81 661 ASP A N 1
ATOM 5155 C CA . ASP A 1 661 ? 25.931 -5.249 -45.058 1.00 64.81 661 ASP A CA 1
ATOM 5156 C C . ASP A 1 661 ? 27.211 -4.891 -45.835 1.00 64.81 661 ASP A C 1
ATOM 5158 O O . ASP A 1 661 ? 27.339 -5.192 -47.022 1.00 64.81 661 ASP A O 1
ATOM 5162 N N . SER A 1 662 ? 28.181 -4.240 -45.184 1.00 59.53 662 SER A N 1
ATOM 5163 C CA . SER A 1 662 ? 29.463 -3.858 -45.815 1.00 59.53 662 SER A CA 1
ATOM 5164 C C . SER A 1 662 ? 30.222 -5.042 -46.445 1.00 59.53 662 SER A C 1
ATOM 5166 O O . SER A 1 662 ? 31.028 -4.850 -47.357 1.00 59.53 662 SER A O 1
ATOM 5168 N N . LYS A 1 663 ? 29.957 -6.260 -45.954 1.00 62.75 663 LYS A N 1
ATOM 5169 C CA . LYS A 1 663 ? 30.633 -7.515 -46.294 1.00 62.75 663 LYS A CA 1
ATOM 5170 C C . LYS A 1 663 ? 29.948 -8.205 -47.480 1.00 62.75 663 LYS A C 1
ATOM 5172 O O . LYS A 1 663 ? 30.622 -8.911 -48.226 1.00 62.75 663 LYS A O 1
ATOM 5177 N N . THR A 1 664 ? 28.647 -7.968 -47.682 1.00 58.00 664 THR A N 1
ATOM 5178 C CA . THR A 1 664 ? 27.870 -8.407 -48.858 1.00 58.00 664 THR A CA 1
ATOM 5179 C C . THR A 1 664 ? 27.758 -7.355 -49.968 1.00 58.00 664 THR A C 1
ATOM 5181 O O . THR A 1 664 ? 27.381 -7.706 -51.081 1.00 58.00 664 THR A O 1
ATOM 5184 N N . GLY A 1 665 ? 28.154 -6.099 -49.719 1.00 55.84 665 GLY A N 1
ATOM 5185 C CA . GLY A 1 665 ? 28.249 -5.030 -50.732 1.00 55.84 665 GLY A CA 1
ATOM 5186 C C . GLY A 1 665 ? 27.446 -3.756 -50.431 1.00 55.84 665 GLY A C 1
ATOM 5187 O O . GLY A 1 665 ? 27.455 -2.818 -51.230 1.00 55.84 665 GLY A O 1
ATOM 5188 N N . GLY A 1 666 ? 26.766 -3.706 -49.285 1.00 61.81 666 GLY A N 1
ATOM 5189 C CA . GLY A 1 666 ? 25.915 -2.605 -48.847 1.00 61.81 666 GLY A CA 1
ATOM 5190 C C . GLY A 1 666 ? 26.598 -1.467 -48.091 1.00 61.81 666 GLY A C 1
ATOM 5191 O O . GLY A 1 666 ? 27.812 -1.422 -47.903 1.00 61.81 666 GLY A O 1
ATOM 5192 N N . SER A 1 667 ? 25.780 -0.495 -47.670 1.00 56.31 667 SER A N 1
ATOM 5193 C CA . SER A 1 667 ? 26.251 0.780 -47.098 1.00 56.31 667 SER A CA 1
ATOM 5194 C C . SER A 1 667 ? 26.116 0.920 -45.579 1.00 56.31 667 SER A C 1
ATOM 5196 O O . SER A 1 667 ? 26.525 1.945 -45.032 1.00 56.31 667 SER A O 1
ATOM 5198 N N . ALA A 1 668 ? 25.548 -0.082 -44.909 1.00 56.59 668 ALA A N 1
ATOM 5199 C CA . ALA A 1 668 ? 25.445 -0.175 -43.456 1.00 56.59 668 ALA A CA 1
ATOM 5200 C C . ALA A 1 668 ? 26.183 -1.432 -42.993 1.00 56.59 668 ALA A C 1
ATOM 5202 O O . ALA A 1 668 ? 25.792 -2.530 -43.359 1.00 56.59 668 ALA A O 1
ATOM 5203 N N . ASP A 1 669 ? 27.232 -1.300 -42.190 1.00 60.31 669 ASP A N 1
ATOM 5204 C CA . ASP A 1 669 ? 27.755 -2.442 -41.444 1.00 60.31 669 ASP A CA 1
ATOM 5205 C C . ASP A 1 669 ? 26.937 -2.625 -40.164 1.00 60.31 669 ASP A C 1
ATOM 5207 O O . ASP A 1 669 ? 26.706 -1.650 -39.445 1.00 60.31 669 ASP A O 1
ATOM 5211 N N . MET A 1 670 ? 26.514 -3.857 -39.895 1.00 61.75 670 MET A N 1
ATOM 5212 C CA . MET A 1 670 ? 25.879 -4.267 -38.645 1.00 61.75 670 MET A CA 1
ATOM 5213 C C . MET A 1 670 ? 26.882 -5.174 -37.925 1.00 61.75 670 MET A C 1
ATOM 5215 O O . MET A 1 670 ? 26.986 -6.358 -38.255 1.00 61.75 670 MET A O 1
ATOM 5219 N N . ASP A 1 671 ? 27.659 -4.616 -36.994 1.00 60.16 671 ASP A N 1
ATOM 5220 C CA . ASP A 1 671 ? 28.596 -5.399 -36.177 1.00 60.16 671 ASP A CA 1
ATOM 5221 C C . ASP A 1 671 ? 27.990 -5.712 -34.805 1.00 60.16 671 ASP A C 1
ATOM 5223 O O . ASP A 1 671 ? 27.180 -4.956 -34.257 1.00 60.16 671 ASP A O 1
ATOM 5227 N N . TYR A 1 672 ? 28.361 -6.876 -34.281 1.00 65.88 672 TYR A N 1
ATOM 5228 C CA . TYR A 1 672 ? 27.693 -7.553 -33.184 1.00 65.88 672 TYR A CA 1
ATOM 5229 C C . TYR A 1 672 ? 28.731 -8.068 -32.186 1.00 65.88 672 TYR A C 1
ATOM 5231 O O . TYR A 1 672 ? 29.364 -9.104 -32.405 1.00 65.88 672 TYR A O 1
ATOM 5239 N N . GLN A 1 673 ? 28.870 -7.405 -31.037 1.00 64.75 673 GLN A N 1
ATOM 5240 C CA . GLN A 1 673 ? 29.579 -8.030 -29.919 1.00 64.75 673 GLN A CA 1
ATOM 5241 C C . GLN A 1 673 ? 28.600 -8.960 -29.199 1.00 64.75 673 GLN A C 1
ATOM 5243 O O . GLN A 1 673 ? 27.657 -8.503 -28.549 1.00 64.75 673 GLN A O 1
ATOM 5248 N N . LEU A 1 674 ? 28.812 -10.268 -29.374 1.00 66.19 674 LEU A N 1
ATOM 5249 C CA . LEU A 1 674 ? 28.069 -11.327 -28.696 1.00 66.19 674 LEU A CA 1
ATOM 5250 C C . LEU A 1 674 ? 28.861 -11.832 -27.488 1.00 66.19 674 LEU A C 1
ATOM 5252 O O . LEU A 1 674 ? 29.888 -12.498 -27.624 1.00 66.19 674 LEU A O 1
ATOM 5256 N N . GLU A 1 675 ? 28.347 -11.532 -26.303 1.00 67.19 675 GLU A N 1
ATOM 5257 C CA . GLU A 1 675 ? 28.871 -11.980 -25.015 1.00 67.19 675 GLU A CA 1
ATOM 5258 C C . GLU A 1 675 ? 27.935 -13.032 -24.402 1.00 67.19 675 GLU A C 1
ATOM 5260 O O . GLU A 1 675 ? 26.752 -13.115 -24.732 1.00 67.19 675 GLU A O 1
ATOM 5265 N N . VAL A 1 676 ? 28.446 -13.851 -23.484 1.00 66.69 676 VAL A N 1
ATOM 5266 C CA . VAL A 1 676 ? 27.640 -14.860 -22.781 1.00 66.69 676 VAL A CA 1
ATOM 5267 C C . VAL A 1 676 ? 27.225 -14.312 -21.415 1.00 66.69 676 VAL A C 1
ATOM 5269 O O . VAL A 1 676 ? 28.088 -13.966 -20.607 1.00 66.69 676 VAL A O 1
ATOM 5272 N N . ALA A 1 677 ? 25.917 -14.223 -21.147 1.00 60.38 677 ALA A N 1
ATOM 5273 C CA . ALA A 1 677 ? 25.392 -13.563 -19.947 1.00 60.38 677 ALA A CA 1
ATOM 5274 C C . ALA A 1 677 ? 25.703 -14.336 -18.655 1.00 60.38 677 ALA A C 1
ATOM 5276 O O . ALA A 1 677 ? 26.191 -13.772 -17.678 1.00 60.38 677 ALA A O 1
ATOM 5277 N N . THR A 1 678 ? 25.466 -15.647 -18.665 1.00 63.69 678 THR A N 1
ATOM 5278 C CA . THR A 1 678 ? 25.728 -16.555 -17.538 1.00 63.69 678 THR A CA 1
ATOM 5279 C C . THR A 1 678 ? 26.605 -17.727 -17.997 1.00 63.69 678 THR A C 1
ATOM 5281 O O . THR A 1 678 ? 26.107 -18.840 -18.212 1.00 63.69 678 THR A O 1
ATOM 5284 N N . PRO A 1 679 ? 27.933 -17.506 -18.137 1.00 64.38 679 PRO A N 1
ATOM 5285 C CA . PRO A 1 679 ? 28.893 -18.492 -18.646 1.00 64.38 679 PRO A CA 1
ATOM 5286 C C . PRO A 1 679 ? 28.852 -19.868 -17.976 1.00 64.38 679 PRO A C 1
ATOM 5288 O O . PRO A 1 679 ? 29.184 -20.867 -18.598 1.00 64.38 679 PRO A O 1
ATOM 5291 N N . THR A 1 680 ? 28.435 -19.924 -16.712 1.00 60.75 680 THR A N 1
ATOM 5292 C CA . THR A 1 680 ? 28.368 -21.135 -15.881 1.00 60.75 680 THR A CA 1
ATOM 5293 C C . THR A 1 680 ? 27.129 -22.003 -16.115 1.00 60.75 680 THR A C 1
ATOM 5295 O O . THR A 1 680 ? 27.072 -23.113 -15.593 1.00 60.75 680 THR A O 1
ATOM 5298 N N . THR A 1 681 ? 26.132 -21.514 -16.859 1.00 59.81 681 THR A N 1
ATOM 5299 C CA . THR A 1 681 ? 24.847 -22.215 -17.091 1.00 59.81 681 THR A CA 1
ATOM 5300 C C . THR A 1 681 ? 24.588 -22.575 -18.552 1.00 59.81 681 THR A C 1
ATOM 5302 O O . THR A 1 681 ? 23.673 -23.344 -18.847 1.00 59.81 681 THR A O 1
ATOM 5305 N N . MET A 1 682 ? 25.384 -22.019 -19.464 1.00 60.03 682 MET A N 1
ATOM 5306 C CA . MET A 1 682 ? 25.214 -22.178 -20.905 1.00 60.03 682 MET A CA 1
ATOM 5307 C C . MET A 1 682 ? 25.768 -23.519 -21.395 1.00 60.03 682 MET A C 1
ATOM 5309 O O . MET A 1 682 ? 26.663 -24.107 -20.789 1.00 60.03 682 MET A O 1
ATOM 5313 N N . LYS A 1 683 ? 25.205 -24.002 -22.502 1.00 63.81 683 LYS A N 1
ATOM 5314 C CA . LYS A 1 683 ? 25.584 -25.242 -23.189 1.00 63.81 683 LYS A CA 1
ATOM 5315 C C . LYS A 1 683 ? 25.931 -24.914 -24.639 1.00 63.81 683 LYS A C 1
ATOM 5317 O O . LYS A 1 683 ? 25.489 -23.884 -25.146 1.00 63.81 683 LYS A O 1
ATOM 5322 N N . ASP A 1 684 ? 26.667 -25.803 -25.297 1.00 73.19 684 ASP A N 1
ATOM 5323 C CA . ASP A 1 684 ? 26.906 -25.709 -26.738 1.00 73.19 684 ASP A CA 1
ATOM 5324 C C . ASP A 1 684 ? 25.571 -25.835 -27.494 1.00 73.19 684 ASP A C 1
ATOM 5326 O O . ASP A 1 684 ? 24.880 -26.849 -27.382 1.00 73.19 684 ASP A O 1
ATOM 5330 N N . ASP A 1 685 ? 25.202 -24.796 -28.244 1.00 71.69 685 ASP A N 1
ATOM 5331 C CA . ASP A 1 685 ? 23.973 -24.713 -29.045 1.00 71.69 685 ASP A CA 1
ATOM 5332 C C . ASP A 1 685 ? 24.195 -23.762 -30.242 1.00 71.69 685 ASP A C 1
ATOM 5334 O O . ASP A 1 685 ? 25.233 -23.103 -30.354 1.00 71.69 685 ASP A O 1
ATOM 5338 N N . THR A 1 686 ? 23.251 -23.701 -31.180 1.00 80.12 686 THR A N 1
ATOM 5339 C CA . THR A 1 686 ? 23.311 -22.859 -32.383 1.00 80.12 686 THR A CA 1
ATOM 5340 C C . THR A 1 686 ? 21.998 -22.112 -32.586 1.00 80.12 686 THR A C 1
ATOM 5342 O O . THR A 1 686 ? 20.934 -22.713 -32.739 1.00 80.12 686 THR A O 1
ATOM 5345 N N . PHE A 1 687 ? 22.096 -20.785 -32.645 1.00 77.06 687 PHE A N 1
ATOM 5346 C CA . PHE A 1 687 ? 20.966 -19.867 -32.770 1.00 77.06 687 PHE A CA 1
ATOM 5347 C C . PHE A 1 687 ? 21.080 -19.010 -34.031 1.00 77.06 687 PHE A C 1
ATOM 5349 O O . PHE A 1 687 ? 22.182 -18.738 -34.509 1.00 77.06 687 PHE A O 1
ATOM 5356 N N . TYR A 1 688 ? 19.944 -18.510 -34.516 1.00 80.06 688 TYR A N 1
ATOM 5357 C CA . TYR A 1 688 ? 19.894 -17.498 -35.572 1.00 80.06 688 TYR A CA 1
ATOM 5358 C C . TYR A 1 688 ? 19.273 -16.214 -35.024 1.00 80.06 688 TYR A C 1
ATOM 5360 O O . TYR A 1 688 ? 18.198 -16.258 -34.430 1.00 80.06 688 TYR A O 1
ATOM 5368 N N . ILE A 1 689 ? 19.895 -15.060 -35.266 1.00 76.62 689 ILE A N 1
ATOM 5369 C CA . ILE A 1 689 ? 19.254 -13.757 -35.047 1.00 76.62 689 ILE A CA 1
ATOM 5370 C C . ILE A 1 689 ? 18.688 -13.295 -36.390 1.00 76.62 689 ILE A C 1
ATOM 5372 O O . ILE A 1 689 ? 19.436 -13.100 -37.346 1.00 76.62 689 ILE A O 1
ATOM 5376 N N . ARG A 1 690 ? 17.365 -13.127 -36.471 1.00 78.31 690 ARG A N 1
ATOM 5377 C CA . ARG A 1 690 ? 16.679 -12.577 -37.646 1.00 78.31 690 ARG A CA 1
ATOM 5378 C C . ARG A 1 690 ? 16.123 -11.197 -37.327 1.00 78.31 690 ARG A C 1
ATOM 5380 O O . ARG A 1 690 ? 15.309 -11.054 -36.418 1.00 78.31 690 ARG A O 1
ATOM 5387 N N . TRP A 1 691 ? 16.500 -10.201 -38.116 1.00 71.62 691 TRP A N 1
ATOM 5388 C CA . TRP A 1 691 ? 15.892 -8.874 -38.073 1.00 71.62 691 TRP A CA 1
ATOM 5389 C C . TRP A 1 691 ? 14.558 -8.872 -38.824 1.00 71.62 691 TRP A C 1
ATOM 5391 O O . TRP A 1 691 ? 14.458 -9.414 -39.925 1.00 71.62 691 TRP A O 1
ATOM 5401 N N . SER A 1 692 ? 13.512 -8.289 -38.235 1.00 64.94 692 SER A N 1
ATOM 5402 C CA . SER A 1 692 ? 12.236 -8.099 -38.932 1.00 64.94 692 SER A CA 1
ATOM 5403 C C . SER A 1 692 ? 12.291 -6.944 -39.930 1.00 64.94 692 SER A C 1
ATOM 5405 O O . SER A 1 692 ? 13.159 -6.076 -39.851 1.00 64.94 692 SER A O 1
ATOM 5407 N N . HIS A 1 693 ? 11.257 -6.849 -40.773 1.00 60.66 693 HIS A N 1
ATOM 5408 C CA . HIS A 1 693 ? 10.951 -5.614 -41.494 1.00 60.66 693 HIS A CA 1
ATOM 5409 C C . HIS A 1 693 ? 10.952 -4.403 -40.556 1.00 60.66 693 HIS A C 1
ATOM 5411 O O . HIS A 1 693 ? 10.473 -4.464 -39.417 1.00 60.66 693 HIS A O 1
ATOM 5417 N N . LEU A 1 694 ? 11.476 -3.311 -41.089 1.00 58.81 694 LEU A N 1
ATOM 5418 C CA . LEU A 1 694 ? 11.765 -2.068 -40.403 1.00 58.81 694 LEU A CA 1
ATOM 5419 C C . LEU A 1 694 ? 10.470 -1.245 -40.235 1.00 58.81 694 LEU A C 1
ATOM 5421 O O . LEU A 1 694 ? 9.682 -1.109 -41.172 1.00 58.81 694 LEU A O 1
ATOM 5425 N N . ARG A 1 695 ? 10.223 -0.711 -39.033 1.00 52.19 695 ARG A N 1
ATOM 5426 C CA . ARG A 1 695 ? 9.042 0.122 -38.706 1.00 52.19 695 ARG A CA 1
ATOM 5427 C C . ARG A 1 695 ? 9.468 1.559 -38.391 1.00 52.19 695 ARG A C 1
ATOM 5429 O O . ARG A 1 695 ? 10.578 1.763 -37.912 1.00 52.19 695 ARG A O 1
ATOM 5436 N N . ALA A 1 696 ? 8.604 2.555 -38.605 1.00 54.66 696 ALA A N 1
ATOM 5437 C CA . ALA A 1 696 ? 8.906 3.935 -38.209 1.00 54.66 696 ALA A CA 1
ATOM 5438 C C . ALA A 1 696 ? 7.664 4.815 -37.999 1.00 54.66 696 ALA A C 1
ATOM 5440 O O . ALA A 1 696 ? 6.771 4.825 -38.841 1.00 54.66 696 ALA A O 1
ATOM 5441 N N . PHE A 1 697 ? 7.692 5.608 -36.923 1.00 47.47 697 PHE A N 1
ATOM 5442 C CA . PHE A 1 697 ? 7.334 7.035 -36.864 1.00 47.47 697 PHE A CA 1
ATOM 5443 C C . PHE A 1 697 ? 7.843 7.591 -35.518 1.00 47.47 697 PHE A C 1
ATOM 5445 O O . PHE A 1 697 ? 7.521 7.022 -34.480 1.00 47.47 697 PHE A O 1
ATOM 5452 N N . GLN A 1 698 ? 8.613 8.688 -35.509 1.00 44.41 698 GLN A N 1
ATOM 5453 C CA . GLN A 1 698 ? 8.856 9.484 -34.294 1.00 44.41 698 GLN A CA 1
ATOM 5454 C C . GLN A 1 698 ? 9.155 10.949 -34.674 1.00 44.41 698 GLN A C 1
ATOM 5456 O O . GLN A 1 698 ? 10.242 11.281 -35.142 1.00 44.41 698 GLN A O 1
ATOM 5461 N N . GLY A 1 699 ? 8.170 11.837 -34.496 1.00 51.34 699 GLY A N 1
ATOM 5462 C CA . GLY A 1 699 ? 8.291 13.259 -34.843 1.00 51.34 699 GLY A CA 1
ATOM 5463 C C . GLY A 1 699 ? 8.513 13.518 -36.342 1.00 51.34 699 GLY A C 1
ATOM 5464 O O . GLY A 1 699 ? 7.939 12.849 -37.200 1.00 51.34 699 GLY A O 1
ATOM 5465 N N . THR A 1 700 ? 9.347 14.511 -36.662 1.00 41.47 700 THR A N 1
ATOM 5466 C CA . THR A 1 700 ? 9.654 14.948 -38.039 1.00 41.47 700 THR A CA 1
ATOM 5467 C C . THR A 1 700 ? 10.741 14.123 -38.743 1.00 41.47 700 THR A C 1
ATOM 5469 O O . THR A 1 700 ? 10.960 14.308 -39.940 1.00 41.47 700 THR A O 1
ATOM 5472 N N . MET A 1 701 ? 11.415 13.200 -38.045 1.00 44.94 701 MET A N 1
ATOM 5473 C CA . MET A 1 701 ? 12.507 12.381 -38.588 1.00 44.94 701 MET A CA 1
ATOM 5474 C C . MET A 1 701 ? 12.075 10.919 -38.753 1.00 44.94 701 MET A C 1
ATOM 5476 O O . MET A 1 701 ? 11.583 10.292 -37.817 1.00 44.94 701 MET A O 1
ATOM 5480 N N . ARG A 1 702 ? 12.288 10.329 -39.938 1.00 50.97 702 ARG A N 1
ATOM 5481 C CA . ARG A 1 702 ? 11.943 8.920 -40.201 1.00 50.97 702 ARG A CA 1
ATOM 5482 C C . ARG A 1 702 ? 13.138 8.021 -39.895 1.00 50.97 702 ARG A C 1
ATOM 5484 O O . ARG A 1 702 ? 13.883 7.635 -40.795 1.00 50.97 702 ARG A O 1
ATOM 5491 N N . VAL A 1 703 ? 13.322 7.729 -38.609 1.00 50.56 703 VAL A N 1
ATOM 5492 C CA . VAL A 1 703 ? 14.348 6.798 -38.116 1.00 50.56 703 VAL A CA 1
ATOM 5493 C C . VAL A 1 703 ? 13.889 5.337 -38.229 1.00 50.56 703 VAL A C 1
ATOM 5495 O O . VAL A 1 703 ? 12.709 5.059 -38.007 1.00 50.56 703 VAL A O 1
ATOM 5498 N N . PRO A 1 704 ? 14.786 4.394 -38.562 1.00 51.81 704 PRO A N 1
ATOM 5499 C CA . PRO A 1 704 ? 14.466 2.973 -38.568 1.00 51.81 704 PRO A CA 1
ATOM 5500 C C . PRO A 1 704 ? 14.375 2.371 -37.157 1.00 51.81 704 PRO A C 1
ATOM 5502 O O . PRO A 1 704 ? 15.282 2.524 -36.344 1.00 51.81 704 PRO A O 1
ATOM 5505 N N . ASN A 1 705 ? 13.297 1.632 -36.887 1.00 53.41 705 ASN A N 1
ATOM 5506 C CA . ASN A 1 705 ? 13.187 0.692 -35.769 1.00 53.41 705 ASN A CA 1
ATOM 5507 C C . ASN A 1 705 ? 13.325 -0.737 -36.315 1.00 53.41 705 ASN A C 1
ATOM 5509 O O . ASN A 1 705 ? 12.626 -1.106 -37.267 1.00 53.41 705 ASN A O 1
ATOM 5513 N N . TYR A 1 706 ? 14.212 -1.521 -35.704 1.00 63.47 706 TYR A N 1
ATOM 5514 C CA . TYR A 1 706 ? 14.453 -2.922 -36.039 1.00 63.47 706 TYR A CA 1
ATOM 5515 C C . TYR A 1 706 ? 14.013 -3.820 -34.872 1.00 63.47 706 TYR A C 1
ATOM 5517 O O . TYR A 1 706 ? 14.217 -3.487 -33.708 1.00 63.47 706 TYR A O 1
ATOM 5525 N N . ARG A 1 707 ? 13.454 -4.999 -35.161 1.00 69.38 707 ARG A N 1
ATOM 5526 C CA . ARG A 1 707 ? 13.121 -6.010 -34.141 1.00 69.38 707 ARG A CA 1
ATOM 5527 C C . ARG A 1 707 ? 13.968 -7.263 -34.384 1.00 69.38 707 ARG A C 1
ATOM 5529 O O . ARG A 1 707 ? 13.678 -7.967 -35.356 1.00 69.38 707 ARG A O 1
ATOM 5536 N N . PRO A 1 708 ? 14.998 -7.563 -33.573 1.00 71.50 708 PRO A N 1
ATOM 5537 C CA . PRO A 1 708 ? 15.645 -8.861 -33.622 1.00 71.50 708 PRO A CA 1
ATOM 5538 C C . PRO A 1 708 ? 14.708 -9.929 -33.050 1.00 71.50 708 PRO A C 1
ATOM 5540 O O . PRO A 1 708 ? 13.943 -9.705 -32.104 1.00 71.50 708 PRO A O 1
ATOM 5543 N N . ILE A 1 709 ? 14.785 -11.113 -33.641 1.00 78.38 709 ILE A N 1
ATOM 5544 C CA . ILE A 1 709 ? 14.111 -12.327 -33.204 1.00 78.38 709 ILE A CA 1
ATOM 5545 C C . ILE A 1 709 ? 15.198 -13.393 -33.089 1.00 78.38 709 ILE A C 1
ATOM 5547 O O . ILE A 1 709 ? 15.846 -13.722 -34.085 1.00 78.38 709 ILE A O 1
ATOM 5551 N N . LEU A 1 710 ? 15.406 -13.912 -31.882 1.00 80.00 710 LEU A N 1
ATOM 5552 C CA . LEU A 1 710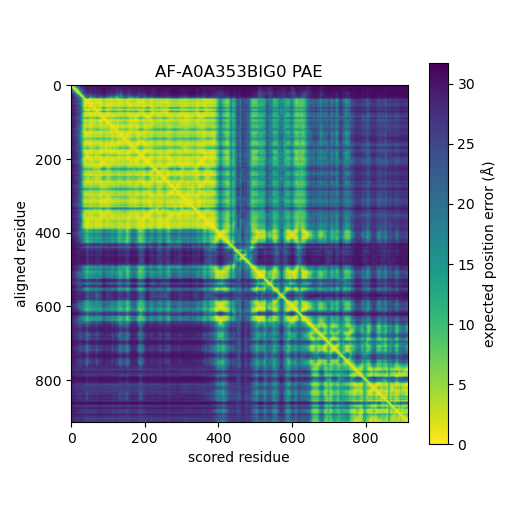 ? 16.294 -15.040 -31.641 1.00 80.00 710 LEU A CA 1
ATOM 5553 C C . LEU A 1 710 ? 15.527 -16.325 -31.951 1.00 80.00 710 LEU A C 1
ATOM 5555 O O . LEU A 1 710 ? 14.481 -16.588 -31.357 1.00 80.00 710 LEU A O 1
ATOM 5559 N N . LEU A 1 711 ? 16.047 -17.118 -32.879 1.00 82.88 711 LEU A N 1
ATOM 5560 C CA . LEU A 1 711 ? 15.504 -18.402 -33.301 1.00 82.88 711 LEU A CA 1
ATOM 5561 C C . LEU A 1 711 ? 16.428 -19.530 -32.830 1.00 82.88 711 LEU A C 1
ATOM 5563 O O . LEU A 1 711 ? 17.652 -19.386 -32.859 1.00 82.88 711 LEU A O 1
ATOM 5567 N N . ASN A 1 712 ? 15.852 -20.672 -32.459 1.00 82.56 712 ASN A N 1
ATOM 5568 C CA . ASN A 1 712 ? 16.615 -21.898 -32.236 1.00 82.56 712 ASN A CA 1
ATOM 5569 C C . ASN A 1 712 ? 17.113 -22.500 -33.563 1.00 82.56 712 ASN A C 1
ATOM 5571 O O . ASN A 1 712 ? 16.735 -22.064 -34.653 1.00 82.56 712 ASN A O 1
ATOM 5575 N N . SER A 1 713 ? 17.919 -23.556 -33.469 1.00 83.00 713 SER A N 1
ATOM 5576 C CA . SER A 1 713 ? 18.430 -24.327 -34.611 1.00 83.00 713 SER A CA 1
ATOM 5577 C C . SER A 1 713 ? 17.344 -24.880 -35.558 1.00 83.00 713 SER A C 1
ATOM 5579 O O . SER A 1 713 ? 17.638 -25.132 -36.725 1.00 83.00 713 SER A O 1
ATOM 5581 N N . ALA A 1 714 ? 16.091 -25.006 -35.101 1.00 83.56 714 ALA A N 1
ATOM 5582 C CA . ALA A 1 714 ? 14.929 -25.416 -35.900 1.00 83.56 714 ALA A CA 1
ATOM 5583 C C . ALA A 1 714 ? 14.123 -24.240 -36.505 1.00 83.56 714 ALA A C 1
ATOM 5585 O O . ALA A 1 714 ? 13.118 -24.466 -37.176 1.00 83.56 714 ALA A O 1
ATOM 5586 N N . GLY A 1 715 ? 14.538 -22.987 -36.283 1.00 79.62 715 GLY A N 1
ATOM 5587 C CA . GLY A 1 715 ? 13.868 -21.786 -36.793 1.00 79.62 715 GLY A CA 1
ATOM 5588 C C . GLY A 1 715 ? 12.679 -21.289 -35.959 1.00 79.62 715 GLY A C 1
ATOM 5589 O O . GLY A 1 715 ? 12.038 -20.312 -36.350 1.00 79.62 715 GLY A O 1
ATOM 5590 N N . THR A 1 716 ? 12.389 -21.907 -34.811 1.00 83.56 716 THR A N 1
ATOM 5591 C CA . THR A 1 716 ? 11.351 -21.457 -33.868 1.00 83.56 716 THR A CA 1
ATOM 5592 C C . THR A 1 716 ? 11.874 -20.300 -33.022 1.00 83.56 716 THR A C 1
ATOM 5594 O O . THR A 1 716 ? 12.991 -20.366 -32.510 1.00 83.56 716 THR A O 1
ATOM 5597 N N . ALA A 1 717 ? 11.068 -19.252 -32.834 1.00 79.81 717 ALA A N 1
ATOM 5598 C CA . ALA A 1 717 ? 11.433 -18.123 -31.981 1.00 79.81 717 ALA A CA 1
ATOM 5599 C C . ALA A 1 717 ? 11.559 -18.532 -30.502 1.00 79.81 717 ALA A C 1
ATOM 5601 O O . ALA A 1 717 ? 10.648 -19.135 -29.941 1.00 79.81 717 ALA A O 1
ATOM 5602 N N . ILE A 1 718 ? 12.690 -18.169 -29.895 1.00 74.94 718 ILE A N 1
ATOM 5603 C CA . ILE A 1 718 ? 12.974 -18.278 -28.458 1.00 74.94 718 ILE A CA 1
ATOM 5604 C C . ILE A 1 718 ? 12.620 -16.959 -27.764 1.00 74.94 718 ILE A C 1
ATOM 5606 O O . ILE A 1 718 ? 11.981 -16.958 -26.718 1.00 74.94 718 ILE A O 1
ATOM 5610 N N . ASP A 1 719 ? 13.051 -15.835 -28.344 1.00 67.75 719 ASP A N 1
ATOM 5611 C CA . ASP A 1 719 ? 12.936 -14.503 -27.745 1.00 67.75 719 ASP A CA 1
ATOM 5612 C C . ASP A 1 719 ? 12.880 -13.421 -28.837 1.00 67.75 719 ASP A C 1
ATOM 5614 O O . ASP A 1 719 ? 13.308 -13.632 -29.976 1.00 67.75 719 ASP A O 1
ATOM 5618 N N . SER A 1 720 ? 12.354 -12.243 -28.511 1.00 70.81 720 SER A N 1
ATOM 5619 C CA . SER A 1 720 ? 12.336 -11.084 -29.410 1.00 70.81 720 SER A CA 1
ATOM 5620 C C . SER A 1 720 ? 12.134 -9.792 -28.627 1.00 70.81 720 SER A C 1
ATOM 5622 O O . SER A 1 720 ? 11.407 -9.786 -27.636 1.00 70.81 720 SER A O 1
ATOM 5624 N N . MET A 1 721 ? 12.688 -8.683 -29.114 1.00 60.62 721 MET A N 1
ATOM 5625 C CA . MET A 1 721 ? 12.489 -7.361 -28.510 1.00 60.62 721 MET A CA 1
ATOM 5626 C C . MET A 1 721 ? 12.399 -6.274 -29.580 1.00 60.62 721 MET A C 1
ATOM 5628 O O . MET A 1 721 ? 12.896 -6.464 -30.683 1.00 60.62 721 MET A O 1
ATOM 5632 N N . ASN A 1 722 ? 11.752 -5.145 -29.290 1.00 58.69 722 ASN A N 1
ATOM 5633 C CA . ASN A 1 722 ? 11.646 -4.028 -30.235 1.00 58.69 722 ASN A CA 1
ATOM 5634 C C . ASN A 1 722 ? 12.789 -3.034 -29.979 1.00 58.69 722 ASN A C 1
ATOM 5636 O O . ASN A 1 722 ? 12.852 -2.470 -28.891 1.00 58.69 722 ASN A O 1
ATOM 5640 N N . MET A 1 723 ? 13.662 -2.785 -30.960 1.00 54.69 723 MET A N 1
ATOM 5641 C CA . MET A 1 723 ? 14.783 -1.850 -30.814 1.00 54.69 723 MET A CA 1
ATOM 5642 C C . MET A 1 723 ? 14.503 -0.559 -31.585 1.00 54.69 723 MET A C 1
ATOM 5644 O O . MET A 1 723 ? 14.742 -0.447 -32.792 1.00 54.69 723 MET A O 1
ATOM 5648 N N . ALA A 1 724 ? 14.017 0.453 -30.867 1.00 50.59 724 ALA A N 1
ATOM 5649 C CA . ALA A 1 724 ? 14.086 1.817 -31.369 1.00 50.59 724 ALA A CA 1
ATOM 5650 C C . ALA A 1 724 ? 15.563 2.225 -31.481 1.00 50.59 724 ALA A C 1
ATOM 5652 O O . ALA A 1 724 ? 16.333 2.036 -30.543 1.00 50.59 724 ALA A O 1
ATOM 5653 N N . MET A 1 725 ? 15.956 2.814 -32.609 1.00 50.75 725 MET A N 1
ATOM 5654 C CA . MET A 1 725 ? 17.281 3.408 -32.775 1.00 50.75 725 MET A CA 1
ATOM 5655 C C . MET A 1 725 ? 17.159 4.922 -32.899 1.00 50.75 725 MET A C 1
ATOM 5657 O O . MET A 1 725 ? 16.350 5.438 -33.674 1.00 50.75 725 MET A O 1
ATOM 5661 N N . LYS A 1 726 ? 17.970 5.637 -32.118 1.00 45.97 726 LYS A N 1
ATOM 5662 C CA . LYS A 1 726 ? 18.184 7.069 -32.299 1.00 45.97 726 LYS A CA 1
ATOM 5663 C C . LYS A 1 726 ? 19.249 7.253 -33.381 1.00 45.97 726 LYS A C 1
ATOM 5665 O O . LYS A 1 726 ? 20.011 6.339 -33.682 1.00 45.97 726 LYS A O 1
ATOM 5670 N N . PHE A 1 727 ? 19.260 8.424 -34.004 1.00 46.56 727 PHE A N 1
ATOM 5671 C CA . PHE A 1 727 ? 20.263 8.788 -34.998 1.00 46.56 727 PHE A CA 1
ATOM 5672 C C . PHE A 1 727 ? 20.804 10.174 -34.672 1.00 46.56 727 PHE A C 1
ATOM 5674 O O . PHE A 1 727 ? 20.044 11.099 -34.382 1.00 46.56 727 PHE A O 1
ATOM 5681 N N . GLY A 1 728 ? 22.126 10.296 -34.723 1.00 44.97 728 GLY A N 1
ATOM 5682 C CA . GLY A 1 728 ? 22.873 11.538 -34.579 1.00 44.97 728 GLY A CA 1
ATOM 5683 C C . GLY A 1 728 ? 23.929 11.637 -35.677 1.00 44.97 728 GLY A C 1
ATOM 5684 O O . GLY A 1 728 ? 24.266 10.638 -36.310 1.00 44.97 728 GLY A O 1
ATOM 5685 N N . ILE A 1 729 ? 24.429 12.849 -35.910 1.00 43.78 729 ILE A N 1
ATOM 5686 C CA . ILE A 1 729 ? 25.531 13.128 -36.836 1.00 43.78 729 ILE A CA 1
ATOM 5687 C C . ILE A 1 729 ? 26.610 13.844 -36.023 1.00 43.78 729 ILE A C 1
ATOM 5689 O O . ILE A 1 729 ? 26.348 14.911 -35.467 1.00 43.78 729 ILE A O 1
ATOM 5693 N N . TYR A 1 730 ? 27.802 13.254 -35.927 1.00 38.59 730 TYR A N 1
ATOM 5694 C CA . TYR A 1 730 ? 28.906 13.776 -35.118 1.00 38.59 730 TYR A CA 1
ATOM 5695 C C . TYR A 1 730 ? 29.937 14.510 -35.989 1.00 38.59 730 TYR A C 1
ATOM 5697 O O . TYR A 1 730 ? 30.938 13.956 -36.433 1.00 38.59 730 TYR A O 1
ATOM 5705 N N . GLY A 1 731 ? 29.692 15.801 -36.224 1.00 46.09 731 GLY A N 1
ATOM 5706 C CA . GLY A 1 731 ? 30.566 16.639 -37.048 1.00 46.09 731 GLY A CA 1
ATOM 5707 C C . GLY A 1 731 ? 30.467 16.304 -38.540 1.00 46.09 731 GLY A C 1
ATOM 5708 O O . GLY A 1 731 ? 29.371 16.106 -39.059 1.00 46.09 731 GLY A O 1
ATOM 5709 N N . ASN A 1 732 ? 31.613 16.273 -39.229 1.00 40.44 732 ASN A N 1
ATOM 5710 C CA . ASN A 1 732 ? 31.693 16.041 -40.679 1.00 40.44 732 ASN A CA 1
ATOM 5711 C C . ASN A 1 732 ? 31.956 14.571 -41.067 1.00 40.44 732 ASN A C 1
ATOM 5713 O O . ASN A 1 732 ? 31.974 14.269 -42.259 1.00 40.44 732 ASN A O 1
ATOM 5717 N N . ASP A 1 733 ? 32.163 13.675 -40.097 1.00 35.44 733 ASP A N 1
ATOM 5718 C CA . ASP A 1 733 ? 32.377 12.241 -40.323 1.00 35.44 733 ASP A CA 1
ATOM 5719 C C . ASP A 1 733 ? 31.217 11.418 -39.751 1.00 35.44 733 ASP A C 1
ATOM 5721 O O . ASP A 1 733 ? 30.619 11.747 -38.728 1.00 35.44 733 ASP A O 1
ATOM 5725 N N . VAL A 1 734 ? 30.871 10.327 -40.434 1.00 41.59 734 VAL A N 1
ATOM 5726 C CA . VAL A 1 734 ? 29.621 9.572 -40.199 1.00 41.59 734 VAL A CA 1
ATOM 5727 C C . VAL A 1 734 ? 29.828 8.394 -39.231 1.00 41.59 734 VAL A C 1
ATOM 5729 O O . VAL A 1 734 ? 29.065 7.434 -39.214 1.00 41.59 734 VAL A O 1
ATOM 5732 N N . THR A 1 735 ? 30.889 8.447 -38.427 1.00 39.41 735 THR A N 1
ATOM 5733 C CA . THR A 1 735 ? 31.434 7.312 -37.662 1.00 39.41 735 THR A CA 1
ATOM 5734 C C . THR A 1 735 ? 30.774 7.070 -36.300 1.00 39.41 735 THR A C 1
ATOM 5736 O O . THR A 1 735 ? 31.185 6.156 -35.590 1.00 39.41 735 THR A O 1
ATOM 5739 N N . GLY A 1 736 ? 29.758 7.854 -35.922 1.00 42.69 736 GLY A N 1
ATOM 5740 C CA . GLY A 1 736 ? 29.102 7.766 -34.613 1.00 42.69 736 GLY A CA 1
ATOM 5741 C C . GLY A 1 736 ? 27.585 7.934 -34.665 1.00 42.69 736 GLY A C 1
ATOM 5742 O O . GLY A 1 736 ? 27.072 9.018 -34.383 1.00 42.69 736 GLY A O 1
ATOM 5743 N N . THR A 1 737 ? 26.855 6.856 -34.967 1.00 42.25 737 THR A N 1
ATOM 5744 C CA . THR A 1 737 ? 25.407 6.772 -34.715 1.00 42.25 737 THR A CA 1
ATOM 5745 C C . THR A 1 737 ? 25.154 6.239 -33.308 1.00 42.25 737 THR A C 1
ATOM 5747 O O . THR A 1 737 ? 25.443 5.076 -33.032 1.00 42.25 737 THR A O 1
ATOM 5750 N N . THR A 1 738 ? 24.593 7.056 -32.416 1.00 39.66 738 THR A N 1
ATOM 5751 C CA . THR A 1 738 ? 24.216 6.609 -31.070 1.00 39.66 738 THR A CA 1
ATOM 5752 C C . THR A 1 738 ? 22.835 5.960 -31.049 1.00 39.66 738 THR A C 1
ATOM 5754 O O . THR A 1 738 ? 21.828 6.573 -31.401 1.00 39.66 738 THR A O 1
ATOM 5757 N N . PHE A 1 739 ? 22.815 4.710 -30.590 1.00 41.72 739 PHE A N 1
ATOM 5758 C CA . PHE A 1 739 ? 21.638 3.923 -30.226 1.00 41.72 739 PHE A CA 1
ATOM 5759 C C . PHE A 1 739 ? 20.788 4.622 -29.119 1.00 41.72 739 PHE A C 1
ATOM 5761 O O . PHE A 1 739 ? 21.179 5.663 -28.589 1.00 41.72 739 PHE A O 1
ATOM 5768 N N . PHE A 1 740 ? 19.610 4.093 -28.745 1.00 39.81 740 PHE A N 1
ATOM 5769 C CA . PHE A 1 740 ? 18.851 4.562 -27.561 1.00 39.81 740 PHE A CA 1
ATOM 5770 C C . PHE A 1 740 ? 19.485 4.057 -26.238 1.00 39.81 740 PHE A C 1
ATOM 5772 O O . PHE A 1 740 ? 18.829 3.434 -25.412 1.00 39.81 740 PHE A O 1
ATOM 5779 N N . GLY A 1 741 ? 20.775 4.341 -26.052 1.00 44.69 741 GLY A N 1
ATOM 5780 C CA . GLY A 1 741 ? 21.641 3.848 -24.977 1.00 44.69 741 GLY A CA 1
ATOM 5781 C C . GLY A 1 741 ? 23.068 4.387 -25.140 1.00 44.69 741 GLY A C 1
ATOM 5782 O O . GLY A 1 741 ? 23.318 5.184 -26.052 1.00 44.69 741 GLY A O 1
ATOM 5783 N N . THR A 1 742 ? 24.015 3.984 -24.289 1.00 42.81 742 THR A N 1
ATOM 5784 C CA . THR A 1 742 ? 25.448 4.185 -24.574 1.00 42.81 742 THR A CA 1
ATOM 5785 C C . THR A 1 742 ? 25.949 3.113 -25.550 1.00 42.81 742 THR A C 1
ATOM 5787 O O . THR A 1 742 ? 25.187 2.286 -26.052 1.00 42.81 742 THR A O 1
ATOM 5790 N N . ILE A 1 743 ? 27.252 3.121 -25.838 1.00 43.16 743 ILE A N 1
ATOM 5791 C CA . ILE A 1 743 ? 27.922 2.071 -26.626 1.00 43.16 743 ILE A CA 1
ATOM 5792 C C . ILE A 1 743 ? 28.056 0.743 -25.849 1.00 43.16 743 ILE A C 1
ATOM 5794 O O . ILE A 1 743 ? 28.546 -0.250 -26.384 1.00 43.16 743 ILE A O 1
ATOM 5798 N N . ASP A 1 744 ? 27.610 0.741 -24.591 1.00 46.66 744 ASP A N 1
ATOM 5799 C CA . ASP A 1 744 ? 27.767 -0.317 -23.597 1.00 46.66 744 ASP A CA 1
ATOM 5800 C C . ASP A 1 744 ? 26.419 -0.941 -23.199 1.00 46.66 744 ASP A C 1
ATOM 5802 O O . ASP A 1 744 ? 26.404 -1.906 -22.435 1.00 46.66 744 ASP A O 1
ATOM 5806 N N . ASP A 1 745 ? 25.293 -0.423 -23.707 1.00 49.12 745 ASP A N 1
ATOM 5807 C CA . ASP A 1 745 ? 23.955 -0.976 -23.480 1.00 49.12 745 ASP A CA 1
ATOM 5808 C C . ASP A 1 745 ? 23.858 -2.401 -24.054 1.00 49.12 745 ASP A C 1
ATOM 5810 O O . ASP A 1 745 ? 24.236 -2.677 -25.197 1.00 49.12 745 ASP A O 1
ATOM 5814 N N . GLN A 1 746 ? 23.369 -3.332 -23.233 1.00 59.41 746 GLN A N 1
ATOM 5815 C CA . GLN A 1 746 ? 23.516 -4.769 -23.454 1.00 59.41 746 GLN A CA 1
ATOM 5816 C C . GLN A 1 746 ? 22.160 -5.469 -23.491 1.00 59.41 746 GLN A C 1
ATOM 5818 O O . GLN A 1 746 ? 21.429 -5.518 -22.504 1.00 59.41 746 GLN A O 1
ATOM 5823 N N . PHE A 1 747 ? 21.839 -6.052 -24.642 1.00 60.16 747 PHE A N 1
ATOM 5824 C CA . PHE A 1 747 ? 20.542 -6.663 -24.899 1.00 60.16 747 PHE A CA 1
ATOM 5825 C C . PHE A 1 747 ? 20.613 -8.160 -24.654 1.00 60.16 747 PHE A C 1
ATOM 5827 O O . PHE A 1 747 ? 21.293 -8.885 -25.375 1.00 60.16 747 PHE A O 1
ATOM 5834 N N . LEU A 1 748 ? 19.921 -8.625 -23.615 1.00 60.09 748 LEU A N 1
ATOM 5835 C CA . LEU A 1 748 ? 19.791 -10.048 -23.343 1.00 60.09 748 LEU A CA 1
ATOM 5836 C C . LEU A 1 748 ? 18.728 -10.652 -24.264 1.00 60.09 748 LEU A C 1
ATOM 5838 O O . LEU A 1 748 ? 17.569 -10.246 -24.217 1.00 60.09 748 LEU A O 1
ATOM 5842 N N . MET A 1 749 ? 19.118 -11.653 -25.049 1.00 60.97 749 MET A N 1
ATOM 5843 C CA . MET A 1 749 ? 18.203 -12.525 -25.782 1.00 60.97 749 MET A CA 1
ATOM 5844 C C . MET A 1 749 ? 18.622 -13.975 -25.540 1.00 60.97 749 MET A C 1
ATOM 5846 O O . MET A 1 749 ? 19.726 -14.371 -25.909 1.00 60.97 749 MET A O 1
ATOM 5850 N N . GLY A 1 750 ? 17.768 -14.772 -24.891 1.00 57.25 750 GLY A N 1
ATOM 5851 C CA . GLY A 1 750 ? 18.014 -16.209 -24.677 1.00 57.25 750 GLY A CA 1
ATOM 5852 C C . GLY A 1 750 ? 19.362 -16.585 -24.029 1.00 57.25 750 GLY A C 1
ATOM 5853 O O . GLY A 1 750 ? 19.903 -17.642 -24.336 1.00 57.25 750 GLY A O 1
ATOM 5854 N N . GLY A 1 751 ? 19.934 -15.730 -23.171 1.00 58.34 751 GLY A N 1
ATOM 5855 C CA . GLY A 1 751 ? 21.239 -15.959 -22.519 1.00 58.34 751 GLY A CA 1
ATOM 5856 C C . GLY A 1 751 ? 22.459 -15.401 -23.271 1.00 58.34 751 GLY A C 1
ATOM 5857 O O . GLY A 1 751 ? 23.549 -15.321 -22.696 1.00 58.34 751 GLY A O 1
ATOM 5858 N N . LEU A 1 752 ? 22.283 -14.954 -24.518 1.00 62.62 752 LEU A N 1
ATOM 5859 C CA . LEU A 1 752 ? 23.272 -14.162 -25.248 1.00 62.62 752 LEU A CA 1
ATOM 5860 C C . LEU A 1 752 ? 23.080 -12.676 -24.940 1.00 62.62 752 LEU A C 1
ATOM 5862 O O . LEU A 1 752 ? 21.961 -12.167 -24.950 1.00 62.62 752 LEU A O 1
ATOM 5866 N N . VAL A 1 753 ? 24.185 -11.983 -24.691 1.00 64.69 753 VAL A N 1
ATOM 5867 C CA . VAL A 1 753 ? 24.251 -10.525 -24.600 1.00 64.69 753 VAL A CA 1
ATOM 5868 C C . VAL A 1 753 ? 24.690 -9.982 -25.946 1.00 64.69 753 VAL A C 1
ATOM 5870 O O . VAL A 1 753 ? 25.713 -10.387 -26.489 1.00 64.69 753 VAL A O 1
ATOM 5873 N N . TYR A 1 754 ? 23.901 -9.057 -26.465 1.00 66.00 754 TYR A N 1
ATOM 5874 C CA . TYR A 1 754 ? 24.038 -8.477 -27.785 1.00 66.00 754 TYR A CA 1
ATOM 5875 C C . TYR A 1 754 ? 24.273 -6.967 -27.670 1.00 66.00 754 TYR A C 1
ATOM 5877 O O . TYR A 1 754 ? 23.483 -6.267 -27.034 1.00 66.00 754 TYR A O 1
ATOM 5885 N N . LYS A 1 755 ? 25.342 -6.459 -28.292 1.00 65.62 755 LYS A N 1
ATOM 5886 C CA . LYS A 1 755 ? 25.605 -5.017 -28.445 1.00 65.62 755 LYS A CA 1
ATOM 5887 C C . LYS A 1 755 ? 25.513 -4.642 -29.934 1.00 65.62 755 LYS A C 1
ATOM 5889 O O . LYS A 1 755 ? 26.364 -5.103 -30.702 1.00 65.62 755 LYS A O 1
ATOM 5894 N N . PRO A 1 756 ? 24.508 -3.855 -30.368 1.00 60.88 756 PRO A N 1
ATOM 5895 C CA . PRO A 1 756 ? 24.393 -3.400 -31.752 1.00 60.88 756 PRO A CA 1
ATOM 5896 C C . PRO A 1 756 ? 25.394 -2.289 -32.070 1.00 60.88 756 PRO A C 1
ATOM 5898 O O . PRO A 1 756 ? 25.374 -1.243 -31.422 1.00 60.88 756 PRO A O 1
ATOM 5901 N N . TRP A 1 757 ? 26.154 -2.436 -33.153 1.00 58.75 757 TRP A N 1
ATOM 5902 C CA . TRP A 1 757 ? 26.798 -1.302 -33.810 1.00 58.75 757 TRP A CA 1
ATOM 5903 C C . TRP A 1 757 ? 26.300 -1.148 -35.247 1.00 58.75 757 TRP A C 1
ATOM 5905 O O . TRP A 1 757 ? 26.345 -2.101 -36.023 1.00 58.75 757 TRP A O 1
ATOM 5915 N N . ILE A 1 758 ? 25.870 0.064 -35.617 1.00 58.03 758 ILE A N 1
ATOM 5916 C CA . ILE A 1 758 ? 25.665 0.444 -37.020 1.00 58.03 758 ILE A CA 1
ATOM 5917 C C . ILE A 1 758 ? 26.818 1.347 -37.450 1.00 58.03 758 ILE A C 1
ATOM 5919 O O . ILE A 1 758 ? 27.080 2.371 -36.825 1.00 58.03 758 ILE A O 1
ATOM 5923 N N . ASN A 1 759 ? 27.482 1.002 -38.550 1.00 57.94 759 ASN A N 1
ATOM 5924 C CA . ASN A 1 759 ? 28.448 1.876 -39.212 1.00 57.94 759 ASN A CA 1
ATOM 5925 C C . ASN A 1 759 ? 27.936 2.230 -40.614 1.00 57.94 759 ASN A C 1
ATOM 5927 O O . ASN A 1 759 ? 27.881 1.370 -41.492 1.00 57.94 759 ASN A O 1
ATOM 5931 N N . TRP A 1 760 ? 27.540 3.486 -40.836 1.00 55.56 760 TRP A N 1
ATOM 5932 C CA . TRP A 1 760 ? 27.004 3.928 -42.126 1.00 55.56 760 TRP A CA 1
ATOM 5933 C C . TRP A 1 760 ? 28.061 4.658 -42.958 1.00 55.56 760 TRP A C 1
ATOM 5935 O O . TRP A 1 760 ? 28.382 5.824 -42.714 1.00 55.56 760 TRP A O 1
ATOM 5945 N N . ASN A 1 761 ? 28.550 4.012 -44.015 1.00 60.16 761 ASN A N 1
ATOM 5946 C CA . ASN A 1 761 ? 29.503 4.626 -44.933 1.00 60.16 761 ASN A CA 1
ATOM 5947 C C . ASN A 1 761 ? 28.768 5.301 -46.103 1.00 60.16 761 ASN A C 1
ATOM 5949 O O . ASN A 1 761 ? 28.355 4.641 -47.055 1.00 60.16 761 ASN A O 1
ATOM 5953 N N . GLN A 1 762 ? 28.662 6.635 -46.084 1.00 56.53 762 GLN A N 1
ATOM 5954 C CA . GLN A 1 762 ? 28.024 7.407 -47.167 1.00 56.53 762 GLN A CA 1
ATOM 5955 C C . GLN A 1 762 ? 28.713 7.269 -48.540 1.00 56.53 762 GLN A C 1
ATOM 5957 O O . GLN A 1 762 ? 28.088 7.583 -49.547 1.00 56.53 762 GLN A O 1
ATOM 5962 N N . LYS A 1 763 ? 29.963 6.785 -48.600 1.00 59.00 763 LYS A N 1
ATOM 5963 C CA . LYS A 1 763 ? 30.730 6.567 -49.842 1.00 59.00 763 LYS A CA 1
ATOM 5964 C C . LYS A 1 763 ? 30.681 5.116 -50.348 1.00 59.00 763 LYS A C 1
ATOM 5966 O O . LYS A 1 763 ? 31.242 4.835 -51.400 1.00 59.00 763 LYS A O 1
ATOM 5971 N N . ALA A 1 764 ? 30.046 4.202 -49.610 1.00 59.56 764 ALA A N 1
ATOM 5972 C CA . ALA A 1 764 ? 29.867 2.806 -50.018 1.00 59.56 764 ALA A CA 1
ATOM 5973 C C . ALA A 1 764 ? 28.753 2.554 -51.065 1.00 59.56 764 ALA A C 1
ATOM 5975 O O . ALA A 1 764 ? 28.938 1.640 -51.867 1.00 59.56 764 ALA A O 1
ATOM 5976 N N . PRO A 1 765 ? 27.626 3.307 -51.122 1.00 66.56 765 PRO A N 1
ATOM 5977 C CA . PRO A 1 765 ? 26.605 3.104 -52.149 1.00 66.56 765 PRO A CA 1
ATOM 5978 C C . PRO A 1 765 ? 27.170 3.266 -53.565 1.00 66.56 765 PRO A C 1
ATOM 5980 O O . PRO A 1 765 ? 27.505 4.369 -53.996 1.00 66.56 765 PRO A O 1
ATOM 5983 N N . LYS A 1 766 ? 27.218 2.161 -54.307 1.00 71.25 766 LYS A N 1
ATOM 5984 C CA . LYS A 1 766 ? 27.590 2.100 -55.722 1.00 71.25 766 LYS A CA 1
ATOM 5985 C C . LYS A 1 766 ? 26.570 1.266 -56.495 1.00 71.25 766 LYS A C 1
ATOM 5987 O O . LYS A 1 766 ? 25.816 0.499 -55.907 1.00 71.25 766 LYS A O 1
ATOM 5992 N N . VAL A 1 767 ? 26.573 1.408 -57.815 1.00 77.12 767 VAL A N 1
ATOM 5993 C CA . VAL A 1 767 ? 25.903 0.491 -58.745 1.00 77.12 767 VAL A CA 1
ATOM 5994 C C . VAL A 1 767 ? 27.005 -0.080 -59.618 1.00 77.12 767 VAL A C 1
ATOM 5996 O O . VAL A 1 767 ? 27.682 0.673 -60.315 1.00 77.12 767 VAL A O 1
ATOM 5999 N N . ASP A 1 768 ? 27.240 -1.384 -59.491 1.00 75.56 768 ASP A N 1
ATOM 6000 C CA . ASP A 1 768 ? 28.398 -2.057 -60.088 1.00 75.56 768 ASP A CA 1
ATOM 6001 C C . ASP A 1 768 ? 28.141 -2.426 -61.557 1.00 75.56 768 ASP A C 1
ATOM 6003 O O . ASP A 1 768 ? 28.979 -2.206 -62.429 1.00 75.56 768 ASP A O 1
ATOM 6007 N N . SER A 1 769 ? 26.931 -2.914 -61.844 1.00 84.19 769 SER A N 1
ATOM 6008 C CA . SER A 1 769 ? 26.423 -3.152 -63.194 1.00 84.19 769 SER A CA 1
ATOM 6009 C C . SER A 1 769 ? 24.894 -3.003 -63.239 1.00 84.19 769 SER A C 1
ATOM 6011 O O . SER A 1 769 ? 24.254 -2.797 -62.209 1.00 84.19 769 SER A O 1
ATOM 6013 N N . ILE A 1 770 ? 24.318 -3.076 -64.439 1.00 84.38 770 ILE A N 1
ATOM 6014 C CA . ILE A 1 770 ? 22.879 -3.247 -64.678 1.00 84.38 770 ILE A CA 1
ATOM 6015 C C . ILE A 1 770 ? 22.720 -4.204 -65.865 1.00 84.38 770 ILE A C 1
ATOM 6017 O O . ILE A 1 770 ? 23.431 -4.062 -66.867 1.00 84.38 770 ILE A O 1
ATOM 6021 N N . VAL A 1 771 ? 21.838 -5.200 -65.750 1.00 87.56 771 VAL A N 1
ATOM 6022 C CA . VAL A 1 771 ? 21.741 -6.315 -66.705 1.00 87.56 771 VAL A CA 1
ATOM 6023 C C . VAL A 1 771 ? 20.340 -6.355 -67.301 1.00 87.56 771 VAL A C 1
ATOM 6025 O O . VAL A 1 771 ? 19.410 -6.895 -66.722 1.00 87.56 771 VAL A O 1
ATOM 6028 N N . ILE A 1 772 ? 20.211 -5.786 -68.497 1.00 86.75 772 ILE A N 1
ATOM 6029 C CA . ILE A 1 772 ? 18.937 -5.703 -69.216 1.00 86.75 772 ILE A CA 1
ATOM 6030 C C . ILE A 1 772 ? 18.727 -6.989 -70.017 1.00 86.75 772 ILE A C 1
ATOM 6032 O O . ILE A 1 772 ? 19.463 -7.257 -70.975 1.00 86.75 772 ILE A O 1
ATOM 6036 N N . ILE A 1 773 ? 17.706 -7.750 -69.635 1.00 87.94 773 ILE A N 1
ATOM 6037 C CA . ILE A 1 773 ? 17.189 -8.920 -70.342 1.00 87.94 773 ILE A CA 1
ATOM 6038 C C . ILE A 1 773 ? 15.888 -8.489 -71.026 1.00 87.94 773 ILE A C 1
ATOM 6040 O O . ILE A 1 773 ? 14.908 -8.165 -70.360 1.00 87.94 773 ILE A O 1
ATOM 6044 N N . GLU A 1 774 ? 15.901 -8.448 -72.357 1.00 84.00 774 GLU A N 1
ATOM 6045 C CA . GLU A 1 774 ? 14.764 -8.001 -73.175 1.00 84.00 774 GLU A CA 1
ATOM 6046 C C . GLU A 1 774 ? 13.826 -9.181 -73.488 1.00 84.00 774 GLU A C 1
ATOM 6048 O O . GLU A 1 774 ? 14.283 -10.309 -73.711 1.00 84.00 774 GLU A O 1
ATOM 6053 N N . ALA A 1 775 ? 12.516 -8.931 -73.522 1.00 81.06 775 ALA A N 1
ATOM 6054 C CA . ALA A 1 775 ? 11.503 -9.935 -73.830 1.00 81.06 775 ALA A CA 1
ATOM 6055 C C . ALA A 1 775 ? 11.704 -10.558 -75.229 1.00 81.06 775 ALA A C 1
ATOM 6057 O O . ALA A 1 775 ? 12.146 -9.909 -76.182 1.00 81.06 775 ALA A O 1
ATOM 6058 N N . VAL A 1 776 ? 11.351 -11.840 -75.389 1.00 76.50 776 VAL A N 1
ATOM 6059 C CA . VAL A 1 776 ? 11.578 -12.581 -76.645 1.00 76.50 776 VAL A CA 1
ATOM 6060 C C . VAL A 1 776 ? 10.716 -12.011 -77.778 1.00 76.50 776 VAL A C 1
ATOM 6062 O O . VAL A 1 776 ? 9.513 -12.253 -77.842 1.00 76.50 776 VAL A O 1
ATOM 6065 N N . GLY A 1 777 ? 11.358 -11.283 -78.697 1.00 71.44 777 GLY A N 1
ATOM 6066 C CA . GLY A 1 777 ? 10.701 -10.569 -79.801 1.00 71.44 777 GLY A CA 1
ATOM 6067 C C . GLY A 1 777 ? 10.315 -9.116 -79.488 1.00 71.44 777 GLY A C 1
ATOM 6068 O O . GLY A 1 777 ? 9.620 -8.503 -80.298 1.00 71.44 777 GLY A O 1
ATOM 6069 N N . GLY A 1 778 ? 10.748 -8.583 -78.342 1.00 65.44 778 GLY A N 1
ATOM 6070 C CA . GLY A 1 778 ? 10.462 -7.223 -77.887 1.00 65.44 778 GLY A CA 1
ATOM 6071 C C . GLY A 1 778 ? 11.277 -6.116 -78.569 1.00 65.44 778 GLY A C 1
ATOM 6072 O O . GLY A 1 778 ? 12.064 -6.337 -79.495 1.00 65.44 778 GLY A O 1
ATOM 6073 N N . ARG A 1 779 ? 11.062 -4.883 -78.107 1.00 71.56 779 ARG A N 1
ATOM 6074 C CA . ARG A 1 779 ? 11.676 -3.650 -78.613 1.00 71.56 779 ARG A CA 1
ATOM 6075 C C . ARG A 1 779 ? 12.890 -3.262 -77.775 1.00 71.56 779 ARG A C 1
ATOM 6077 O O . ARG A 1 779 ? 12.742 -2.783 -76.658 1.00 71.56 779 ARG A O 1
ATOM 6084 N N . THR A 1 780 ? 14.081 -3.359 -78.360 1.00 71.75 780 THR A N 1
ATOM 6085 C CA . THR A 1 780 ? 15.333 -3.003 -77.675 1.00 71.75 780 THR A CA 1
ATOM 6086 C C . THR A 1 780 ? 15.315 -1.603 -77.066 1.00 71.75 780 THR A C 1
ATOM 6088 O O . THR A 1 780 ? 15.068 -0.608 -77.763 1.00 71.75 780 THR A O 1
ATOM 6091 N N . TYR A 1 781 ? 15.642 -1.520 -75.773 1.00 76.94 781 TYR A N 1
ATOM 6092 C CA . TYR A 1 781 ? 15.696 -0.246 -75.065 1.00 76.94 781 TYR A CA 1
ATOM 6093 C C . TYR A 1 781 ? 16.944 0.544 -75.490 1.00 76.94 781 TYR A C 1
ATOM 6095 O O . TYR A 1 781 ? 18.045 -0.020 -75.527 1.00 76.94 781 TYR A O 1
ATOM 6103 N N . PRO A 1 782 ? 16.854 1.860 -75.770 1.00 79.69 782 PRO A N 1
ATOM 6104 C CA . PRO A 1 782 ? 18.033 2.673 -76.046 1.00 79.69 782 PRO A CA 1
ATOM 6105 C C . PRO A 1 782 ? 18.961 2.722 -74.822 1.00 79.69 782 PRO A C 1
ATOM 6107 O O . PRO A 1 782 ? 18.766 3.515 -73.902 1.00 79.69 782 PRO A O 1
ATOM 6110 N N . ARG A 1 783 ? 20.002 1.878 -74.807 1.00 77.31 783 ARG A N 1
ATOM 6111 C CA . ARG A 1 783 ? 20.955 1.757 -73.685 1.00 77.31 783 ARG A CA 1
ATOM 6112 C C . ARG A 1 783 ? 21.652 3.080 -73.338 1.00 77.31 783 ARG A C 1
ATOM 6114 O O . ARG A 1 783 ? 22.045 3.279 -72.197 1.00 77.31 783 ARG A O 1
ATOM 6121 N N . ASP A 1 784 ? 21.739 4.013 -74.292 1.00 81.88 784 ASP A N 1
ATOM 6122 C CA . ASP A 1 784 ? 22.248 5.380 -74.088 1.00 81.88 784 ASP A CA 1
ATOM 6123 C C . ASP A 1 784 ? 21.316 6.298 -73.271 1.00 81.88 784 ASP A C 1
ATOM 6125 O O . ASP A 1 784 ? 21.701 7.427 -72.969 1.00 81.88 784 ASP A O 1
ATOM 6129 N N . SER A 1 785 ? 20.096 5.837 -72.976 1.00 80.44 785 SER A N 1
ATOM 6130 C CA . SER A 1 785 ? 19.057 6.557 -72.229 1.00 80.44 785 SER A CA 1
ATOM 6131 C C . SER A 1 785 ? 18.929 6.089 -70.775 1.00 80.44 785 SER A C 1
ATOM 6133 O O . SER A 1 785 ? 18.228 6.725 -69.986 1.00 80.44 785 SER A O 1
ATOM 6135 N N . ILE A 1 786 ? 19.589 4.987 -70.407 1.00 85.00 786 ILE A N 1
ATOM 6136 C CA . ILE A 1 786 ? 19.583 4.466 -69.040 1.00 85.00 786 ILE A CA 1
ATOM 6137 C C . ILE A 1 786 ? 20.733 5.100 -68.258 1.00 85.00 786 ILE A C 1
ATOM 6139 O O . ILE A 1 786 ? 21.899 5.011 -68.639 1.00 85.00 786 ILE A O 1
ATOM 6143 N N . LYS A 1 787 ? 20.399 5.720 -67.126 1.00 83.38 787 LYS A N 1
ATOM 6144 C CA . LYS A 1 787 ? 21.358 6.203 -66.133 1.00 83.38 787 LYS A CA 1
ATOM 6145 C C . LYS A 1 787 ? 20.852 5.864 -64.746 1.00 83.38 787 LYS A C 1
ATOM 6147 O O . LYS A 1 787 ? 19.796 6.345 -64.340 1.00 83.38 787 LYS A O 1
ATOM 6152 N N . VAL A 1 788 ? 21.664 5.150 -63.977 1.00 82.62 788 VAL A N 1
ATOM 6153 C CA . VAL A 1 788 ? 21.459 5.068 -62.532 1.00 82.62 788 VAL A CA 1
ATOM 6154 C C . VAL A 1 788 ? 22.216 6.211 -61.856 1.00 82.62 788 VAL A C 1
ATOM 6156 O O . VAL A 1 788 ? 23.374 6.477 -62.170 1.00 82.62 788 VAL A O 1
ATOM 6159 N N . GLN A 1 789 ? 21.547 6.926 -60.957 1.00 78.06 789 GLN A N 1
ATOM 6160 C CA . GLN A 1 789 ? 22.149 7.958 -60.118 1.00 78.06 789 GLN A CA 1
ATOM 6161 C C . GLN A 1 789 ? 22.070 7.540 -58.649 1.00 78.06 789 GLN A C 1
ATOM 6163 O O . GLN A 1 789 ? 20.975 7.356 -58.113 1.00 78.06 789 GLN A O 1
ATOM 6168 N N . ILE A 1 790 ? 23.227 7.437 -57.995 1.00 73.62 790 ILE A N 1
ATOM 6169 C CA . ILE A 1 790 ? 23.323 7.397 -56.533 1.00 73.62 790 ILE A CA 1
ATOM 6170 C C . ILE A 1 790 ? 22.851 8.748 -55.980 1.00 73.62 790 ILE A C 1
ATOM 6172 O O . ILE A 1 790 ? 23.111 9.799 -56.568 1.00 73.62 790 ILE A O 1
ATOM 6176 N N . GLN A 1 791 ? 22.108 8.737 -54.872 1.00 65.75 791 GLN A N 1
ATOM 6177 C CA . GLN A 1 791 ? 21.765 9.964 -54.154 1.00 65.75 791 GLN A CA 1
ATOM 6178 C C . GLN A 1 791 ? 22.802 10.191 -53.048 1.00 65.75 791 GLN A C 1
ATOM 6180 O O . GLN A 1 791 ? 22.667 9.661 -51.945 1.00 65.75 791 GLN A O 1
ATOM 6185 N N . ASP A 1 792 ? 23.830 10.976 -53.383 1.00 49.78 792 ASP A N 1
ATOM 6186 C CA . ASP A 1 792 ? 25.073 11.184 -52.615 1.00 49.78 792 ASP A CA 1
ATOM 6187 C C . ASP A 1 792 ? 24.899 11.862 -51.241 1.00 49.78 792 ASP A C 1
ATOM 6189 O O . ASP A 1 792 ? 25.870 12.052 -50.513 1.00 49.78 792 ASP A O 1
ATOM 6193 N N . ALA A 1 793 ? 23.679 12.263 -50.875 1.00 45.88 793 ALA A N 1
ATOM 6194 C CA . ALA A 1 793 ? 23.402 13.013 -49.657 1.00 45.88 793 ALA A CA 1
ATOM 6195 C C . ALA A 1 793 ? 22.181 12.475 -48.907 1.00 45.88 793 ALA A C 1
ATOM 6197 O O . ALA A 1 793 ? 21.167 12.106 -49.508 1.00 45.88 793 ALA A O 1
ATOM 6198 N N . VAL A 1 794 ? 22.218 12.600 -47.577 1.00 45.88 794 VAL A N 1
ATOM 6199 C CA . VAL A 1 794 ? 21.013 12.676 -46.731 1.00 45.88 794 VAL A CA 1
ATOM 6200 C C . VAL A 1 794 ? 20.379 14.069 -46.911 1.00 45.88 794 VAL A C 1
ATOM 6202 O O . VAL A 1 794 ? 20.286 14.857 -45.982 1.00 45.88 794 VAL A O 1
ATOM 6205 N N . PHE A 1 795 ? 19.970 14.337 -48.157 1.00 43.91 795 PHE A N 1
ATOM 6206 C CA . PHE A 1 795 ? 19.316 15.537 -48.690 1.00 43.91 795 PHE A CA 1
ATOM 6207 C C . PHE A 1 795 ? 20.042 16.888 -48.532 1.00 43.91 795 PHE A C 1
ATOM 6209 O O . PHE A 1 795 ? 20.728 17.190 -47.562 1.00 43.91 795 PHE A O 1
ATOM 6216 N N . GLY A 1 796 ? 19.832 17.761 -49.522 1.00 36.69 796 GLY A N 1
ATOM 6217 C CA . GLY A 1 796 ? 20.110 19.185 -49.372 1.00 36.69 796 GLY A CA 1
ATOM 6218 C C . GLY A 1 796 ? 19.019 19.838 -48.524 1.00 36.69 796 GLY A C 1
ATOM 6219 O O . GLY A 1 796 ? 17.922 20.077 -49.023 1.00 36.69 796 GLY A O 1
ATOM 6220 N N . GLY A 1 797 ? 19.331 20.138 -47.262 1.00 34.84 797 GLY A N 1
ATOM 6221 C CA . GLY A 1 797 ? 18.449 20.851 -46.332 1.00 34.84 797 GLY A CA 1
ATOM 6222 C C . GLY A 1 797 ? 17.726 19.945 -45.315 1.00 34.84 797 GLY A C 1
ATOM 6223 O O . GLY A 1 797 ? 17.409 18.795 -45.617 1.00 34.84 797 GLY A O 1
ATOM 6224 N N . PRO A 1 798 ? 17.431 20.454 -44.102 1.00 38.06 798 PRO A N 1
ATOM 6225 C CA . PRO A 1 798 ? 17.080 19.643 -42.925 1.00 38.06 798 PRO A CA 1
ATOM 6226 C C . PRO A 1 798 ? 15.645 19.073 -42.902 1.00 38.06 798 PRO A C 1
ATOM 6228 O O . PRO A 1 798 ? 15.199 18.584 -41.868 1.00 38.06 798 PRO A O 1
ATOM 6231 N N . SER A 1 799 ? 14.886 19.161 -43.998 1.00 39.81 799 SER A N 1
ATOM 6232 C CA . SER A 1 799 ? 13.417 19.036 -43.965 1.00 39.81 799 SER A CA 1
ATOM 6233 C C . SER A 1 799 ? 12.842 17.669 -44.363 1.00 39.81 799 SER A C 1
ATOM 6235 O O . SER A 1 799 ? 11.662 17.435 -44.118 1.00 39.81 799 SER A O 1
ATOM 6237 N N . TYR A 1 800 ? 13.622 16.771 -44.983 1.00 43.34 800 TYR A N 1
ATOM 6238 C CA . TYR A 1 800 ? 13.092 15.537 -45.596 1.00 43.34 800 TYR A CA 1
ATOM 6239 C C . TYR A 1 800 ? 13.998 14.318 -45.377 1.00 43.34 800 TYR A C 1
ATOM 6241 O O . TYR A 1 800 ? 14.614 13.803 -46.307 1.00 43.34 800 TYR A O 1
ATOM 6249 N N . ILE A 1 801 ? 14.081 13.826 -44.141 1.00 49.38 801 ILE A N 1
ATOM 6250 C CA . ILE A 1 801 ? 14.972 12.712 -43.786 1.00 49.38 801 ILE A CA 1
ATOM 6251 C C . ILE A 1 801 ? 14.219 11.378 -43.900 1.00 49.38 801 ILE A C 1
ATOM 6253 O O . ILE A 1 801 ? 13.487 10.992 -42.990 1.00 49.38 801 ILE A O 1
ATOM 6257 N N . THR A 1 802 ? 14.404 10.679 -45.027 1.00 48.59 802 THR A N 1
ATOM 6258 C CA . THR A 1 802 ? 13.975 9.283 -45.254 1.00 48.59 802 THR A CA 1
ATOM 6259 C C . THR A 1 802 ? 15.193 8.355 -45.262 1.00 48.59 802 THR A C 1
ATOM 6261 O O . THR A 1 802 ? 16.035 8.436 -46.159 1.00 48.59 802 THR A O 1
ATOM 6264 N N . ALA A 1 803 ? 15.294 7.470 -44.266 1.00 51.53 803 ALA A N 1
ATOM 6265 C CA . ALA A 1 803 ? 16.250 6.361 -44.263 1.00 51.53 803 ALA A CA 1
ATOM 6266 C C . ALA A 1 803 ? 15.686 5.162 -45.053 1.00 51.53 803 ALA A C 1
ATOM 6268 O O . ALA A 1 803 ? 14.479 4.922 -45.046 1.00 51.53 803 ALA A O 1
ATOM 6269 N N . TRP A 1 804 ? 16.553 4.421 -45.750 1.00 56.44 804 TRP A N 1
ATOM 6270 C CA . TRP A 1 804 ? 16.167 3.388 -46.725 1.00 56.44 804 TRP A CA 1
ATOM 6271 C C . TRP A 1 804 ? 16.545 1.996 -46.220 1.00 56.44 804 TRP A C 1
ATOM 6273 O O . TRP A 1 804 ? 17.578 1.839 -45.579 1.00 56.44 804 TRP A O 1
ATOM 6283 N N . GLN A 1 805 ? 15.709 1.001 -46.515 1.00 54.25 805 GLN A N 1
ATOM 6284 C CA . GLN A 1 805 ? 15.638 -0.235 -45.720 1.00 54.25 805 GLN A CA 1
ATOM 6285 C C . GLN A 1 805 ? 16.376 -1.430 -46.331 1.00 54.25 805 GLN A C 1
ATOM 6287 O O . GLN A 1 805 ? 16.676 -2.385 -45.629 1.00 54.25 805 GLN A O 1
ATOM 6292 N N . TRP A 1 806 ? 16.669 -1.350 -47.630 1.00 54.84 806 TRP A N 1
ATOM 6293 C CA . TRP A 1 806 ? 17.259 -2.423 -48.438 1.00 54.84 806 TRP A CA 1
ATOM 6294 C C . TRP A 1 806 ? 18.482 -1.899 -49.225 1.00 54.84 806 TRP A C 1
ATOM 6296 O O . TRP A 1 806 ? 18.681 -2.205 -50.395 1.00 54.84 806 TRP A O 1
ATOM 6306 N N . ARG A 1 807 ? 19.277 -0.989 -48.637 1.00 62.34 807 ARG A N 1
ATOM 6307 C CA . ARG A 1 807 ? 20.461 -0.418 -49.312 1.00 62.34 807 ARG A CA 1
ATOM 6308 C C . ARG A 1 807 ? 21.606 -1.429 -49.341 1.00 62.34 807 ARG A C 1
ATOM 6310 O O . ARG A 1 807 ? 22.264 -1.616 -48.322 1.00 62.34 807 ARG A O 1
ATOM 6317 N N . GLY A 1 808 ? 21.906 -1.974 -50.518 1.00 66.19 808 GLY A N 1
ATOM 6318 C CA . GLY A 1 808 ? 23.064 -2.851 -50.717 1.00 66.19 808 GLY A CA 1
ATOM 6319 C C . GLY A 1 808 ? 22.756 -4.264 -51.184 1.00 66.19 808 GLY A C 1
ATOM 6320 O O . GLY A 1 808 ? 23.686 -5.049 -51.309 1.00 66.19 808 GLY A O 1
ATOM 6321 N N . SER A 1 809 ? 21.485 -4.583 -51.415 1.00 74.50 809 SER A N 1
ATOM 6322 C CA . SER A 1 809 ? 21.090 -5.817 -52.083 1.00 74.50 809 SER A CA 1
ATOM 6323 C C . SER A 1 809 ? 21.260 -5.713 -53.601 1.00 74.50 809 SER A C 1
ATOM 6325 O O . SER A 1 809 ? 21.176 -4.621 -54.173 1.00 74.50 809 SER A O 1
ATOM 6327 N N . ASP A 1 810 ? 21.396 -6.864 -54.252 1.00 82.50 810 ASP A N 1
ATOM 6328 C CA . ASP A 1 810 ? 21.108 -7.032 -55.673 1.00 82.50 810 ASP A CA 1
ATOM 6329 C C . ASP A 1 810 ? 19.590 -6.977 -55.896 1.00 82.50 810 ASP A C 1
ATOM 6331 O O . ASP A 1 810 ? 18.816 -7.594 -55.154 1.00 82.50 810 ASP A O 1
ATOM 6335 N N . PHE A 1 811 ? 19.161 -6.250 -56.928 1.00 87.19 811 PHE A N 1
ATOM 6336 C CA . PHE A 1 811 ? 17.750 -6.056 -57.259 1.00 87.19 811 PHE A CA 1
ATOM 6337 C C . PHE A 1 811 ? 17.430 -6.528 -58.669 1.00 87.19 811 PHE A C 1
ATOM 6339 O O . PHE A 1 811 ? 18.219 -6.325 -59.585 1.00 87.19 811 PHE A O 1
ATOM 6346 N N . GLU A 1 812 ? 16.232 -7.081 -58.828 1.00 91.75 812 GLU A N 1
ATOM 6347 C CA . GLU A 1 812 ? 15.658 -7.458 -60.116 1.00 91.75 812 GLU A CA 1
ATOM 6348 C C . GLU A 1 812 ? 14.318 -6.734 -60.310 1.00 91.75 812 GLU A C 1
ATOM 6350 O O . GLU A 1 812 ? 13.413 -6.834 -59.472 1.00 91.75 812 GLU A O 1
ATOM 6355 N N . ILE A 1 813 ? 14.186 -5.989 -61.407 1.00 91.62 813 ILE A N 1
ATOM 6356 C CA . ILE A 1 813 ? 12.991 -5.217 -61.758 1.00 91.62 813 ILE A CA 1
ATOM 6357 C C . ILE A 1 813 ? 12.291 -5.914 -62.929 1.00 91.62 813 ILE A C 1
ATOM 6359 O O . ILE A 1 813 ? 12.732 -5.829 -64.074 1.00 91.62 813 ILE A O 1
ATOM 6363 N N . ARG A 1 814 ? 11.174 -6.594 -62.648 1.00 92.31 814 ARG A N 1
ATOM 6364 C CA . ARG A 1 814 ? 10.348 -7.282 -63.655 1.00 92.31 814 ARG A CA 1
ATOM 6365 C C . ARG A 1 814 ? 9.286 -6.333 -64.194 1.00 92.31 814 ARG A C 1
ATOM 6367 O O . ARG A 1 814 ? 8.427 -5.886 -63.430 1.00 92.31 814 ARG A O 1
ATOM 6374 N N . TRP A 1 815 ? 9.313 -6.048 -65.491 1.00 89.31 815 TRP A N 1
ATOM 6375 C CA . TRP A 1 815 ? 8.415 -5.087 -66.134 1.00 89.31 815 TRP A CA 1
ATOM 6376 C C . TRP A 1 815 ? 7.141 -5.729 -66.687 1.00 89.31 815 TRP A C 1
ATOM 6378 O O . TRP A 1 815 ? 7.128 -6.871 -67.159 1.00 89.31 815 TRP A O 1
ATOM 6388 N N . LYS A 1 816 ? 6.039 -4.974 -66.625 1.00 89.25 816 LYS A N 1
ATOM 6389 C CA . LYS A 1 816 ? 4.716 -5.418 -67.070 1.00 89.25 816 LYS A CA 1
ATOM 6390 C C . LYS A 1 816 ? 3.855 -4.258 -67.556 1.00 89.25 816 LYS A C 1
ATOM 6392 O O . LYS A 1 816 ? 3.569 -3.329 -66.799 1.00 89.25 816 LYS A O 1
ATOM 6397 N N . ASP A 1 817 ? 3.372 -4.348 -68.787 1.00 88.19 817 ASP A N 1
ATOM 6398 C CA . ASP A 1 817 ? 2.391 -3.412 -69.328 1.00 88.19 817 ASP A CA 1
ATOM 6399 C C . ASP A 1 817 ? 1.026 -3.577 -68.662 1.00 88.19 817 ASP A C 1
ATOM 6401 O O . ASP A 1 817 ? 0.608 -4.657 -68.237 1.00 88.19 817 ASP A O 1
ATOM 6405 N N . THR A 1 818 ? 0.296 -2.473 -68.627 1.00 86.69 818 THR A N 1
ATOM 6406 C CA . THR A 1 818 ? -1.108 -2.415 -68.245 1.00 86.69 818 THR A CA 1
ATOM 6407 C C . THR A 1 818 ? -1.782 -1.249 -68.973 1.00 86.69 818 THR A C 1
ATOM 6409 O O . THR A 1 818 ? -1.168 -0.558 -69.790 1.00 86.69 818 THR A O 1
ATOM 6412 N N . VAL A 1 819 ? -3.049 -0.998 -68.666 1.00 83.94 819 VAL A N 1
ATOM 6413 C CA . VAL A 1 819 ? -3.720 0.264 -68.990 1.00 83.94 819 VAL A CA 1
ATOM 6414 C C . VAL A 1 819 ? -4.097 0.984 -67.702 1.00 83.94 819 VAL A C 1
ATOM 6416 O O . VAL A 1 819 ? -4.477 0.348 -66.717 1.00 83.94 819 VAL A O 1
ATOM 6419 N N . ASN A 1 820 ? -3.979 2.312 -67.684 1.00 80.06 820 ASN A N 1
ATOM 6420 C CA . ASN A 1 820 ? -4.507 3.104 -66.574 1.00 80.06 820 ASN A CA 1
ATOM 6421 C C . ASN A 1 820 ? -6.051 3.188 -66.650 1.00 80.06 820 ASN A C 1
ATOM 6423 O O . ASN A 1 820 ? -6.667 2.776 -67.635 1.00 80.06 820 ASN A O 1
ATOM 6427 N N . ALA A 1 821 ? -6.693 3.759 -65.625 1.00 80.75 821 ALA A N 1
ATOM 6428 C CA . ALA A 1 821 ? -8.156 3.905 -65.576 1.00 80.75 821 ALA A CA 1
ATOM 6429 C C . ALA A 1 821 ? -8.751 4.756 -66.726 1.00 80.75 821 ALA A C 1
ATOM 6431 O O . ALA A 1 821 ? -9.945 4.668 -66.999 1.00 80.75 821 ALA A O 1
ATOM 6432 N N . SER A 1 822 ? -7.919 5.535 -67.426 1.00 83.44 822 SER A N 1
ATOM 6433 C CA . SER A 1 822 ? -8.264 6.350 -68.601 1.00 83.44 822 SER A CA 1
ATOM 6434 C C . SER A 1 822 ? -7.870 5.673 -69.928 1.00 83.44 822 SER A C 1
ATOM 6436 O O . SER A 1 822 ? -7.666 6.354 -70.938 1.00 83.44 822 SER A O 1
ATOM 6438 N N . ALA A 1 823 ? -7.707 4.344 -69.917 1.00 84.00 823 ALA A N 1
ATOM 6439 C CA . ALA A 1 823 ? -7.306 3.498 -71.046 1.00 84.00 823 ALA A CA 1
ATOM 6440 C C . ALA A 1 823 ? -5.985 3.902 -71.741 1.00 84.00 823 ALA A C 1
ATOM 6442 O O . ALA A 1 823 ? -5.738 3.512 -72.882 1.00 84.00 823 ALA A O 1
ATOM 6443 N N . GLN A 1 824 ? -5.118 4.669 -71.071 1.00 83.56 824 GLN A N 1
ATOM 6444 C CA . GLN A 1 824 ? -3.793 4.999 -71.598 1.00 83.56 824 GLN A CA 1
ATOM 6445 C C . GLN A 1 824 ? -2.834 3.820 -71.387 1.00 83.56 824 GLN A C 1
ATOM 6447 O O . GLN A 1 824 ? -2.884 3.202 -70.317 1.00 83.56 824 GLN A O 1
ATOM 6452 N N . PRO A 1 825 ? -1.932 3.527 -72.345 1.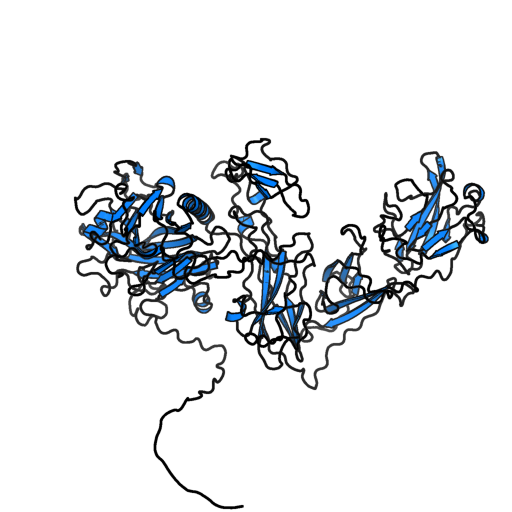00 85.06 825 PRO A N 1
ATOM 6453 C CA . PRO A 1 825 ? -0.847 2.577 -72.139 1.00 85.06 825 PRO A CA 1
ATOM 6454 C C . PRO A 1 825 ? -0.024 2.955 -70.910 1.00 85.06 825 PRO A C 1
ATOM 6456 O O . PRO A 1 825 ? 0.392 4.109 -70.759 1.00 85.06 825 PRO A O 1
ATOM 6459 N N . ALA A 1 826 ? 0.217 1.973 -70.051 1.00 84.12 826 ALA A N 1
ATOM 6460 C CA . ALA A 1 826 ? 0.900 2.148 -68.785 1.00 84.12 826 ALA A CA 1
ATOM 6461 C C . ALA A 1 826 ? 1.873 0.996 -68.504 1.00 84.12 826 ALA A C 1
ATOM 6463 O O . ALA A 1 826 ? 1.770 -0.082 -69.081 1.00 84.12 826 ALA A O 1
ATOM 6464 N N . LEU A 1 827 ? 2.821 1.244 -67.608 1.00 83.19 827 LEU A N 1
ATOM 6465 C CA . LEU A 1 827 ? 3.912 0.349 -67.250 1.00 83.19 827 LEU A CA 1
ATOM 6466 C C . LEU A 1 827 ? 3.971 0.201 -65.729 1.00 83.19 827 LEU A C 1
ATOM 6468 O O . LEU A 1 827 ? 4.008 1.195 -65.009 1.00 83.19 827 LEU A O 1
ATOM 6472 N N . THR A 1 828 ? 3.978 -1.042 -65.263 1.00 85.62 828 THR A N 1
ATOM 6473 C CA . THR A 1 828 ? 4.119 -1.461 -63.862 1.00 85.62 828 THR A CA 1
ATOM 6474 C C . THR A 1 828 ? 5.407 -2.263 -63.690 1.00 85.62 828 THR A C 1
ATOM 6476 O O . THR A 1 828 ? 5.962 -2.762 -64.673 1.00 85.62 828 THR A O 1
ATOM 6479 N N . ALA A 1 829 ? 5.870 -2.410 -62.449 1.00 87.62 829 ALA A N 1
ATOM 6480 C CA . ALA A 1 829 ? 6.991 -3.281 -62.115 1.00 87.62 829 ALA A CA 1
ATOM 6481 C C . ALA A 1 829 ? 6.713 -4.112 -60.855 1.00 87.62 829 ALA A C 1
ATOM 6483 O O . ALA A 1 829 ? 5.947 -3.696 -59.984 1.00 87.62 829 ALA A O 1
ATOM 6484 N N . GLN A 1 830 ? 7.379 -5.260 -60.753 1.00 89.50 830 GLN A N 1
ATOM 6485 C CA . GLN A 1 830 ? 7.615 -5.976 -59.497 1.00 89.50 830 GLN A CA 1
ATOM 6486 C C . GLN A 1 830 ? 9.114 -5.911 -59.192 1.00 89.50 830 GLN A C 1
ATOM 6488 O O . GLN A 1 830 ? 9.927 -6.111 -60.093 1.00 89.50 830 GLN A O 1
ATOM 6493 N N . VAL A 1 831 ? 9.479 -5.641 -57.939 1.00 89.12 831 VAL A N 1
ATOM 6494 C CA . VAL A 1 831 ? 10.880 -5.556 -57.499 1.00 89.12 831 VAL A CA 1
ATOM 6495 C C . VAL A 1 831 ? 11.190 -6.731 -56.597 1.00 89.12 831 VAL A C 1
ATOM 6497 O O . VAL A 1 831 ? 10.470 -6.967 -55.631 1.00 89.12 831 VAL A O 1
ATOM 6500 N N . TRP A 1 832 ? 12.276 -7.433 -56.888 1.00 89.06 832 TRP A N 1
ATOM 6501 C CA . TRP A 1 832 ? 12.787 -8.521 -56.067 1.00 89.06 832 TRP A CA 1
ATOM 6502 C C . TRP A 1 832 ? 14.148 -8.134 -55.501 1.00 89.06 832 TRP A C 1
ATOM 6504 O O . TRP A 1 832 ? 15.012 -7.652 -56.227 1.00 89.06 832 TRP A O 1
ATOM 6514 N N . ASP A 1 833 ? 14.314 -8.328 -54.198 1.00 84.06 833 ASP A N 1
ATOM 6515 C CA . ASP A 1 833 ? 15.601 -8.289 -53.515 1.00 84.06 833 ASP A CA 1
ATOM 6516 C C . ASP A 1 833 ? 16.181 -9.705 -53.601 1.00 84.06 833 ASP A C 1
ATOM 6518 O O . ASP A 1 833 ? 15.667 -10.639 -52.974 1.00 84.06 833 ASP A O 1
ATOM 6522 N N . LEU A 1 834 ? 17.200 -9.884 -54.443 1.00 83.88 834 LEU A N 1
ATOM 6523 C CA . LEU A 1 834 ? 17.796 -11.194 -54.707 1.00 83.88 834 LEU A CA 1
ATOM 6524 C C . LEU A 1 834 ? 18.690 -11.646 -53.546 1.00 83.88 834 LEU A C 1
ATOM 6526 O O . LEU A 1 834 ? 18.710 -12.829 -53.214 1.00 83.88 834 LEU A O 1
ATOM 6530 N N . THR A 1 835 ? 19.373 -10.706 -52.883 1.00 77.94 835 THR A N 1
ATOM 6531 C CA . THR A 1 835 ? 20.249 -10.964 -51.726 1.00 77.94 835 THR A CA 1
ATOM 6532 C C . THR A 1 835 ? 19.481 -11.529 -50.528 1.00 77.94 835 THR A C 1
ATOM 6534 O O . THR A 1 835 ? 20.010 -12.357 -49.790 1.00 77.94 835 THR A O 1
ATOM 6537 N N . ASN A 1 836 ? 18.227 -11.110 -50.341 1.00 73.56 836 ASN A N 1
ATOM 6538 C CA . ASN A 1 836 ? 17.335 -11.577 -49.278 1.00 73.56 836 ASN A CA 1
ATOM 6539 C C . ASN A 1 836 ? 16.260 -12.565 -49.780 1.00 73.56 836 ASN A C 1
ATOM 6541 O O . ASN A 1 836 ? 15.509 -13.105 -48.967 1.00 73.56 836 ASN A O 1
ATOM 6545 N N . ASN A 1 837 ? 16.196 -12.820 -51.093 1.00 82.19 837 ASN A N 1
ATOM 6546 C CA . ASN A 1 837 ? 15.231 -13.688 -51.778 1.00 82.19 837 ASN A CA 1
ATOM 6547 C C . ASN A 1 837 ? 13.757 -13.378 -51.432 1.00 82.19 837 ASN A C 1
ATOM 6549 O O . ASN A 1 837 ? 12.990 -14.259 -51.031 1.00 82.19 837 ASN A O 1
ATOM 6553 N N . ILE A 1 838 ? 13.361 -12.109 -51.576 1.00 82.38 838 ILE A N 1
ATOM 6554 C CA . ILE A 1 838 ? 11.991 -11.633 -51.320 1.00 82.38 838 ILE A CA 1
ATOM 6555 C C . ILE A 1 838 ? 11.501 -10.677 -52.413 1.00 82.38 838 ILE A C 1
ATOM 6557 O O . ILE A 1 838 ? 12.273 -9.908 -52.982 1.00 82.38 838 ILE A O 1
ATOM 6561 N N . GLU A 1 839 ? 10.191 -10.659 -52.657 1.00 86.44 839 GLU A N 1
ATOM 6562 C CA . GLU A 1 839 ? 9.559 -9.528 -53.341 1.00 86.44 839 GLU A CA 1
ATOM 6563 C C . GLU A 1 839 ? 9.519 -8.318 -52.394 1.00 86.44 839 GLU A C 1
ATOM 6565 O O . GLU A 1 839 ? 9.173 -8.448 -51.218 1.00 86.44 839 GLU A O 1
ATOM 6570 N N . VAL A 1 840 ? 9.853 -7.135 -52.907 1.00 83.06 840 VAL A N 1
ATOM 6571 C CA . VAL A 1 840 ? 9.812 -5.866 -52.177 1.00 83.06 840 VAL A CA 1
ATOM 6572 C C . VAL A 1 840 ? 8.458 -5.194 -52.455 1.00 83.06 840 VAL A C 1
ATOM 6574 O O . VAL A 1 840 ? 8.270 -4.597 -53.521 1.00 83.06 840 VAL A O 1
ATOM 6577 N N . PRO A 1 841 ? 7.475 -5.288 -51.538 1.00 77.88 841 PRO A N 1
ATOM 6578 C CA . PRO A 1 841 ? 6.091 -4.920 -51.828 1.00 77.88 841 PRO A CA 1
ATOM 6579 C C . PRO A 1 841 ? 5.926 -3.404 -51.928 1.00 77.88 841 PRO A C 1
ATOM 6581 O O . PRO A 1 841 ? 6.498 -2.673 -51.119 1.00 77.88 841 PRO A O 1
ATOM 6584 N N . LEU A 1 842 ? 5.092 -2.919 -52.854 1.00 75.50 842 LEU A N 1
ATOM 6585 C CA . LEU A 1 842 ? 4.786 -1.491 -52.982 1.00 75.50 842 LEU A CA 1
ATOM 6586 C C . LEU A 1 842 ? 3.656 -1.042 -52.034 1.00 75.50 842 LEU A C 1
ATOM 6588 O O . LEU A 1 842 ? 2.567 -1.610 -52.002 1.00 75.50 842 LEU A O 1
ATOM 6592 N N . GLU A 1 843 ? 3.921 0.014 -51.274 1.00 71.69 843 GLU A N 1
ATOM 6593 C CA . GLU A 1 843 ? 3.010 0.676 -50.345 1.00 71.69 843 GLU A CA 1
ATOM 6594 C C . GLU A 1 843 ? 2.019 1.581 -51.091 1.00 71.69 843 GLU A C 1
ATOM 6596 O O . GLU A 1 843 ? 2.404 2.465 -51.861 1.00 71.69 843 GLU A O 1
ATOM 6601 N N . ALA A 1 844 ? 0.727 1.426 -50.803 1.00 65.69 844 ALA A N 1
ATOM 6602 C CA . ALA A 1 844 ? -0.297 2.326 -51.319 1.00 65.69 844 ALA A CA 1
ATOM 6603 C C . ALA A 1 844 ? -0.114 3.755 -50.763 1.00 65.69 844 ALA A C 1
ATOM 6605 O O . ALA A 1 844 ? -0.021 3.954 -49.553 1.00 65.69 844 ALA A O 1
ATOM 6606 N N . GLY A 1 845 ? -0.104 4.758 -51.647 1.00 62.09 845 GLY A N 1
ATOM 6607 C CA . GLY A 1 845 ? -0.170 6.175 -51.262 1.00 62.09 845 GLY A CA 1
ATOM 6608 C C . GLY A 1 845 ? 1.136 6.826 -50.780 1.00 62.09 845 GLY A C 1
ATOM 6609 O O . GLY A 1 845 ? 1.102 7.985 -50.372 1.00 62.09 845 GLY A O 1
ATOM 6610 N N . VAL A 1 846 ? 2.298 6.160 -50.852 1.00 58.34 846 VAL A N 1
ATOM 6611 C CA . VAL A 1 846 ? 3.571 6.756 -50.384 1.00 58.34 846 VAL A CA 1
ATOM 6612 C C . VAL A 1 846 ? 4.437 7.336 -51.508 1.00 58.34 846 VAL A C 1
ATOM 6614 O O . VAL A 1 846 ? 4.973 6.637 -52.361 1.00 58.34 846 VAL A O 1
ATOM 6617 N N . THR A 1 847 ? 4.624 8.651 -51.491 1.00 61.91 847 THR A N 1
ATOM 6618 C CA . THR A 1 847 ? 5.648 9.326 -52.299 1.00 61.91 847 THR A CA 1
ATOM 6619 C C . THR A 1 847 ? 7.052 8.986 -51.789 1.00 61.91 847 THR A C 1
ATOM 6621 O O . THR A 1 847 ? 7.224 8.556 -50.646 1.00 61.91 847 THR A O 1
ATOM 6624 N N . LYS A 1 848 ? 8.085 9.319 -52.577 1.00 59.28 848 LYS A N 1
ATOM 6625 C CA . LYS A 1 848 ? 9.502 9.284 -52.162 1.00 59.28 848 LYS A CA 1
ATOM 6626 C C . LYS A 1 848 ? 9.758 9.879 -50.761 1.00 59.28 848 LYS A C 1
ATOM 6628 O O . LYS A 1 848 ? 10.640 9.407 -50.055 1.00 59.28 848 LYS A O 1
ATOM 6633 N N . ALA A 1 849 ? 9.007 10.907 -50.354 1.00 57.56 849 ALA A N 1
ATOM 6634 C CA . ALA A 1 849 ? 9.195 11.601 -49.078 1.00 57.56 849 ALA A CA 1
ATOM 6635 C C . ALA A 1 849 ? 8.512 10.920 -47.871 1.00 57.56 849 ALA A C 1
ATOM 6637 O O . ALA A 1 849 ? 8.764 11.322 -46.732 1.00 57.56 849 ALA A O 1
ATOM 6638 N N . ASN A 1 850 ? 7.651 9.914 -48.084 1.00 60.28 850 ASN A N 1
ATOM 6639 C CA . ASN A 1 850 ? 6.901 9.256 -47.008 1.00 60.28 850 ASN A CA 1
ATOM 6640 C C . ASN A 1 850 ? 6.837 7.719 -47.054 1.00 60.28 850 ASN A C 1
ATOM 6642 O O . ASN A 1 850 ? 6.037 7.150 -46.314 1.00 60.28 850 ASN A O 1
ATOM 6646 N N . MET A 1 851 ? 7.689 7.059 -47.844 1.00 64.94 851 MET A N 1
ATOM 6647 C CA . MET A 1 851 ? 7.839 5.592 -47.858 1.00 64.94 851 MET A CA 1
ATOM 6648 C C . MET A 1 851 ? 8.287 5.031 -46.498 1.00 64.94 851 MET A C 1
ATOM 6650 O O . MET A 1 851 ? 9.039 5.699 -45.780 1.00 64.94 851 MET A O 1
ATOM 6654 N N . VAL A 1 852 ? 7.843 3.817 -46.144 1.00 58.75 852 VAL A N 1
ATOM 6655 C CA . VAL A 1 852 ? 8.127 3.194 -44.832 1.00 58.75 852 VAL A CA 1
ATOM 6656 C C . VAL A 1 852 ? 8.304 1.664 -44.862 1.00 58.75 852 VAL A C 1
ATOM 6658 O O . VAL A 1 852 ? 8.533 1.073 -43.807 1.00 58.75 852 VAL A O 1
ATOM 6661 N N . LYS A 1 853 ? 8.209 1.008 -46.026 1.00 62.78 853 LYS A N 1
ATOM 6662 C CA . LYS A 1 853 ? 8.408 -0.447 -46.228 1.00 62.78 853 LYS A CA 1
ATOM 6663 C C . LYS A 1 853 ? 9.024 -0.780 -47.593 1.00 62.78 853 LYS A C 1
ATOM 6665 O O . LYS A 1 853 ? 9.866 -1.668 -47.707 1.00 62.78 853 LYS A O 1
ATOM 6670 N N . SER A 1 854 ? 8.600 -0.074 -48.643 1.00 68.06 854 SER A N 1
ATOM 6671 C CA . SER A 1 854 ? 8.861 -0.483 -50.033 1.00 68.06 854 SER A CA 1
ATOM 6672 C C . SER A 1 854 ? 10.224 -0.090 -50.577 1.00 68.06 854 SER A C 1
ATOM 6674 O O . SER A 1 854 ? 10.758 -0.764 -51.443 1.00 68.06 854 SER A O 1
ATOM 6676 N N . SER A 1 855 ? 10.788 1.036 -50.135 1.00 72.56 855 SER A N 1
ATOM 6677 C CA . SER A 1 855 ? 12.049 1.592 -50.662 1.00 72.56 855 SER A CA 1
ATOM 6678 C C . SER A 1 855 ? 12.140 1.798 -52.197 1.00 72.56 855 SER A C 1
ATOM 6680 O O . SER A 1 855 ? 13.219 2.162 -52.671 1.00 72.56 855 SER A O 1
ATOM 6682 N N . TRP A 1 856 ? 11.056 1.626 -52.971 1.00 79.81 856 TRP A N 1
ATOM 6683 C CA . TRP A 1 856 ? 11.006 1.868 -54.419 1.00 79.81 856 TRP A CA 1
ATOM 6684 C C . TRP A 1 856 ? 9.684 2.502 -54.887 1.00 79.81 856 TRP A C 1
ATOM 6686 O O . TRP A 1 856 ? 8.621 2.155 -54.383 1.00 79.81 856 TRP A O 1
ATOM 6696 N N . CYS A 1 857 ? 9.731 3.430 -55.848 1.00 76.62 857 CYS A N 1
ATOM 6697 C CA . CYS A 1 857 ? 8.545 4.025 -56.487 1.00 76.62 857 CYS A CA 1
ATOM 6698 C C . CYS A 1 857 ? 8.893 4.765 -57.792 1.00 76.62 857 CYS A C 1
ATOM 6700 O O . CYS A 1 857 ? 10.048 5.134 -58.018 1.00 76.62 857 CYS A O 1
ATOM 6702 N N . PHE A 1 858 ? 7.897 5.036 -58.639 1.00 76.88 858 PHE A N 1
ATOM 6703 C CA . PHE A 1 858 ? 8.069 5.874 -59.831 1.00 76.88 858 PHE A CA 1
ATOM 6704 C C . PHE A 1 858 ? 7.873 7.371 -59.539 1.00 76.88 858 PHE A C 1
ATOM 6706 O O . PHE A 1 858 ? 7.036 7.759 -58.722 1.00 76.88 858 PHE A O 1
ATOM 6713 N N . ASN A 1 859 ? 8.634 8.223 -60.236 1.00 70.44 859 ASN A N 1
ATOM 6714 C CA . ASN A 1 859 ? 8.624 9.678 -60.053 1.00 70.44 859 ASN A CA 1
ATOM 6715 C C . ASN A 1 859 ? 7.877 10.449 -61.161 1.00 70.44 859 ASN A C 1
ATOM 6717 O O . ASN A 1 859 ? 8.435 10.670 -62.241 1.00 70.44 859 ASN A O 1
ATOM 6721 N N . PRO A 1 860 ? 6.690 10.991 -60.850 1.00 53.38 860 PRO A N 1
ATOM 6722 C CA . PRO A 1 860 ? 6.201 12.247 -61.403 1.00 53.38 860 PRO A CA 1
ATOM 6723 C C . PRO A 1 860 ? 6.156 13.336 -60.314 1.00 53.38 860 PRO A C 1
ATOM 6725 O O . PRO A 1 860 ? 5.575 13.157 -59.242 1.00 53.38 860 PRO A O 1
ATOM 6728 N N . LEU A 1 861 ? 6.735 14.508 -60.593 1.00 46.78 861 LEU A N 1
ATOM 6729 C CA . LEU A 1 861 ? 6.618 15.658 -59.690 1.00 46.78 861 LEU A CA 1
ATOM 6730 C C . LEU A 1 861 ? 5.160 16.150 -59.629 1.00 46.78 861 LEU A C 1
ATOM 6732 O O . LEU A 1 861 ? 4.555 16.418 -60.663 1.00 46.78 861 LEU A O 1
ATOM 6736 N N . ALA A 1 862 ? 4.661 16.340 -58.402 1.00 43.19 862 ALA A N 1
ATOM 6737 C CA . ALA A 1 862 ? 3.381 16.970 -58.051 1.00 43.19 862 ALA A CA 1
ATOM 6738 C C . ALA A 1 862 ? 2.069 16.205 -58.370 1.00 43.19 862 ALA A C 1
ATOM 6740 O O . ALA A 1 862 ? 1.150 16.784 -58.943 1.00 43.19 862 ALA A O 1
ATOM 6741 N N . ALA A 1 863 ? 1.914 14.961 -57.882 1.00 38.03 863 ALA A N 1
ATOM 6742 C CA . ALA A 1 863 ? 0.580 14.363 -57.661 1.00 38.03 863 ALA A CA 1
ATOM 6743 C C . ALA A 1 863 ? 0.518 13.263 -56.566 1.00 38.03 863 ALA A C 1
ATOM 6745 O O . ALA A 1 863 ? 0.316 12.091 -56.868 1.00 38.03 863 ALA A O 1
ATOM 6746 N N . GLY A 1 864 ? 0.623 13.642 -55.285 1.00 45.22 864 GLY A N 1
ATOM 6747 C CA . GLY A 1 864 ? 0.021 12.929 -54.135 1.00 45.22 864 GLY A CA 1
ATOM 6748 C C . GLY A 1 864 ? 0.558 11.550 -53.701 1.00 45.22 864 GLY A C 1
ATOM 6749 O O . GLY A 1 864 ? 0.869 11.384 -52.527 1.00 45.22 864 GLY A O 1
ATOM 6750 N N . ASN A 1 865 ? 0.634 10.563 -54.597 1.00 48.94 865 ASN A N 1
ATOM 6751 C CA . ASN A 1 865 ? 0.681 9.138 -54.249 1.00 48.94 865 ASN A CA 1
ATOM 6752 C C . ASN A 1 865 ? 1.927 8.413 -54.772 1.00 48.94 865 ASN A C 1
ATOM 6754 O O . ASN A 1 865 ? 2.447 8.717 -55.846 1.00 48.94 865 ASN A O 1
ATOM 6758 N N . GLY A 1 866 ? 2.326 7.360 -54.055 1.00 55.72 866 GLY A N 1
ATOM 6759 C CA . GLY A 1 866 ? 3.161 6.293 -54.607 1.00 55.72 866 GLY A CA 1
ATOM 6760 C C . GLY A 1 866 ? 2.449 5.634 -55.779 1.00 55.72 866 GLY A C 1
ATOM 6761 O O . GLY A 1 866 ? 1.356 5.091 -55.618 1.00 55.72 866 GLY A O 1
ATOM 6762 N N . SER A 1 867 ? 3.042 5.738 -56.964 1.00 59.19 867 SER A N 1
ATOM 6763 C CA . SER A 1 867 ? 2.443 5.257 -58.204 1.00 59.19 867 SER A CA 1
ATOM 6764 C C . SER A 1 867 ? 2.893 3.824 -58.493 1.00 59.19 867 SER A C 1
ATOM 6766 O O . SER A 1 867 ? 4.083 3.540 -58.596 1.00 59.19 867 SER A O 1
ATOM 6768 N N . VAL A 1 868 ? 1.919 2.916 -58.616 1.00 68.38 868 VAL A N 1
ATOM 6769 C CA . VAL A 1 868 ? 2.131 1.510 -59.025 1.00 68.38 868 VAL A CA 1
ATOM 6770 C C . VAL A 1 868 ? 2.450 1.412 -60.520 1.00 68.38 868 VAL A C 1
ATOM 6772 O O . VAL A 1 868 ? 3.094 0.465 -60.966 1.00 68.38 868 VAL A O 1
ATOM 6775 N N . LEU A 1 869 ? 1.995 2.406 -61.288 1.00 75.12 869 LEU A N 1
ATOM 6776 C CA . LEU A 1 869 ? 2.141 2.498 -62.732 1.00 75.12 869 LEU A CA 1
ATOM 6777 C C . LEU A 1 869 ? 2.643 3.876 -63.164 1.00 75.12 869 LEU A C 1
ATOM 6779 O O . LEU A 1 869 ? 2.374 4.885 -62.517 1.00 75.12 869 LEU A O 1
ATOM 6783 N N . VAL A 1 870 ? 3.292 3.899 -64.319 1.00 77.62 870 VAL A N 1
ATOM 6784 C CA . VAL A 1 870 ? 3.608 5.085 -65.120 1.00 77.62 870 VAL A CA 1
ATOM 6785 C C . VAL A 1 870 ? 2.773 5.026 -66.395 1.00 77.62 870 VAL A C 1
ATOM 6787 O O . VAL A 1 870 ? 2.641 3.942 -66.951 1.00 77.62 870 VAL A O 1
ATOM 6790 N N . ASP A 1 871 ? 2.251 6.142 -66.909 1.00 79.06 871 ASP A N 1
ATOM 6791 C CA . ASP A 1 871 ? 1.508 6.157 -68.180 1.00 79.06 871 ASP A CA 1
ATOM 6792 C C . ASP A 1 871 ? 2.049 7.164 -69.207 1.00 79.06 871 ASP A C 1
ATOM 6794 O O . ASP A 1 871 ? 2.828 8.065 -68.890 1.00 79.06 871 ASP A O 1
ATOM 6798 N N . SER A 1 872 ? 1.608 7.016 -70.459 1.00 76.94 872 SER A N 1
ATOM 6799 C CA . SER A 1 872 ? 2.025 7.859 -71.587 1.00 76.94 872 SER A CA 1
ATOM 6800 C C . SER A 1 872 ? 1.641 9.339 -71.471 1.00 76.94 872 SER A C 1
ATOM 6802 O O . SER A 1 872 ? 2.191 10.162 -72.202 1.00 76.94 872 SER A O 1
ATOM 6804 N N . SER A 1 873 ? 0.688 9.690 -70.602 1.00 72.25 873 SER A N 1
ATOM 6805 C CA . SER A 1 873 ? 0.145 11.050 -70.462 1.00 72.25 873 SER A CA 1
ATOM 6806 C C . SER A 1 873 ? 0.855 11.864 -69.375 1.00 72.25 873 SER A C 1
ATOM 6808 O O . SER A 1 873 ? 1.073 13.064 -69.529 1.00 72.25 873 SER A O 1
ATOM 6810 N N . THR A 1 874 ? 1.315 11.189 -68.322 1.00 66.12 874 THR A N 1
ATOM 6811 C CA . THR A 1 874 ? 2.136 11.731 -67.224 1.00 66.12 874 THR A CA 1
ATOM 6812 C C . THR A 1 874 ? 3.637 11.785 -67.562 1.00 66.12 874 THR A C 1
ATOM 6814 O O . THR A 1 874 ? 4.465 12.175 -66.733 1.00 66.12 874 THR A O 1
ATOM 6817 N N . ALA A 1 875 ? 3.997 11.424 -68.800 1.00 65.81 875 ALA A N 1
ATOM 6818 C CA . ALA A 1 875 ? 5.341 11.071 -69.246 1.00 65.81 875 ALA A CA 1
ATOM 6819 C C . ALA A 1 875 ? 6.319 12.269 -69.428 1.00 65.81 875 ALA A C 1
ATOM 6821 O O . ALA A 1 875 ? 6.706 12.634 -70.545 1.00 65.81 875 ALA A O 1
ATOM 6822 N N . SER A 1 876 ? 6.714 12.904 -68.320 1.00 64.31 876 SER A N 1
ATOM 6823 C CA . SER A 1 876 ? 7.501 14.149 -68.276 1.00 64.31 876 SER A CA 1
ATOM 6824 C C . SER A 1 876 ? 9.024 14.001 -68.517 1.00 64.31 876 SER A C 1
ATOM 6826 O O . SER A 1 876 ? 9.541 12.950 -68.894 1.00 64.31 876 SER A O 1
ATOM 6828 N N . TYR A 1 877 ? 9.771 15.096 -68.314 1.00 61.84 877 TYR A N 1
ATOM 6829 C CA . TYR A 1 877 ? 11.238 15.130 -68.378 1.00 61.84 877 TYR A CA 1
ATOM 6830 C C . TYR A 1 877 ? 11.944 14.588 -67.120 1.00 61.84 877 TYR A C 1
ATOM 6832 O O . TYR A 1 877 ? 13.152 14.412 -67.170 1.00 61.84 877 TYR A O 1
ATOM 6840 N N . THR A 1 878 ? 11.270 14.362 -65.986 1.00 61.03 878 THR A N 1
ATOM 6841 C CA . THR A 1 878 ? 11.938 14.055 -64.693 1.00 61.03 878 THR A CA 1
ATOM 6842 C C . THR A 1 878 ? 11.781 12.605 -64.228 1.00 61.03 878 THR A C 1
ATOM 6844 O O . THR A 1 878 ? 12.106 12.269 -63.088 1.00 61.03 878 THR A O 1
ATOM 6847 N N . MET A 1 879 ? 11.284 11.741 -65.107 1.00 70.50 879 MET A N 1
ATOM 6848 C CA . MET A 1 879 ? 10.885 10.378 -64.776 1.00 70.50 879 MET A CA 1
ATOM 6849 C C . MET A 1 879 ? 12.054 9.455 -64.466 1.00 70.50 879 MET A C 1
ATOM 6851 O O . MET A 1 879 ? 13.007 9.346 -65.228 1.00 70.50 879 MET A O 1
ATOM 6855 N N . GLY A 1 880 ? 11.912 8.707 -63.385 1.00 76.00 880 GLY A N 1
ATOM 6856 C CA . GLY A 1 880 ? 12.785 7.600 -63.043 1.00 76.00 880 GLY A CA 1
ATOM 6857 C C . GLY A 1 880 ? 12.120 6.728 -61.992 1.00 76.00 880 GLY A C 1
ATOM 6858 O O . GLY A 1 880 ? 11.125 7.123 -61.376 1.00 76.00 880 GLY A O 1
ATOM 6859 N N . MET A 1 881 ? 12.683 5.547 -61.790 1.00 81.88 881 MET A N 1
ATOM 6860 C CA . MET A 1 881 ? 12.334 4.664 -60.690 1.00 81.88 881 MET A CA 1
ATOM 6861 C C . MET A 1 881 ? 13.319 4.906 -59.549 1.00 81.88 881 MET A C 1
ATOM 6863 O O . MET A 1 881 ? 14.524 4.699 -59.697 1.00 81.88 881 MET A O 1
ATOM 6867 N N . HIS A 1 882 ? 12.827 5.384 -58.411 1.00 78.81 882 HIS A N 1
ATOM 6868 C CA . HIS A 1 882 ? 13.583 5.324 -57.167 1.00 78.81 882 HIS A CA 1
ATOM 6869 C C . HIS A 1 882 ? 13.587 3.875 -56.686 1.00 78.81 882 HIS A C 1
ATOM 6871 O O . HIS A 1 882 ? 12.544 3.230 -56.708 1.00 78.81 882 HIS A O 1
ATOM 6877 N N . ILE A 1 883 ? 14.745 3.377 -56.257 1.00 79.88 883 ILE A N 1
ATOM 6878 C CA . ILE A 1 883 ? 14.918 2.038 -55.683 1.00 79.88 883 ILE A CA 1
ATOM 6879 C C . ILE A 1 883 ? 16.146 2.062 -54.768 1.00 79.88 883 ILE A C 1
ATOM 6881 O O . ILE A 1 883 ? 17.191 2.576 -55.162 1.00 79.88 883 ILE A O 1
ATOM 6885 N N . ALA A 1 884 ? 16.005 1.592 -53.526 1.00 73.00 884 ALA A N 1
ATOM 6886 C CA . ALA A 1 884 ? 17.092 1.427 -52.548 1.00 73.00 884 ALA A CA 1
ATOM 6887 C C . ALA A 1 884 ? 18.023 2.654 -52.346 1.00 73.00 884 ALA A C 1
ATOM 6889 O O . ALA A 1 884 ? 19.177 2.525 -51.944 1.00 73.00 884 ALA A O 1
ATOM 6890 N N . GLY A 1 885 ? 17.532 3.875 -52.594 1.00 70.50 885 GLY A N 1
ATOM 6891 C CA . GLY A 1 885 ? 18.317 5.118 -52.525 1.00 70.50 885 GLY A CA 1
ATOM 6892 C C . GLY A 1 885 ? 19.089 5.501 -53.796 1.00 70.50 885 GLY A C 1
ATOM 6893 O O . GLY A 1 885 ? 19.670 6.586 -53.841 1.00 70.50 885 GLY A O 1
ATOM 6894 N N . ALA A 1 886 ? 19.053 4.671 -54.835 1.00 75.62 886 ALA A N 1
ATOM 6895 C CA . ALA A 1 886 ? 19.429 5.032 -56.194 1.00 75.62 886 ALA A CA 1
ATOM 6896 C C . ALA A 1 886 ? 18.225 5.609 -56.967 1.00 75.62 886 ALA A C 1
ATOM 6898 O O . ALA A 1 886 ? 17.097 5.721 -56.470 1.00 75.62 886 ALA A O 1
ATOM 6899 N N . THR A 1 887 ? 18.447 6.040 -58.206 1.00 79.81 887 THR A N 1
ATOM 6900 C CA . THR A 1 887 ? 17.381 6.382 -59.160 1.00 79.81 887 THR A CA 1
ATOM 6901 C C . THR A 1 887 ? 17.757 5.904 -60.544 1.00 79.81 887 THR A C 1
ATOM 6903 O O . THR A 1 887 ? 18.718 6.404 -61.122 1.00 79.81 887 THR A O 1
ATOM 6906 N N . VAL A 1 888 ? 16.993 4.947 -61.060 1.00 84.06 888 VAL A N 1
ATOM 6907 C CA . VAL A 1 888 ? 17.101 4.444 -62.427 1.00 84.06 888 VAL A CA 1
ATOM 6908 C C . VAL A 1 888 ? 16.292 5.380 -63.322 1.00 84.06 888 VAL A C 1
ATOM 6910 O O . VAL A 1 888 ? 15.065 5.299 -63.398 1.00 84.06 888 VAL A O 1
ATOM 6913 N N . PHE A 1 889 ? 16.976 6.322 -63.963 1.00 80.81 889 PHE A N 1
ATOM 6914 C CA . PHE A 1 889 ? 16.414 7.112 -65.052 1.00 80.81 889 PHE A CA 1
ATOM 6915 C C . PHE A 1 889 ? 16.502 6.302 -66.341 1.00 80.81 889 PHE A C 1
ATOM 6917 O O . PHE A 1 889 ? 17.561 5.763 -66.656 1.00 80.81 889 PHE A O 1
ATOM 6924 N N . PHE A 1 890 ? 15.413 6.256 -67.103 1.00 80.94 890 PHE A N 1
ATOM 6925 C CA . PHE A 1 890 ? 15.362 5.566 -68.394 1.00 80.94 890 PHE A CA 1
ATOM 6926 C C . PHE A 1 890 ? 15.281 6.530 -69.594 1.00 80.94 890 PHE A C 1
ATOM 6928 O O . PHE A 1 890 ? 15.415 6.112 -70.738 1.00 80.94 890 PHE A O 1
ATOM 6935 N N . ASN A 1 891 ? 15.161 7.841 -69.366 1.00 79.81 891 ASN A N 1
ATOM 6936 C CA . ASN A 1 891 ? 15.194 8.890 -70.396 1.00 79.81 891 ASN A CA 1
ATOM 6937 C C . ASN A 1 891 ? 16.400 9.848 -70.290 1.00 79.81 891 ASN A C 1
ATOM 6939 O O . ASN A 1 891 ? 16.312 10.981 -70.760 1.00 79.81 891 ASN A O 1
ATOM 6943 N N . TYR A 1 892 ? 17.523 9.442 -69.696 1.00 80.44 892 TYR A N 1
ATOM 6944 C CA . TYR A 1 892 ? 18.710 10.291 -69.532 1.00 80.44 892 TYR A CA 1
ATOM 6945 C C . TYR A 1 892 ? 19.773 10.000 -70.595 1.00 80.44 892 TYR A C 1
ATOM 6947 O O . TYR A 1 892 ? 20.349 8.921 -70.592 1.00 80.44 892 TYR A O 1
ATOM 6955 N N . ALA A 1 893 ? 20.122 10.975 -71.440 1.00 77.31 893 ALA A N 1
ATOM 6956 C CA . ALA A 1 893 ? 21.132 10.796 -72.484 1.00 77.31 893 ALA A CA 1
ATOM 6957 C C . ALA A 1 893 ? 22.277 11.815 -72.400 1.00 77.31 893 ALA A C 1
ATOM 6959 O O . ALA A 1 893 ? 22.062 13.032 -72.444 1.00 77.31 893 ALA A O 1
ATOM 6960 N N . ARG A 1 894 ? 23.513 11.293 -72.351 1.00 73.69 894 ARG A N 1
ATOM 6961 C CA . ARG A 1 894 ? 24.799 12.010 -72.187 1.00 73.69 894 ARG A CA 1
ATOM 6962 C C . ARG A 1 894 ? 24.867 12.902 -70.943 1.00 73.69 894 ARG A C 1
ATOM 6964 O O . ARG A 1 894 ? 25.566 12.572 -69.994 1.00 73.69 894 ARG A O 1
ATOM 6971 N N . THR A 1 895 ? 24.158 14.026 -70.960 1.00 73.06 895 THR A N 1
ATOM 6972 C CA . THR A 1 895 ? 24.141 15.054 -69.907 1.00 73.06 895 THR A CA 1
ATOM 6973 C C . THR A 1 895 ? 22.736 15.584 -69.588 1.00 73.06 895 THR A C 1
ATOM 6975 O O . THR A 1 895 ? 22.597 16.392 -68.672 1.00 73.06 895 THR A O 1
ATOM 6978 N N . SER A 1 896 ? 21.685 15.155 -70.303 1.00 77.88 896 SER A N 1
ATOM 6979 C CA . SER A 1 896 ? 20.349 15.776 -70.239 1.00 77.88 896 SER A CA 1
ATOM 6980 C C . SER A 1 896 ? 19.190 14.776 -70.349 1.00 77.88 896 SER A C 1
ATOM 6982 O O . SER A 1 896 ? 19.352 13.675 -70.874 1.00 77.88 896 SER A O 1
ATOM 6984 N N . MET A 1 897 ? 18.007 15.171 -69.870 1.00 78.88 897 MET A N 1
ATOM 6985 C CA . MET A 1 897 ? 16.784 14.362 -69.950 1.00 78.88 897 MET A CA 1
ATOM 6986 C C . MET A 1 897 ? 16.075 14.535 -71.302 1.00 78.88 897 MET A C 1
ATOM 6988 O O . MET A 1 897 ? 15.754 15.651 -71.714 1.00 78.88 897 MET A O 1
ATOM 6992 N N . ARG A 1 898 ? 15.762 13.419 -71.964 1.00 78.50 898 ARG A N 1
ATOM 6993 C CA . ARG A 1 898 ? 14.869 13.333 -73.131 1.00 78.50 898 ARG A CA 1
ATOM 6994 C C . ARG A 1 898 ? 13.402 13.405 -72.675 1.00 78.50 898 ARG A C 1
ATOM 6996 O O . ARG A 1 898 ? 13.078 13.031 -71.548 1.00 78.50 898 ARG A O 1
ATOM 7003 N N . ARG A 1 899 ? 12.479 13.840 -73.543 1.00 76.31 899 ARG A N 1
ATOM 7004 C CA . ARG A 1 899 ? 11.034 13.714 -73.257 1.00 76.31 899 ARG A CA 1
ATOM 7005 C C . ARG A 1 899 ? 10.646 12.240 -73.280 1.00 76.31 899 ARG A C 1
ATOM 7007 O O . ARG A 1 899 ? 10.868 11.572 -74.291 1.00 76.31 899 ARG A O 1
ATOM 7014 N N . MET A 1 900 ? 10.007 11.746 -72.223 1.00 76.56 900 MET A N 1
ATOM 7015 C CA . MET A 1 900 ? 9.539 10.363 -72.233 1.00 76.56 900 MET A CA 1
ATOM 7016 C C . MET A 1 900 ? 8.417 10.150 -73.257 1.00 76.56 900 MET A C 1
ATOM 7018 O O . MET A 1 900 ? 8.402 9.113 -73.902 1.00 76.56 900 MET A O 1
ATOM 7022 N N . THR A 1 901 ? 7.570 11.147 -73.543 1.00 74.75 901 THR A N 1
ATOM 7023 C CA . THR A 1 901 ? 6.595 11.070 -74.655 1.00 74.75 901 THR A CA 1
ATOM 7024 C C . THR A 1 901 ? 7.217 10.747 -76.022 1.00 74.75 901 THR A C 1
ATOM 7026 O O . THR A 1 901 ? 6.548 10.144 -76.854 1.00 74.75 901 THR A O 1
ATOM 7029 N N . THR A 1 902 ? 8.495 11.080 -76.256 1.00 77.38 902 THR A N 1
ATOM 7030 C CA . THR A 1 902 ? 9.228 10.686 -77.479 1.00 77.38 902 THR A CA 1
ATOM 7031 C C . THR A 1 902 ? 9.959 9.343 -77.377 1.00 77.38 902 THR A C 1
ATOM 7033 O O . THR A 1 902 ? 10.310 8.779 -78.407 1.00 77.38 902 THR A O 1
ATOM 7036 N N . LEU A 1 903 ? 10.173 8.814 -76.167 1.00 78.94 903 LEU A N 1
ATOM 7037 C CA . LEU A 1 903 ? 10.773 7.491 -75.931 1.00 78.94 903 LEU A CA 1
ATOM 7038 C C . LEU A 1 903 ? 9.733 6.399 -75.627 1.00 78.94 903 LEU A C 1
ATOM 7040 O O . LEU A 1 903 ? 10.059 5.222 -75.704 1.00 78.94 903 LEU A O 1
ATOM 7044 N N . TRP A 1 904 ? 8.478 6.757 -75.344 1.00 82.25 904 TRP A N 1
ATOM 7045 C CA . TRP A 1 904 ? 7.399 5.835 -74.973 1.00 82.25 904 TRP A CA 1
ATOM 7046 C C . TRP A 1 904 ? 7.144 4.663 -75.947 1.00 82.25 904 TRP A C 1
ATOM 7048 O O . TRP A 1 904 ? 6.783 3.580 -75.477 1.00 82.25 904 TRP A O 1
ATOM 7058 N N . PRO A 1 905 ? 7.349 4.799 -77.278 1.00 82.88 905 PRO A N 1
ATOM 7059 C CA . PRO A 1 905 ? 7.295 3.661 -78.204 1.00 82.88 905 PRO A CA 1
ATOM 7060 C C . PRO A 1 905 ? 8.391 2.606 -77.983 1.00 82.88 905 PRO A C 1
ATOM 7062 O O . PRO A 1 905 ? 8.272 1.508 -78.523 1.00 82.88 905 PRO A O 1
ATOM 7065 N N . HIS A 1 906 ? 9.425 2.944 -77.211 1.00 80.56 906 HIS A N 1
ATOM 7066 C CA . HIS A 1 906 ? 10.577 2.121 -76.843 1.00 80.56 906 HIS A CA 1
ATOM 7067 C C . HIS A 1 906 ? 10.686 1.934 -75.317 1.00 80.56 906 HIS A C 1
ATOM 7069 O O . HIS A 1 906 ? 11.779 1.669 -74.836 1.00 80.56 906 HIS A O 1
ATOM 7075 N N . ARG A 1 907 ? 9.604 2.141 -74.544 1.00 81.69 907 ARG A N 1
ATOM 7076 C CA . ARG A 1 907 ? 9.575 1.864 -73.089 1.00 81.69 907 ARG A CA 1
ATOM 7077 C C . ARG A 1 907 ? 9.871 0.372 -72.798 1.00 81.69 907 ARG A C 1
ATOM 7079 O O . ARG A 1 907 ? 9.634 -0.429 -73.699 1.00 81.69 907 ARG A O 1
ATOM 7086 N N . PRO A 1 908 ? 10.267 -0.005 -71.565 1.00 83.38 908 PRO A N 1
ATOM 7087 C CA . PRO A 1 908 ? 10.269 -1.410 -71.149 1.00 83.38 908 PRO A CA 1
ATOM 7088 C C . PRO A 1 908 ? 8.868 -2.016 -71.273 1.00 83.38 908 PRO A C 1
ATOM 7090 O O . PRO A 1 908 ? 7.881 -1.332 -70.981 1.00 83.38 908 PRO A O 1
ATOM 7093 N N . GLU A 1 909 ? 8.777 -3.274 -71.684 1.00 86.00 909 GLU A N 1
ATOM 7094 C CA . GLU A 1 909 ? 7.511 -3.973 -71.919 1.00 86.00 909 GLU A CA 1
ATOM 7095 C C . GLU A 1 909 ? 7.410 -5.307 -71.158 1.00 86.00 909 GLU A C 1
ATOM 7097 O O . GLU A 1 909 ? 8.270 -5.682 -70.359 1.00 86.00 909 GLU A O 1
ATOM 7102 N N . THR A 1 910 ? 6.276 -5.988 -71.313 1.00 89.56 910 THR A N 1
ATOM 7103 C CA . THR A 1 910 ? 5.918 -7.157 -70.501 1.00 89.56 910 THR A CA 1
ATOM 7104 C C . THR A 1 910 ? 6.883 -8.322 -70.698 1.00 89.56 910 THR A C 1
ATOM 7106 O O . THR A 1 910 ? 6.856 -8.993 -71.728 1.00 89.56 910 THR A O 1
ATOM 7109 N N . GLY A 1 911 ? 7.663 -8.618 -69.657 1.00 86.44 911 GLY A N 1
ATOM 7110 C CA . GLY A 1 911 ? 8.666 -9.683 -69.663 1.00 86.44 911 GLY A CA 1
ATOM 7111 C C . GLY A 1 911 ? 10.113 -9.195 -69.737 1.00 86.44 911 GLY A C 1
ATOM 7112 O O . GLY A 1 911 ? 11.005 -10.033 -69.635 1.00 86.44 911 GLY A O 1
ATOM 7113 N N . ASP A 1 912 ? 10.356 -7.885 -69.856 1.00 88.00 912 ASP A N 1
ATOM 7114 C CA . ASP A 1 912 ? 11.693 -7.329 -69.631 1.00 88.00 912 ASP A CA 1
ATOM 7115 C C . ASP A 1 912 ? 12.093 -7.469 -68.152 1.00 88.00 912 ASP A C 1
ATOM 7117 O O . ASP A 1 912 ? 11.266 -7.312 -67.244 1.00 88.00 912 ASP A O 1
ATOM 7121 N N . ILE A 1 913 ? 13.380 -7.713 -67.907 1.00 90.81 913 ILE A N 1
ATOM 7122 C CA . ILE A 1 913 ? 13.981 -7.806 -66.569 1.00 90.81 913 ILE A CA 1
ATOM 7123 C C . ILE A 1 913 ? 15.243 -6.932 -66.533 1.00 90.81 913 ILE A C 1
ATOM 7125 O O . ILE A 1 913 ? 16.069 -7.021 -67.444 1.00 90.81 913 ILE A O 1
ATOM 7129 N N . TRP A 1 914 ? 15.356 -6.048 -65.536 1.00 89.62 914 TRP A N 1
ATOM 7130 C CA . TRP A 1 914 ? 16.433 -5.051 -65.374 1.00 89.62 914 TRP A CA 1
ATOM 7131 C C . TRP A 1 914 ? 17.118 -5.143 -64.006 1.00 89.62 914 TRP A C 1
ATOM 7133 O O . TRP A 1 914 ? 16.410 -5.504 -63.037 1.00 89.62 914 TRP A O 1
#

Secondary structure (DSSP, 8-state):
-------------------------TT--------TT--EEE-SSSEEEEE-SSSEEE---SSS-SEEESSTT-EEESEEEEEEEEE-TTS-EEEEES-BTTTTB-S-EE--TTT---TTTTT-TTSS-EETTSHHHHHH---EETTEE---SSS-EEEEEETT-TTTS-TT-----EEEEEEEEE--STTTTTEEEEEEEEEE-SSS-EEEEEEEEEEE---S--SGGG--EEEEEEGGGTEEEEEESSPPTT-S---EEEEEEEE--B--SSS-EEE--SS--EEE-TTSB----EEEEEEGGG---SHHHHHHHHTTEETTTTEE-SB--TTSSS-S-EEEEEEEEEEEE-TT-EEEEEEEEEEESSHHHHHHHHHHHHHHHHTTT----PPPPPPEEEEEETTEEEEEE-STTTS---HHHHHS--B-TTT-PBP-EEPPS-EEEE-S--SSSS-EEEE-STT--EEE---SPPPTT--S--TT-EE-GGGT--TT-EEEEEEEEESSHHHHH-TTT-EESS-----GGG-EETTTTEE----PPPEE-SSS-----------EEETTEEE----------S-----EEEE-S--TT--EEEEEEEEE--S--TT-SSS----BPPTTTT-EEE---PPPTT-PPP-------SS--TTTT-SEEEEEEEEES-TTT--S---EEEEPPPB--BTTBB--EE-EEEE-TTS-E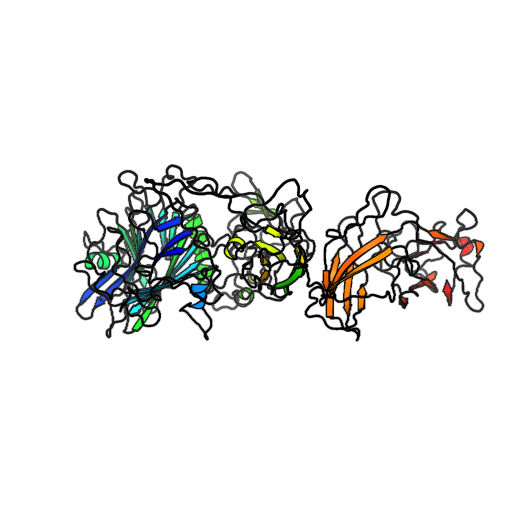EEE--EE-----BTTB------SS-TT--EEETTEEEEEEEEE-TT---------B--TT-----GGG-EEEE--SS-SSTT--B--SSTT--EEEEEEEEE-TTS-EEEEEEEEETTTTEE-PPPTT--TTT-SS--EEE--TTSSS-BSEEESSS--SS-EEEETTEEEESSEETTEEPPHHHHGGGS--TT-B-

pLDDT: mean 72.0, std 21.19, range [23.28, 98.62]

Radius of gyration: 38.18 Å; Cα contacts (8 Å, |Δi|>4): 2146; chains: 1; bounding box: 108×60×123 Å

Sequence (914 aa):
MSYRKITAAILCLTVLSLAAAAATAPGSTPDRNAKNMSQRTLNINAWTILTTNYGPFVNPPGSTPGGFWGGPGYNYIYGAGVWFAATTPGGTRGVACGYNPNSGQSEMGPVDPYTESYDNWLTNNKARVYLSTDPVDVLEWPRKVDNKRLIKSRQDSYCKYSDQNPQYGFSGSAIVGVVVEQITYAWNYADNNDIVFFFFNVKNKNSYTLTNCRIAPCVDADIGNEAQEAANDRTAFDYHRNLAMQFQSVNEPGWPKTGCVGFRFFQGPVNNTGSTVNIVDNQITKAILPGQPLGMTAFKIFDIDIDPQTDEQRYLTLEGVNYQNMIRDDYDERGAEDPKDKRFVQASGPFILGPDSIVTLCVGTMAAWDTAALKLASDVAQEIFDNDFELANPPTAPTITYTAGDKSVRISWNKAAEDSADAYWAKIDTTNGGLGTPKWWNYFKGSWQYCTDTTLVDSFEIFIALDSTTARVARGAGNPAGGTDTLFAFYNQKAMYEPYDFQGYLVVKARTMAELMDPLRRDYLGSYYANPDTGFNSATSSYRGGAGWMYDRKDGVQIVPNFSTREHVQPTGNLNLPVWDTLGSDRGLIYTLVDDNVVNGMGYYYGVIAYDFQRNVYFTHKCPVTLATNPTENAVYVVPRKPATDYQAPTCRYTHQGGADSKTGGSADMDYQLEVATPTTMKDDTFYIRWSHLRAFQGTMRVPNYRPILLNSAGTAIDSMNMAMKFGIYGNDVTGTTFFGTIDDQFLMGGLVYKPWINWNQKAPKVDSIVIIEAVGGRTYPRDSIKVQIQDAVFGGPSYITAWQWRGSDFEIRWKDTVNASAQPALTAQVWDLTNNIEVPLEAGVTKANMVKSSWCFNPLAAGNGSVLVDSSTASYTMGMHIAGATVFFNYARTSMRRMTTLWPHRPETGDIW

Foldseek 3Di:
DDDDDDDDDDDDDDDDPPDDPDDDDPPDDDPPFQDFFAWDWDDQFQKTATQTQFFWRGAQPPQHAGIAGLDDQFAFFRIKGKKKWFADPVRDTFIQASAFPLGSAGLKGFDQPPPRDCVPSNGPNRSYKAKPVDVVSCVVPDDDDPNHHDDQAPIKIWHKIANPDRVRDDDAGDRQAKMWIKMKHAYHFPLRSQKIKIKTKIWHADQWKTFFMKMWMKTQTDGNHQPDPVFFKFWDADQVQLKIKIFGPDAHVLDPATWMKMKGWLFWDFAQVQAWDWQDAPPDTDTHHHRHFQRQSAKAKDANVDRQPYSVCVSCLLVQANPVVRDRHRYPPPCSNPGHSMIMIRMGDDHMHGHRGIIMIMMMIGMDRYPVSVVLSSVVVNVCVVLVVLDWAQFDFWAKDWDFAALKIKIFTDPRRQPGWTPVLVSQDQDDPPDRHGDKDQDAPWAWAFDDDDLPVFWIWTDDDPPGDIDIGGDDDDQPVNDRHNRGRIDRQSVQWDGRQWWWKWKWKAQDLVLRQPPVGIATDAADDDPQVPDADPSRRFRDRDDHAIATAQPSPAQDQPQDDPQSQDSVGGDSDRPPSDGHDSLHYAGMDMDSRGDAQGKMKMFMKIWGFTPDDPSDPDHTRTHIDRRSVSIDMDGHHHDDPPDDFDDDDDDDDFAFAVVLQFFKHKDKDKHFSCRPPDDDFDKDWDKDFWFDDDPQATFTKIKIFIAGPVRHTPDIDIFDAAADDDPPDRADGHGSGHQRDWHDDPRITIRIDIGGHLPRQDDPDDDKDADDVDFDAPPLFKDKAAPSDCDDDDRFRDDFGRGRFDKKWAKAWDADPVRFIKIATWMARVRRGDTQDDDWFDDPRRDGGRQKAWDDPDDGGGDRIDGLVSQAQPIFMGHNRMTIGRQDHDHGGDGVNVCVVRDGYHGMMD

Mean predicted aligned error: 18.2 Å